Protein AF-0000000079968059 (afdb_homodimer)

Structure (mmCIF, N/CA/C/O backbone):
data_AF-0000000079968059-model_v1
#
loop_
_entity.id
_entity.type
_entity.pdbx_description
1 polymer 'N-acetylglucosamine-6-phosphate deacetylase'
#
loop_
_atom_site.group_PDB
_atom_site.id
_atom_site.type_symbol
_atom_site.label_atom_id
_atom_site.label_alt_id
_atom_site.label_comp_id
_atom_site.label_asym_id
_atom_site.label_entity_id
_atom_site.label_seq_id
_atom_site.pdbx_PDB_ins_code
_atom_site.Cartn_x
_atom_site.Cartn_y
_atom_site.Cartn_z
_atom_site.occupancy
_atom_site.B_iso_or_equiv
_atom_site.auth_seq_id
_atom_site.auth_comp_id
_atom_site.auth_asym_id
_atom_site.auth_atom_id
_atom_site.pdbx_PDB_model_num
ATOM 1 N N . MET A 1 1 ? 5.438 14.977 45.219 1 40.03 1 MET A N 1
ATOM 2 C CA . MET A 1 1 ? 5.137 16.172 44.438 1 40.03 1 MET A CA 1
ATOM 3 C C . MET A 1 1 ? 3.686 16.594 44.625 1 40.03 1 MET A C 1
ATOM 5 O O . MET A 1 1 ? 2.768 15.875 44.219 1 40.03 1 MET A O 1
ATOM 9 N N . SER A 1 2 ? 3.469 17.297 45.625 1 48.31 2 SER A N 1
ATOM 10 C CA . SER A 1 2 ? 2.281 17.859 46.25 1 48.31 2 SER A CA 1
ATOM 11 C C . SER A 1 2 ? 1.443 18.656 45.25 1 48.31 2 SER A C 1
ATOM 13 O O . SER A 1 2 ? 0.526 19.375 45.625 1 48.31 2 SER A O 1
ATOM 15 N N . GLY A 1 3 ? 1.834 18.828 43.938 1 63.97 3 GLY A N 1
ATOM 16 C CA . GLY A 1 3 ? 1.021 19.75 43.156 1 63.97 3 GLY A CA 1
ATOM 17 C C . GLY A 1 3 ? -0.307 19.156 42.719 1 63.97 3 GLY A C 1
ATOM 18 O O . GLY A 1 3 ? -0.538 17.969 42.875 1 63.97 3 GLY A O 1
ATOM 19 N N . TRP A 1 4 ? -1.305 20.016 42.406 1 82.31 4 TRP A N 1
ATOM 20 C CA . TRP A 1 4 ? -2.635 19.625 41.938 1 82.31 4 TRP A CA 1
ATOM 21 C C . TRP A 1 4 ? -2.557 18.859 40.625 1 82.31 4 TRP A C 1
ATOM 23 O O . TRP A 1 4 ? -1.713 19.156 39.781 1 82.31 4 TRP A O 1
ATOM 33 N N . PHE A 1 5 ? -3.051 17.703 40.719 1 89.31 5 PHE A N 1
ATOM 34 C CA . PHE A 1 5 ? -3.029 16.859 39.531 1 89.31 5 PHE A CA 1
ATOM 35 C C . PHE A 1 5 ? -4.43 16.375 39.188 1 89.31 5 PHE A C 1
ATOM 37 O O . PHE A 1 5 ? -5.328 16.406 40.031 1 89.31 5 PHE A O 1
ATOM 44 N N . THR A 1 6 ? -4.59 16.094 37.969 1 92.06 6 THR A N 1
ATOM 45 C CA . THR A 1 6 ? -5.797 15.453 37.438 1 92.06 6 THR A CA 1
ATOM 46 C C . THR A 1 6 ? -5.504 14.008 37.031 1 92.06 6 THR A C 1
ATOM 48 O O . THR A 1 6 ? -4.539 13.742 36.312 1 92.06 6 THR A O 1
ATOM 51 N N . LEU A 1 7 ? -6.266 13.133 37.594 1 92.31 7 LEU A N 1
ATOM 52 C CA . LEU A 1 7 ? -6.18 11.711 37.281 1 92.31 7 LEU A CA 1
ATOM 53 C C . LEU A 1 7 ? -7.332 11.289 36.375 1 92.31 7 LEU A C 1
ATOM 55 O O . LEU A 1 7 ? -8.5 11.469 36.719 1 92.31 7 LEU A O 1
ATOM 59 N N . PHE A 1 8 ? -7.02 10.844 35.156 1 93.31 8 PHE A N 1
ATOM 60 C CA . PHE A 1 8 ? -8.031 10.266 34.281 1 93.31 8 PHE A CA 1
ATOM 61 C C . PHE A 1 8 ? -8.18 8.766 34.531 1 93.31 8 PHE A C 1
ATOM 63 O O . PHE A 1 8 ? -7.215 8.008 34.406 1 93.31 8 PHE A O 1
ATOM 70 N N . THR A 1 9 ? -9.438 8.352 34.844 1 90.94 9 THR A N 1
ATOM 71 C CA . THR A 1 9 ? -9.688 6.957 35.188 1 90.94 9 THR A CA 1
ATOM 72 C C . THR A 1 9 ? -10.75 6.359 34.281 1 90.94 9 THR A C 1
ATOM 74 O O . THR A 1 9 ? -11.43 7.086 33.531 1 90.94 9 THR A O 1
ATOM 77 N N . ASN A 1 10 ? -10.836 4.996 34.312 1 93.56 10 ASN A N 1
ATOM 78 C CA . ASN A 1 10 ? -11.805 4.258 33.531 1 93.56 10 ASN A CA 1
ATOM 79 C C . ASN A 1 10 ? -11.727 4.641 32.062 1 93.56 10 ASN A C 1
ATOM 81 O O . ASN A 1 10 ? -12.719 5.051 31.453 1 93.56 10 ASN A O 1
ATOM 85 N N . CYS A 1 11 ? -10.555 4.574 31.578 1 92.62 11 CYS A N 1
ATOM 86 C CA . CYS A 1 11 ? -10.281 4.977 30.203 1 92.62 11 CYS A CA 1
ATOM 87 C C . CYS A 1 11 ? -9.203 4.098 29.578 1 92.62 11 CYS A C 1
ATOM 89 O O . CYS A 1 11 ? -8.586 3.281 30.266 1 92.62 11 CYS A O 1
ATOM 91 N N . ARG A 1 12 ? -9.078 4.125 28.312 1 95.62 12 ARG A N 1
ATOM 92 C CA . ARG A 1 12 ? -7.941 3.652 27.516 1 95.62 12 ARG A CA 1
ATOM 93 C C . ARG A 1 12 ? -7.223 4.816 26.844 1 95.62 12 ARG A C 1
ATOM 95 O O . ARG A 1 12 ? -7.82 5.871 26.609 1 95.62 12 ARG A O 1
ATOM 102 N N . TYR A 1 13 ? -6.02 4.68 26.656 1 94.81 13 TYR A N 1
ATOM 103 C CA . TYR A 1 13 ? -5.363 5.773 25.938 1 94.81 13 TYR A CA 1
ATOM 104 C C . TYR A 1 13 ? -4.465 5.242 24.828 1 94.81 13 TYR A C 1
ATOM 106 O O . TYR A 1 13 ? -4.023 4.094 24.875 1 94.81 13 TYR A O 1
ATOM 114 N N . VAL A 1 14 ? -4.191 6.043 23.812 1 95.81 14 VAL A N 1
ATOM 115 C CA . VAL A 1 14 ? -3.447 5.68 22.609 1 95.81 14 VAL A CA 1
ATOM 116 C C . VAL A 1 14 ? -1.954 5.891 22.844 1 95.81 14 VAL A C 1
ATOM 118 O O . VAL A 1 14 ? -1.524 6.988 23.203 1 95.81 14 VAL A O 1
ATOM 121 N N . LEU A 1 15 ? -1.155 4.844 22.609 1 93.12 15 LEU A N 1
ATOM 122 C CA . LEU A 1 15 ? 0.298 4.922 22.703 1 93.12 15 LEU A CA 1
ATOM 123 C C . LEU A 1 15 ? 0.96 3.926 21.766 1 93.12 15 LEU A C 1
ATOM 125 O O . LEU A 1 15 ? 0.661 2.729 21.812 1 93.12 15 LEU A O 1
ATOM 129 N N . ASN A 1 16 ? 1.814 4.402 20.953 1 90.38 16 ASN A N 1
ATOM 130 C CA . ASN A 1 16 ? 2.588 3.568 20.047 1 90.38 16 ASN A CA 1
ATOM 131 C C . ASN A 1 16 ? 1.683 2.699 19.172 1 90.38 16 ASN A C 1
ATOM 133 O O . ASN A 1 16 ? 1.92 1.498 19.031 1 90.38 16 ASN A O 1
ATOM 137 N N . GLY A 1 17 ? 0.576 3.336 18.734 1 90.56 17 GLY A N 1
ATOM 138 C CA . GLY A 1 17 ? -0.304 2.643 17.797 1 90.56 17 GLY A CA 1
ATOM 139 C C . GLY A 1 17 ? -1.186 1.608 18.484 1 90.56 17 GLY A C 1
ATOM 140 O O . GLY A 1 17 ? -1.806 0.78 17.812 1 90.56 17 GLY A O 1
ATOM 141 N N . GLU A 1 18 ? -1.254 1.653 19.797 1 95 18 GLU A N 1
ATOM 142 C CA . GLU A 1 18 ? -2.061 0.699 20.562 1 95 18 GLU A CA 1
ATOM 143 C C . GLU A 1 18 ? -2.961 1.411 21.562 1 95 18 GLU A C 1
ATOM 145 O O . GLU A 1 18 ? -2.678 2.541 21.969 1 95 18 GLU A O 1
ATOM 150 N N . LEU A 1 19 ? -4.047 0.679 21.875 1 95.75 19 LEU A N 1
ATOM 151 C CA . LEU A 1 19 ? -4.883 1.124 22.984 1 95.75 19 LEU A CA 1
ATOM 152 C C . LEU A 1 19 ? -4.434 0.484 24.297 1 95.75 19 LEU A C 1
ATOM 154 O O . LEU A 1 19 ? -4.406 -0.744 24.422 1 95.75 19 LEU A O 1
ATOM 158 N N . ILE A 1 20 ? -4.047 1.293 25.203 1 94.19 20 ILE A N 1
ATOM 159 C CA . ILE A 1 20 ? -3.559 0.814 26.484 1 94.19 20 ILE A CA 1
ATOM 160 C C . ILE A 1 20 ? -4.621 1.039 27.562 1 94.19 20 ILE A C 1
ATOM 162 O O . ILE A 1 20 ? -5.152 2.145 27.703 1 94.19 20 ILE A O 1
ATOM 166 N N . GLU A 1 21 ? -4.949 -0.012 28.25 1 93.38 21 GLU A N 1
ATOM 167 C CA . GLU A 1 21 ? -5.867 0.103 29.375 1 93.38 21 GLU A CA 1
ATOM 168 C C . GLU A 1 21 ? -5.125 0.487 30.656 1 93.38 21 GLU A C 1
ATOM 170 O O . GLU A 1 21 ? -4.594 -0.377 31.344 1 93.38 21 GLU A O 1
ATOM 175 N N . ASP A 1 22 ? -5.113 1.694 30.922 1 90 22 ASP A N 1
ATOM 176 C CA . ASP A 1 22 ? -4.461 2.273 32.094 1 90 22 ASP A CA 1
ATOM 177 C C . ASP A 1 22 ? -5.051 3.641 32.438 1 90 22 ASP A C 1
ATOM 179 O O . ASP A 1 22 ? -6.168 3.959 32.031 1 90 22 ASP A O 1
ATOM 183 N N . HIS A 1 23 ? -4.363 4.352 33.375 1 89.56 23 HIS A N 1
ATOM 184 C CA . HIS A 1 23 ? -4.754 5.711 33.75 1 89.56 23 HIS A CA 1
ATOM 185 C C . HIS A 1 23 ? -3.688 6.719 33.312 1 89.56 23 HIS A C 1
ATOM 187 O O . HIS A 1 23 ? -2.551 6.344 33.031 1 89.56 23 HIS A O 1
ATOM 193 N N . LEU A 1 24 ? -4.125 7.961 33.156 1 92.75 24 LEU A N 1
ATOM 194 C CA . LEU A 1 24 ? -3.227 9.07 32.844 1 92.75 24 LEU A CA 1
ATOM 195 C C . LEU A 1 24 ? -3.289 10.141 33.906 1 92.75 24 LEU A C 1
ATOM 197 O O . LEU A 1 24 ? -4.367 10.445 34.438 1 92.75 24 LEU A O 1
ATOM 201 N N . VAL A 1 25 ? -2.119 10.664 34.312 1 93.44 25 VAL A N 1
ATOM 202 C CA . VAL A 1 25 ? -2.045 11.734 35.312 1 93.44 25 VAL A CA 1
ATOM 203 C C . VAL A 1 25 ? -1.384 12.961 34.688 1 93.44 25 VAL A C 1
ATOM 205 O O . VAL A 1 25 ? -0.374 12.844 34 1 93.44 25 VAL A O 1
ATOM 208 N N . ILE A 1 26 ? -1.996 14.094 34.906 1 94.5 26 ILE A N 1
ATOM 209 C CA . ILE A 1 26 ? -1.396 15.32 34.406 1 94.5 26 ILE A CA 1
ATOM 210 C C . ILE A 1 26 ? -1.229 16.328 35.531 1 94.5 26 ILE A C 1
ATOM 212 O O . ILE A 1 26 ? -1.971 16.297 36.531 1 94.5 26 ILE A O 1
ATOM 216 N N . SER A 1 27 ? -0.311 17.188 35.406 1 93.31 27 SER A N 1
ATOM 217 C CA . SER A 1 27 ? -0.077 18.266 36.375 1 93.31 27 SER A CA 1
ATOM 218 C C . SER A 1 27 ? -0.926 19.484 36.062 1 93.31 27 SER A C 1
ATOM 220 O O . SER A 1 27 ? -0.854 20.031 34.938 1 93.31 27 SER A O 1
ATOM 222 N N . ASP A 1 28 ? -1.634 19.938 36.969 1 89.69 28 ASP A N 1
ATOM 223 C CA . ASP A 1 28 ? -2.416 21.156 36.781 1 89.69 28 ASP A CA 1
ATOM 224 C C . ASP A 1 28 ? -1.518 22.391 36.781 1 89.69 28 ASP A C 1
ATOM 226 O O . ASP A 1 28 ? -1.89 23.422 36.219 1 89.69 28 ASP A O 1
ATOM 230 N N . GLU A 1 29 ? -0.412 22.234 37.344 1 90.38 29 GLU A N 1
ATOM 231 C CA . GLU A 1 29 ? 0.514 23.359 37.469 1 90.38 29 GLU A CA 1
ATOM 232 C C . GLU A 1 29 ? 1.363 23.516 36.188 1 90.38 29 GLU A C 1
ATOM 234 O O . GLU A 1 29 ? 1.473 24.625 35.656 1 90.38 29 GLU A O 1
ATOM 239 N N . THR A 1 30 ? 1.871 22.438 35.781 1 92.56 30 THR A N 1
ATOM 240 C CA . THR A 1 30 ? 2.84 22.531 34.688 1 92.56 30 THR A CA 1
ATOM 241 C 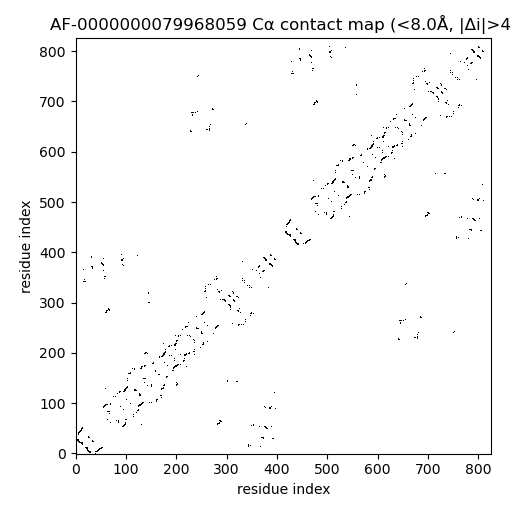C . THR A 1 30 ? 2.182 22.219 33.344 1 92.56 30 THR A C 1
ATOM 243 O O . THR A 1 30 ? 2.736 22.531 32.281 1 92.56 30 THR A O 1
ATOM 246 N N . GLY A 1 31 ? 1.057 21.578 33.406 1 94.56 31 GLY A N 1
ATOM 247 C CA . GLY A 1 31 ? 0.398 21.172 32.188 1 94.56 31 GLY A CA 1
ATOM 248 C C . GLY A 1 31 ? 1.082 20 31.484 1 94.56 31 GLY A C 1
ATOM 249 O O . GLY A 1 31 ? 0.859 19.75 30.297 1 94.56 31 GLY A O 1
ATOM 250 N N . LEU A 1 32 ? 1.945 19.25 32.25 1 96.62 32 LEU A N 1
ATOM 251 C CA . LEU A 1 32 ? 2.686 18.125 31.688 1 96.62 32 LEU A CA 1
ATOM 252 C C . LEU A 1 32 ? 2.078 16.797 32.156 1 96.62 32 LEU A C 1
ATOM 254 O O . LEU A 1 32 ? 1.427 16.734 33.188 1 96.62 32 LEU A O 1
ATOM 258 N N . ILE A 1 33 ? 2.238 15.805 31.312 1 95.88 33 ILE A N 1
ATOM 259 C CA . ILE A 1 33 ? 1.875 14.453 31.703 1 95.88 33 ILE A CA 1
ATOM 260 C C . ILE A 1 33 ? 2.844 13.945 32.781 1 95.88 33 ILE A C 1
ATOM 262 O O . ILE A 1 33 ? 4.059 14.125 32.656 1 95.88 33 ILE A O 1
ATOM 266 N N . LEU A 1 34 ? 2.326 13.422 33.844 1 94.06 34 LEU A N 1
ATOM 267 C CA . LEU A 1 34 ? 3.125 12.938 34.969 1 94.06 34 LEU A CA 1
ATOM 268 C C . LEU A 1 34 ? 3.289 11.422 34.906 1 94.06 34 LEU A C 1
ATOM 270 O O . LEU A 1 34 ? 2.648 10.758 34.094 1 94.06 34 LEU A O 1
ATOM 274 N N . LYS A 1 35 ? 4.184 10.984 35.781 1 89.12 35 LYS A N 1
ATOM 275 C CA . LYS A 1 35 ? 4.293 9.539 35.969 1 89.12 35 LYS A CA 1
ATOM 276 C C . LYS A 1 35 ? 2.988 8.953 36.5 1 89.12 35 LYS A C 1
ATOM 278 O O . LYS A 1 35 ? 2.23 9.633 37.188 1 89.12 35 LYS A O 1
ATOM 283 N N . ARG A 1 36 ? 2.723 7.707 36.281 1 80.81 36 ARG A N 1
ATOM 284 C CA . ARG A 1 36 ? 1.441 7.074 36.562 1 80.81 36 ARG A CA 1
ATOM 285 C C . ARG A 1 36 ? 1.314 6.746 38.062 1 80.81 36 ARG A C 1
ATOM 287 O O . ARG A 1 36 ? 0.204 6.613 38.562 1 80.81 36 ARG A O 1
ATOM 294 N N . GLU A 1 37 ? 2.344 6.711 38.844 1 74.38 37 GLU A N 1
ATOM 295 C CA . GLU A 1 37 ? 2.232 6.23 40.219 1 74.38 37 GLU A CA 1
ATOM 296 C C . GLU A 1 37 ? 2.557 7.336 41.219 1 74.38 37 GLU A C 1
ATOM 298 O O . GLU A 1 37 ? 3.234 8.305 40.875 1 74.38 37 GLU A O 1
ATOM 303 N N . GLY A 1 38 ? 1.896 7.188 42.312 1 67.19 38 GLY A N 1
ATOM 304 C CA . GLY A 1 38 ? 2.426 7.863 43.5 1 67.19 38 GLY A CA 1
ATOM 305 C C . GLY A 1 38 ? 1.704 9.156 43.812 1 67.19 38 GLY A C 1
ATOM 306 O O . GLY A 1 38 ? 2.279 10.062 44.406 1 67.19 38 GLY A O 1
ATOM 307 N N . TYR A 1 39 ? 0.485 9.336 43.188 1 67.44 39 TYR A N 1
ATOM 308 C CA . TYR A 1 39 ? -0.12 10.641 43.438 1 67.44 39 TYR A CA 1
ATOM 309 C C . TYR A 1 39 ? -1.299 10.508 44.406 1 67.44 39 TYR A C 1
ATOM 311 O O . TYR A 1 39 ? -2.039 9.523 44.344 1 67.44 39 TYR A O 1
ATOM 319 N N . ILE A 1 40 ? -1.346 11.383 45.531 1 66.75 40 ILE A N 1
ATOM 320 C CA . ILE A 1 40 ? -2.441 11.469 46.5 1 66.75 40 ILE A CA 1
ATOM 321 C C . ILE A 1 40 ? -3.127 12.828 46.375 1 66.75 40 ILE A C 1
ATOM 323 O O . ILE A 1 40 ? -2.463 13.852 46.219 1 66.75 40 ILE A O 1
ATOM 327 N N . GLY A 1 41 ? -4.613 12.891 46.438 1 65.44 41 GLY A N 1
ATOM 328 C CA . GLY A 1 41 ? -5.375 14.117 46.625 1 65.44 41 GLY A CA 1
ATOM 329 C C . GLY A 1 41 ? -5.766 14.781 45.312 1 65.44 41 GLY A C 1
ATOM 330 O O . GLY A 1 41 ? -6.41 15.836 45.312 1 65.44 41 GLY A O 1
ATOM 331 N N . GLY A 1 42 ? -5.445 14.297 44.25 1 78.25 42 GLY A N 1
ATOM 332 C CA . GLY A 1 42 ? -5.793 14.992 43 1 78.25 42 GLY A CA 1
ATOM 333 C C . GLY A 1 42 ? -7.215 14.734 42.562 1 78.25 42 GLY A C 1
ATOM 334 O O . GLY A 1 42 ? -8.023 14.18 43.312 1 78.25 42 GLY A O 1
ATOM 335 N N . GLU A 1 43 ? -7.707 15.555 41.531 1 85.5 43 GLU A N 1
ATOM 336 C CA . GLU A 1 43 ? -9.031 15.367 40.969 1 85.5 43 GLU A CA 1
ATOM 337 C C . GLU A 1 43 ? -9.055 14.156 40.031 1 85.5 43 GLU A C 1
ATOM 339 O O . GLU A 1 43 ? -8.086 13.914 39.281 1 85.5 43 GLU A O 1
ATOM 344 N N . ALA A 1 44 ? -10.094 13.453 40.219 1 89.19 44 ALA A N 1
ATOM 345 C CA . ALA A 1 44 ? -10.266 12.289 39.344 1 89.19 44 ALA A CA 1
ATOM 346 C C . ALA A 1 44 ? -11.359 12.539 38.312 1 89.19 44 ALA A C 1
ATOM 348 O O . ALA A 1 44 ? -12.438 13.039 38.656 1 89.19 44 ALA A O 1
ATOM 349 N N . VAL A 1 45 ? -11.016 12.383 37.062 1 90.44 45 VAL A N 1
ATOM 350 C CA . VAL A 1 45 ? -11.969 12.477 35.969 1 90.44 45 VAL A CA 1
ATOM 351 C C . VAL A 1 45 ? -12.297 11.078 35.438 1 90.44 45 VAL A C 1
ATOM 353 O O . VAL A 1 45 ? -11.422 10.383 34.938 1 90.44 45 VAL A O 1
ATOM 356 N N . ASP A 1 46 ? -13.539 10.672 35.625 1 93.12 46 ASP A N 1
ATOM 357 C CA . ASP A 1 46 ? -14.031 9.414 35.062 1 93.12 46 ASP A CA 1
ATOM 358 C C . ASP A 1 46 ? -14.406 9.562 33.594 1 93.12 46 ASP A C 1
ATOM 360 O O . ASP A 1 46 ? -15.305 10.336 33.25 1 93.12 46 ASP A O 1
ATOM 364 N N . LEU A 1 47 ? -13.789 8.773 32.719 1 93.88 47 LEU A N 1
ATOM 365 C CA . LEU A 1 47 ? -14 8.961 31.297 1 93.88 47 LEU A CA 1
ATOM 366 C C . LEU A 1 47 ? -14.922 7.887 30.734 1 93.88 47 LEU A C 1
ATOM 368 O O . LEU A 1 47 ? -15.094 7.789 29.516 1 93.88 47 LEU A O 1
ATOM 372 N N . ASP A 1 48 ? -15.586 7.066 31.625 1 94.19 48 ASP A N 1
ATOM 373 C CA . ASP A 1 48 ? -16.594 6.086 31.266 1 94.19 48 ASP A CA 1
ATOM 374 C C . ASP A 1 48 ? -16.141 5.234 30.078 1 94.19 48 ASP A C 1
ATOM 376 O O . ASP A 1 48 ? -16.859 5.125 29.078 1 94.19 48 ASP A O 1
ATOM 380 N N . ASP A 1 49 ? -14.906 4.812 30.031 1 94.12 49 ASP A N 1
ATOM 381 C CA . ASP A 1 49 ? -14.289 3.861 29.109 1 94.12 49 ASP A CA 1
ATOM 382 C C . ASP A 1 49 ? -13.992 4.516 27.766 1 94.12 49 ASP A C 1
ATOM 384 O O . ASP A 1 49 ? -13.695 3.826 26.781 1 94.12 49 ASP A O 1
ATOM 388 N N . ASN A 1 50 ? -14.102 5.863 27.719 1 97 50 ASN A N 1
ATOM 389 C CA . ASN A 1 50 ? -13.703 6.566 26.5 1 97 50 ASN A CA 1
ATOM 390 C C . ASN A 1 50 ? -12.195 6.539 26.297 1 97 50 ASN A C 1
ATOM 392 O O . ASN A 1 50 ? -11.469 5.969 27.109 1 97 50 ASN A O 1
ATOM 396 N N . ILE A 1 51 ? -11.789 7.059 25.172 1 98.06 51 ILE A N 1
ATOM 397 C CA . ILE A 1 51 ? -10.406 6.906 24.75 1 98.06 51 ILE A CA 1
ATOM 398 C C . ILE A 1 51 ? -9.688 8.25 24.844 1 98.06 51 ILE A C 1
ATOM 400 O O . ILE A 1 51 ? -10.195 9.266 24.359 1 98.06 51 ILE A O 1
ATOM 404 N N . ILE A 1 52 ? -8.547 8.273 25.484 1 98.12 52 ILE A N 1
ATOM 405 C CA . ILE A 1 52 ? -7.699 9.461 25.484 1 98.12 52 ILE A CA 1
ATOM 406 C C . ILE A 1 52 ? -6.676 9.359 24.359 1 98.12 52 ILE A C 1
ATOM 408 O O . ILE A 1 52 ? -5.957 8.359 24.25 1 98.12 52 ILE A O 1
ATOM 412 N N . ALA A 1 53 ? -6.598 10.289 23.5 1 98.5 53 ALA A N 1
ATOM 413 C CA . ALA A 1 53 ? -5.594 10.438 22.453 1 98.5 53 ALA A CA 1
ATOM 414 C C . ALA A 1 53 ? -4.777 11.711 22.656 1 98.5 53 ALA A C 1
ATOM 416 O O . ALA A 1 53 ? -5.219 12.641 23.344 1 98.5 53 ALA A O 1
ATOM 417 N N . PRO A 1 54 ? -3.521 11.711 22.172 1 98.56 54 PRO A N 1
ATOM 418 C CA . PRO A 1 54 ? -2.908 13.039 22.078 1 98.56 54 PRO A CA 1
ATOM 419 C C . PRO A 1 54 ? -3.76 14.023 21.281 1 98.56 54 PRO A C 1
ATOM 421 O O . PRO A 1 54 ? -4.52 13.617 20.406 1 98.56 54 PRO A O 1
ATOM 424 N N . GLY A 1 55 ? -3.697 15.305 21.641 1 98.75 55 GLY A N 1
ATOM 425 C CA . GLY A 1 55 ? -4.371 16.297 20.828 1 98.75 55 GLY A CA 1
ATOM 426 C C . GLY A 1 55 ? -3.963 16.234 19.359 1 98.75 55 GLY A C 1
ATOM 427 O O . GLY A 1 55 ? -2.779 16.078 19.047 1 98.75 55 GLY A O 1
ATOM 428 N N . PHE A 1 56 ? -4.914 16.281 18.469 1 98.88 56 PHE A N 1
ATOM 429 C CA . PHE A 1 56 ? -4.609 16.203 17.047 1 98.88 56 PHE A CA 1
ATOM 430 C C . PHE A 1 56 ? -3.715 17.359 16.625 1 98.88 56 PHE A C 1
ATOM 432 O O . PHE A 1 56 ? -3.775 18.453 17.203 1 98.88 56 PHE A O 1
ATOM 439 N N . LEU A 1 57 ? -2.869 17.094 15.672 1 98.94 57 LEU A N 1
ATOM 440 C CA . LEU A 1 57 ? -1.99 18.094 15.062 1 98.94 57 LEU A CA 1
ATOM 441 C C . LEU A 1 57 ? -2.324 18.281 13.586 1 98.94 57 LEU A C 1
ATOM 443 O O . LEU A 1 57 ? -2.262 17.344 12.805 1 98.94 57 LEU A O 1
ATOM 447 N N . GLU A 1 58 ? -2.723 19.453 13.203 1 98.81 58 GLU A N 1
ATOM 448 C CA . GLU A 1 58 ? -3.053 19.766 11.82 1 98.81 58 GLU A CA 1
ATOM 449 C C . GLU A 1 58 ? -1.847 20.344 11.086 1 98.81 58 GLU A C 1
ATOM 451 O O . GLU A 1 58 ? -1.484 21.5 11.297 1 98.81 58 GLU A O 1
ATOM 456 N N . LEU A 1 59 ? -1.326 19.578 10.18 1 98.88 59 LEU A N 1
ATOM 457 C CA . LEU A 1 59 ? -0.048 19.891 9.555 1 98.88 59 LEU A CA 1
ATOM 458 C C . LEU A 1 59 ? -0.251 20.781 8.32 1 98.88 59 LEU A C 1
ATOM 460 O O . LEU A 1 59 ? 0.624 21.578 7.973 1 98.88 59 LEU A O 1
ATOM 464 N N . HIS A 1 60 ? -1.357 20.609 7.66 1 98.88 60 HIS A N 1
ATOM 465 C CA . HIS A 1 60 ? -1.575 21.266 6.375 1 98.88 60 HIS A CA 1
ATOM 466 C C . HIS A 1 60 ? -3.012 21.766 6.25 1 98.88 60 HIS A C 1
ATOM 468 O O . HIS A 1 60 ? -3.9 21 5.852 1 98.88 60 HIS A O 1
ATOM 474 N N . THR A 1 61 ? -3.209 23.016 6.484 1 98.56 61 THR A N 1
ATOM 475 C CA . THR A 1 61 ? -4.477 23.719 6.348 1 98.56 61 THR A CA 1
ATOM 476 C C . THR A 1 61 ? -4.25 25.125 5.824 1 98.56 61 THR A C 1
ATOM 478 O O . THR A 1 61 ? -3.338 25.828 6.277 1 98.56 61 THR A O 1
ATOM 481 N N . ASN A 1 62 ? -5.02 25.516 4.871 1 97.62 62 ASN A N 1
ATOM 482 C CA . ASN A 1 62 ? -4.906 26.859 4.309 1 97.62 62 ASN A CA 1
ATOM 483 C C . ASN A 1 62 ? -5.895 27.828 4.957 1 97.62 62 ASN A C 1
ATOM 485 O O . ASN A 1 62 ? -5.844 29.031 4.715 1 97.62 62 ASN A O 1
ATOM 489 N N . GLY A 1 63 ? -6.766 27.312 5.719 1 96.38 63 GLY A N 1
ATOM 490 C CA . GLY A 1 63 ? -7.809 28.109 6.344 1 96.38 63 GLY A CA 1
ATOM 491 C C . GLY A 1 63 ? -9.07 27.328 6.641 1 96.38 63 GLY A C 1
ATOM 492 O O . GLY A 1 63 ? -9.141 26.125 6.371 1 96.38 63 GLY A O 1
ATOM 493 N N . ALA A 1 64 ? -10.008 27.984 7.234 1 96 64 ALA A N 1
ATOM 494 C CA . ALA A 1 64 ? -11.328 27.453 7.562 1 96 64 ALA A CA 1
ATOM 495 C C . ALA A 1 64 ? -12.273 28.578 7.984 1 96 64 ALA A C 1
ATOM 497 O O . ALA A 1 64 ? -11.844 29.719 8.195 1 96 64 ALA A O 1
ATOM 498 N N . ASN A 1 65 ? -13.602 28.328 8.008 1 94.75 65 ASN A N 1
ATOM 499 C CA . ASN A 1 65 ? -14.617 29.234 8.555 1 94.75 65 ASN A CA 1
ATOM 500 C C . ASN A 1 65 ? -14.562 30.609 7.898 1 94.75 65 ASN A C 1
ATOM 502 O O . ASN A 1 65 ? -14.633 31.625 8.578 1 94.75 65 ASN A O 1
ATOM 506 N N . GLY A 1 66 ? -14.297 30.625 6.656 1 93.69 66 GLY A N 1
ATOM 507 C CA . GLY A 1 66 ? -14.367 31.859 5.891 1 93.69 66 GLY A CA 1
ATOM 508 C C . GLY A 1 66 ? -13.055 32.625 5.863 1 93.69 66 GLY A C 1
ATOM 509 O O . GLY A 1 66 ? -12.969 33.688 5.262 1 93.69 66 GLY A O 1
ATOM 510 N N . PHE A 1 67 ? -12.039 32.062 6.449 1 95.75 67 PHE A N 1
ATOM 511 C CA . PHE A 1 67 ? -10.75 32.75 6.543 1 95.75 67 PHE A CA 1
ATOM 512 C C . PHE A 1 67 ? -9.648 31.906 5.91 1 95.75 67 PHE A C 1
ATOM 514 O O . PHE A 1 67 ? -9.484 30.734 6.246 1 95.75 67 PHE A O 1
ATOM 521 N N . HIS A 1 68 ? -8.984 32.469 4.961 1 96.44 68 HIS A N 1
ATOM 522 C CA . HIS A 1 68 ? -7.781 31.906 4.363 1 96.44 68 HIS A CA 1
ATOM 523 C C . HIS A 1 68 ? -6.531 32.594 4.898 1 96.44 68 HIS A C 1
ATOM 525 O O . HIS A 1 68 ? -6.508 33.812 5.047 1 96.44 68 HIS A O 1
ATOM 531 N N . PHE A 1 69 ? -5.504 31.859 5.176 1 97.38 69 PHE A N 1
ATOM 532 C CA . PHE A 1 69 ? -4.348 32.406 5.875 1 97.38 69 PHE A CA 1
ATOM 533 C C . PHE A 1 69 ? -3.633 33.438 5.008 1 97.38 69 PHE A C 1
ATOM 535 O O . PHE A 1 69 ? -2.775 34.188 5.492 1 97.38 69 PHE A O 1
ATOM 542 N N . THR A 1 70 ? -3.988 33.531 3.73 1 95.62 70 THR A N 1
ATOM 543 C CA . THR A 1 70 ? -3.395 34.531 2.877 1 95.62 70 THR A CA 1
ATOM 544 C C . THR A 1 70 ? -4.199 35.844 2.943 1 95.62 70 THR A C 1
ATOM 546 O O . THR A 1 70 ? -3.803 36.844 2.361 1 95.62 70 THR A O 1
ATOM 549 N N . HIS A 1 71 ? -5.344 35.844 3.623 1 93.94 71 HIS A N 1
ATOM 550 C CA . HIS A 1 71 ? -6.172 37.031 3.748 1 93.94 71 HIS A CA 1
ATOM 551 C C . HIS A 1 71 ? -5.621 37.969 4.809 1 93.94 71 HIS A C 1
ATOM 553 O O . HIS A 1 71 ? -6.148 38.031 5.922 1 93.94 71 HIS A O 1
ATOM 559 N N . PHE A 1 72 ? -4.707 38.75 4.375 1 94.88 72 PHE A N 1
ATOM 560 C CA . PHE A 1 72 ? -4.066 39.688 5.305 1 94.88 72 PHE A CA 1
ATOM 561 C C . PHE A 1 72 ? -4.535 41.094 5.059 1 94.88 72 PHE A C 1
ATOM 563 O O . PHE A 1 72 ? -4.32 41.656 3.977 1 94.88 72 PHE A O 1
ATOM 570 N N . ASP A 1 73 ? -5.168 41.719 6.004 1 92.44 73 ASP A N 1
ATOM 571 C CA . ASP A 1 73 ? -5.562 43.125 5.953 1 92.44 73 ASP A CA 1
ATOM 572 C C . ASP A 1 73 ? -4.652 43.969 6.828 1 92.44 73 ASP A C 1
ATOM 574 O O . ASP A 1 73 ? -3.998 44.875 6.332 1 92.44 73 ASP A O 1
ATOM 578 N N . ASP A 1 74 ? -4.648 43.688 8.102 1 94.75 74 ASP A N 1
ATOM 579 C CA . ASP A 1 74 ? -3.746 44.281 9.07 1 94.75 74 ASP A CA 1
ATOM 580 C C . ASP A 1 74 ? -3.391 43.312 10.188 1 94.75 74 ASP A C 1
ATOM 582 O O . ASP A 1 74 ? -4.078 42.312 10.375 1 94.75 74 ASP A O 1
ATOM 586 N N . GLU A 1 75 ? -2.373 43.625 10.859 1 95.62 75 GLU A N 1
ATOM 587 C CA . GLU A 1 75 ? -1.811 42.688 11.844 1 95.62 75 GLU A CA 1
ATOM 588 C C . GLU A 1 75 ? -2.84 42.344 12.906 1 95.62 75 GLU A C 1
ATOM 590 O O . GLU A 1 75 ? -2.994 41.156 13.25 1 95.62 75 GLU A O 1
ATOM 595 N N . LYS A 1 76 ? -3.525 43.312 13.43 1 96.56 76 LYS A N 1
ATOM 596 C CA . LYS A 1 76 ? -4.461 43.094 14.523 1 96.56 76 LYS A CA 1
ATOM 597 C C . LYS A 1 76 ? -5.637 42.219 14.07 1 96.56 76 LYS A C 1
ATOM 599 O O . LYS A 1 76 ? -5.973 41.219 14.711 1 96.56 76 LYS A O 1
ATOM 604 N N . SER A 1 77 ? -6.262 42.594 13.016 1 97 77 SER A N 1
ATOM 605 C CA . SER A 1 77 ? -7.395 41.844 12.484 1 97 77 SER A CA 1
ATOM 606 C C . SER A 1 77 ? -6.969 40.438 12.062 1 97 77 SER A C 1
ATOM 608 O O . SER A 1 77 ? -7.711 39.469 12.266 1 97 77 SER A O 1
ATOM 610 N N . TYR A 1 78 ? -5.82 40.375 11.461 1 97.62 78 TYR A N 1
ATOM 611 C CA . TYR A 1 78 ? -5.297 39.062 11.039 1 97.62 78 TYR A CA 1
ATOM 612 C C . TYR A 1 78 ? -5.059 38.156 12.242 1 97.62 78 TYR A C 1
ATOM 614 O O . TYR A 1 78 ? -5.457 37 12.227 1 97.62 78 TYR A O 1
ATOM 622 N N . GLY A 1 79 ? -4.422 38.656 13.227 1 97.75 79 GLY A N 1
ATOM 623 C CA . GLY A 1 79 ? -4.195 37.906 14.453 1 97.75 79 GLY A CA 1
ATOM 624 C C . GLY A 1 79 ? -5.477 37.375 15.07 1 97.75 79 GLY A C 1
ATOM 625 O O . GLY A 1 79 ? -5.531 36.219 15.508 1 97.75 79 GLY A O 1
ATOM 626 N N . ASN A 1 80 ? -6.48 38.25 15.078 1 97.75 80 ASN A N 1
ATOM 627 C CA . ASN A 1 80 ? -7.773 37.844 15.617 1 97.75 80 ASN A CA 1
ATOM 628 C C . ASN A 1 80 ? -8.383 36.719 14.82 1 97.75 80 ASN A C 1
ATOM 630 O O . ASN A 1 80 ? -8.984 35.781 15.391 1 97.75 80 ASN A O 1
ATOM 634 N N . LYS A 1 81 ? -8.258 36.812 13.562 1 97.94 81 LYS A N 1
ATOM 635 C CA . LYS A 1 81 ? -8.797 35.75 12.703 1 97.94 81 LYS A CA 1
ATOM 636 C C . LYS A 1 81 ? -8.055 34.438 12.914 1 97.94 81 LYS A C 1
ATOM 638 O O . LYS A 1 81 ? -8.664 33.375 12.891 1 97.94 81 LYS A O 1
ATOM 643 N N . VAL A 1 82 ? -6.734 34.5 13.125 1 98.44 82 VAL A N 1
ATOM 644 C CA . VAL A 1 82 ? -5.941 33.312 13.422 1 98.44 82 VAL A CA 1
ATOM 645 C C . VAL A 1 82 ? -6.387 32.688 14.75 1 98.44 82 VAL A C 1
ATOM 647 O O . VAL A 1 82 ? -6.539 31.484 14.859 1 98.44 82 VAL A O 1
ATOM 650 N N . ASP A 1 83 ? -6.648 33.562 15.719 1 98.44 83 ASP A N 1
ATOM 651 C CA . ASP A 1 83 ? -7.117 33.094 17.016 1 98.44 83 ASP A CA 1
ATOM 652 C C . ASP A 1 83 ? -8.484 32.438 16.906 1 98.44 83 ASP A C 1
ATOM 654 O O . ASP A 1 83 ? -8.75 31.438 17.562 1 98.44 83 ASP A O 1
ATOM 658 N N . ASP A 1 84 ? -9.312 33.031 16.094 1 97.81 84 ASP A N 1
ATOM 659 C CA . ASP A 1 84 ? -10.648 32.469 15.891 1 97.81 84 ASP A CA 1
ATOM 660 C C . ASP A 1 84 ? -10.578 31.078 15.273 1 97.81 84 ASP A C 1
ATOM 662 O O . ASP A 1 84 ? -11.328 30.172 15.672 1 97.81 84 ASP A O 1
ATOM 666 N N . ILE A 1 85 ? -9.742 30.891 14.328 1 97.56 85 ILE A N 1
ATOM 667 C CA . ILE A 1 85 ? -9.578 29.578 13.695 1 97.56 85 ILE A CA 1
ATOM 668 C C . ILE A 1 85 ? -9.016 28.578 14.711 1 97.56 85 ILE A C 1
ATOM 670 O O . ILE A 1 85 ? -9.383 27.406 14.703 1 97.56 85 ILE A O 1
ATOM 674 N N . ALA A 1 86 ? -8.078 29.016 15.508 1 98.56 86 ALA A N 1
ATOM 675 C CA . ALA A 1 86 ? -7.508 28.156 16.547 1 98.56 86 ALA A CA 1
ATOM 676 C C . ALA A 1 86 ? -8.594 27.656 17.5 1 98.56 86 ALA A C 1
ATOM 678 O O . ALA A 1 86 ? -8.57 26.5 17.906 1 98.56 86 ALA A O 1
ATOM 679 N N . LYS A 1 87 ? -9.523 28.547 17.828 1 97.88 87 LYS A N 1
ATOM 680 C CA . LYS A 1 87 ? -10.656 28.172 18.672 1 97.88 87 LYS A CA 1
ATOM 681 C C . LYS A 1 87 ? -11.531 27.125 17.984 1 97.88 87 LYS A C 1
ATOM 683 O O . LYS A 1 87 ? -11.969 26.156 18.609 1 97.88 87 LYS A O 1
ATOM 688 N N . TYR A 1 88 ? -11.789 27.375 16.75 1 97.06 88 TYR A N 1
ATOM 689 C CA . TYR A 1 88 ? -12.555 26.406 15.961 1 97.06 88 TYR A CA 1
ATOM 690 C C . TYR A 1 88 ? -11.867 25.047 15.945 1 97.06 88 TYR A C 1
ATOM 692 O O . TYR A 1 88 ? -12.516 24.016 16.141 1 97.06 88 TYR A O 1
ATOM 700 N N . TYR A 1 89 ? -10.516 25.031 15.688 1 98.31 89 TYR A N 1
ATOM 701 C CA . TYR A 1 89 ? -9.758 23.781 15.617 1 98.31 89 TYR A CA 1
ATOM 702 C C . TYR A 1 89 ? -9.859 23 16.922 1 98.31 89 TYR A C 1
ATOM 704 O O . TYR A 1 89 ? -9.93 21.781 16.922 1 98.31 89 TYR A O 1
ATOM 712 N N . ALA A 1 90 ? -9.922 23.688 18.016 1 98.19 90 ALA A N 1
ATOM 713 C CA . ALA A 1 90 ? -10.062 23.047 19.328 1 98.19 90 ALA A CA 1
ATOM 714 C C . ALA A 1 90 ? -11.352 22.234 19.406 1 98.19 90 ALA A C 1
ATOM 716 O O . ALA A 1 90 ? -11.391 21.172 20.031 1 98.19 90 ALA A O 1
ATOM 717 N N . THR A 1 91 ? -12.398 22.719 18.781 1 97.31 91 THR A N 1
ATOM 718 C CA . THR A 1 91 ? -13.672 22 18.797 1 97.31 91 THR A CA 1
ATOM 719 C C . THR A 1 91 ? -13.586 20.719 17.984 1 97.31 91 THR A C 1
ATOM 721 O O . THR A 1 91 ? -14.461 19.859 18.078 1 97.31 91 THR A O 1
ATOM 724 N N . GLN A 1 92 ? -12.539 20.609 17.188 1 96.94 92 GLN A N 1
ATOM 725 C CA . GLN A 1 92 ? -12.344 19.453 16.328 1 96.94 92 GLN A CA 1
ATOM 726 C C . GLN A 1 92 ? -11.297 18.5 16.922 1 96.94 92 GLN A C 1
ATOM 728 O O . GLN A 1 92 ? -10.875 17.562 16.25 1 96.94 92 GLN A O 1
ATOM 733 N N . GLY A 1 93 ? -10.82 18.719 18.094 1 98.5 93 GLY A N 1
ATOM 734 C CA . GLY A 1 93 ? -9.82 17.891 18.719 1 98.5 93 GLY A CA 1
ATOM 735 C C . GLY A 1 93 ? -8.398 18.312 18.422 1 98.5 93 GLY A C 1
ATOM 736 O O . GLY A 1 93 ? -7.438 17.703 18.891 1 98.5 93 GLY A O 1
ATOM 737 N N . VAL A 1 94 ? -8.219 19.391 17.625 1 98.88 94 VAL A N 1
ATOM 738 C CA . VAL A 1 94 ? -6.898 19.875 17.234 1 98.88 94 VAL A CA 1
ATOM 739 C C . VAL A 1 94 ? -6.32 20.75 18.344 1 98.88 94 VAL A C 1
ATOM 741 O O . VAL A 1 94 ? -6.969 21.703 18.797 1 98.88 94 VAL A O 1
ATOM 744 N N . THR A 1 95 ? -5.117 20.438 18.781 1 98.88 95 THR A N 1
ATOM 745 C CA . THR A 1 95 ? -4.48 21.188 19.859 1 98.88 95 THR A CA 1
ATOM 746 C C . THR A 1 95 ? -3.285 21.969 19.344 1 98.88 95 THR A C 1
ATOM 748 O O . THR A 1 95 ? -2.768 22.859 20.031 1 98.88 95 THR A O 1
ATOM 751 N N . GLY A 1 96 ? -2.834 21.719 18.188 1 98.88 96 GLY A N 1
ATOM 752 C CA . GLY A 1 96 ? -1.761 22.422 17.516 1 98.88 96 GLY A CA 1
ATOM 753 C C . GLY A 1 96 ? -1.873 22.375 16 1 98.88 96 GLY A C 1
ATOM 754 O O . GLY A 1 96 ? -2.312 21.375 15.438 1 98.88 96 GLY A O 1
ATOM 755 N N . PHE A 1 97 ? -1.484 23.438 15.344 1 98.88 97 PHE A N 1
ATOM 756 C CA . PHE A 1 97 ? -1.59 23.453 13.891 1 98.88 97 PHE A CA 1
ATOM 757 C C . PHE A 1 97 ? -0.503 24.328 13.273 1 98.88 97 PHE A C 1
ATOM 759 O O . PHE A 1 97 ? 0.058 25.188 13.945 1 98.88 97 PHE A O 1
ATOM 766 N N . TRP A 1 98 ? -0.127 24.031 12.078 1 98.94 98 TRP A N 1
ATOM 767 C CA . TRP A 1 98 ? 0.693 24.875 11.211 1 98.94 98 TRP A CA 1
ATOM 768 C C . TRP A 1 98 ? -0.164 25.578 10.164 1 98.94 98 TRP A C 1
ATOM 770 O O . TRP A 1 98 ? -0.966 24.938 9.477 1 98.94 98 TRP A O 1
ATOM 780 N N . ALA A 1 99 ? -0.025 26.859 10.078 1 98.81 99 ALA A N 1
ATOM 781 C CA . ALA A 1 99 ? -0.755 27.609 9.062 1 98.81 99 ALA A CA 1
ATOM 782 C C . ALA A 1 99 ? -0.057 27.531 7.711 1 98.81 99 ALA A C 1
ATOM 784 O O . ALA A 1 99 ? 1.116 27.891 7.586 1 98.81 99 ALA A O 1
ATOM 785 N N . THR A 1 100 ? -0.755 27.078 6.727 1 98.69 100 THR A N 1
ATOM 786 C CA . THR A 1 100 ? -0.142 26.906 5.414 1 98.69 100 THR A CA 1
ATOM 787 C C . THR A 1 100 ? -0.365 28.141 4.551 1 98.69 100 THR A C 1
ATOM 789 O O . THR A 1 100 ? -1.483 28.656 4.469 1 98.69 100 THR A O 1
ATOM 792 N N . ILE A 1 101 ? 0.667 28.656 4.02 1 97.88 101 ILE A N 1
ATOM 793 C CA . ILE A 1 101 ? 0.624 29.703 3.004 1 97.88 101 ILE A CA 1
ATOM 794 C C . ILE A 1 101 ? 1.036 29.125 1.651 1 97.88 101 ILE A C 1
ATOM 796 O O . ILE A 1 101 ? 2.201 28.766 1.448 1 97.88 101 ILE A O 1
ATOM 800 N N . PRO A 1 102 ? 0.078 29.016 0.719 1 97.25 102 PRO A N 1
ATOM 801 C CA . PRO A 1 102 ? 0.454 28.578 -0.627 1 97.25 102 PRO A CA 1
ATOM 802 C C . PRO A 1 102 ? 1.257 29.625 -1.389 1 97.25 102 PRO A C 1
ATOM 804 O O . PRO A 1 102 ? 1.613 30.656 -0.824 1 97.25 102 PRO A O 1
ATOM 807 N N . THR A 1 103 ? 1.584 29.359 -2.6 1 96.69 103 THR A N 1
ATOM 808 C CA . THR A 1 103 ? 2.432 30.25 -3.383 1 96.69 103 THR A CA 1
ATOM 809 C C . THR A 1 103 ? 1.792 31.625 -3.516 1 96.69 103 THR A C 1
ATOM 811 O O . THR A 1 103 ? 0.712 31.766 -4.094 1 96.69 103 THR A O 1
ATOM 814 N N . VAL A 1 104 ? 2.42 32.594 -2.965 1 95.94 104 VAL A N 1
ATOM 815 C CA . VAL A 1 104 ? 2.107 34 -3.127 1 95.94 104 VAL A CA 1
ATOM 816 C C . VAL A 1 104 ? 3.381 34.781 -3.455 1 95.94 104 VAL A C 1
ATOM 818 O O . VAL A 1 104 ? 4.473 34.219 -3.494 1 95.94 104 VAL A O 1
ATOM 821 N N . LYS A 1 105 ? 3.223 36.062 -3.73 1 94.88 105 LYS A N 1
ATOM 822 C CA . LYS A 1 105 ? 4.391 36.906 -3.988 1 94.88 105 LYS A CA 1
ATOM 823 C C . LYS A 1 105 ? 5.281 37 -2.754 1 94.88 105 LYS A C 1
ATOM 825 O O . LYS A 1 105 ? 4.793 36.938 -1.623 1 94.88 105 LYS A O 1
ATOM 830 N N . GLY A 1 106 ? 6.559 37.188 -2.994 1 95.62 106 GLY A N 1
ATOM 831 C CA . GLY A 1 106 ? 7.504 37.312 -1.898 1 95.62 106 GLY A CA 1
ATOM 832 C C . GLY A 1 106 ? 7.102 38.344 -0.882 1 95.62 106 GLY A C 1
ATOM 833 O O . GLY A 1 106 ? 7.188 38.125 0.326 1 95.62 106 GLY A O 1
ATOM 834 N N . GLU A 1 107 ? 6.645 39.5 -1.357 1 95.25 107 GLU A N 1
ATOM 835 C CA . GLU A 1 107 ? 6.227 40.594 -0.483 1 95.25 107 GLU A CA 1
ATOM 836 C C . GLU A 1 107 ? 5.066 40.156 0.413 1 95.25 107 GLU A C 1
ATOM 838 O O . GLU A 1 107 ? 4.984 40.594 1.571 1 95.25 107 GLU A O 1
ATOM 843 N N . GLU A 1 108 ? 4.191 39.375 -0.137 1 95.25 108 GLU A N 1
ATOM 844 C CA . GLU A 1 108 ? 3.049 38.875 0.631 1 95.25 108 GLU A CA 1
ATOM 845 C C . GLU A 1 108 ? 3.486 37.906 1.704 1 95.25 108 GLU A C 1
ATOM 847 O O . GLU A 1 108 ? 2.998 37.938 2.834 1 95.25 108 GLU A O 1
ATOM 852 N N . PHE A 1 109 ? 4.418 36.969 1.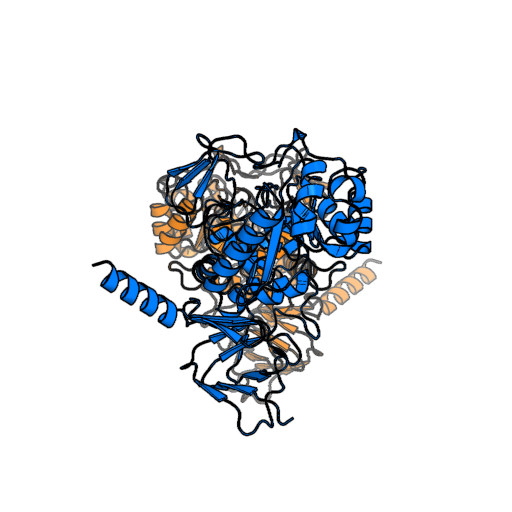325 1 97 109 PHE A N 1
ATOM 853 C CA . PHE A 1 109 ? 4.992 36.094 2.334 1 97 109 PHE A CA 1
ATOM 854 C C . PHE A 1 109 ? 5.551 36.906 3.502 1 97 109 PHE A C 1
ATOM 856 O O . PHE A 1 109 ? 5.227 36.625 4.66 1 97 109 PHE A O 1
ATOM 863 N N . GLN A 1 110 ? 6.324 37.875 3.186 1 96.56 110 GLN A N 1
ATOM 864 C CA . GLN A 1 110 ? 7.039 38.625 4.195 1 96.56 110 GLN A CA 1
ATOM 865 C C . GLN A 1 110 ? 6.074 39.469 5.051 1 96.56 110 GLN A C 1
ATOM 867 O O . GLN A 1 110 ? 6.348 39.719 6.223 1 96.56 110 GLN A O 1
ATOM 872 N N . LYS A 1 111 ? 4.949 39.812 4.484 1 95.94 111 LYS A N 1
ATOM 873 C CA . LYS A 1 111 ? 3.92 40.531 5.207 1 95.94 111 LYS A CA 1
ATOM 874 C C . LYS A 1 111 ? 3.148 39.625 6.16 1 95.94 111 LYS A C 1
ATOM 876 O O . LYS A 1 111 ? 2.822 40.031 7.281 1 95.94 111 LYS A O 1
ATOM 881 N N . ILE A 1 112 ? 2.832 38.406 5.809 1 97.38 112 ILE A N 1
ATOM 882 C CA . ILE A 1 112 ? 1.914 37.5 6.504 1 97.38 112 ILE A CA 1
ATOM 883 C C . ILE A 1 112 ? 2.674 36.719 7.566 1 97.38 112 ILE A C 1
ATOM 885 O O . ILE A 1 112 ? 2.209 36.594 8.695 1 97.38 112 ILE A O 1
ATOM 889 N N . LEU A 1 113 ? 3.873 36.219 7.266 1 98.12 113 LEU A N 1
ATOM 890 C CA . LEU A 1 113 ? 4.582 35.188 8.016 1 98.12 113 LEU A CA 1
ATOM 891 C C . LEU A 1 113 ? 4.887 35.656 9.438 1 98.12 113 LEU A C 1
ATOM 893 O O . LEU A 1 113 ? 4.809 34.875 10.383 1 98.12 113 LEU A O 1
ATOM 897 N N . PRO A 1 114 ? 5.227 36.938 9.664 1 97.44 114 PRO A N 1
ATOM 898 C CA . PRO A 1 114 ? 5.508 37.375 11.039 1 97.44 114 PRO A CA 1
ATOM 899 C C . PRO A 1 114 ? 4.348 37.094 11.992 1 97.44 114 PRO A C 1
ATOM 901 O O . PRO A 1 114 ? 4.57 36.812 13.172 1 97.44 114 PRO A O 1
ATOM 904 N N . SER A 1 115 ? 3.139 37.156 11.484 1 97.69 115 SER A N 1
ATOM 905 C CA . SER A 1 115 ? 1.949 36.969 12.312 1 97.69 115 SER A CA 1
ATOM 906 C C . SER A 1 115 ? 1.672 35.5 12.555 1 97.69 115 SER A C 1
ATOM 908 O O . SER A 1 115 ? 0.754 35.156 13.305 1 97.69 115 SER A O 1
ATOM 910 N N . LEU A 1 116 ? 2.471 34.625 11.969 1 98.56 116 LEU A N 1
ATOM 911 C CA . LEU A 1 116 ? 2.24 33.188 12.078 1 98.56 116 LEU A CA 1
ATOM 912 C C . LEU A 1 116 ? 3.344 32.531 12.891 1 98.56 116 LEU A C 1
ATOM 914 O O . LEU A 1 116 ? 3.525 31.312 12.82 1 98.56 116 LEU A O 1
ATOM 918 N N . ALA A 1 117 ? 4.105 33.312 13.641 1 98.25 117 ALA A N 1
ATOM 919 C CA . ALA A 1 117 ? 5.094 32.75 14.562 1 98.25 117 ALA A CA 1
ATOM 920 C C . ALA A 1 117 ? 4.434 31.859 15.609 1 98.25 117 ALA A C 1
ATOM 922 O O . ALA A 1 117 ? 3.309 32.125 16.047 1 98.25 117 ALA A O 1
ATOM 923 N N . PRO A 1 118 ? 5.148 30.828 15.984 1 98.5 118 PRO A N 1
ATOM 924 C CA . PRO A 1 118 ? 4.582 29.938 17 1 98.5 118 PRO A CA 1
ATOM 925 C C . PRO A 1 118 ? 4.172 30.656 18.281 1 98.5 118 PRO A C 1
ATOM 927 O O . PRO A 1 118 ? 4.906 31.516 18.766 1 98.5 118 PRO A O 1
ATOM 930 N N . ARG A 1 119 ? 3.033 30.328 18.766 1 98.06 119 ARG A N 1
ATOM 931 C CA . ARG A 1 119 ? 2.555 30.875 20.031 1 98.06 119 ARG A CA 1
ATOM 932 C C . ARG A 1 119 ? 1.38 30.078 20.562 1 98.06 119 ARG A C 1
ATOM 934 O O . ARG A 1 119 ? 0.62 29.484 19.797 1 98.06 119 ARG A O 1
ATOM 941 N N . ASP A 1 120 ? 1.268 30.078 21.844 1 97.69 120 ASP A N 1
ATOM 942 C CA . ASP A 1 120 ? 0.053 29.562 22.469 1 97.69 120 ASP A CA 1
ATOM 943 C C . ASP A 1 120 ? -1.083 30.578 22.375 1 97.69 120 ASP A C 1
ATOM 945 O O . ASP A 1 120 ? -0.851 31.781 22.438 1 97.69 120 ASP A O 1
ATOM 949 N N . ILE A 1 121 ? -2.166 30.156 22.094 1 98 121 ILE A N 1
ATOM 950 C CA . ILE A 1 121 ? -3.381 30.953 22.062 1 98 121 ILE A CA 1
ATOM 951 C C . ILE A 1 121 ? -4.309 30.531 23.203 1 98 121 ILE A C 1
ATOM 953 O O . ILE A 1 121 ? -4.578 29.344 23.375 1 98 121 ILE A O 1
ATOM 957 N N . PRO A 1 122 ? -4.73 31.438 24 1 96.06 122 PRO A N 1
ATOM 958 C CA . PRO A 1 122 ? -5.527 31.094 25.172 1 96.06 122 PRO A CA 1
ATOM 959 C C . PRO A 1 122 ? -6.773 30.281 24.828 1 96.06 122 PRO A C 1
ATOM 961 O O . PRO A 1 122 ? -7.531 30.656 23.938 1 96.06 122 PRO A O 1
ATOM 964 N N . SER A 1 123 ? -6.93 29.172 25.531 1 96.69 123 SER A N 1
ATOM 965 C CA . SER A 1 123 ? -8.109 28.312 25.453 1 96.69 123 SER A CA 1
ATOM 966 C C . SER A 1 123 ? -8.383 27.875 24.016 1 96.69 123 SER A C 1
ATOM 968 O O . SER A 1 123 ? -9.531 27.875 23.562 1 96.69 123 SER A O 1
ATOM 970 N N . SER A 1 124 ? -7.387 27.688 23.25 1 98.12 124 SER A N 1
ATOM 971 C CA . SER A 1 124 ? -7.469 27.312 21.844 1 98.12 124 SER A CA 1
ATOM 972 C C . SER A 1 124 ? -6.305 26.422 21.438 1 98.12 124 SER A C 1
ATOM 974 O O . SER A 1 124 ? -5.43 26.125 22.266 1 98.12 124 SER A O 1
ATOM 976 N N . ALA A 1 125 ? -6.344 25.922 20.219 1 98.69 125 ALA A N 1
ATOM 977 C CA . ALA A 1 125 ? -5.184 25.25 19.656 1 98.69 125 ALA A CA 1
ATOM 978 C C . ALA A 1 125 ? -3.992 26.188 19.547 1 98.69 125 ALA A C 1
ATOM 980 O O . ALA A 1 125 ? -4.16 27.391 19.281 1 98.69 125 ALA A O 1
ATOM 981 N N . SER A 1 126 ? -2.834 25.688 19.719 1 98.69 126 SER A N 1
ATOM 982 C CA . SER A 1 126 ? -1.612 26.469 19.578 1 98.69 126 SER A CA 1
ATOM 983 C C . SER A 1 126 ? -1.214 26.625 18.109 1 98.69 126 SER A C 1
ATOM 985 O O . SER A 1 126 ? -1.351 25.688 17.328 1 98.69 126 SER A O 1
ATOM 987 N N . LEU A 1 127 ? -0.808 27.828 17.766 1 98.81 127 LEU A N 1
ATOM 988 C CA . LEU A 1 127 ? -0.133 28.016 16.5 1 98.81 127 LEU A CA 1
ATOM 989 C C . LEU A 1 127 ? 1.323 27.578 16.578 1 98.81 127 LEU A C 1
ATOM 991 O O . LEU A 1 127 ? 2.092 28.094 17.391 1 98.81 127 LEU A O 1
ATOM 995 N N . LEU A 1 128 ? 1.726 26.594 15.727 1 98.81 128 LEU A N 1
ATOM 996 C CA . LEU A 1 128 ? 3.029 25.953 15.875 1 98.81 128 LEU A CA 1
ATOM 997 C C . LEU A 1 128 ? 3.998 26.438 14.805 1 98.81 128 LEU A C 1
ATOM 999 O O . LEU A 1 128 ? 5.172 26.062 14.797 1 98.81 128 LEU A O 1
ATOM 1003 N N . GLY A 1 129 ? 3.533 27.312 13.914 1 98.75 129 GLY A N 1
ATOM 1004 C CA . GLY A 1 129 ? 4.348 27.875 12.852 1 98.75 129 GLY A CA 1
ATOM 1005 C C . GLY A 1 129 ? 3.664 27.844 11.492 1 98.75 129 GLY A C 1
ATOM 1006 O O . GLY A 1 129 ? 2.441 27.703 11.414 1 98.75 129 GLY A O 1
ATOM 1007 N N . ALA A 1 130 ? 4.477 28.094 10.492 1 98.88 130 ALA A N 1
ATOM 1008 C CA . ALA A 1 130 ? 3.906 28.172 9.148 1 98.88 130 ALA A CA 1
ATOM 1009 C C . ALA A 1 130 ? 4.457 27.078 8.25 1 98.88 130 ALA A C 1
ATOM 1011 O O . ALA A 1 130 ? 5.613 26.672 8.391 1 98.88 130 ALA A O 1
ATOM 1012 N N . HIS A 1 131 ? 3.66 26.516 7.461 1 98.88 131 HIS A N 1
ATOM 1013 C CA . HIS A 1 131 ? 4.004 25.703 6.301 1 98.88 131 HIS A CA 1
ATOM 1014 C C . HIS A 1 131 ? 3.953 26.531 5.016 1 98.88 131 HIS A C 1
ATOM 1016 O O . HIS A 1 131 ? 2.902 27.062 4.66 1 98.88 131 HIS A O 1
ATOM 1022 N N . ALA A 1 132 ? 5.098 26.719 4.406 1 98.75 132 ALA A N 1
ATOM 1023 C CA . ALA A 1 132 ? 5.125 27.328 3.082 1 98.75 132 ALA A CA 1
ATOM 1024 C C . ALA A 1 132 ? 5.031 26.281 1.983 1 98.75 132 ALA A C 1
ATOM 1026 O O . ALA A 1 132 ? 5.988 25.547 1.738 1 98.75 132 ALA A O 1
ATOM 1027 N N . GLU A 1 133 ? 3.947 26.172 1.316 1 98.44 133 GLU A N 1
ATOM 1028 C CA . GLU A 1 133 ? 3.791 25.25 0.193 1 98.44 133 GLU A CA 1
ATOM 1029 C C . GLU A 1 133 ? 4.227 25.906 -1.117 1 98.44 133 GLU A C 1
ATOM 1031 O O . GLU A 1 133 ? 3.385 26.312 -1.926 1 98.44 133 GLU A O 1
ATOM 1036 N N . GLY A 1 134 ? 5.41 25.891 -1.462 1 97.38 134 GLY A N 1
ATOM 1037 C CA . GLY A 1 134 ? 6.012 26.625 -2.564 1 97.38 134 GLY A CA 1
ATOM 1038 C C . GLY A 1 134 ? 6.793 27.844 -2.113 1 97.38 134 GLY A C 1
ATOM 1039 O O . GLY A 1 134 ? 7.117 27.969 -0.933 1 97.38 134 GLY A O 1
ATOM 1040 N N . PRO A 1 135 ? 7.402 28.562 -2.99 1 98.06 135 PRO A N 1
ATOM 1041 C CA . PRO A 1 135 ? 7 28.641 -4.395 1 98.06 135 PRO A CA 1
ATOM 1042 C C . PRO A 1 135 ? 7.895 27.797 -5.309 1 98.06 135 PRO A C 1
ATOM 1044 O O . PRO A 1 135 ? 7.93 28.031 -6.523 1 98.06 135 PRO A O 1
ATOM 1047 N N . TYR A 1 136 ? 8.625 26.875 -4.797 1 98.75 136 TYR A N 1
ATOM 1048 C CA . TYR A 1 136 ? 9.555 26.062 -5.555 1 98.75 136 TYR A CA 1
ATOM 1049 C C . TYR A 1 136 ? 8.875 24.797 -6.066 1 98.75 136 TYR A C 1
ATOM 1051 O O . TYR A 1 136 ? 9.281 23.672 -5.723 1 98.75 136 TYR A O 1
ATOM 1059 N N . LEU A 1 137 ? 7.887 24.969 -6.883 1 98.75 137 LEU A N 1
ATOM 1060 C CA . LEU A 1 137 ? 7.047 23.875 -7.371 1 98.75 137 LEU A CA 1
ATOM 1061 C C . LEU A 1 137 ? 7.172 23.734 -8.883 1 98.75 137 LEU A C 1
ATOM 1063 O O . LEU A 1 137 ? 7.68 24.625 -9.562 1 98.75 137 LEU A O 1
ATOM 1067 N N . HIS A 1 138 ? 6.836 22.594 -9.391 1 98.75 138 HIS A N 1
ATOM 1068 C CA . HIS A 1 138 ? 6.906 22.359 -10.828 1 98.75 138 HIS A CA 1
ATOM 1069 C C . HIS A 1 138 ? 5.676 22.906 -11.531 1 98.75 138 HIS A C 1
ATOM 1071 O O . HIS A 1 138 ? 4.543 22.609 -11.156 1 98.75 138 HIS A O 1
ATOM 1077 N N . PRO A 1 139 ? 5.848 23.625 -12.641 1 97.94 139 PRO A N 1
ATOM 1078 C CA . PRO A 1 139 ? 4.723 24.281 -13.312 1 97.94 139 PRO A CA 1
ATOM 1079 C C . PRO A 1 139 ? 3.717 23.281 -13.883 1 97.94 139 PRO A C 1
ATOM 1081 O O . PRO A 1 139 ? 2.525 23.594 -13.992 1 97.94 139 PRO A O 1
ATOM 1084 N N . ASP A 1 140 ? 4.125 22.062 -14.297 1 97.81 140 ASP A N 1
ATOM 1085 C CA . ASP A 1 140 ? 3.223 21.062 -14.859 1 97.81 140 ASP A CA 1
ATOM 1086 C C . ASP A 1 140 ? 2.332 20.453 -13.773 1 97.81 140 ASP A C 1
ATOM 1088 O O . ASP A 1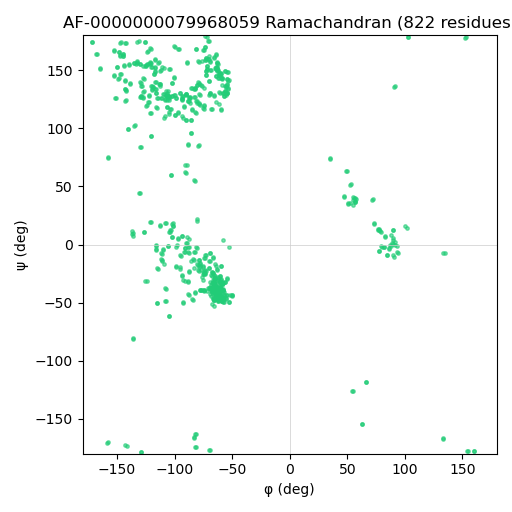 140 ? 1.368 19.75 -14.078 1 97.81 140 ASP A O 1
ATOM 1092 N N . ARG A 1 141 ? 2.619 20.75 -12.531 1 97.81 141 ARG A N 1
ATOM 1093 C CA . ARG A 1 141 ? 1.844 20.25 -11.398 1 97.81 141 ARG A CA 1
ATOM 1094 C C . ARG A 1 141 ? 1.463 21.391 -10.461 1 97.81 141 ARG A C 1
ATOM 1096 O O . ARG A 1 141 ? 1.619 21.266 -9.242 1 97.81 141 ARG A O 1
ATOM 1103 N N . LYS A 1 142 ? 1.042 22.422 -11 1 96 142 LYS A N 1
ATOM 1104 C CA . LYS A 1 142 ? 0.786 23.641 -10.234 1 96 142 LYS A CA 1
ATOM 1105 C C . LYS A 1 142 ? -0.473 23.5 -9.383 1 96 142 LYS A C 1
ATOM 1107 O O . LYS A 1 142 ? -0.631 24.203 -8.383 1 96 142 LYS A O 1
ATOM 1112 N N . GLY A 1 143 ? -1.438 22.609 -9.773 1 93.06 143 GLY A N 1
ATOM 1113 C CA . GLY A 1 143 ? -2.729 22.594 -9.109 1 93.06 143 GLY A CA 1
ATOM 1114 C C . GLY A 1 143 ? -3.418 23.938 -9.109 1 93.06 143 GLY A C 1
ATOM 1115 O O . GLY A 1 143 ? -3.568 24.562 -10.164 1 93.06 143 GLY A O 1
ATOM 1116 N N . ALA A 1 144 ? -3.791 24.406 -7.957 1 91.19 144 ALA A N 1
ATOM 1117 C CA . ALA A 1 144 ? -4.504 25.672 -7.824 1 91.19 144 ALA A CA 1
ATOM 1118 C C . ALA A 1 144 ? -3.531 26.828 -7.691 1 91.19 144 ALA A C 1
ATOM 1120 O O . ALA A 1 144 ? -3.947 28 -7.656 1 91.19 144 ALA A O 1
ATOM 1121 N N . HIS A 1 145 ? -2.188 26.562 -7.66 1 94.62 145 HIS A N 1
ATOM 1122 C CA . HIS A 1 145 ? -1.184 27.609 -7.527 1 94.62 145 HIS A CA 1
ATOM 1123 C C . HIS A 1 145 ? -1.068 28.438 -8.805 1 94.62 145 HIS A C 1
ATOM 1125 O O . HIS A 1 145 ? -1.393 27.953 -9.891 1 94.62 145 HIS A O 1
ATOM 1131 N N . ASN A 1 146 ? -0.669 29.609 -8.672 1 93.75 146 ASN A N 1
ATOM 1132 C CA . ASN A 1 146 ? -0.3 30.453 -9.805 1 93.75 146 ASN A CA 1
ATOM 1133 C C . ASN A 1 146 ? 1.152 30.234 -10.211 1 93.75 146 ASN A C 1
ATOM 1135 O O . ASN A 1 146 ? 2.068 30.781 -9.594 1 93.75 146 ASN A O 1
ATOM 1139 N N . ALA A 1 147 ? 1.359 29.594 -11.297 1 95.69 147 ALA A N 1
ATOM 1140 C CA . ALA A 1 147 ? 2.689 29.156 -11.719 1 95.69 147 ALA A CA 1
ATOM 1141 C C . ALA A 1 147 ? 3.576 30.359 -12.047 1 95.69 147 ALA A C 1
ATOM 1143 O O . ALA A 1 147 ? 4.805 30.25 -12.016 1 95.69 147 ALA A O 1
ATOM 1144 N N . SER A 1 148 ? 2.986 31.453 -12.391 1 95.69 148 SER A N 1
ATOM 1145 C CA . SER A 1 148 ? 3.758 32.656 -12.727 1 95.69 148 SER A CA 1
ATOM 1146 C C . SER A 1 148 ? 4.527 33.156 -11.516 1 95.69 148 SER A C 1
ATOM 1148 O O . SER A 1 148 ? 5.441 34 -11.656 1 95.69 148 SER A O 1
ATOM 1150 N N . LEU A 1 149 ? 4.156 32.75 -10.312 1 96.62 149 LEU A N 1
ATOM 1151 C CA . LEU A 1 149 ? 4.797 33.219 -9.086 1 96.62 149 LEU A CA 1
ATOM 1152 C C . LEU A 1 149 ? 5.84 32.188 -8.609 1 96.62 149 LEU A C 1
ATOM 1154 O O . LEU A 1 149 ? 6.496 32.406 -7.586 1 96.62 149 LEU A O 1
ATOM 1158 N N . PHE A 1 150 ? 6.012 31.078 -9.305 1 97.81 150 PHE A N 1
ATOM 1159 C CA . PHE A 1 150 ? 6.996 30.078 -8.914 1 97.81 150 PHE A CA 1
ATOM 1160 C C . PHE A 1 150 ? 8.406 30.641 -9 1 97.81 150 PHE A C 1
ATOM 1162 O O . PHE A 1 150 ? 8.656 31.594 -9.742 1 97.81 150 PHE A O 1
ATOM 1169 N N . GLN A 1 151 ? 9.234 30.141 -8.25 1 97.81 151 GLN A N 1
ATOM 1170 C CA . GLN A 1 151 ? 10.617 30.594 -8.172 1 97.81 151 GLN A CA 1
ATOM 1171 C C . GLN A 1 151 ? 11.586 29.438 -8.438 1 97.81 151 GLN A C 1
ATOM 1173 O O . GLN A 1 151 ? 11.25 28.281 -8.203 1 97.81 151 GLN A O 1
ATOM 1178 N N . SER A 1 152 ? 12.766 29.844 -8.891 1 97.25 152 SER A N 1
ATOM 1179 C CA . SER A 1 152 ? 13.867 28.891 -9.008 1 97.25 152 SER A CA 1
ATOM 1180 C C . SER A 1 152 ? 14.422 28.516 -7.645 1 97.25 152 SER A C 1
ATOM 1182 O O . SER A 1 152 ? 14.422 29.328 -6.719 1 97.25 152 SER A O 1
ATOM 1184 N N . CYS A 1 153 ? 14.922 27.266 -7.59 1 98.12 153 CYS A N 1
ATOM 1185 C CA . CYS A 1 153 ? 15.531 26.828 -6.34 1 98.12 153 CYS A CA 1
ATOM 1186 C C . CYS A 1 153 ? 16.844 27.578 -6.09 1 98.12 153 CYS A C 1
ATOM 1188 O O . CYS A 1 153 ? 17.406 27.5 -5 1 98.12 153 CYS A O 1
ATOM 1190 N N . ALA A 1 154 ? 17.281 28.328 -7.02 1 97.44 154 ALA A N 1
ATOM 1191 C CA . ALA A 1 154 ? 18.469 29.156 -6.852 1 97.44 154 ALA A CA 1
ATOM 1192 C C . ALA A 1 154 ? 18.125 30.438 -6.082 1 97.44 154 ALA A C 1
ATOM 1194 O O . ALA A 1 154 ? 19.016 31.125 -5.586 1 97.44 154 ALA A O 1
ATOM 1195 N N . THR A 1 155 ? 16.844 30.797 -6.102 1 97.31 155 THR A N 1
ATOM 1196 C CA . THR A 1 155 ? 16.422 31.984 -5.363 1 97.31 155 THR A CA 1
ATOM 1197 C C . THR A 1 155 ? 16.5 31.75 -3.859 1 97.31 155 THR A C 1
ATOM 1199 O O . THR A 1 155 ? 15.922 30.781 -3.35 1 97.31 155 THR A O 1
ATOM 1202 N N . ASP A 1 156 ? 17.094 32.562 -3.166 1 96.06 156 ASP A N 1
ATOM 1203 C CA . ASP A 1 156 ? 17.328 32.438 -1.73 1 96.06 156 ASP A CA 1
ATOM 1204 C C . ASP A 1 156 ? 16 32.5 -0.96 1 96.06 156 ASP A C 1
ATOM 1206 O O . ASP A 1 156 ? 15.242 33.469 -1.096 1 96.06 156 ASP A O 1
ATOM 1210 N N . PRO A 1 157 ? 15.781 31.562 -0.125 1 97.19 157 PRO A N 1
ATOM 1211 C CA . PRO A 1 157 ? 14.547 31.578 0.667 1 97.19 157 PRO A CA 1
ATOM 1212 C C . PRO A 1 157 ? 14.414 32.844 1.52 1 97.19 157 PRO A C 1
ATOM 1214 O O . PRO A 1 157 ? 13.297 33.312 1.764 1 97.19 157 PRO A O 1
ATOM 1217 N N . SER A 1 158 ? 15.5 33.406 2 1 96.12 158 SER A N 1
ATOM 1218 C CA . SER A 1 158 ? 15.445 34.594 2.828 1 96.12 158 SER A CA 1
ATOM 1219 C C . SER A 1 158 ? 14.852 35.781 2.061 1 96.12 158 SER A C 1
ATOM 1221 O O . SER A 1 158 ? 14.195 36.625 2.648 1 96.12 158 SER A O 1
ATOM 1223 N N . SER A 1 159 ? 15.078 35.781 0.756 1 96.56 159 SER A N 1
ATOM 1224 C CA . SER A 1 159 ? 14.539 36.875 -0.065 1 96.56 159 SER A CA 1
ATOM 1225 C C . SER A 1 159 ? 13.047 36.688 -0.303 1 96.56 159 SER A C 1
ATOM 1227 O O . SER A 1 159 ? 12.328 37.656 -0.583 1 96.56 159 SER A O 1
ATOM 1229 N N . ILE A 1 160 ? 12.578 35.469 -0.178 1 97.19 160 ILE A N 1
ATOM 1230 C CA . ILE A 1 160 ? 11.172 35.156 -0.441 1 97.19 160 ILE A CA 1
ATOM 1231 C C . ILE A 1 160 ? 10.375 35.25 0.855 1 97.19 160 ILE A C 1
ATOM 1233 O O . ILE A 1 160 ? 9.367 35.969 0.924 1 97.19 160 ILE A O 1
ATOM 1237 N N . TYR A 1 161 ? 10.852 34.594 1.92 1 97.88 161 TYR A N 1
ATOM 1238 C CA . TYR A 1 161 ? 10.102 34.469 3.16 1 97.88 161 TYR A CA 1
ATOM 1239 C C . TYR A 1 161 ? 10.492 35.531 4.16 1 97.88 161 TYR A C 1
ATOM 1241 O O . TYR A 1 161 ? 9.758 35.812 5.109 1 97.88 161 TYR A O 1
ATOM 1249 N N . GLY A 1 162 ? 11.68 36.188 4.012 1 96.31 162 GLY A N 1
ATOM 1250 C CA . GLY A 1 162 ? 12.273 37.031 5.02 1 96.31 162 GLY A CA 1
ATOM 1251 C C . GLY A 1 162 ? 13.203 36.312 5.965 1 96.31 162 GLY A C 1
ATOM 1252 O O . GLY A 1 162 ? 12.852 35.219 6.477 1 96.31 162 GLY A O 1
ATOM 1253 N N . SER A 1 163 ? 14.328 36.812 6.277 1 94.62 163 SER A N 1
ATOM 1254 C CA . SER A 1 163 ? 15.375 36.156 7.055 1 94.62 163 SER A CA 1
ATOM 1255 C C . SER A 1 163 ? 14.875 35.812 8.445 1 94.62 163 SER A C 1
ATOM 1257 O O . SER A 1 163 ? 15.141 34.688 8.938 1 94.62 163 SER A O 1
ATOM 1259 N N . SER A 1 164 ? 14.211 36.688 9.055 1 94.81 164 SER A N 1
ATOM 1260 C CA . SER A 1 164 ? 13.742 36.438 10.414 1 94.81 164 SER A CA 1
ATOM 1261 C C . SER A 1 164 ? 12.703 35.312 10.453 1 94.81 164 SER A C 1
ATOM 1263 O O . SER A 1 164 ? 12.633 34.562 11.43 1 94.81 164 SER A O 1
ATOM 1265 N N . ASN A 1 165 ? 11.906 35.188 9.375 1 96.38 165 ASN A N 1
ATOM 1266 C CA . ASN A 1 165 ? 10.844 34.188 9.328 1 96.38 165 ASN A CA 1
ATOM 1267 C C . ASN A 1 165 ? 11.406 32.781 9.109 1 96.38 165 ASN A C 1
ATOM 1269 O O . ASN A 1 165 ? 10.773 31.812 9.484 1 96.38 165 ASN A O 1
ATOM 1273 N N . ILE A 1 166 ? 12.562 32.719 8.531 1 95.19 166 ILE A N 1
ATOM 1274 C CA . ILE A 1 166 ? 13.227 31.422 8.305 1 95.19 166 ILE A CA 1
ATOM 1275 C C . ILE A 1 166 ? 13.648 30.828 9.641 1 95.19 166 ILE A C 1
ATOM 1277 O O . ILE A 1 166 ? 13.523 29.609 9.852 1 95.19 166 ILE A O 1
ATOM 1281 N N . SER A 1 167 ? 14.016 31.641 10.516 1 91.38 167 SER A N 1
ATOM 1282 C CA . SER A 1 167 ? 14.539 31.188 11.805 1 91.38 167 SER A CA 1
ATOM 1283 C C . SER A 1 167 ? 13.406 30.969 12.805 1 91.38 167 SER A C 1
ATOM 1285 O O . SER A 1 167 ? 13.531 30.141 13.711 1 91.38 167 SER A O 1
ATOM 1287 N N . ASN A 1 168 ? 12.289 31.625 12.602 1 94.19 168 ASN A N 1
ATOM 1288 C CA . ASN A 1 168 ? 11.344 31.672 13.711 1 94.19 168 ASN A CA 1
ATOM 1289 C C . ASN A 1 168 ? 9.969 31.141 13.305 1 94.19 168 ASN A C 1
ATOM 1291 O O . ASN A 1 168 ? 9.211 30.656 14.141 1 94.19 168 ASN A O 1
ATOM 1295 N N . THR A 1 169 ? 9.562 31.312 12.047 1 98.38 169 THR A N 1
ATOM 1296 C CA . THR A 1 169 ? 8.148 31.172 11.695 1 98.38 169 THR A CA 1
ATOM 1297 C C . THR A 1 169 ? 7.945 30 10.75 1 98.38 169 THR A C 1
ATOM 1299 O O . THR A 1 169 ? 7.125 29.109 11.023 1 98.38 169 THR A O 1
ATOM 1302 N N . VAL A 1 170 ? 8.727 29.922 9.672 1 98.75 170 VAL A N 1
ATOM 1303 C CA . VAL A 1 170 ? 8.578 28.859 8.68 1 98.75 170 VAL A CA 1
ATOM 1304 C C . VAL A 1 170 ? 9.141 27.547 9.234 1 98.75 170 VAL A C 1
ATOM 1306 O O . VAL A 1 170 ? 10.32 27.469 9.586 1 98.75 170 VAL A O 1
ATOM 1309 N N . LYS A 1 171 ? 8.297 26.547 9.344 1 98.81 171 LYS A N 1
ATOM 1310 C CA . LYS A 1 171 ? 8.734 25.297 9.953 1 98.81 171 LYS A CA 1
ATOM 1311 C C . LYS A 1 171 ? 8.727 24.156 8.938 1 98.81 171 LYS A C 1
ATOM 1313 O O . LYS A 1 171 ? 9.367 23.125 9.148 1 98.81 171 LYS A O 1
ATOM 1318 N N . LEU A 1 172 ? 7.992 24.266 7.863 1 98.88 172 LEU A N 1
ATOM 1319 C CA . LEU A 1 172 ? 7.828 23.266 6.812 1 98.88 172 LEU A CA 1
ATOM 1320 C C . LEU A 1 172 ? 7.758 23.938 5.438 1 98.88 172 LEU A C 1
ATOM 1322 O O . LEU A 1 172 ? 7.082 24.953 5.273 1 98.88 172 LEU A O 1
ATOM 1326 N N . VAL A 1 173 ? 8.508 23.406 4.508 1 98.94 173 VAL A N 1
ATOM 1327 C CA . VAL A 1 173 ? 8.461 23.906 3.135 1 98.94 173 VAL A CA 1
ATOM 1328 C C . VAL A 1 173 ? 8.211 22.75 2.174 1 98.94 173 VAL A C 1
ATOM 1330 O O . VAL A 1 173 ? 8.82 21.688 2.301 1 98.94 173 VAL A O 1
ATOM 1333 N N . THR A 1 174 ? 7.289 22.891 1.286 1 98.94 174 THR A N 1
ATOM 1334 C CA . THR A 1 174 ? 7.082 21.953 0.189 1 98.94 174 THR A CA 1
ATOM 1335 C C . THR A 1 174 ? 7.793 22.422 -1.074 1 98.94 174 THR A C 1
ATOM 1337 O O . THR A 1 174 ? 7.668 23.594 -1.46 1 98.94 174 THR A O 1
ATOM 1340 N N . LEU A 1 175 ? 8.531 21.609 -1.708 1 98.88 175 LEU A N 1
ATOM 1341 C CA . LEU A 1 175 ? 9.164 21.953 -2.975 1 98.88 175 LEU A CA 1
ATOM 1342 C C . LEU A 1 175 ? 9.297 20.734 -3.873 1 98.88 175 LEU A C 1
ATOM 1344 O O . LEU A 1 175 ? 9.094 19.594 -3.426 1 98.88 175 LEU A O 1
ATOM 1348 N N . ALA A 1 176 ? 9.57 20.906 -5.133 1 98.94 176 ALA A N 1
ATOM 1349 C CA . ALA A 1 176 ? 9.742 19.844 -6.121 1 98.94 176 ALA A CA 1
ATOM 1350 C C . ALA A 1 176 ? 11.211 19.453 -6.254 1 98.94 176 ALA A C 1
ATOM 1352 O O . ALA A 1 176 ? 12.055 20.297 -6.598 1 98.94 176 ALA A O 1
ATOM 1353 N N . PRO A 1 177 ? 11.508 18.203 -6.102 1 98.81 177 PRO A N 1
ATOM 1354 C CA . PRO A 1 177 ? 12.914 17.812 -6 1 98.81 177 PRO A CA 1
ATOM 1355 C C . PRO A 1 177 ? 13.609 17.766 -7.355 1 98.81 177 PRO A C 1
ATOM 1357 O O . PRO A 1 177 ? 14.836 17.672 -7.418 1 98.81 177 PRO A O 1
ATOM 1360 N N . GLU A 1 178 ? 12.867 17.688 -8.469 1 98.75 178 GLU A N 1
ATOM 1361 C CA . GLU A 1 178 ? 13.492 17.562 -9.781 1 98.75 178 GLU A CA 1
ATOM 1362 C C . GLU A 1 178 ? 14 18.906 -10.281 1 98.75 178 GLU A C 1
ATOM 1364 O O . GLU A 1 178 ? 14.75 18.969 -11.266 1 98.75 178 GLU A O 1
ATOM 1369 N N . LEU A 1 179 ? 13.617 20.016 -9.664 1 98.75 179 LEU A N 1
ATOM 1370 C CA . LEU A 1 179 ? 14.047 21.344 -10.109 1 98.75 179 LEU A CA 1
ATOM 1371 C C . LEU A 1 179 ? 15.555 21.5 -9.945 1 98.75 179 LEU A C 1
ATOM 1373 O O . LEU A 1 179 ? 16.156 20.922 -9.039 1 98.75 179 LEU A O 1
ATOM 1377 N N . GLN A 1 180 ? 16.109 22.344 -10.812 1 98.31 180 GLN A N 1
ATOM 1378 C CA . GLN A 1 180 ? 17.531 22.641 -10.727 1 98.31 180 GLN A CA 1
ATOM 1379 C C . GLN A 1 180 ? 17.891 23.266 -9.383 1 98.31 180 GLN A C 1
ATOM 1381 O O . GLN A 1 180 ? 17.188 24.156 -8.898 1 98.31 180 GLN A O 1
ATOM 1386 N N . ASN A 1 181 ? 18.906 22.766 -8.688 1 98.31 181 ASN A N 1
ATOM 1387 C CA . ASN A 1 181 ? 19.453 23.281 -7.434 1 98.31 181 ASN A CA 1
ATOM 1388 C C . ASN A 1 181 ? 18.578 22.906 -6.246 1 98.31 181 ASN A C 1
ATOM 1390 O O . ASN A 1 181 ? 18.734 23.469 -5.156 1 98.31 181 ASN A O 1
ATOM 1394 N N . SER A 1 182 ? 17.672 22.031 -6.461 1 98.75 182 SER A N 1
ATOM 1395 C CA . SER A 1 182 ? 16.75 21.672 -5.387 1 98.75 182 SER A CA 1
ATOM 1396 C C . SER A 1 182 ? 17.5 21.047 -4.211 1 98.75 182 SER A C 1
ATOM 1398 O O . SER A 1 182 ? 17.172 21.297 -3.053 1 98.75 182 SER A O 1
ATOM 1400 N N . SER A 1 183 ? 18.5 20.219 -4.461 1 98.75 183 SER A N 1
ATOM 1401 C CA . SER A 1 183 ? 19.25 19.562 -3.398 1 98.75 183 SER A CA 1
ATOM 1402 C C . SER A 1 183 ? 19.938 20.562 -2.496 1 98.75 183 SER A C 1
ATOM 1404 O O . SER A 1 183 ? 19.922 20.438 -1.27 1 98.75 183 SER A O 1
ATOM 1406 N N . SER A 1 184 ? 20.547 21.547 -3.123 1 98.56 184 SER A N 1
ATOM 1407 C CA . SER A 1 184 ? 21.219 22.609 -2.357 1 98.56 184 SER A CA 1
ATOM 1408 C C . SER A 1 184 ? 20.219 23.391 -1.518 1 98.56 184 SER A C 1
ATOM 1410 O O . SER A 1 184 ? 20.5 23.75 -0.372 1 98.56 184 SER A O 1
ATOM 1412 N N . LEU A 1 185 ? 19.078 23.688 -2.107 1 98.69 185 LEU A N 1
ATOM 1413 C CA . LEU A 1 185 ? 18.047 24.406 -1.377 1 98.69 185 LEU A CA 1
ATOM 1414 C C . LEU A 1 185 ? 17.547 23.578 -0.193 1 98.69 185 LEU A C 1
ATOM 1416 O O . LEU A 1 185 ? 17.375 24.109 0.909 1 98.69 185 LEU A O 1
ATOM 1420 N N . ILE A 1 186 ? 17.312 22.281 -0.369 1 98.88 186 ILE A N 1
ATOM 1421 C CA . ILE A 1 186 ? 16.859 21.391 0.69 1 98.88 186 ILE A CA 1
ATOM 1422 C C . ILE A 1 186 ? 17.859 21.391 1.837 1 98.88 186 ILE A C 1
ATOM 1424 O O . ILE A 1 186 ? 17.484 21.516 3.004 1 98.88 186 ILE A O 1
ATOM 1428 N N . GLN A 1 187 ? 19.125 21.297 1.513 1 98.5 187 GLN A N 1
ATOM 1429 C CA . GLN A 1 187 ? 20.172 21.297 2.525 1 98.5 187 GLN A CA 1
ATOM 1430 C C . GLN A 1 187 ? 20.172 22.609 3.316 1 98.5 187 GLN A C 1
ATOM 1432 O O . GLN A 1 187 ? 20.297 22.594 4.543 1 98.5 187 GLN A O 1
ATOM 1437 N N . SER A 1 188 ? 20.031 23.672 2.578 1 97.5 188 SER A N 1
ATOM 1438 C CA . SER A 1 188 ? 20.016 24.984 3.225 1 97.5 188 SER A CA 1
ATOM 1439 C C . SER A 1 188 ? 18.828 25.109 4.184 1 97.5 188 SER A C 1
ATOM 1441 O O . SER A 1 188 ? 19 25.547 5.324 1 97.5 188 SER A O 1
ATOM 1443 N N . LEU A 1 189 ? 17.656 24.703 3.738 1 98.38 189 LEU A N 1
ATOM 1444 C CA . LEU A 1 189 ? 16.453 24.797 4.555 1 98.38 189 LEU A CA 1
ATOM 1445 C C . LEU A 1 189 ? 16.562 23.891 5.781 1 98.38 189 LEU A C 1
ATOM 1447 O O . LEU A 1 189 ? 16.281 24.328 6.902 1 98.38 189 LEU A O 1
ATOM 1451 N N . THR A 1 190 ? 17.016 22.656 5.57 1 98 190 THR A N 1
ATOM 1452 C CA . THR A 1 190 ? 17.094 21.703 6.672 1 98 190 THR A CA 1
ATOM 1453 C C . THR A 1 190 ? 18.156 22.125 7.68 1 98 190 THR A C 1
ATOM 1455 O O . THR A 1 190 ? 18.016 21.891 8.883 1 98 190 THR A O 1
ATOM 1458 N N . SER A 1 191 ? 19.219 22.75 7.207 1 96.25 191 SER A N 1
ATOM 1459 C CA . SER A 1 191 ? 20.266 23.266 8.094 1 96.25 191 SER A CA 1
ATOM 1460 C C . SER A 1 191 ? 19.75 24.391 8.977 1 96.25 191 SER A C 1
ATOM 1462 O O . SER A 1 191 ? 20.297 24.641 10.047 1 96.25 191 SER A O 1
ATOM 1464 N N . SER A 1 192 ? 18.734 25.062 8.5 1 95.94 192 SER A N 1
ATOM 1465 C CA . SER A 1 192 ? 18.141 26.141 9.266 1 95.94 192 SER A CA 1
ATOM 1466 C C . SER A 1 192 ? 17.031 25.609 10.188 1 95.94 192 SER A C 1
ATOM 1468 O O . SER A 1 192 ? 16.297 26.406 10.797 1 95.94 192 SER A O 1
ATOM 1470 N N . GLY A 1 193 ? 16.875 24.281 10.242 1 96.5 193 GLY A N 1
ATOM 1471 C CA . GLY A 1 193 ? 15.898 23.672 11.141 1 96.5 193 GLY A CA 1
ATOM 1472 C C . GLY A 1 193 ? 14.516 23.547 10.531 1 96.5 193 GLY A C 1
ATOM 1473 O O . GLY A 1 193 ? 13.555 23.219 11.227 1 96.5 193 GLY A O 1
ATOM 1474 N N . ILE A 1 194 ? 14.359 23.828 9.266 1 98.56 194 ILE A N 1
ATOM 1475 C CA . ILE A 1 194 ? 13.086 23.75 8.57 1 98.56 194 ILE A CA 1
ATOM 1476 C C . ILE A 1 194 ? 12.906 22.359 7.973 1 98.56 194 ILE A C 1
ATOM 1478 O O . ILE A 1 194 ? 13.836 21.812 7.359 1 98.56 194 ILE A O 1
ATOM 1482 N N . LYS A 1 195 ? 11.797 21.719 8.211 1 98.81 195 LYS A N 1
ATOM 1483 C CA . LYS A 1 195 ? 11.484 20.453 7.547 1 98.81 195 LYS A CA 1
ATOM 1484 C C . LYS A 1 195 ? 11.117 20.688 6.082 1 98.81 195 LYS A C 1
ATOM 1486 O O . LYS A 1 195 ? 10.539 21.719 5.73 1 98.81 195 LYS A O 1
ATOM 1491 N N . VAL A 1 196 ? 11.477 19.734 5.227 1 98.94 196 VAL A N 1
ATOM 1492 C CA . VAL A 1 196 ? 11.172 19.844 3.805 1 98.94 196 VAL A CA 1
ATOM 1493 C C . VAL A 1 196 ? 10.344 18.641 3.357 1 98.94 196 VAL A C 1
ATOM 1495 O O . VAL A 1 196 ? 10.68 17.5 3.66 1 98.94 196 VAL A O 1
ATOM 1498 N N . SER A 1 197 ? 9.273 18.891 2.74 1 98.94 197 SER A N 1
ATOM 1499 C CA . SER A 1 197 ? 8.391 17.891 2.129 1 98.94 197 SER A CA 1
ATOM 1500 C C . SER A 1 197 ? 8.398 18.016 0.609 1 98.94 197 SER A C 1
ATOM 1502 O O . SER A 1 197 ? 8.406 19.125 0.069 1 98.94 197 SER A O 1
ATOM 1504 N N . LEU A 1 198 ? 8.438 16.922 -0.091 1 98.94 198 LEU A N 1
ATOM 1505 C CA . LEU A 1 198 ? 8.453 16.906 -1.55 1 98.94 198 LEU A CA 1
ATOM 1506 C C . LEU A 1 198 ? 7.039 16.859 -2.113 1 98.94 198 LEU A C 1
ATOM 1508 O O . LEU A 1 198 ? 6.223 16.047 -1.682 1 98.94 198 LEU A O 1
ATOM 1512 N N . GLY A 1 199 ? 6.707 17.734 -3.039 1 98.81 199 GLY A N 1
ATOM 1513 C CA . GLY A 1 199 ? 5.375 17.766 -3.627 1 98.81 199 GLY A CA 1
ATOM 1514 C C . GLY A 1 199 ? 5.262 18.719 -4.801 1 98.81 199 GLY A C 1
ATOM 1515 O O . GLY A 1 199 ? 6.211 19.422 -5.129 1 98.81 199 GLY A O 1
ATOM 1516 N N . HIS A 1 200 ? 4.039 18.656 -5.449 1 98.69 200 HIS A N 1
ATOM 1517 C CA . HIS A 1 200 ? 3.811 19.438 -6.66 1 98.69 200 HIS A CA 1
ATOM 1518 C C . HIS A 1 200 ? 4.945 19.25 -7.664 1 98.69 200 HIS A C 1
ATOM 1520 O O . HIS A 1 200 ? 5.59 20.219 -8.07 1 98.69 200 HIS A O 1
ATOM 1526 N N . SER A 1 201 ? 5.059 18.016 -8.094 1 98.75 201 SER A N 1
ATOM 1527 C CA . SER A 1 201 ? 6.297 17.547 -8.703 1 98.75 201 SER A CA 1
ATOM 1528 C C . SER A 1 201 ? 6.02 16.516 -9.797 1 98.75 201 SER A C 1
ATOM 1530 O O . SER A 1 201 ? 5.086 15.727 -9.68 1 98.75 201 SER A O 1
ATOM 1532 N N . THR A 1 202 ? 6.832 16.5 -10.82 1 98.56 202 THR A N 1
ATOM 1533 C CA . THR A 1 202 ? 6.844 15.453 -11.828 1 98.56 202 THR A CA 1
ATOM 1534 C C . THR A 1 202 ? 7.996 14.484 -11.586 1 98.56 202 THR A C 1
ATOM 1536 O O . THR A 1 202 ? 8.352 13.703 -12.469 1 98.56 202 THR A O 1
ATOM 1539 N N . ALA A 1 203 ? 8.57 14.492 -10.445 1 98.75 203 ALA A N 1
ATOM 1540 C CA . ALA A 1 203 ? 9.836 13.82 -10.148 1 98.75 203 ALA A CA 1
ATOM 1541 C C . ALA A 1 203 ? 9.711 12.312 -10.352 1 98.75 203 ALA A C 1
ATOM 1543 O O . ALA A 1 203 ? 8.672 11.719 -10.055 1 98.75 203 ALA A O 1
ATOM 1544 N N . THR A 1 204 ? 10.789 11.727 -10.859 1 98.44 204 THR A N 1
ATOM 1545 C CA . THR A 1 204 ? 10.969 10.281 -10.852 1 98.44 204 THR A CA 1
ATOM 1546 C C . THR A 1 204 ? 11.305 9.781 -9.453 1 98.44 204 THR A C 1
ATOM 1548 O O . THR A 1 204 ? 11.547 10.586 -8.547 1 98.44 204 THR A O 1
ATOM 1551 N N . TYR A 1 205 ? 11.273 8.5 -9.312 1 98.5 205 TYR A N 1
ATOM 1552 C CA . TYR A 1 205 ? 11.68 7.871 -8.055 1 98.5 205 TYR A CA 1
ATOM 1553 C C . TYR A 1 205 ? 13.094 8.297 -7.668 1 98.5 205 TYR A C 1
ATOM 1555 O O . TYR A 1 205 ? 13.344 8.656 -6.516 1 98.5 205 TYR A O 1
ATOM 1563 N N . GLU A 1 206 ? 14 8.273 -8.594 1 98.44 206 GLU A N 1
ATOM 1564 C CA . GLU A 1 206 ? 15.406 8.586 -8.328 1 98.44 206 GLU A CA 1
ATOM 1565 C C . GLU A 1 206 ? 15.578 10.039 -7.898 1 98.44 206 GLU A C 1
ATOM 1567 O O . GLU A 1 206 ? 16.391 10.344 -7.02 1 98.44 206 GLU A O 1
ATOM 1572 N N . GLN A 1 207 ? 14.805 10.93 -8.5 1 98.75 207 GLN A N 1
ATOM 1573 C CA . GLN A 1 207 ? 14.852 12.336 -8.125 1 98.75 207 GLN A CA 1
ATOM 1574 C C . GLN A 1 207 ? 14.297 12.555 -6.723 1 98.75 207 GLN A C 1
ATOM 1576 O O . GLN A 1 207 ? 14.797 13.391 -5.969 1 98.75 207 GLN A O 1
ATOM 1581 N N . GLY A 1 208 ? 13.258 11.828 -6.398 1 98.81 208 GLY A N 1
ATOM 1582 C CA . GLY A 1 208 ? 12.758 11.852 -5.035 1 98.81 208 GLY A CA 1
ATOM 1583 C C . GLY A 1 208 ? 13.766 11.352 -4.016 1 98.81 208 GLY A C 1
ATOM 1584 O O . GLY A 1 208 ? 13.922 11.945 -2.947 1 98.81 208 GLY A O 1
ATOM 1585 N N . LEU A 1 209 ? 14.406 10.219 -4.363 1 98.56 209 LEU A N 1
ATOM 1586 C CA . LEU A 1 209 ? 15.43 9.664 -3.486 1 98.56 209 LEU A CA 1
ATOM 1587 C C . LEU A 1 209 ? 16.547 10.68 -3.256 1 98.56 209 LEU A C 1
ATOM 1589 O O . LEU A 1 209 ? 17.078 10.789 -2.145 1 98.56 209 LEU A O 1
ATOM 1593 N N . ALA A 1 210 ? 16.922 11.422 -4.301 1 98.75 210 ALA A N 1
ATOM 1594 C CA . ALA A 1 210 ? 17.922 12.484 -4.168 1 98.75 210 ALA A CA 1
ATOM 1595 C C . ALA A 1 210 ? 17.453 13.562 -3.205 1 98.75 210 ALA A C 1
ATOM 1597 O O . ALA A 1 210 ? 18.25 14.109 -2.436 1 98.75 210 ALA A O 1
ATOM 1598 N N . GLY A 1 211 ? 16.172 13.898 -3.26 1 98.88 211 GLY A N 1
ATOM 1599 C CA . GLY A 1 211 ? 15.609 14.844 -2.311 1 98.88 211 GLY A CA 1
ATOM 1600 C C . GLY A 1 211 ? 15.711 14.375 -0.87 1 98.88 211 GLY A C 1
ATOM 1601 O O . GLY A 1 211 ? 16.062 15.156 0.018 1 98.88 211 GLY A O 1
ATOM 1602 N N . LEU A 1 212 ? 15.414 13.086 -0.678 1 98.81 212 LEU A N 1
ATOM 1603 C CA . LEU A 1 212 ? 15.547 12.523 0.662 1 98.81 212 LEU A CA 1
ATOM 1604 C C . LEU A 1 212 ? 17 12.57 1.13 1 98.81 212 LEU A C 1
ATOM 1606 O O . LEU A 1 212 ? 17.281 12.906 2.283 1 98.81 212 LEU A O 1
ATOM 1610 N N . LYS A 1 213 ? 17.891 12.219 0.267 1 98.69 213 LYS A N 1
ATOM 1611 C CA . LYS A 1 213 ? 19.312 12.227 0.599 1 98.69 213 LYS A CA 1
ATOM 1612 C C . LYS A 1 213 ? 19.781 13.633 0.961 1 98.69 213 LYS A C 1
ATOM 1614 O O . LYS A 1 213 ? 20.656 13.805 1.801 1 98.69 213 LYS A O 1
ATOM 1619 N N . ALA A 1 214 ? 19.141 14.625 0.326 1 98.81 214 ALA A N 1
ATOM 1620 C CA . ALA A 1 214 ? 19.5 16.016 0.578 1 98.81 214 ALA A CA 1
ATOM 1621 C C . ALA A 1 214 ? 18.953 16.484 1.918 1 98.81 214 ALA A C 1
ATOM 1623 O O . ALA A 1 214 ? 19.359 17.531 2.434 1 98.81 214 ALA A O 1
ATOM 1624 N N . GLY A 1 215 ? 17.938 15.781 2.467 1 98.81 215 GLY A N 1
ATOM 1625 C CA . GLY A 1 215 ? 17.484 16.125 3.805 1 98.81 215 GLY A CA 1
ATOM 1626 C C . GLY A 1 215 ? 15.977 16.188 3.926 1 98.81 215 GLY A C 1
ATOM 1627 O O . GLY A 1 215 ? 15.445 16.359 5.023 1 98.81 215 GLY A O 1
ATOM 1628 N N . ALA A 1 216 ? 15.234 16.078 2.768 1 98.88 216 ALA A N 1
ATOM 1629 C CA . ALA A 1 216 ? 13.781 16.062 2.842 1 98.88 216 ALA A CA 1
ATOM 1630 C C . ALA A 1 216 ? 13.273 14.867 3.631 1 98.88 216 ALA A C 1
ATOM 1632 O O . ALA A 1 216 ? 13.875 13.789 3.586 1 98.88 216 ALA A O 1
ATOM 1633 N N . THR A 1 217 ? 12.094 15.039 4.312 1 98.81 217 THR A N 1
ATOM 1634 C CA . THR A 1 217 ? 11.641 13.961 5.191 1 98.81 217 THR A CA 1
ATOM 1635 C C . THR A 1 217 ? 10.141 13.719 5.012 1 98.81 217 THR A C 1
ATOM 1637 O O . THR A 1 217 ? 9.539 12.953 5.766 1 98.81 217 THR A O 1
ATOM 1640 N N . GLY A 1 218 ? 9.508 14.375 4.012 1 98.88 218 GLY A N 1
ATOM 1641 C CA . GLY A 1 218 ? 8.078 14.203 3.83 1 98.88 218 GLY A CA 1
ATOM 1642 C C . GLY A 1 218 ? 7.652 14.234 2.375 1 98.88 218 GLY A C 1
ATOM 1643 O O . GLY A 1 218 ? 8.414 14.656 1.507 1 98.88 218 GLY A O 1
ATOM 1644 N N . LEU A 1 219 ? 6.469 13.734 2.111 1 98.94 219 LEU A N 1
ATOM 1645 C CA . LEU A 1 219 ? 5.742 13.922 0.862 1 98.94 219 LEU A CA 1
ATOM 1646 C C . LEU A 1 219 ? 4.449 14.703 1.097 1 98.94 219 LEU A C 1
ATOM 1648 O O . LEU A 1 219 ? 3.695 14.391 2.021 1 98.94 219 LEU A O 1
ATOM 1652 N N . THR A 1 220 ? 4.242 15.734 0.287 1 98.88 220 THR A N 1
ATOM 1653 C CA . THR A 1 220 ? 3.059 16.562 0.433 1 98.88 220 THR A CA 1
ATOM 1654 C C . THR A 1 220 ? 1.893 16 -0.373 1 98.88 220 THR A C 1
ATOM 1656 O O . THR A 1 220 ? 2.027 15.742 -1.57 1 98.88 220 THR A O 1
ATOM 1659 N N . HIS A 1 221 ? 0.75 15.727 0.323 1 98.69 221 HIS A N 1
ATOM 1660 C CA . HIS A 1 221 ? -0.508 15.203 -0.199 1 98.69 221 HIS A CA 1
ATOM 1661 C C . HIS A 1 221 ? -0.267 14.219 -1.339 1 98.69 221 HIS A C 1
ATOM 1663 O O . HIS A 1 221 ? -0.686 14.461 -2.473 1 98.69 221 HIS A O 1
ATOM 1669 N N . THR A 1 222 ? 0.168 13.086 -1.016 1 98.81 222 THR A N 1
ATOM 1670 C CA . THR A 1 222 ? 0.649 12.031 -1.896 1 98.81 222 THR A CA 1
ATOM 1671 C C . THR A 1 222 ? -0.402 11.68 -2.945 1 98.81 222 THR A C 1
ATOM 1673 O O . THR A 1 222 ? -1.58 11.516 -2.619 1 98.81 222 THR A O 1
ATOM 1676 N N . LEU A 1 223 ? 0.022 11.633 -4.266 1 98.56 223 LEU A N 1
ATOM 1677 C CA . LEU A 1 223 ? -0.714 11.289 -5.477 1 98.56 223 LEU A CA 1
ATOM 1678 C C . LEU A 1 223 ? -1.558 12.461 -5.953 1 98.56 223 LEU A C 1
ATOM 1680 O O . LEU A 1 223 ? -2.213 12.383 -6.996 1 98.56 223 LEU A O 1
ATOM 1684 N N . ASN A 1 224 ? -1.561 13.617 -5.246 1 98.06 224 ASN A N 1
ATOM 1685 C CA . ASN A 1 224 ? -2.135 14.859 -5.742 1 98.06 224 ASN A CA 1
ATOM 1686 C C . ASN A 1 224 ? -1.059 15.797 -6.281 1 98.06 224 ASN A C 1
ATOM 1688 O O . ASN A 1 224 ? -0.055 16.047 -5.609 1 98.06 224 ASN A O 1
ATOM 1692 N N . CYS A 1 225 ? -1.272 16.266 -7.508 1 97.62 225 CYS A N 1
ATOM 1693 C CA . CYS A 1 225 ? -0.312 17.141 -8.172 1 97.62 225 CYS A CA 1
ATOM 1694 C C . CYS A 1 225 ? 1.058 16.484 -8.258 1 97.62 225 CYS A C 1
ATOM 1696 O O . CYS A 1 225 ? 2.08 17.125 -8.016 1 97.62 225 CYS A O 1
ATOM 1698 N N . MET A 1 226 ? 1.104 15.211 -8.531 1 97.62 226 MET A N 1
ATOM 1699 C CA . MET A 1 226 ? 2.262 14.375 -8.836 1 97.62 226 MET A CA 1
ATOM 1700 C C . MET A 1 226 ? 1.861 13.195 -9.711 1 97.62 226 MET A C 1
ATOM 1702 O O . MET A 1 226 ? 0.673 12.922 -9.898 1 97.62 226 MET A O 1
ATOM 1706 N N . PRO A 1 227 ? 2.801 12.484 -10.312 1 96.25 227 PRO A N 1
ATOM 1707 C CA . PRO A 1 227 ? 2.463 11.352 -11.18 1 96.25 227 PRO A CA 1
ATOM 1708 C C . PRO A 1 227 ? 1.756 10.227 -10.43 1 96.25 227 PRO A C 1
ATOM 1710 O O . PRO A 1 227 ? 1.986 10.039 -9.234 1 96.25 227 PRO A O 1
ATOM 1713 N N . SER A 1 228 ? 0.879 9.477 -11.227 1 96.81 228 SER A N 1
ATOM 1714 C CA . SER A 1 228 ? 0.257 8.281 -10.672 1 96.81 228 SER A CA 1
ATOM 1715 C C . SER A 1 228 ? 1.301 7.219 -10.336 1 96.81 228 SER A C 1
ATOM 1717 O O . SER A 1 228 ? 2.457 7.324 -10.75 1 96.81 228 SER A O 1
ATOM 1719 N N . PHE A 1 229 ? 0.903 6.285 -9.547 1 98.06 229 PHE A N 1
ATOM 1720 C CA . PHE A 1 229 ? 1.726 5.145 -9.164 1 98.06 229 PHE A CA 1
ATOM 1721 C C . PHE A 1 229 ? 1.641 4.039 -10.211 1 98.06 229 PHE A C 1
ATOM 1723 O O . PHE A 1 229 ? 0.581 3.439 -10.398 1 98.06 229 PHE A O 1
ATOM 1730 N N . ALA A 1 230 ? 2.811 3.744 -10.875 1 97.12 230 ALA A N 1
ATOM 1731 C CA . ALA A 1 230 ? 2.814 2.775 -11.969 1 97.12 230 ALA A CA 1
ATOM 1732 C C . ALA A 1 230 ? 3.754 1.61 -11.664 1 97.12 230 ALA A C 1
ATOM 1734 O O . ALA A 1 230 ? 4.574 1.688 -10.75 1 97.12 230 ALA A O 1
ATOM 1735 N N . SER A 1 231 ? 3.648 0.588 -12.461 1 97.5 231 SER A N 1
ATOM 1736 C CA . SER A 1 231 ? 4.395 -0.653 -12.273 1 97.5 231 SER A CA 1
ATOM 1737 C C . SER A 1 231 ? 5.895 -0.398 -12.25 1 97.5 231 SER A C 1
ATOM 1739 O O . SER A 1 231 ? 6.582 -0.797 -11.305 1 97.5 231 SER A O 1
ATOM 1741 N N . ARG A 1 232 ? 6.414 0.338 -13.211 1 97.38 232 ARG A N 1
ATOM 1742 C CA . ARG A 1 232 ? 7.855 0.466 -13.375 1 97.38 232 ARG A CA 1
ATOM 1743 C C . ARG A 1 232 ? 8.32 1.879 -13.039 1 97.38 232 ARG A C 1
ATOM 1745 O O . ARG A 1 232 ? 9.523 2.156 -13.039 1 97.38 232 ARG A O 1
ATOM 1752 N N . ALA A 1 233 ? 7.379 2.793 -12.82 1 97.62 233 ALA A N 1
ATOM 1753 C CA . ALA A 1 233 ? 7.637 4.184 -12.461 1 97.62 233 ALA A CA 1
ATOM 1754 C C . ALA A 1 233 ? 6.832 4.594 -11.227 1 97.62 233 ALA A C 1
ATOM 1756 O O . ALA A 1 233 ? 5.836 5.312 -11.344 1 97.62 233 ALA A O 1
ATOM 1757 N N . PRO A 1 234 ? 7.324 4.309 -10.117 1 98.06 234 PRO A N 1
ATOM 1758 C CA . PRO A 1 234 ? 6.531 4.527 -8.906 1 98.06 234 PRO A CA 1
ATOM 1759 C C . PRO A 1 234 ? 6.504 5.992 -8.477 1 98.06 234 PRO A C 1
ATOM 1761 O O . PRO A 1 234 ? 5.691 6.375 -7.633 1 98.06 234 PRO A O 1
ATOM 1764 N N . GLY A 1 235 ? 7.465 6.863 -9.023 1 98.25 235 GLY A N 1
ATOM 1765 C CA . GLY A 1 235 ? 7.492 8.273 -8.664 1 98.25 235 GLY A CA 1
ATOM 1766 C C . GLY A 1 235 ? 7.77 8.508 -7.191 1 98.25 235 GLY A C 1
ATOM 1767 O O . GLY A 1 235 ? 8.438 7.699 -6.543 1 98.25 235 GLY A O 1
ATOM 1768 N N . LEU A 1 236 ? 7.297 9.648 -6.711 1 98.75 236 LEU A N 1
ATOM 1769 C CA . LEU A 1 236 ? 7.5 10 -5.309 1 98.75 236 LEU A CA 1
ATOM 1770 C C . LEU A 1 236 ? 6.777 9.023 -4.391 1 98.75 236 LEU A C 1
ATOM 1772 O O . LEU A 1 236 ? 7.262 8.703 -3.303 1 98.75 236 LEU A O 1
ATOM 1776 N N . ALA A 1 237 ? 5.586 8.562 -4.871 1 98.62 237 ALA A N 1
ATOM 1777 C CA . ALA A 1 237 ? 4.812 7.641 -4.043 1 98.62 237 ALA A CA 1
ATOM 1778 C C . ALA A 1 237 ? 5.598 6.359 -3.771 1 98.62 237 ALA A C 1
ATOM 1780 O O . ALA A 1 237 ? 5.398 5.707 -2.746 1 98.62 237 ALA A O 1
ATOM 1781 N N . GLY A 1 238 ? 6.492 6.004 -4.66 1 98.62 238 GLY A N 1
ATOM 1782 C CA . GLY A 1 238 ? 7.309 4.816 -4.477 1 98.62 238 GLY A CA 1
ATOM 1783 C C . GLY A 1 238 ? 8.219 4.898 -3.27 1 98.62 238 GLY A C 1
ATOM 1784 O O . GLY A 1 238 ? 8.656 3.875 -2.74 1 98.62 238 GLY A O 1
ATOM 1785 N N . LEU A 1 239 ? 8.555 6.09 -2.748 1 98.75 239 LEU A N 1
ATOM 1786 C CA . LEU A 1 239 ? 9.461 6.301 -1.628 1 98.75 239 LEU A CA 1
ATOM 1787 C C . LEU A 1 239 ? 8.836 5.82 -0.321 1 98.75 239 LEU A C 1
ATOM 1789 O O . LEU A 1 239 ? 9.547 5.598 0.664 1 98.75 239 LEU A O 1
ATOM 1793 N N . ILE A 1 240 ? 7.492 5.691 -0.293 1 98.56 240 ILE A N 1
ATOM 1794 C CA . ILE A 1 240 ? 6.746 5.281 0.891 1 98.56 240 ILE A CA 1
ATOM 1795 C C . ILE A 1 240 ? 7.207 3.898 1.342 1 98.56 240 ILE A C 1
ATOM 1797 O O . ILE A 1 240 ? 7.227 3.604 2.539 1 98.56 240 ILE A O 1
ATOM 1801 N N . SER A 1 241 ? 7.637 3.111 0.382 1 98.06 241 SER A N 1
ATOM 1802 C CA . SER A 1 241 ? 7.859 1.698 0.67 1 98.06 241 SER A CA 1
ATOM 1803 C C . SER A 1 241 ? 9.344 1.368 0.705 1 98.06 241 SER A C 1
ATOM 1805 O O . SER A 1 241 ? 9.734 0.21 0.539 1 98.06 241 SER A O 1
ATOM 1807 N N . LEU A 1 242 ? 10.188 2.363 0.852 1 97.56 242 LEU A N 1
ATOM 1808 C CA . LEU A 1 242 ? 11.586 2.09 1.169 1 97.56 242 LEU A CA 1
ATOM 1809 C C . LEU A 1 242 ? 11.695 1.189 2.395 1 97.56 242 LEU A C 1
ATOM 1811 O O . LEU A 1 242 ? 10.922 1.322 3.342 1 97.56 242 LEU A O 1
ATOM 1815 N N . PRO A 1 243 ? 12.656 0.26 2.355 1 94.44 243 PRO A N 1
ATOM 1816 C CA . PRO A 1 243 ? 12.836 -0.564 3.553 1 94.44 243 PRO A CA 1
ATOM 1817 C C . PRO A 1 243 ? 13.094 0.266 4.809 1 94.44 243 PRO A C 1
ATOM 1819 O O . PRO A 1 243 ? 13.773 1.294 4.742 1 94.44 243 PRO A O 1
ATOM 1822 N N . GLU A 1 244 ? 12.664 -0.24 5.887 1 91 244 GLU A N 1
ATOM 1823 C CA . GLU A 1 244 ? 12.758 0.486 7.148 1 91 244 GLU A CA 1
ATOM 1824 C C . GLU A 1 244 ? 14.211 0.815 7.488 1 91 244 GLU A C 1
ATOM 1826 O O . GLU A 1 244 ? 14.5 1.88 8.039 1 91 244 GLU A O 1
ATOM 1831 N N . LYS A 1 245 ? 15.164 -0.057 7.094 1 92.44 245 LYS A N 1
ATOM 1832 C CA . LYS A 1 245 ? 16.562 0.11 7.445 1 92.44 245 LYS A CA 1
ATOM 1833 C C . LYS A 1 245 ? 17.297 0.95 6.398 1 92.44 245 LYS A C 1
ATOM 1835 O O . LYS A 1 245 ? 18.484 1.252 6.555 1 92.44 245 LYS A O 1
ATOM 1840 N N . HIS A 1 246 ? 16.5 1.345 5.457 1 94.88 246 HIS A N 1
ATOM 1841 C CA . HIS A 1 246 ? 17.125 2.15 4.414 1 94.88 246 HIS A CA 1
ATOM 1842 C C . HIS A 1 246 ? 17.641 3.471 4.973 1 94.88 246 HIS A C 1
ATOM 1844 O O . HIS A 1 246 ? 17.031 4.055 5.867 1 94.88 246 HIS A O 1
ATOM 1850 N N . LYS A 1 247 ? 18.734 3.986 4.492 1 95.75 247 LYS A N 1
ATOM 1851 C CA . LYS A 1 247 ? 19.297 5.301 4.793 1 95.75 247 LYS A CA 1
ATOM 1852 C C . LYS A 1 247 ? 19.422 6.145 3.527 1 95.75 247 LYS A C 1
ATOM 1854 O O . LYS A 1 247 ? 20.203 5.812 2.635 1 95.75 247 LYS A O 1
ATOM 1859 N N . PRO A 1 248 ? 18.656 7.191 3.443 1 96.81 248 PRO A N 1
ATOM 1860 C CA . PRO A 1 248 ? 17.75 7.758 4.449 1 96.81 248 PRO A CA 1
ATOM 1861 C C . PRO A 1 248 ? 16.5 6.914 4.652 1 96.81 248 PRO A C 1
ATOM 1863 O O . PRO A 1 248 ? 16.125 6.133 3.775 1 96.81 248 PRO A O 1
ATOM 1866 N N . ALA A 1 249 ? 15.859 7.086 5.801 1 96.88 249 ALA A N 1
ATOM 1867 C CA . ALA A 1 249 ? 14.617 6.391 6.137 1 96.88 249 ALA A CA 1
ATOM 1868 C C . ALA A 1 249 ? 13.492 6.781 5.184 1 96.88 249 ALA A C 1
ATOM 1870 O O . ALA A 1 249 ? 13.555 7.824 4.535 1 96.88 249 ALA A O 1
ATOM 1871 N N . PRO A 1 250 ? 12.469 5.891 5.059 1 98.12 250 PRO A N 1
ATOM 1872 C CA . PRO A 1 250 ? 11.297 6.32 4.293 1 98.12 250 PRO A CA 1
ATOM 1873 C C . PRO A 1 250 ? 10.695 7.625 4.812 1 98.12 250 PRO A C 1
ATOM 1875 O O . PRO A 1 250 ? 10.672 7.859 6.023 1 98.12 250 PRO A O 1
ATOM 1878 N N . PRO A 1 251 ? 10.242 8.445 3.945 1 98.81 251 PRO A N 1
ATOM 1879 C CA . PRO A 1 251 ? 9.641 9.703 4.379 1 98.81 251 PRO A CA 1
ATOM 1880 C C . PRO A 1 251 ? 8.281 9.516 5.039 1 98.81 251 PRO A C 1
ATOM 1882 O O . PRO A 1 251 ? 7.609 8.508 4.801 1 98.81 251 PRO A O 1
ATOM 1885 N N . TYR A 1 252 ? 7.984 10.461 5.949 1 98.88 252 TYR A N 1
ATOM 1886 C CA . TYR A 1 252 ? 6.562 10.633 6.23 1 98.88 252 TYR A CA 1
ATOM 1887 C C . TYR A 1 252 ? 5.816 11.102 4.988 1 98.88 252 TYR A C 1
ATOM 1889 O O . TYR A 1 252 ? 6.414 11.688 4.078 1 98.88 252 TYR A O 1
ATOM 1897 N N . TYR A 1 253 ? 4.57 10.797 4.902 1 98.94 253 TYR A N 1
ATOM 1898 C CA . TYR A 1 253 ? 3.799 11.227 3.742 1 98.94 253 TYR A CA 1
ATOM 1899 C C . TYR A 1 253 ? 2.377 11.602 4.141 1 98.94 253 TYR A C 1
ATOM 1901 O O . TYR A 1 253 ? 1.787 10.977 5.023 1 98.94 253 TYR A O 1
ATOM 1909 N N . THR A 1 254 ? 1.853 12.672 3.518 1 98.94 254 THR A N 1
ATOM 1910 C CA . THR A 1 254 ? 0.532 13.164 3.895 1 98.94 254 THR A CA 1
ATOM 1911 C C . THR A 1 254 ? -0.524 12.695 2.898 1 98.94 254 THR A C 1
ATOM 1913 O O . THR A 1 254 ? -0.252 12.578 1.702 1 98.94 254 THR A O 1
ATOM 1916 N N . ILE A 1 255 ? -1.683 12.398 3.453 1 98.69 255 ILE A N 1
ATOM 1917 C CA . ILE A 1 255 ? -2.842 11.898 2.725 1 98.69 255 ILE A CA 1
ATOM 1918 C C . ILE A 1 255 ? -4.066 12.75 3.051 1 98.69 255 ILE A C 1
ATOM 1920 O O . ILE A 1 255 ? -4.273 13.133 4.203 1 98.69 255 ILE A O 1
ATOM 1924 N N . ILE A 1 256 ? -4.809 13.078 2.031 1 98.81 256 ILE A N 1
ATOM 1925 C CA . ILE A 1 256 ? -6.074 13.773 2.232 1 98.81 256 ILE A CA 1
ATOM 1926 C C . ILE A 1 256 ? -7.227 12.773 2.15 1 98.81 256 ILE A C 1
ATOM 1928 O O . ILE A 1 256 ? -7.539 12.258 1.073 1 98.81 256 ILE A O 1
ATOM 1932 N N . ALA A 1 257 ? -7.863 12.539 3.256 1 98.69 257 ALA A N 1
ATOM 1933 C CA . ALA A 1 257 ? -8.898 11.508 3.328 1 98.69 257 ALA A CA 1
ATOM 1934 C C . ALA A 1 257 ? -10.289 12.125 3.318 1 98.69 257 ALA A C 1
ATOM 1936 O O . ALA A 1 257 ? -11.094 11.867 4.219 1 98.69 257 ALA A O 1
ATOM 1937 N N . ASP A 1 258 ? -10.617 12.859 2.256 1 98.38 258 ASP A N 1
ATOM 1938 C CA . ASP A 1 258 ? -11.906 13.547 2.189 1 98.38 258 ASP A CA 1
ATOM 1939 C C . ASP A 1 258 ? -12.82 12.906 1.147 1 98.38 258 ASP A C 1
ATOM 1941 O O . ASP A 1 258 ? -13.961 13.328 0.974 1 98.38 258 ASP A O 1
ATOM 1945 N N . GLY A 1 259 ? -12.336 11.906 0.391 1 97.81 259 GLY A N 1
ATOM 1946 C CA . GLY A 1 259 ? -13.109 11.227 -0.637 1 97.81 259 GLY A CA 1
ATOM 1947 C C . GLY A 1 259 ? -13.148 11.984 -1.952 1 97.81 259 GLY A C 1
ATOM 1948 O O . GLY A 1 259 ? -13.734 11.516 -2.93 1 97.81 259 GLY A O 1
ATOM 1949 N N . GLU A 1 260 ? -12.547 13.148 -2.021 1 97.56 260 GLU A N 1
ATOM 1950 C CA . GLU A 1 260 ? -12.492 14 -3.207 1 97.56 260 GLU A CA 1
ATOM 1951 C C . GLU A 1 260 ? -11.102 13.992 -3.828 1 97.56 260 GLU A C 1
ATOM 1953 O O . GLU A 1 260 ? -10.953 13.766 -5.031 1 97.56 260 GLU A O 1
ATOM 1958 N N . HIS A 1 261 ? -10.094 14.188 -3.031 1 98.44 261 HIS A N 1
ATOM 1959 C CA . HIS A 1 261 ? -8.711 14.211 -3.502 1 98.44 261 HIS A CA 1
ATOM 1960 C C . HIS A 1 261 ? -8.219 12.805 -3.824 1 98.44 261 HIS A C 1
ATOM 1962 O O . HIS A 1 261 ? -7.504 12.602 -4.809 1 98.44 261 HIS A O 1
ATOM 1968 N N . LEU A 1 262 ? -8.594 11.891 -3.025 1 98.62 262 LEU A N 1
ATOM 1969 C CA . LEU A 1 262 ? -8.242 10.477 -3.18 1 98.62 262 LEU A CA 1
ATOM 1970 C C . LEU A 1 262 ? -9.484 9.602 -3.07 1 98.62 262 LEU A C 1
ATOM 1972 O O . LEU A 1 262 ? -10.352 9.844 -2.229 1 98.62 262 LEU A O 1
ATOM 1976 N N . HIS A 1 263 ? -9.531 8.594 -3.932 1 98.56 263 HIS A N 1
ATOM 1977 C CA . HIS A 1 263 ? -10.508 7.527 -3.732 1 98.56 263 HIS A CA 1
ATOM 1978 C C . HIS A 1 263 ? -10.312 6.848 -2.381 1 98.56 263 HIS A C 1
ATOM 1980 O O . HIS A 1 263 ? -9.18 6.668 -1.93 1 98.56 263 HIS A O 1
ATOM 1986 N N . PRO A 1 264 ? -11.43 6.43 -1.674 1 98.5 264 PRO A N 1
ATOM 1987 C CA . PRO A 1 264 ? -11.32 5.777 -0.367 1 98.5 264 PRO A CA 1
ATOM 1988 C C . PRO A 1 264 ? -10.32 4.625 -0.366 1 98.5 264 PRO A C 1
ATOM 1990 O O . PRO A 1 264 ? -9.516 4.504 0.557 1 98.5 264 PRO A O 1
ATOM 1993 N N . ASN A 1 265 ? -10.328 3.811 -1.36 1 98.44 265 ASN A N 1
ATOM 1994 C CA . ASN A 1 265 ? -9.438 2.652 -1.396 1 98.44 265 ASN A CA 1
ATOM 1995 C C . ASN A 1 265 ? -8 3.057 -1.711 1 98.44 265 ASN A C 1
ATOM 1997 O O . ASN A 1 265 ? -7.062 2.312 -1.418 1 98.44 265 ASN A O 1
ATOM 2001 N N . THR A 1 266 ? -7.82 4.211 -2.41 1 98.75 266 THR A N 1
ATOM 2002 C CA . THR A 1 266 ? -6.477 4.766 -2.543 1 98.75 266 THR A CA 1
ATOM 2003 C C . THR A 1 266 ? -5.93 5.188 -1.183 1 98.75 266 THR A C 1
ATOM 2005 O O . THR A 1 266 ? -4.785 4.887 -0.847 1 98.75 266 THR A O 1
ATOM 2008 N N . VAL A 1 267 ? -6.785 5.816 -0.372 1 98.81 267 VAL A N 1
ATOM 2009 C CA . VAL A 1 267 ? -6.41 6.188 0.989 1 98.81 267 VAL A CA 1
ATOM 2010 C C . VAL A 1 267 ? -6.012 4.938 1.772 1 98.81 267 VAL A C 1
ATOM 2012 O O . VAL A 1 267 ? -4.957 4.91 2.412 1 98.81 267 VAL A O 1
ATOM 2015 N N . SER A 1 268 ? -6.844 3.945 1.679 1 98.69 268 SER A N 1
ATOM 2016 C CA . SER A 1 268 ? -6.641 2.693 2.402 1 98.69 268 SER A CA 1
ATOM 2017 C C . SER A 1 268 ? -5.316 2.043 2.016 1 98.69 268 SER A C 1
ATOM 2019 O O . SER A 1 268 ? -4.527 1.666 2.885 1 98.69 268 SER A O 1
ATOM 2021 N N . LEU A 1 269 ? -5.07 1.943 0.726 1 98.75 269 LEU A N 1
ATOM 2022 C CA . LEU A 1 269 ? -3.867 1.279 0.234 1 98.75 269 LEU A CA 1
ATOM 2023 C C . LEU A 1 269 ? -2.613 2.02 0.685 1 98.75 269 LEU A C 1
ATOM 2025 O O . LEU A 1 269 ? -1.661 1.402 1.168 1 98.75 269 LEU A O 1
ATOM 2029 N N . LEU A 1 270 ? -2.572 3.348 0.543 1 98.75 270 LEU A N 1
ATOM 2030 C CA . LEU A 1 270 ? -1.415 4.145 0.938 1 98.75 270 LEU A CA 1
ATOM 2031 C C . LEU A 1 270 ? -1.153 4.016 2.436 1 98.75 270 LEU A C 1
ATOM 2033 O O . LEU A 1 270 ? -0.016 3.789 2.854 1 98.75 270 LEU A O 1
ATOM 2037 N N . HIS A 1 271 ? -2.215 4.102 3.217 1 98.62 271 HIS A N 1
ATOM 2038 C CA . HIS A 1 271 ? -2.051 4.02 4.664 1 98.62 271 HIS A CA 1
ATOM 2039 C C . HIS A 1 271 ? -1.494 2.662 5.078 1 98.62 271 HIS A C 1
ATOM 2041 O O . HIS A 1 271 ? -0.557 2.588 5.879 1 98.62 271 HIS A O 1
ATOM 2047 N N . ARG A 1 272 ? -2.039 1.626 4.508 1 98.06 272 ARG A N 1
ATOM 2048 C CA . ARG A 1 272 ? -1.643 0.273 4.883 1 98.06 272 ARG A CA 1
ATOM 2049 C C . ARG A 1 272 ? -0.188 0.006 4.508 1 98.06 272 ARG A C 1
ATOM 2051 O O . ARG A 1 272 ? 0.494 -0.781 5.168 1 98.06 272 ARG A O 1
ATOM 2058 N N . ALA A 1 273 ? 0.295 0.641 3.494 1 98.12 273 ALA A N 1
ATOM 2059 C CA . ALA A 1 273 ? 1.655 0.417 3.012 1 98.12 273 ALA A CA 1
ATOM 2060 C C . ALA A 1 273 ? 2.684 0.813 4.066 1 98.12 273 ALA A C 1
ATOM 2062 O O . ALA A 1 273 ? 3.754 0.209 4.156 1 98.12 273 ALA A O 1
ATOM 2063 N N . ASN A 1 274 ? 2.408 1.87 4.793 1 98 274 ASN A N 1
ATOM 2064 C CA . ASN A 1 274 ? 3.314 2.324 5.84 1 98 274 ASN A CA 1
ATOM 2065 C C . ASN A 1 274 ? 2.59 3.176 6.879 1 98 274 ASN A C 1
ATOM 2067 O O . ASN A 1 274 ? 2.787 4.391 6.941 1 98 274 ASN A O 1
ATOM 2071 N N . PRO A 1 275 ? 1.8 2.551 7.746 1 97.5 275 PRO A N 1
ATOM 2072 C CA . PRO A 1 275 ? 0.91 3.275 8.656 1 97.5 275 PRO A CA 1
ATOM 2073 C C . PRO A 1 275 ? 1.666 4.188 9.617 1 97.5 275 PRO A C 1
ATOM 2075 O O . PRO A 1 275 ? 1.175 5.262 9.969 1 97.5 275 PRO A O 1
ATOM 2078 N N . ARG A 1 276 ? 2.887 3.912 9.992 1 96.81 276 ARG A N 1
ATOM 2079 C CA . ARG A 1 276 ? 3.619 4.656 11.008 1 96.81 276 ARG A CA 1
ATOM 2080 C C . ARG A 1 276 ? 4.254 5.914 10.422 1 96.81 276 ARG A C 1
ATOM 2082 O O . ARG A 1 276 ? 4.793 6.746 11.148 1 96.81 276 ARG A O 1
ATOM 2089 N N . ARG A 1 277 ? 4.156 6.035 9.094 1 98.19 277 ARG A N 1
ATOM 2090 C CA . ARG A 1 277 ? 4.68 7.227 8.43 1 98.19 277 ARG A CA 1
ATOM 2091 C C . ARG A 1 277 ? 3.561 8.016 7.762 1 98.19 277 ARG A C 1
ATOM 2093 O O . ARG A 1 277 ? 3.803 9.078 7.18 1 98.19 277 ARG A O 1
ATOM 2100 N N . ALA A 1 278 ? 2.342 7.543 7.848 1 98.75 278 ALA A N 1
ATOM 2101 C CA . ALA A 1 278 ? 1.205 8.188 7.199 1 98.75 278 ALA A CA 1
ATOM 2102 C C . ALA A 1 278 ? 0.674 9.344 8.047 1 98.75 278 ALA A C 1
ATOM 2104 O O . ALA A 1 278 ? 0.485 9.195 9.258 1 98.75 278 ALA A O 1
ATOM 2105 N N . ILE A 1 279 ? 0.416 10.438 7.426 1 98.94 279 ILE A N 1
ATOM 2106 C CA . ILE A 1 279 ? -0.117 11.617 8.094 1 98.94 279 ILE A CA 1
ATOM 2107 C C . ILE A 1 279 ? -1.374 12.102 7.379 1 98.94 279 ILE A C 1
ATOM 2109 O O . ILE A 1 279 ? -1.373 12.266 6.156 1 98.94 279 ILE A O 1
ATOM 2113 N N . LEU A 1 280 ? -2.471 12.258 8.094 1 98.88 280 LEU A N 1
ATOM 2114 C CA . LEU A 1 280 ? -3.68 12.852 7.539 1 98.88 280 LEU A CA 1
ATOM 2115 C C . LEU A 1 280 ? -3.621 14.375 7.625 1 98.88 280 LEU A C 1
ATOM 2117 O O . LEU A 1 280 ? -3.189 14.93 8.641 1 98.88 280 LEU A O 1
ATOM 2121 N N . VAL A 1 281 ? -3.975 15.023 6.566 1 98.88 281 VAL A N 1
ATOM 2122 C CA . VAL A 1 281 ? -4.102 16.469 6.512 1 98.88 281 VAL A CA 1
ATOM 2123 C C . VAL A 1 281 ? -5.426 16.859 5.852 1 98.88 281 VAL A C 1
ATOM 2125 O O . VAL A 1 281 ? -6.012 16.062 5.117 1 98.88 281 VAL A O 1
ATOM 2128 N N . THR A 1 282 ? -5.867 18.031 6.121 1 98.62 282 THR A N 1
ATOM 2129 C CA . THR A 1 282 ? -7.141 18.422 5.531 1 98.62 282 THR A CA 1
ATOM 2130 C C . THR A 1 282 ? -6.922 19.141 4.199 1 98.62 282 THR A C 1
ATOM 2132 O O . THR A 1 282 ? -7.758 19.047 3.297 1 98.62 282 THR A O 1
ATOM 2135 N N . ASP A 1 283 ? -5.793 19.812 4.145 1 98.44 283 ASP A N 1
ATOM 2136 C CA . ASP A 1 283 ? -5.629 20.734 3.033 1 98.44 283 ASP A CA 1
ATOM 2137 C C . ASP A 1 283 ? -6.836 21.672 2.904 1 98.44 283 ASP A C 1
ATOM 2139 O O . ASP A 1 283 ? -7.273 21.969 1.795 1 98.44 283 ASP A O 1
ATOM 2143 N N . SER A 1 284 ? -7.391 22.031 4.031 1 97.75 284 SER A N 1
ATOM 2144 C CA . SER A 1 284 ? -8.625 22.812 4.062 1 97.75 284 SER A CA 1
ATOM 2145 C C . SER A 1 284 ? -8.406 24.234 3.557 1 97.75 284 SER A C 1
ATOM 2147 O O . SER A 1 284 ? -7.273 24.719 3.562 1 97.75 284 SER A O 1
ATOM 2149 N N . ILE A 1 285 ? -9.5 24.797 3.133 1 96.44 285 ILE A N 1
ATOM 2150 C CA . ILE A 1 285 ? -9.516 26.203 2.713 1 96.44 285 ILE A CA 1
ATOM 2151 C C . ILE A 1 285 ? -10.648 26.938 3.422 1 96.44 285 ILE A C 1
ATOM 2153 O O . ILE A 1 285 ? -11.297 26.375 4.309 1 96.44 285 ILE A O 1
ATOM 2157 N N . GLU A 1 286 ? -10.805 28.203 3.127 1 95.62 286 GLU A N 1
ATOM 2158 C CA . GLU A 1 286 ? -11.734 29.094 3.812 1 95.62 286 GLU A CA 1
ATOM 2159 C C . GLU A 1 286 ? -13.172 28.594 3.686 1 95.62 286 GLU A C 1
ATOM 2161 O O . GLU A 1 286 ? -14.023 28.906 4.523 1 95.62 286 GLU A O 1
ATOM 2166 N N . LEU A 1 287 ? -13.422 27.734 2.738 1 95 287 LEU A N 1
ATOM 2167 C CA . LEU A 1 287 ? -14.789 27.281 2.477 1 95 287 LEU A CA 1
ATOM 2168 C C . LEU A 1 287 ? -15.18 26.156 3.422 1 95 287 LEU A C 1
ATOM 2170 O O . LEU A 1 287 ? -16.359 25.797 3.521 1 95 287 LEU A O 1
ATOM 2174 N N . ALA A 1 288 ? -14.188 25.609 4.102 1 93.25 288 ALA A N 1
ATOM 2175 C CA . ALA A 1 288 ? -14.492 24.562 5.07 1 93.25 288 ALA A CA 1
ATOM 2176 C C . ALA A 1 288 ? -15.492 25.062 6.113 1 93.25 288 ALA A C 1
ATOM 2178 O O . ALA A 1 288 ? -15.305 26.125 6.703 1 93.25 288 ALA A O 1
ATOM 2179 N N . SER A 1 289 ? -16.578 24.438 6.395 1 88.88 289 SER A N 1
ATOM 2180 C CA . SER A 1 289 ? -17.625 24.703 7.371 1 88.88 289 SER A CA 1
ATOM 2181 C C . SER A 1 289 ? -18.641 25.688 6.832 1 88.88 289 SER A C 1
ATOM 2183 O O . SER A 1 289 ? -19.656 25.969 7.48 1 88.88 289 SER A O 1
ATOM 2185 N N . LEU A 1 290 ? -18.344 26.312 5.633 1 93.75 290 LEU A N 1
ATOM 2186 C CA . LEU A 1 290 ? -19.344 27.203 5.023 1 93.75 290 LEU A CA 1
ATOM 2187 C C . LEU A 1 290 ? -20.406 26.406 4.293 1 93.75 290 LEU A C 1
ATOM 2189 O O . LEU A 1 290 ? -20.188 25.234 3.949 1 93.75 290 LEU A O 1
ATOM 2193 N N . PRO A 1 291 ? -21.578 27 4.082 1 95.19 291 PRO A N 1
ATOM 2194 C CA . PRO A 1 291 ? -22.609 26.312 3.291 1 95.19 291 PRO A CA 1
ATOM 2195 C C . PRO A 1 291 ? -22.203 26.125 1.832 1 95.19 291 PRO A C 1
ATOM 2197 O O . PRO A 1 291 ? -21.281 26.812 1.351 1 95.19 291 PRO A O 1
ATOM 2200 N N . ASP A 1 292 ? -22.859 25.219 1.172 1 96.5 292 ASP A N 1
ATOM 2201 C CA . ASP A 1 292 ? -22.656 25.047 -0.263 1 96.5 292 ASP A CA 1
ATOM 2202 C C . ASP A 1 292 ? -23 26.328 -1.027 1 96.5 292 ASP A C 1
ATOM 2204 O O . ASP A 1 292 ? -23.875 27.078 -0.618 1 96.5 292 ASP A O 1
ATOM 2208 N N . GLY A 1 293 ? -22.219 26.594 -2.059 1 96.19 293 GLY A N 1
ATOM 2209 C CA . GLY A 1 293 ? -22.469 27.797 -2.857 1 96.19 293 GLY A CA 1
ATOM 2210 C C . GLY A 1 293 ? -21.25 28.219 -3.668 1 96.19 293 GLY A C 1
ATOM 2211 O O . GLY A 1 293 ? -20.266 27.484 -3.756 1 96.19 293 GLY A O 1
ATOM 2212 N N . THR A 1 294 ? -21.406 29.266 -4.336 1 96.06 294 THR A N 1
ATOM 2213 C CA . THR A 1 294 ? -20.312 29.891 -5.09 1 96.06 294 THR A CA 1
ATOM 2214 C C . THR A 1 294 ? -19.812 31.141 -4.375 1 96.06 294 THR A C 1
ATOM 2216 O O . THR A 1 294 ? -20.594 31.984 -3.961 1 96.06 294 THR A O 1
ATOM 2219 N N . TYR A 1 295 ? -18.547 31.203 -4.172 1 95.31 295 TYR A N 1
ATOM 2220 C CA . TYR A 1 295 ? -17.891 32.25 -3.422 1 95.31 295 TYR A CA 1
ATOM 2221 C C . TYR A 1 295 ? -16.859 33 -4.289 1 95.31 295 TYR A C 1
ATOM 2223 O O . TYR A 1 295 ? -16.312 32.406 -5.234 1 95.31 295 TYR A O 1
ATOM 2231 N N . PRO A 1 296 ? -16.609 34.25 -3.973 1 91.38 296 PRO A N 1
ATOM 2232 C CA . PRO A 1 296 ? -15.617 34.969 -4.754 1 91.38 296 PRO A CA 1
ATOM 2233 C C . PRO A 1 296 ? -14.195 34.469 -4.535 1 91.38 296 PRO A C 1
ATOM 2235 O O . PRO A 1 296 ? -13.898 33.906 -3.477 1 91.38 296 PRO A O 1
ATOM 2238 N N . GLY A 1 297 ? -13.453 34.625 -5.562 1 89.12 297 GLY A N 1
ATOM 2239 C CA . GLY A 1 297 ? -12.039 34.281 -5.406 1 89.12 297 GLY A CA 1
ATOM 2240 C C . GLY A 1 297 ? -11.289 35.312 -4.574 1 89.12 297 GLY A C 1
ATOM 2241 O O . GLY A 1 297 ? -11.898 36.219 -4.012 1 89.12 297 GLY A O 1
ATOM 2242 N N . HIS A 1 298 ? -10.039 35.062 -4.398 1 83.81 298 HIS A N 1
ATOM 2243 C CA . HIS A 1 298 ? -9.125 35.969 -3.715 1 83.81 298 HIS A CA 1
ATOM 2244 C C . HIS A 1 298 ? -7.746 35.969 -4.363 1 83.81 298 HIS A C 1
ATOM 2246 O O . HIS A 1 298 ? -7.578 35.438 -5.461 1 83.81 298 HIS A O 1
ATOM 2252 N N . SER A 1 299 ? -6.844 36.594 -3.77 1 74.19 299 SER A N 1
ATOM 2253 C CA . SER A 1 299 ? -5.543 36.844 -4.379 1 74.19 299 SER A CA 1
ATOM 2254 C C . SER A 1 299 ? -4.852 35.531 -4.77 1 74.19 299 SER A C 1
ATOM 2256 O O . SER A 1 299 ? -4.18 35.469 -5.801 1 74.19 299 SER A O 1
ATOM 2258 N N . GLN A 1 300 ? -5.027 34.531 -4.086 1 79.62 300 GLN A N 1
ATOM 2259 C CA . GLN A 1 300 ? -4.371 33.25 -4.367 1 79.62 300 GLN A CA 1
ATOM 2260 C C . GLN A 1 300 ? -5.121 32.469 -5.438 1 79.62 300 GLN A C 1
ATOM 2262 O O . GLN A 1 300 ? -4.508 31.828 -6.285 1 79.62 300 GLN A O 1
ATOM 2267 N N . ILE A 1 301 ? -6.422 32.531 -5.297 1 84.62 301 ILE A N 1
ATOM 2268 C CA . ILE A 1 301 ? -7.309 31.938 -6.289 1 84.62 301 ILE A CA 1
ATOM 2269 C C . ILE A 1 301 ? -8.219 33 -6.887 1 84.62 301 ILE A C 1
ATOM 2271 O O . ILE A 1 301 ? -9.328 33.219 -6.398 1 84.62 301 ILE A O 1
ATOM 2275 N N . PRO A 1 302 ? -7.781 33.562 -7.992 1 85.25 302 PRO A N 1
ATOM 2276 C CA . PRO A 1 302 ? -8.492 34.75 -8.508 1 85.25 302 PRO A CA 1
ATOM 2277 C C . PRO A 1 302 ? -9.75 34.375 -9.289 1 85.25 302 PRO A C 1
ATOM 2279 O O . PRO A 1 302 ? -10.242 35.188 -10.094 1 85.25 302 PRO A O 1
ATOM 2282 N N . PHE A 1 303 ? -10.258 33.219 -9.086 1 90 303 PHE A N 1
ATOM 2283 C CA . PHE A 1 303 ? -11.469 32.75 -9.742 1 90 303 PHE A CA 1
ATOM 2284 C C . PHE A 1 303 ? -12.547 32.406 -8.727 1 90 303 PHE A C 1
ATOM 2286 O O . PHE A 1 303 ? -12.25 32.125 -7.559 1 90 303 PHE A O 1
ATOM 2293 N N . GLU A 1 304 ? -13.703 32.469 -9.203 1 94.19 304 GLU A N 1
ATOM 2294 C CA . GLU A 1 304 ? -14.789 32.031 -8.336 1 94.19 304 GLU A CA 1
ATOM 2295 C C . GLU A 1 304 ? -14.609 30.562 -7.914 1 94.19 304 GLU A C 1
ATOM 2297 O O . GLU A 1 304 ? -14.086 29.75 -8.68 1 94.19 304 GLU A O 1
ATOM 2302 N N . GLN A 1 305 ? -15.062 30.312 -6.727 1 95.19 305 GLN A N 1
ATOM 2303 C CA . GLN A 1 305 ? -14.93 28.984 -6.133 1 95.19 305 GLN A CA 1
ATOM 2304 C C . GLN A 1 305 ? -16.297 28.375 -5.84 1 95.19 305 GLN A C 1
ATOM 2306 O O . GLN A 1 305 ? -17.203 29.078 -5.379 1 95.19 305 GLN A O 1
ATOM 2311 N N . THR A 1 306 ? -16.484 27.125 -6.16 1 95.88 306 THR A N 1
ATOM 2312 C CA . THR A 1 306 ? -17.75 26.453 -5.898 1 95.88 306 THR A CA 1
ATOM 2313 C C . THR A 1 306 ? -17.562 25.328 -4.871 1 95.88 306 THR A C 1
ATOM 2315 O O . THR A 1 306 ? -16.688 24.484 -5.027 1 95.88 306 THR A O 1
ATOM 2318 N N . LYS A 1 307 ? -18.312 25.344 -3.84 1 96.25 307 LYS A N 1
ATOM 2319 C CA . LYS A 1 307 ? -18.344 24.297 -2.832 1 96.25 307 LYS A CA 1
ATOM 2320 C C . LYS A 1 307 ? -19.609 23.453 -2.947 1 96.25 307 LYS A C 1
ATOM 2322 O O . LYS A 1 307 ? -20.719 24 -3.008 1 96.25 307 LYS A O 1
ATOM 2327 N N . SER A 1 308 ? -19.531 22.234 -3.01 1 95.25 308 SER A N 1
ATOM 2328 C CA . SER A 1 308 ? -20.609 21.25 -2.947 1 95.25 308 SER A CA 1
ATOM 2329 C C . SER A 1 308 ? -20.25 20.078 -2.023 1 95.25 308 SER A C 1
ATOM 2331 O O . SER A 1 308 ? -19.484 19.203 -2.402 1 95.25 308 SER A O 1
ATOM 2333 N N . GLY A 1 309 ? -20.828 20.109 -0.784 1 93.94 309 GLY A N 1
ATOM 2334 C CA . GLY A 1 309 ? -20.453 19.109 0.199 1 93.94 309 GLY A CA 1
ATOM 2335 C C . GLY A 1 309 ? -19 19.234 0.651 1 93.94 309 GLY A C 1
ATOM 2336 O O . GLY A 1 309 ? -18.594 20.281 1.16 1 93.94 309 GLY A O 1
ATOM 2337 N N . THR A 1 310 ? -18.312 18.172 0.357 1 93.88 310 THR A N 1
ATOM 2338 C CA . THR A 1 310 ? -16.922 18.156 0.792 1 93.88 310 THR A CA 1
ATOM 2339 C C . THR A 1 310 ? -16 18.578 -0.348 1 93.88 310 THR A C 1
ATOM 2341 O O . THR A 1 310 ? -14.773 18.547 -0.209 1 93.88 310 THR A O 1
ATOM 2344 N N . ARG A 1 311 ? -16.594 18.953 -1.389 1 94.44 311 ARG A N 1
ATOM 2345 C CA . ARG A 1 311 ? -15.828 19.25 -2.6 1 94.44 311 ARG A CA 1
ATOM 2346 C C . ARG A 1 311 ? -15.781 20.766 -2.854 1 94.44 311 ARG A C 1
ATOM 2348 O O . ARG A 1 311 ? -16.797 21.453 -2.746 1 94.44 311 ARG A O 1
ATOM 2355 N N . ALA A 1 312 ? -14.594 21.312 -3.139 1 95.69 312 ALA A N 1
ATOM 2356 C CA . ALA A 1 312 ? -14.391 22.688 -3.539 1 95.69 312 ALA A CA 1
ATOM 2357 C C . ALA A 1 312 ? -13.547 22.781 -4.805 1 95.69 312 ALA A C 1
ATOM 2359 O O . ALA A 1 312 ? -12.453 22.219 -4.871 1 95.69 312 ALA A O 1
ATOM 2360 N N . THR A 1 313 ? -14.055 23.484 -5.781 1 95.19 313 THR A N 1
ATOM 2361 C CA . THR A 1 313 ? -13.375 23.578 -7.07 1 95.19 313 THR A CA 1
ATOM 2362 C C . THR A 1 313 ? -13.375 25.031 -7.574 1 95.19 313 THR A C 1
ATOM 2364 O O . THR A 1 313 ? -14.133 25.859 -7.086 1 95.19 313 THR A O 1
ATOM 2367 N N . ILE A 1 314 ? -12.406 25.312 -8.438 1 92.31 314 ILE A N 1
ATOM 2368 C CA . ILE A 1 314 ? -12.555 26.531 -9.234 1 92.31 314 ILE A CA 1
ATOM 2369 C C . ILE A 1 314 ? -13.852 26.469 -10.039 1 92.31 314 ILE A C 1
ATOM 2371 O O . ILE A 1 314 ? -14.133 25.469 -10.711 1 92.31 314 ILE A O 1
ATOM 2375 N N . ALA A 1 315 ? -14.586 27.516 -9.938 1 91.94 315 ALA A N 1
ATOM 2376 C CA . ALA A 1 315 ? -15.906 27.5 -10.562 1 91.94 315 ALA A CA 1
ATOM 2377 C C . ALA A 1 315 ? -15.812 27.172 -12.055 1 91.94 315 ALA A C 1
ATOM 2379 O O . ALA A 1 315 ? -14.969 27.734 -12.766 1 91.94 315 ALA A O 1
ATOM 2380 N N . GLY A 1 316 ? -16.625 26.234 -12.484 1 91.19 316 GLY A N 1
ATOM 2381 C CA . GLY A 1 316 ? -16.672 25.859 -13.883 1 91.19 316 GLY A CA 1
ATOM 2382 C C . GLY A 1 316 ? -15.648 24.812 -14.266 1 91.19 316 GLY A C 1
ATOM 2383 O O . GLY A 1 316 ? -15.562 24.406 -15.43 1 91.19 316 GLY A O 1
ATOM 2384 N N . THR A 1 317 ? -14.812 24.438 -13.312 1 91.25 317 THR A N 1
ATOM 2385 C CA . THR A 1 317 ? -13.805 23.422 -13.562 1 91.25 317 THR A CA 1
ATOM 2386 C C . THR A 1 317 ? -13.898 22.297 -12.531 1 91.25 317 THR A C 1
ATOM 2388 O O . THR A 1 317 ? -14.719 22.359 -11.609 1 91.25 317 THR A O 1
ATOM 2391 N N . ASP A 1 318 ? -13.086 21.25 -12.742 1 89.19 318 ASP A N 1
ATOM 2392 C CA . ASP A 1 318 ? -13 20.156 -11.789 1 89.19 318 ASP A CA 1
ATOM 2393 C C . ASP A 1 318 ? -11.719 20.25 -10.961 1 89.19 318 ASP A C 1
ATOM 2395 O O . ASP A 1 318 ? -11.359 19.312 -10.25 1 89.19 318 ASP A O 1
ATOM 2399 N N . THR A 1 319 ? -11.109 21.438 -11.094 1 90.12 319 THR A N 1
ATOM 2400 C CA . THR A 1 319 ? -9.859 21.609 -10.359 1 90.12 319 THR A CA 1
ATOM 2401 C C . THR A 1 319 ? -10.133 21.812 -8.875 1 90.12 319 THR A C 1
ATOM 2403 O O . THR A 1 319 ? -10.75 22.812 -8.484 1 90.12 319 THR A O 1
ATOM 2406 N N . LEU A 1 320 ? -9.664 20.922 -8.109 1 93.81 320 LEU A N 1
ATOM 2407 C CA . LEU A 1 320 ? -9.82 21.031 -6.664 1 93.81 320 LEU A CA 1
ATOM 2408 C C . LEU A 1 320 ? -8.961 22.172 -6.109 1 93.81 320 LEU A C 1
ATOM 2410 O O . LEU A 1 320 ? -7.824 22.359 -6.547 1 93.81 320 LEU A O 1
ATOM 2414 N N . ILE A 1 321 ? -9.414 22.891 -5.199 1 93 321 ILE A N 1
ATOM 2415 C CA . ILE A 1 321 ? -8.656 24.016 -4.664 1 93 321 ILE A CA 1
ATOM 2416 C C . ILE A 1 321 ? -8.336 23.766 -3.193 1 93 321 ILE A C 1
ATOM 2418 O O . ILE A 1 321 ? -7.586 24.531 -2.576 1 93 321 ILE A O 1
ATOM 2422 N N . GLY A 1 322 ? -8.812 22.703 -2.576 1 94.75 322 GLY A N 1
ATOM 2423 C CA . GLY A 1 322 ? -8.562 22.328 -1.191 1 94.75 322 GLY A CA 1
ATOM 2424 C C . GLY A 1 322 ? -9.664 21.469 -0.6 1 94.75 322 GLY A C 1
ATOM 2425 O O . GLY A 1 322 ? -10.594 21.062 -1.304 1 94.75 322 GLY A O 1
ATOM 2426 N N . GLY A 1 323 ? -9.508 21.156 0.653 1 95.69 323 GLY A N 1
ATOM 2427 C CA . GLY A 1 323 ? -10.477 20.312 1.335 1 95.69 323 GLY A CA 1
ATOM 2428 C C . GLY A 1 323 ? -11.508 21.109 2.125 1 95.69 323 GLY A C 1
ATOM 2429 O O . GLY A 1 323 ? -11.328 22.297 2.355 1 95.69 323 GLY A O 1
ATOM 2430 N N . CYS A 1 324 ? -12.562 20.375 2.551 1 96.75 324 CYS A N 1
ATOM 2431 C CA . CYS A 1 324 ? -13.641 21.062 3.25 1 96.75 324 CYS A CA 1
ATOM 2432 C C . CYS A 1 324 ? -14.094 20.281 4.469 1 96.75 324 CYS A C 1
ATOM 2434 O O . CYS A 1 324 ? -15.141 20.578 5.055 1 96.75 324 CYS A O 1
ATOM 2436 N N . ILE A 1 325 ? -13.367 19.25 4.84 1 96.69 325 ILE A N 1
ATOM 2437 C CA . ILE A 1 325 ? -13.773 18.484 6.008 1 96.69 325 ILE A CA 1
ATOM 2438 C C . ILE A 1 325 ? -12.805 18.734 7.16 1 96.69 325 ILE A C 1
ATOM 2440 O O . ILE A 1 325 ? -11.648 19.078 6.938 1 96.69 325 ILE A O 1
ATOM 2444 N N . PRO A 1 326 ? -13.297 18.609 8.375 1 97.38 326 PRO A N 1
ATOM 2445 C CA . PRO A 1 326 ? -12.383 18.734 9.516 1 97.38 326 PRO A CA 1
ATOM 2446 C C . PRO A 1 326 ? -11.461 17.531 9.672 1 97.38 326 PRO A C 1
ATOM 2448 O O . PRO A 1 326 ? -11.742 16.453 9.141 1 97.38 326 PRO A O 1
ATOM 2451 N N . LEU A 1 327 ? -10.438 17.734 10.359 1 98.38 327 LEU A N 1
ATOM 2452 C CA . LEU A 1 327 ? -9.422 16.703 10.539 1 98.38 327 LEU A CA 1
ATOM 2453 C C . LEU A 1 327 ? -10.016 15.469 11.211 1 98.38 327 LEU A C 1
ATOM 2455 O O . LEU A 1 327 ? -9.68 14.336 10.844 1 98.38 327 LEU A O 1
ATOM 2459 N N . GLN A 1 328 ? -10.953 15.633 12.203 1 98.19 328 GLN A N 1
ATOM 2460 C CA . GLN A 1 328 ? -11.523 14.492 12.914 1 98.19 328 GLN A CA 1
ATOM 2461 C C . GLN A 1 328 ? -12.336 13.609 11.969 1 98.19 328 GLN A C 1
ATOM 2463 O O . GLN A 1 328 ? -12.375 12.391 12.141 1 98.19 328 GLN A O 1
ATOM 2468 N N . GLN A 1 329 ? -12.969 14.266 10.977 1 98.25 329 GLN A N 1
ATOM 2469 C CA . GLN A 1 329 ? -13.688 13.469 9.984 1 98.25 329 GLN A CA 1
ATOM 2470 C C . GLN A 1 329 ? -12.727 12.625 9.148 1 98.25 329 GLN A C 1
ATOM 2472 O O . GLN A 1 329 ? -13.047 11.5 8.766 1 98.25 329 GLN A O 1
ATOM 2477 N N . SER A 1 330 ? -11.57 13.195 8.82 1 98.62 330 SER A N 1
ATOM 2478 C CA . SER A 1 330 ? -10.555 12.445 8.094 1 98.62 330 SER A CA 1
ATOM 2479 C C . SER A 1 330 ? -10.133 11.195 8.875 1 98.62 330 SER A C 1
ATOM 2481 O O . SER A 1 330 ? -9.891 10.141 8.281 1 98.62 330 SER A O 1
ATOM 2483 N N . VAL A 1 331 ? -10.031 11.32 10.188 1 98.69 331 VAL A N 1
ATOM 2484 C CA . VAL A 1 331 ? -9.68 10.188 11.047 1 98.69 331 VAL A CA 1
ATOM 2485 C C . VAL A 1 331 ? -10.742 9.102 10.938 1 98.69 331 VAL A C 1
ATOM 2487 O O . VAL A 1 331 ? -10.422 7.926 10.742 1 98.69 331 VAL A O 1
ATOM 2490 N N . ARG A 1 332 ? -11.992 9.484 11.008 1 98.69 332 ARG A N 1
ATOM 2491 C CA . ARG A 1 332 ? -13.094 8.523 10.93 1 98.69 332 ARG A CA 1
ATOM 2492 C C . ARG A 1 332 ? -13.172 7.891 9.547 1 98.69 332 ARG A C 1
ATOM 2494 O O . ARG A 1 332 ? -13.469 6.699 9.414 1 98.69 332 ARG A O 1
ATOM 2501 N N . ASN A 1 333 ? -12.953 8.719 8.523 1 98.62 333 ASN A N 1
ATOM 2502 C CA . ASN A 1 333 ? -12.906 8.18 7.168 1 98.62 333 ASN A CA 1
ATOM 2503 C C . ASN A 1 333 ? -11.836 7.102 7.027 1 98.62 333 ASN A C 1
ATOM 2505 O O . ASN A 1 333 ? -12.078 6.051 6.438 1 98.62 333 ASN A O 1
ATOM 2509 N N . LEU A 1 334 ? -10.648 7.414 7.562 1 98.69 334 LEU A N 1
ATOM 2510 C CA . LEU A 1 334 ? -9.562 6.438 7.48 1 98.69 334 LEU A CA 1
ATOM 2511 C C . LEU A 1 334 ? -9.961 5.125 8.148 1 98.69 334 LEU A C 1
ATOM 2513 O O . LEU A 1 334 ? -9.734 4.051 7.59 1 98.69 334 LEU A O 1
ATOM 2517 N N . MET A 1 335 ? -10.539 5.23 9.336 1 98.06 335 MET A N 1
ATOM 2518 C CA . MET A 1 335 ? -10.977 4.035 10.047 1 98.06 335 MET A CA 1
ATOM 2519 C C . MET A 1 335 ? -11.984 3.246 9.219 1 98.06 335 MET A C 1
ATOM 2521 O O . MET A 1 335 ? -11.852 2.029 9.07 1 98.06 335 MET A O 1
ATOM 2525 N N . GLU A 1 336 ? -12.906 3.955 8.688 1 97.56 336 GLU A N 1
ATOM 2526 C CA . GLU A 1 336 ? -13.977 3.32 7.922 1 97.56 336 GLU A CA 1
ATOM 2527 C C . GLU A 1 336 ? -13.438 2.662 6.656 1 97.56 336 GLU A C 1
ATOM 2529 O O . GLU A 1 336 ? -13.789 1.526 6.34 1 97.56 336 GLU A O 1
ATOM 2534 N N . TRP A 1 337 ? -12.648 3.348 5.945 1 97.81 337 TRP A N 1
ATOM 2535 C CA . TRP A 1 337 ? -12.219 2.92 4.621 1 97.81 337 TRP A CA 1
ATOM 2536 C C . TRP A 1 337 ? -11.141 1.844 4.723 1 97.81 337 TRP A C 1
ATOM 2538 O O . TRP A 1 337 ? -11.133 0.886 3.945 1 97.81 337 TRP A O 1
ATOM 2548 N N . SER A 1 338 ? -10.203 1.909 5.637 1 97 338 SER A N 1
ATOM 2549 C CA . SER A 1 338 ? -9.062 1.001 5.73 1 97 338 SER A CA 1
ATOM 2550 C C . SER A 1 338 ? -9.359 -0.16 6.672 1 97 338 SER A C 1
ATOM 2552 O O . SER A 1 338 ? -8.695 -1.2 6.609 1 97 338 SER A O 1
ATOM 2554 N N . GLY A 1 339 ? -10.281 0.098 7.652 1 95.62 339 GLY A N 1
ATOM 2555 C CA . GLY A 1 339 ? -10.547 -0.89 8.688 1 95.62 339 GLY A CA 1
ATOM 2556 C C . GLY A 1 339 ? -9.547 -0.847 9.828 1 95.62 339 GLY A C 1
ATOM 2557 O O . GLY A 1 339 ? -9.586 -1.687 10.727 1 95.62 339 GLY A O 1
ATOM 2558 N N . CYS A 1 340 ? -8.68 0.088 9.836 1 96.12 340 CYS A N 1
ATOM 2559 C CA . CYS A 1 340 ? -7.68 0.148 10.898 1 96.12 340 CYS A CA 1
ATOM 2560 C C . CYS A 1 340 ? -8.312 0.539 12.227 1 96.12 340 CYS A C 1
ATOM 2562 O O . CYS A 1 340 ? -9.414 1.085 12.258 1 96.12 340 CYS A O 1
ATOM 2564 N N . GLY A 1 341 ? -7.656 0.253 13.289 1 96.19 341 GLY A N 1
ATOM 2565 C CA . GLY A 1 341 ? -8.133 0.617 14.617 1 96.19 341 GLY A CA 1
ATOM 2566 C C . GLY A 1 341 ? -7.957 2.092 14.93 1 96.19 341 GLY A C 1
ATOM 2567 O O . GLY A 1 341 ? -7.234 2.801 14.227 1 96.19 341 GLY A O 1
ATOM 2568 N N . ILE A 1 342 ? -8.57 2.5 15.953 1 97.62 342 ILE A N 1
ATOM 2569 C CA . ILE A 1 342 ? -8.594 3.912 16.312 1 97.62 342 ILE A CA 1
ATOM 2570 C C . ILE A 1 342 ? -7.184 4.375 16.688 1 97.62 342 ILE A C 1
ATOM 2572 O O . ILE A 1 342 ? -6.809 5.52 16.406 1 97.62 342 ILE A O 1
ATOM 2576 N N . ALA A 1 343 ? -6.359 3.537 17.281 1 97.75 343 ALA A N 1
ATOM 2577 C CA . ALA A 1 343 ? -5.004 3.916 17.656 1 97.75 343 ALA A CA 1
ATOM 2578 C C . ALA A 1 343 ? -4.16 4.25 16.438 1 97.75 343 ALA A C 1
ATOM 2580 O O . ALA A 1 343 ? -3.41 5.23 16.438 1 97.75 343 ALA A O 1
ATOM 2581 N N . ASP A 1 344 ? -4.336 3.443 15.367 1 96.44 344 ASP A N 1
ATOM 2582 C CA . ASP A 1 344 ? -3.623 3.695 14.117 1 96.44 344 ASP A CA 1
ATOM 2583 C C . ASP A 1 344 ? -4.098 4.996 13.469 1 96.44 344 ASP A C 1
ATOM 2585 O O . ASP A 1 344 ? -3.283 5.789 12.992 1 96.44 344 ASP A O 1
ATOM 2589 N N . ALA A 1 345 ? -5.355 5.137 13.414 1 98.12 345 ALA A N 1
ATOM 2590 C CA . ALA A 1 345 ? -5.926 6.324 12.781 1 98.12 345 ALA A CA 1
ATOM 2591 C C . ALA A 1 345 ? -5.484 7.598 13.5 1 98.12 345 ALA A C 1
ATOM 2593 O O . ALA A 1 345 ? -5.09 8.57 12.852 1 98.12 345 ALA A O 1
ATOM 2594 N N . VAL A 1 346 ? -5.477 7.551 14.789 1 98.31 346 VAL A N 1
ATOM 2595 C CA . VAL A 1 346 ? -5.09 8.695 15.602 1 98.31 346 VAL A CA 1
ATOM 2596 C C . VAL A 1 346 ? -3.596 8.969 15.445 1 98.31 346 VAL A C 1
ATOM 2598 O O . VAL A 1 346 ? -3.162 10.117 15.445 1 98.31 346 VAL A O 1
ATOM 2601 N N . GLY A 1 347 ? -2.811 7.914 15.336 1 98.38 347 GLY A N 1
ATOM 2602 C CA . GLY A 1 347 ? -1.387 8.086 15.102 1 98.38 347 GLY A CA 1
ATOM 2603 C C . GLY A 1 347 ? -1.085 8.945 13.883 1 98.38 347 GLY A C 1
ATOM 2604 O O . GLY A 1 347 ? -0.095 9.68 13.875 1 98.38 347 GLY A O 1
ATOM 2605 N N . ALA A 1 348 ? -1.957 8.938 12.906 1 98.75 348 ALA A N 1
ATOM 2606 C CA . ALA A 1 348 ? -1.766 9.641 11.641 1 98.75 348 ALA A CA 1
ATOM 2607 C C . ALA A 1 348 ? -1.963 11.148 11.812 1 98.75 348 ALA A C 1
ATOM 2609 O O . ALA A 1 348 ? -1.615 11.93 10.93 1 98.75 348 ALA A O 1
ATOM 2610 N N . VAL A 1 349 ? -2.49 11.531 12.961 1 98.81 349 VAL A N 1
ATOM 2611 C CA . VAL A 1 349 ? -2.701 12.961 13.172 1 98.81 349 VAL A CA 1
ATOM 2612 C C . VAL A 1 349 ? -2.037 13.391 14.484 1 98.81 349 VAL A C 1
ATOM 2614 O O . VAL A 1 349 ? -2.326 14.469 15.008 1 98.81 349 VAL A O 1
ATOM 2617 N N . THR A 1 350 ? -1.228 12.57 15.102 1 98.69 350 THR A N 1
ATOM 2618 C CA . THR A 1 350 ? -0.585 12.914 16.375 1 98.69 350 THR A CA 1
ATOM 2619 C C . THR A 1 350 ? 0.883 12.5 16.359 1 98.69 350 THR A C 1
ATOM 2621 O O . THR A 1 350 ? 1.74 13.242 15.883 1 98.69 350 THR A O 1
ATOM 2624 N N . GLU A 1 351 ? 1.116 11.18 16.625 1 98.19 351 GLU A N 1
ATOM 2625 C CA . GLU A 1 351 ? 2.48 10.688 16.781 1 98.19 351 GLU A CA 1
ATOM 2626 C C . GLU A 1 351 ? 3.279 10.836 15.484 1 98.19 351 GLU A C 1
ATOM 2628 O O . GLU A 1 351 ? 4.449 11.227 15.516 1 98.19 351 GLU A O 1
ATOM 2633 N N . ASN A 1 352 ? 2.686 10.492 14.367 1 98.69 352 ASN A N 1
ATOM 2634 C CA . ASN A 1 352 ? 3.393 10.578 13.094 1 98.69 352 ASN A CA 1
ATOM 2635 C C . ASN A 1 352 ? 3.746 12.023 12.758 1 98.69 352 ASN A C 1
ATOM 2637 O O . ASN A 1 352 ? 4.844 12.305 12.266 1 98.69 352 ASN A O 1
ATOM 2641 N N . VAL A 1 353 ? 2.826 12.969 13.031 1 98.88 353 VAL A N 1
ATOM 2642 C CA . VAL A 1 353 ? 3.064 14.383 12.773 1 98.88 353 VAL A CA 1
ATOM 2643 C C . VAL A 1 353 ? 4.184 14.891 13.68 1 98.88 353 VAL A C 1
ATOM 2645 O O . VAL A 1 353 ? 5.086 15.602 13.227 1 98.88 353 VAL A O 1
ATOM 2648 N N . ALA A 1 354 ? 4.074 14.555 14.938 1 98.75 354 ALA A N 1
ATOM 2649 C CA . ALA A 1 354 ? 5.078 14.977 15.906 1 98.75 354 ALA A CA 1
ATOM 2650 C C . ALA A 1 354 ? 6.461 14.445 15.539 1 98.75 354 ALA A C 1
ATOM 2652 O O . ALA A 1 354 ? 7.469 15.125 15.734 1 98.75 354 ALA A O 1
ATOM 2653 N N . GLY A 1 355 ? 6.504 13.219 15.047 1 98.19 355 GLY A N 1
ATOM 2654 C CA . GLY A 1 355 ? 7.758 12.648 14.57 1 98.19 355 GLY A CA 1
ATOM 2655 C C . GLY A 1 355 ? 8.352 13.398 13.398 1 98.19 355 GLY A C 1
ATOM 2656 O O . GLY A 1 355 ? 9.531 13.742 13.406 1 98.19 355 GLY A O 1
ATOM 2657 N N . LEU A 1 356 ? 7.535 13.68 12.383 1 98.75 356 LEU A N 1
ATOM 2658 C CA . LEU A 1 356 ? 8 14.438 11.227 1 98.75 356 LEU A CA 1
ATOM 2659 C C . LEU A 1 356 ? 8.562 15.789 11.648 1 98.75 356 LEU A C 1
ATOM 2661 O O . LEU A 1 356 ? 9.641 16.188 11.203 1 98.75 356 LEU A O 1
ATOM 2665 N N . MET A 1 357 ? 7.855 16.453 12.555 1 98.75 357 MET A N 1
ATOM 2666 C CA . MET A 1 357 ? 8.172 17.844 12.875 1 98.75 357 MET A CA 1
ATOM 2667 C C . MET A 1 357 ? 9.164 17.922 14.031 1 98.75 357 MET A C 1
ATOM 2669 O O . MET A 1 357 ? 9.641 19.016 14.383 1 98.75 357 MET A O 1
ATOM 2673 N N . GLY A 1 358 ? 9.484 16.781 14.664 1 97.94 358 GLY A N 1
ATOM 2674 C CA . GLY A 1 358 ? 10.492 16.719 15.703 1 97.94 358 GLY A CA 1
ATOM 2675 C C . GLY A 1 358 ? 10.055 17.375 17 1 97.94 358 GLY A C 1
ATOM 2676 O O . GLY A 1 358 ? 10.836 18.078 17.656 1 97.94 358 GLY A O 1
ATOM 2677 N N . ILE A 1 359 ? 8.766 17.188 17.344 1 98.06 359 ILE A N 1
ATOM 2678 C CA . ILE A 1 359 ? 8.281 17.859 18.531 1 98.06 359 ILE A CA 1
ATOM 2679 C C . ILE A 1 359 ? 7.758 16.828 19.547 1 98.06 359 ILE A C 1
ATOM 2681 O O . ILE A 1 359 ? 6.902 17.141 20.375 1 98.06 359 ILE A O 1
ATOM 2685 N N . ASP A 1 360 ? 8.148 15.555 19.438 1 96.81 360 ASP A N 1
ATOM 2686 C CA . ASP A 1 360 ? 7.652 14.477 20.297 1 96.81 360 ASP A CA 1
ATOM 2687 C C . ASP A 1 360 ? 8.578 14.258 21.484 1 96.81 360 ASP A C 1
ATOM 2689 O O . ASP A 1 360 ? 8.375 13.328 22.281 1 96.81 360 ASP A O 1
ATOM 2693 N N . GLY A 1 361 ? 9.609 15.078 21.75 1 96.44 361 GLY A N 1
ATOM 2694 C CA . GLY A 1 361 ? 10.539 14.953 22.859 1 96.44 361 GLY A CA 1
ATOM 2695 C C . GLY A 1 361 ? 10.008 15.547 24.156 1 96.44 361 GLY A C 1
ATOM 2696 O O . GLY A 1 361 ? 8.805 15.781 24.281 1 96.44 361 GLY A O 1
ATOM 2697 N N . GLN A 1 362 ? 10.914 15.719 25.125 1 95.75 362 GLN A N 1
ATOM 2698 C CA . GLN A 1 362 ? 10.539 16.312 26.406 1 95.75 362 GLN A CA 1
ATOM 2699 C C . GLN A 1 362 ? 9.891 17.688 26.203 1 95.75 362 GLN A C 1
ATOM 2701 O O . GLN A 1 362 ? 10.406 18.516 25.453 1 95.75 362 GLN A O 1
ATOM 2706 N N . GLY A 1 363 ? 8.766 17.812 26.891 1 96 363 GLY A N 1
ATOM 2707 C CA . GLY A 1 363 ? 8.039 19.062 26.766 1 96 363 GLY A CA 1
ATOM 2708 C C . GLY A 1 363 ? 7.242 19.156 25.469 1 96 363 GLY A C 1
ATOM 2709 O O . GLY A 1 363 ? 6.473 20.094 25.266 1 96 363 GLY A O 1
ATOM 2710 N N . GLY A 1 364 ? 7.418 18.172 24.641 1 97.12 364 GLY A N 1
ATOM 2711 C CA . GLY A 1 364 ? 6.781 18.188 23.328 1 97.12 364 GLY A CA 1
ATOM 2712 C C . GLY A 1 364 ? 5.336 17.719 23.375 1 97.12 364 GLY A C 1
ATOM 2713 O O . GLY A 1 364 ? 4.66 17.844 24.391 1 97.12 364 GLY A O 1
ATOM 2714 N N . ARG A 1 365 ? 4.816 17.391 22.281 1 97.38 365 ARG A N 1
ATOM 2715 C CA . ARG A 1 365 ? 3.42 16.984 22.141 1 97.38 365 ARG A CA 1
ATOM 2716 C C . ARG A 1 365 ? 3.268 15.859 21.125 1 97.38 365 ARG A C 1
ATOM 2718 O O . ARG A 1 365 ? 4.254 15.414 20.531 1 97.38 365 ARG A O 1
ATOM 2725 N N . GLY A 1 366 ? 2.088 15.281 20.969 1 97.88 366 GLY A N 1
ATOM 2726 C CA . GLY A 1 366 ? 1.744 14.273 19.984 1 97.88 366 GLY A CA 1
ATOM 2727 C C . GLY A 1 366 ? 1.892 12.852 20.5 1 97.88 366 GLY A C 1
ATOM 2728 O O . GLY A 1 366 ? 1.524 11.898 19.812 1 97.88 366 GLY A O 1
ATOM 2729 N N . VAL A 1 367 ? 2.443 12.703 21.719 1 96.88 367 VAL A N 1
ATOM 2730 C CA . VAL A 1 367 ? 2.609 11.398 22.344 1 96.88 367 VAL A CA 1
ATOM 2731 C C . VAL A 1 367 ? 2.256 11.492 23.828 1 96.88 367 VAL A C 1
ATOM 2733 O O . VAL A 1 367 ? 2.598 12.477 24.5 1 96.88 367 VAL A O 1
ATOM 2736 N N . LEU A 1 368 ? 1.54 10.445 24.344 1 96.56 368 LEU A N 1
ATOM 2737 C CA . LEU A 1 368 ? 1.097 10.461 25.734 1 96.56 368 LEU A CA 1
ATOM 2738 C C . LEU A 1 368 ? 2.137 9.82 26.641 1 96.56 368 LEU A C 1
ATOM 2740 O O . LEU A 1 368 ? 1.887 8.766 27.234 1 96.56 368 LEU A O 1
ATOM 2744 N N . ARG A 1 369 ? 3.238 10.492 26.766 1 95.44 369 ARG A N 1
ATOM 2745 C CA . ARG A 1 369 ? 4.324 10.039 27.641 1 95.44 369 ARG A CA 1
ATOM 2746 C C . ARG A 1 369 ? 4.652 11.086 28.703 1 95.44 369 ARG A C 1
ATOM 2748 O O . ARG A 1 369 ? 4.418 12.281 28.5 1 95.44 369 ARG A O 1
ATOM 2755 N N . GLU A 1 370 ? 5.215 10.586 29.734 1 95.19 370 GLU A N 1
ATOM 2756 C CA . GLU A 1 370 ? 5.629 11.461 30.812 1 95.19 370 GLU A CA 1
ATOM 2757 C C . GLU A 1 370 ? 6.531 12.586 30.312 1 95.19 370 GLU A C 1
ATOM 2759 O O . GLU A 1 370 ? 7.43 12.352 29.5 1 95.19 370 GLU A O 1
ATOM 2764 N N . GLY A 1 371 ? 6.258 13.711 30.812 1 96.69 371 GLY A N 1
ATOM 2765 C CA . GLY A 1 371 ? 7.109 14.852 30.5 1 96.69 371 GLY A CA 1
ATOM 2766 C C . GLY A 1 371 ? 6.66 15.609 29.266 1 96.69 371 GLY A C 1
ATOM 2767 O O . GLY A 1 371 ? 7.176 16.688 28.969 1 96.69 371 GLY A O 1
ATOM 2768 N N . ARG A 1 372 ? 5.758 15.078 28.594 1 97.38 372 ARG A N 1
ATOM 2769 C CA . ARG A 1 372 ? 5.207 15.758 27.422 1 97.38 372 ARG A CA 1
ATOM 2770 C C . ARG A 1 372 ? 4.035 16.656 27.812 1 97.38 372 ARG A C 1
ATOM 2772 O O . ARG A 1 372 ? 3.447 16.484 28.875 1 97.38 372 ARG A O 1
ATOM 2779 N N . ARG A 1 373 ? 3.783 17.625 27 1 97.69 373 ARG A N 1
ATOM 2780 C CA . ARG A 1 373 ? 2.641 18.516 27.203 1 97.69 373 ARG A CA 1
ATOM 2781 C C . ARG A 1 373 ? 1.335 17.719 27.219 1 97.69 373 ARG A C 1
ATOM 2783 O O . ARG A 1 373 ? 1.143 16.812 26.406 1 97.69 373 ARG A O 1
ATOM 2790 N N . ALA A 1 374 ? 0.452 18.047 28.141 1 97.5 374 ALA A N 1
ATOM 2791 C CA . ALA A 1 374 ? -0.84 17.375 28.25 1 97.5 374 ALA A CA 1
ATOM 2792 C C . ALA A 1 374 ? -1.847 17.969 27.266 1 97.5 374 ALA A C 1
ATOM 2794 O O . ALA A 1 374 ? -2.904 18.453 27.672 1 97.5 374 ALA A O 1
ATOM 2795 N N . ASP A 1 375 ? -1.55 18.016 26.047 1 98.38 375 ASP A N 1
ATOM 2796 C CA . ASP A 1 375 ? -2.484 18.234 24.953 1 98.38 375 ASP A CA 1
ATOM 2797 C C . ASP A 1 375 ? -3.193 16.938 24.578 1 98.38 375 ASP A C 1
ATOM 2799 O O . ASP A 1 375 ? -2.572 16.016 24.047 1 98.38 375 ASP A O 1
ATOM 2803 N N . LEU A 1 376 ? -4.555 16.891 24.828 1 97.06 376 LEU A N 1
ATOM 2804 C CA . LEU A 1 376 ? -5.289 15.633 24.719 1 97.06 376 LEU A CA 1
ATOM 2805 C C . LEU A 1 376 ? -6.648 15.852 24.062 1 97.06 376 LEU A C 1
ATOM 2807 O O . LEU A 1 376 ? -7.191 16.953 24.109 1 97.06 376 LEU A O 1
ATOM 2811 N N . CYS A 1 377 ? -7.066 14.781 23.5 1 97.5 377 CYS A N 1
ATOM 2812 C CA . CYS A 1 377 ? -8.477 14.695 23.141 1 97.5 377 CYS A CA 1
ATOM 2813 C C . CYS A 1 377 ? -9.102 13.43 23.703 1 97.5 377 CYS A C 1
ATOM 2815 O O . CYS A 1 377 ? -8.422 12.414 23.875 1 97.5 377 CYS A O 1
ATOM 2817 N N . VAL A 1 378 ? -10.336 13.523 24.125 1 98.12 378 VAL A N 1
ATOM 2818 C CA . VAL A 1 378 ? -11.133 12.367 24.516 1 98.12 378 VAL A CA 1
ATOM 2819 C C . VAL A 1 378 ? -12.047 11.953 23.359 1 98.12 378 VAL A C 1
ATOM 2821 O O . VAL A 1 378 ? -12.773 12.789 22.812 1 98.12 378 VAL A O 1
ATOM 2824 N N . LEU A 1 379 ? -11.977 10.727 22.969 1 98.5 379 LEU A N 1
ATOM 2825 C CA . LEU A 1 379 ? -12.742 10.203 21.844 1 98.5 379 LEU A CA 1
ATOM 2826 C C . LEU A 1 379 ? -13.688 9.102 22.297 1 98.5 379 LEU A C 1
ATOM 2828 O O . LEU A 1 379 ? -13.375 8.336 23.219 1 98.5 379 LEU A O 1
ATOM 2832 N N . ASN A 1 380 ? -14.828 9.008 21.656 1 97.88 380 ASN A N 1
ATOM 2833 C CA . ASN A 1 380 ? -15.609 7.793 21.812 1 97.88 380 ASN A CA 1
ATOM 2834 C C . ASN A 1 380 ? -15.109 6.68 20.906 1 97.88 380 ASN A C 1
ATOM 2836 O O . ASN A 1 380 ? -14.125 6.855 20.188 1 97.88 380 ASN A O 1
ATOM 2840 N N . GLU A 1 381 ? -15.758 5.582 20.844 1 95.38 381 GLU A N 1
ATOM 2841 C CA . GLU A 1 381 ? -15.328 4.391 20.125 1 95.38 381 GLU A CA 1
ATOM 2842 C C . GLU A 1 381 ? -15.336 4.625 18.609 1 95.38 381 GLU A C 1
ATOM 2844 O O . GLU A 1 381 ? -14.594 3.982 17.875 1 95.38 381 GLU A O 1
ATOM 2849 N N . LYS A 1 382 ? -16.125 5.562 18.219 1 96.06 382 LYS A N 1
ATOM 2850 C CA . LYS A 1 382 ? -16.281 5.832 16.797 1 96.06 382 LYS A CA 1
ATOM 2851 C C . LYS A 1 382 ? -15.289 6.891 16.312 1 96.06 382 LYS A C 1
ATOM 2853 O O . LYS A 1 382 ? -15.234 7.211 15.125 1 96.06 382 LYS A O 1
ATOM 2858 N N . GLY A 1 383 ? -14.5 7.441 17.203 1 97.12 383 GLY A N 1
ATOM 2859 C CA . GLY A 1 383 ? -13.492 8.422 16.828 1 97.12 383 GLY A CA 1
ATOM 2860 C C . GLY A 1 383 ? -14.008 9.852 16.859 1 97.12 383 GLY A C 1
ATOM 2861 O O . GLY A 1 383 ? -13.367 10.758 16.328 1 97.12 383 GLY A O 1
ATOM 2862 N N . GLU A 1 384 ? -15.148 10.023 17.438 1 97.94 384 GLU A N 1
ATOM 2863 C CA . GLU A 1 384 ? -15.68 11.375 17.609 1 97.94 384 GLU A CA 1
ATOM 2864 C C . GLU A 1 384 ? -15.023 12.086 18.781 1 97.94 384 GLU A C 1
ATOM 2866 O O . GLU A 1 384 ? -14.891 11.508 19.859 1 97.94 384 GLU A O 1
ATOM 2871 N N . VAL A 1 385 ? -14.75 13.281 18.594 1 98.5 385 VAL A N 1
ATOM 2872 C CA . VAL A 1 385 ? -14.133 14.07 19.656 1 98.5 385 VAL A CA 1
ATOM 2873 C C . VAL A 1 385 ? -15.188 14.484 20.688 1 98.5 385 VAL A C 1
ATOM 2875 O O . VAL A 1 385 ? -16.219 15.07 20.328 1 98.5 385 VAL A O 1
ATOM 2878 N N . LEU A 1 386 ? -14.914 14.227 21.922 1 98.25 386 LEU A N 1
ATOM 2879 C CA . LEU A 1 386 ? -15.828 14.562 23.016 1 98.25 386 LEU A CA 1
ATOM 2880 C C . LEU A 1 386 ? -15.289 15.734 23.828 1 98.25 386 LEU A C 1
ATOM 2882 O O . LEU A 1 386 ? -16.062 16.531 24.359 1 98.25 386 LEU A O 1
ATOM 2886 N N . GLN A 1 387 ? -14 15.758 24.016 1 98.25 387 GLN A N 1
ATOM 2887 C CA . GLN A 1 387 ? -13.328 16.812 24.75 1 98.25 387 GLN A CA 1
ATOM 2888 C C . GLN A 1 387 ? -11.969 17.141 24.141 1 98.25 387 GLN A C 1
ATOM 2890 O O . GLN A 1 387 ? -11.359 16.297 23.5 1 98.25 387 GLN A O 1
ATOM 2895 N N . THR A 1 388 ? -11.539 18.344 24.359 1 98.62 388 THR A N 1
ATOM 2896 C CA . THR A 1 388 ? -10.195 18.781 23.984 1 98.62 388 THR A CA 1
ATOM 2897 C C . THR A 1 388 ? -9.508 19.453 25.172 1 98.62 388 THR A C 1
ATOM 2899 O O . THR A 1 388 ? -10.109 20.297 25.844 1 98.62 388 THR A O 1
ATOM 2902 N N . TRP A 1 389 ? -8.328 19.016 25.5 1 97.81 389 TRP A N 1
ATOM 2903 C CA . TRP A 1 389 ? -7.5 19.562 26.578 1 97.81 389 TRP A CA 1
ATOM 2904 C C . TRP A 1 389 ? -6.207 20.141 26.016 1 97.81 389 TRP A C 1
ATOM 2906 O O . TRP A 1 389 ? -5.562 19.547 25.156 1 97.81 389 TRP A O 1
ATOM 2916 N N . VAL A 1 390 ? -5.84 21.344 26.469 1 98.06 390 VAL A N 1
ATOM 2917 C CA . VAL A 1 390 ? -4.582 21.969 26.078 1 98.06 390 VAL A CA 1
ATOM 2918 C C . VAL A 1 390 ? -3.775 22.328 27.328 1 98.06 390 VAL A C 1
ATOM 2920 O O . VAL A 1 390 ? -4.262 23.047 28.203 1 98.06 390 VAL A O 1
ATOM 2923 N N . ALA A 1 391 ? -2.605 21.719 27.375 1 96.75 391 ALA A N 1
ATOM 2924 C CA . ALA A 1 391 ? -1.727 21.953 28.516 1 96.75 391 ALA A CA 1
ATOM 2925 C C . ALA A 1 391 ? -2.436 21.609 29.828 1 96.75 391 ALA A C 1
ATOM 2927 O O . ALA A 1 391 ? -2.363 22.375 30.797 1 96.75 391 ALA A O 1
ATOM 2928 N N . GLY A 1 392 ? -3.201 20.609 29.766 1 94.69 392 GLY A N 1
ATOM 2929 C CA . GLY A 1 392 ? -3.822 20.078 30.984 1 94.69 392 GLY A CA 1
ATOM 2930 C C . GLY A 1 392 ? -5.145 20.75 31.297 1 94.69 392 GLY A C 1
ATOM 2931 O O . GLY A 1 392 ? -5.805 20.391 32.281 1 94.69 392 GLY A O 1
ATOM 2932 N N . ASN A 1 393 ? -5.59 21.672 30.578 1 95.56 393 ASN A N 1
ATOM 2933 C CA . ASN A 1 393 ? -6.855 22.359 30.797 1 95.56 393 ASN A CA 1
ATOM 2934 C C . ASN A 1 393 ? -7.902 21.969 29.766 1 95.56 393 ASN A C 1
ATOM 2936 O O . ASN A 1 393 ? -7.633 22 28.562 1 95.56 393 ASN A O 1
ATOM 2940 N N . LYS A 1 394 ? -9.094 21.562 30.25 1 96.56 394 LYS A N 1
ATOM 2941 C CA . LYS A 1 394 ? -10.188 21.297 29.328 1 96.56 394 LYS A CA 1
ATOM 2942 C C . LYS A 1 394 ? -10.664 22.594 28.656 1 96.56 394 LYS A C 1
ATOM 2944 O O . LYS A 1 394 ? -11.148 23.5 29.344 1 96.56 394 LYS A O 1
ATOM 2949 N N . ILE A 1 395 ? -10.531 22.688 27.391 1 97.5 395 ILE A N 1
ATOM 2950 C CA . ILE A 1 395 ? -10.852 23.953 26.75 1 97.5 395 ILE A CA 1
ATOM 2951 C C . ILE A 1 395 ? -12.117 23.812 25.906 1 97.5 395 ILE A C 1
ATOM 2953 O O . ILE A 1 395 ? -12.695 24.797 25.469 1 97.5 395 ILE A O 1
ATOM 2957 N N . TRP A 1 396 ? -12.539 22.578 25.641 1 97.62 396 TRP A N 1
ATOM 2958 C CA . TRP A 1 396 ? -13.766 22.328 24.891 1 97.62 396 TRP A CA 1
ATOM 2959 C C . TRP A 1 396 ? -14.406 21.016 25.344 1 97.62 396 TRP A C 1
ATOM 2961 O O . TRP A 1 396 ? -13.711 20.047 25.609 1 97.62 396 TRP A O 1
ATOM 2971 N N . ASP A 1 397 ? -15.68 20.938 25.422 1 97.19 397 ASP A N 1
ATOM 2972 C CA . ASP A 1 397 ? -16.484 19.781 25.797 1 97.19 397 ASP A CA 1
ATOM 2973 C C . ASP A 1 397 ? -17.766 19.703 24.953 1 97.19 397 ASP A C 1
ATOM 2975 O O . ASP A 1 397 ? -18.547 20.656 24.922 1 97.19 397 ASP A O 1
ATOM 2979 N N . LYS A 1 398 ? -17.922 18.609 24.344 1 95.75 398 LYS A N 1
ATOM 2980 C CA . LYS A 1 398 ? -19.031 18.453 23.406 1 95.75 398 LYS A CA 1
ATOM 2981 C C . LYS A 1 398 ? -20.375 18.641 24.094 1 95.75 398 LYS A C 1
ATOM 2983 O O . LYS A 1 398 ? -21.25 19.328 23.578 1 95.75 398 LYS A O 1
ATOM 2988 N N . GLU A 1 399 ? -20.594 18.031 25.234 1 92.19 399 GLU A N 1
ATOM 2989 C CA . GLU A 1 399 ? -21.859 18.109 25.969 1 92.19 399 GLU A CA 1
ATOM 2990 C C . GLU A 1 399 ? -22.141 19.547 26.438 1 92.19 399 GLU A C 1
ATOM 2992 O O . GLU A 1 399 ? -23.281 20 26.391 1 92.19 399 GLU A O 1
ATOM 2997 N N . GLU A 1 400 ? -21.047 20.156 26.875 1 89.38 400 GLU A N 1
ATOM 2998 C CA . GLU A 1 400 ? -21.203 21.547 27.297 1 89.38 400 GLU A CA 1
ATOM 2999 C C . GLU A 1 400 ? -21.609 22.438 26.125 1 89.38 400 GLU A C 1
ATOM 3001 O O . GLU A 1 400 ? -22.438 23.344 26.297 1 89.38 400 GLU A O 1
ATOM 3006 N N . GLU A 1 401 ? -20.984 22.203 25.062 1 87.38 401 GLU A N 1
ATOM 3007 C CA . GLU A 1 401 ? -21.312 22.984 23.859 1 87.38 401 GLU A CA 1
ATOM 3008 C C . GLU A 1 401 ? -22.766 22.766 23.453 1 87.38 401 GLU A C 1
ATOM 3010 O O . GLU A 1 401 ? -23.438 23.719 23.062 1 87.38 401 GLU A O 1
ATOM 3015 N N . LEU A 1 402 ? -23.234 21.562 23.469 1 86.25 402 LEU A N 1
ATOM 3016 C CA . LEU A 1 402 ? -24.609 21.234 23.109 1 86.25 402 LEU A CA 1
ATOM 3017 C C . LEU A 1 402 ? -25.594 21.922 24.047 1 86.25 402 LEU A C 1
ATOM 3019 O O . LEU A 1 402 ? -26.625 22.422 23.625 1 86.25 402 LEU A O 1
ATOM 3023 N N . ARG A 1 403 ? -25.234 21.922 25.281 1 86 403 ARG A N 1
ATOM 3024 C CA . ARG A 1 403 ? -26.078 22.562 26.281 1 86 403 ARG A CA 1
ATOM 3025 C C . ARG A 1 403 ? -26.156 24.062 26.047 1 86 403 ARG A C 1
ATOM 3027 O O . ARG A 1 403 ? -27.234 24.672 26.172 1 86 403 ARG A O 1
ATOM 3034 N N . MET A 1 404 ? -25.016 24.531 25.75 1 82.19 404 MET A N 1
ATOM 3035 C CA . MET A 1 404 ? -24.969 25.969 25.5 1 82.19 404 MET A CA 1
ATOM 3036 C C . MET A 1 404 ? -25.797 26.328 24.266 1 82.19 404 MET A C 1
ATOM 3038 O O . MET A 1 404 ? -26.453 27.375 24.234 1 82.19 404 MET A O 1
ATOM 3042 N N . ARG A 1 405 ? -25.812 25.562 23.297 1 80.44 405 ARG A N 1
ATOM 3043 C CA . ARG A 1 405 ? -26.562 25.797 22.062 1 80.44 405 ARG A CA 1
ATOM 3044 C C . ARG A 1 405 ? -28.062 25.656 22.328 1 80.44 405 ARG A C 1
ATOM 3046 O O . ARG A 1 405 ? -28.875 26.406 21.75 1 80.44 405 ARG A O 1
ATOM 3053 N N . GLU A 1 406 ? -28.406 24.734 23.156 1 77.62 406 GLU A N 1
ATOM 3054 C CA . GLU A 1 406 ? -29.797 24.531 23.516 1 77.62 406 GLU A CA 1
ATOM 3055 C C . GLU A 1 406 ? -30.328 25.703 24.344 1 77.62 406 GLU A C 1
ATOM 3057 O O . GLU A 1 406 ? -31.453 26.172 24.125 1 77.62 406 GLU A O 1
ATOM 3062 N N . ASP A 1 407 ? -29.578 26.156 25.172 1 81.25 407 ASP A N 1
ATOM 3063 C CA . ASP A 1 407 ? -29.969 27.297 26 1 81.25 407 ASP A CA 1
ATOM 3064 C C . ASP A 1 407 ? -30.109 28.562 25.156 1 81.25 407 ASP A C 1
ATOM 3066 O O . ASP A 1 407 ? -31.016 29.359 25.375 1 81.25 407 ASP A O 1
ATOM 3070 N N . ASP A 1 408 ? -29.266 28.625 24.312 1 73.69 408 ASP A N 1
ATOM 3071 C CA . ASP A 1 408 ? -29.328 29.797 23.422 1 73.69 408 ASP A CA 1
ATOM 3072 C C . ASP A 1 408 ? -30.5 29.688 22.453 1 73.69 408 ASP A C 1
ATOM 3074 O O . ASP A 1 408 ? -31.109 30.688 22.094 1 73.69 408 ASP A O 1
ATOM 3078 N N . GLY A 1 409 ? -30.688 28.484 21.969 1 63.91 409 GLY A N 1
ATOM 3079 C CA . GLY A 1 409 ? -31.844 28.266 21.125 1 63.91 409 GLY A CA 1
ATOM 3080 C C . GLY A 1 409 ? -33.156 28.516 21.844 1 63.91 409 GLY A C 1
ATOM 3081 O O . GLY A 1 409 ? -34.094 29.078 21.266 1 63.91 409 GLY A O 1
ATOM 3082 N N . GLU A 1 410 ? -33.219 28.016 23 1 57.44 410 GLU A N 1
ATOM 3083 C CA . GLU A 1 410 ? -34.438 28.234 23.812 1 57.44 410 GLU A CA 1
ATOM 3084 C C . GLU A 1 410 ? -34.594 29.719 24.156 1 57.44 410 GLU A C 1
ATOM 3086 O O . GLU A 1 410 ? -35.719 30.203 24.234 1 57.44 410 GLU A O 1
ATOM 3091 N N . ALA A 1 411 ? -33.562 30.422 24.266 1 56.28 411 ALA A N 1
ATOM 3092 C CA . ALA A 1 411 ? -33.656 31.844 24.594 1 56.28 411 ALA A CA 1
ATOM 3093 C C . ALA A 1 411 ? -34.094 32.656 23.375 1 56.28 411 ALA A C 1
ATOM 3095 O O . ALA A 1 411 ? -34.688 33.719 23.5 1 56.28 411 ALA A O 1
ATOM 3096 N N . ARG A 1 412 ? -33.781 32.188 22.172 1 60.31 412 ARG A N 1
ATOM 3097 C CA . ARG A 1 412 ? -34.125 32.875 20.938 1 60.31 412 ARG A CA 1
ATOM 3098 C C . ARG A 1 412 ? -35.531 32.5 20.5 1 60.31 412 ARG A C 1
ATOM 3100 O O . ARG A 1 412 ? -36.094 33.125 19.562 1 60.31 412 ARG A O 1
ATOM 3107 N N . GLY A 1 413 ? -36.094 31.469 21.078 1 41.03 413 GLY A N 1
ATOM 3108 C CA . GLY A 1 413 ? -37.469 31.141 20.797 1 41.03 413 GLY A CA 1
ATOM 3109 C C . GLY A 1 413 ? -38.438 31.672 21.828 1 41.03 413 GLY A C 1
ATOM 3110 O O . GLY A 1 413 ? -39.531 32.156 21.5 1 41.03 413 GLY A O 1
ATOM 3111 N N . MET B 1 1 ? 0.164 -45.5 17.109 1 40.25 1 MET B N 1
ATOM 3112 C CA . MET B 1 1 ? 0.36 -45.469 15.656 1 40.25 1 MET B CA 1
ATOM 3113 C C . MET B 1 1 ? 1.843 -45.531 15.305 1 40.25 1 MET B C 1
ATOM 3115 O O . MET B 1 1 ? 2.568 -44.562 15.477 1 40.25 1 MET B O 1
ATOM 3119 N N . SER B 1 2 ? 2.35 -46.625 15.461 1 48.66 2 SER B N 1
ATOM 3120 C CA . SER B 1 2 ? 3.719 -47.125 15.406 1 48.66 2 SER B CA 1
ATOM 3121 C C . SER B 1 2 ? 4.352 -46.844 14.047 1 48.66 2 SER B C 1
ATOM 3123 O O . SER B 1 2 ? 5.32 -47.531 13.656 1 48.66 2 SER B O 1
ATOM 3125 N N . GLY B 1 3 ? 3.682 -46.125 13.078 1 64.38 3 GLY B N 1
ATOM 3126 C CA . GLY B 1 3 ? 4.34 -46.125 11.781 1 64.38 3 GLY B CA 1
ATOM 3127 C C . GLY B 1 3 ? 5.629 -45.312 11.781 1 64.38 3 GLY B C 1
ATOM 3128 O O . GLY B 1 3 ? 5.934 -44.625 12.758 1 64.38 3 GLY B O 1
ATOM 3129 N N . TRP B 1 4 ? 6.512 -45.531 10.773 1 82.38 4 TRP B N 1
ATOM 3130 C CA . TRP B 1 4 ? 7.789 -44.844 10.625 1 82.38 4 TRP B CA 1
ATOM 3131 C C . TRP B 1 4 ? 7.586 -43.344 10.391 1 82.38 4 TRP B C 1
ATOM 3133 O O . TRP B 1 4 ? 6.609 -42.938 9.75 1 82.38 4 TRP B O 1
ATOM 3143 N N . PHE B 1 5 ? 8.156 -42.656 11.234 1 89.56 5 PHE B N 1
ATOM 3144 C CA . PHE B 1 5 ? 8.031 -41.188 11.148 1 89.56 5 PHE B CA 1
ATOM 3145 C C . PHE B 1 5 ? 9.398 -40.531 11.109 1 89.56 5 PHE B C 1
ATOM 3147 O O . PHE B 1 5 ? 10.398 -41.156 11.484 1 89.56 5 PHE B O 1
ATOM 3154 N N . THR B 1 6 ? 9.414 -39.406 10.531 1 92.19 6 THR B N 1
ATOM 3155 C CA . THR B 1 6 ? 10.578 -38.531 10.539 1 92.19 6 THR B CA 1
ATOM 3156 C C . THR B 1 6 ? 10.328 -37.312 11.43 1 92.19 6 THR B C 1
ATOM 3158 O O . THR B 1 6 ? 9.289 -36.656 11.328 1 92.19 6 THR B O 1
ATOM 3161 N N . LEU B 1 7 ? 11.203 -37.125 12.352 1 92.44 7 LEU B N 1
ATOM 3162 C CA . LEU B 1 7 ? 11.172 -35.969 13.25 1 92.44 7 LEU B CA 1
ATOM 3163 C C . LEU B 1 7 ? 12.203 -34.938 12.836 1 92.44 7 LEU B C 1
ATOM 3165 O O . LEU B 1 7 ? 13.398 -35.25 12.766 1 92.44 7 LEU B O 1
ATOM 3169 N N . PHE B 1 8 ? 11.758 -33.75 12.453 1 93.44 8 PHE B N 1
ATOM 3170 C CA . PHE B 1 8 ? 12.664 -32.625 12.203 1 93.44 8 PHE B CA 1
ATOM 3171 C C . PHE B 1 8 ? 12.953 -31.859 13.492 1 93.44 8 PHE B C 1
ATOM 3173 O O . PHE B 1 8 ? 12.031 -31.359 14.133 1 93.44 8 PHE B O 1
ATOM 3180 N N . THR B 1 9 ? 14.258 -31.766 13.844 1 91 9 THR B N 1
ATOM 3181 C CA . THR B 1 9 ? 14.641 -31.125 15.094 1 91 9 THR B CA 1
ATOM 3182 C C . THR B 1 9 ? 15.609 -29.969 14.828 1 91 9 THR B C 1
ATOM 3184 O O . THR B 1 9 ? 16.125 -29.828 13.719 1 91 9 THR B O 1
ATOM 3187 N N . ASN B 1 10 ? 15.781 -29.141 15.898 1 93.69 10 ASN B N 1
ATOM 3188 C CA . ASN B 1 10 ? 16.672 -27.984 15.828 1 93.69 10 ASN B CA 1
ATOM 3189 C C . ASN B 1 10 ? 16.359 -27.094 14.633 1 93.69 10 ASN B C 1
ATOM 3191 O O . ASN B 1 10 ? 17.25 -26.828 13.805 1 93.69 10 ASN B O 1
ATOM 3195 N N . CYS B 1 11 ? 15.148 -26.766 14.539 1 92.81 11 CYS B N 1
ATOM 3196 C CA . CYS B 1 11 ? 14.664 -25.984 13.414 1 92.81 11 CYS B CA 1
ATOM 3197 C C . CYS B 1 11 ? 13.562 -25.031 13.852 1 92.81 11 CYS B C 1
ATOM 3199 O O . CYS B 1 11 ? 13.117 -25.078 15 1 92.81 11 CYS B O 1
ATOM 3201 N N . ARG B 1 12 ? 13.266 -24.078 13.055 1 95.69 12 ARG B N 1
ATOM 3202 C CA . ARG B 1 12 ? 12.062 -23.25 13.086 1 95.69 12 ARG B CA 1
ATOM 3203 C C . ARG B 1 12 ? 11.18 -23.531 11.867 1 95.69 12 ARG B C 1
ATOM 3205 O O . ARG B 1 12 ? 11.664 -23.984 10.836 1 95.69 12 ARG B O 1
ATOM 3212 N N . TYR B 1 13 ? 9.961 -23.375 12.016 1 94.94 13 TYR B N 1
ATOM 3213 C CA . TYR B 1 13 ? 9.148 -23.562 10.828 1 94.94 13 TYR B CA 1
ATOM 3214 C C . TYR B 1 13 ? 8.141 -22.438 10.664 1 94.94 13 TYR B C 1
ATOM 3216 O O . TYR B 1 13 ? 7.785 -21.766 11.633 1 94.94 13 TYR B O 1
ATOM 3224 N N . VAL B 1 14 ? 7.68 -22.172 9.445 1 95.81 14 VAL B N 1
ATOM 3225 C CA . VAL B 1 14 ? 6.793 -21.078 9.078 1 95.81 14 VAL B CA 1
ATOM 3226 C C . VAL B 1 14 ? 5.34 -21.5 9.266 1 95.81 14 VAL B C 1
ATOM 3228 O O . VAL B 1 14 ? 4.898 -22.5 8.703 1 95.81 14 VAL B O 1
ATOM 3231 N N . LEU B 1 15 ? 4.574 -20.703 10.031 1 93.19 15 LEU B N 1
ATOM 3232 C CA . LEU B 1 15 ? 3.148 -20.938 10.234 1 93.19 15 LEU B CA 1
ATOM 3233 C C . LEU B 1 15 ? 2.42 -19.625 10.516 1 93.19 15 LEU B C 1
ATOM 3235 O O . LEU B 1 15 ? 2.797 -18.875 11.422 1 93.19 15 LEU B O 1
ATOM 3239 N N . ASN B 1 16 ? 1.432 -19.375 9.766 1 90.38 16 ASN B N 1
ATOM 3240 C CA . ASN B 1 16 ? 0.589 -18.203 9.945 1 90.38 16 ASN B CA 1
ATOM 3241 C C . ASN B 1 16 ? 1.415 -16.906 9.945 1 90.38 16 ASN B C 1
ATOM 3243 O O . ASN B 1 16 ? 1.244 -16.062 10.812 1 90.38 16 ASN B O 1
ATOM 3247 N N . GLY B 1 17 ? 2.402 -16.891 9.016 1 90.5 17 GLY B N 1
ATOM 3248 C CA . GLY B 1 17 ? 3.184 -15.68 8.844 1 90.5 17 GLY B CA 1
ATOM 3249 C C . GLY B 1 17 ? 4.219 -15.477 9.938 1 90.5 17 GLY B C 1
ATOM 3250 O O . GLY B 1 17 ? 4.789 -14.391 10.062 1 90.5 17 GLY B O 1
ATOM 3251 N N . GLU B 1 18 ? 4.465 -16.531 10.719 1 94.94 18 GLU B N 1
ATOM 3252 C CA . GLU B 1 18 ? 5.434 -16.438 11.812 1 94.94 18 GLU B CA 1
ATOM 3253 C C . GLU B 1 18 ? 6.422 -17.594 11.766 1 94.94 18 GLU B C 1
ATOM 3255 O O . GLU B 1 18 ? 6.133 -18.641 11.188 1 94.94 18 GLU B O 1
ATOM 3260 N N . LEU B 1 19 ? 7.594 -17.297 12.375 1 95.69 19 LEU B N 1
ATOM 3261 C CA . LEU B 1 19 ? 8.555 -18.359 12.609 1 95.69 19 LEU B CA 1
ATOM 3262 C C . LEU B 1 19 ? 8.344 -18.984 13.984 1 95.69 19 LEU B C 1
ATOM 3264 O O . LEU B 1 19 ? 8.406 -18.297 15 1 95.69 19 LEU B O 1
ATOM 3268 N N . ILE B 1 20 ? 8.039 -20.219 13.984 1 94.19 20 ILE B N 1
ATOM 3269 C CA . ILE B 1 20 ? 7.773 -20.938 15.227 1 94.19 20 ILE B CA 1
ATOM 3270 C C . ILE B 1 20 ? 8.961 -21.828 15.57 1 94.19 20 ILE B C 1
ATOM 3272 O O . ILE B 1 20 ? 9.43 -22.609 14.734 1 94.19 20 ILE B O 1
ATOM 3276 N N . GLU B 1 21 ? 9.453 -21.672 16.766 1 93.38 21 GLU B N 1
ATOM 3277 C CA . GLU B 1 21 ? 10.508 -22.547 17.25 1 93.38 21 GLU B CA 1
ATOM 3278 C C . GLU B 1 21 ? 9.938 -23.812 17.859 1 93.38 21 GLU B C 1
ATOM 3280 O O . GLU B 1 21 ? 9.562 -23.844 19.031 1 93.38 21 GLU B O 1
ATOM 3285 N N . ASP B 1 22 ? 9.883 -24.797 17.109 1 90.06 22 ASP B N 1
ATOM 3286 C CA . ASP B 1 22 ? 9.359 -26.109 17.484 1 90.06 22 ASP B CA 1
ATOM 3287 C C . ASP B 1 22 ? 9.906 -27.188 16.562 1 90.06 22 ASP B C 1
ATOM 3289 O O . ASP B 1 22 ? 10.922 -27 15.898 1 90.06 22 ASP B O 1
ATOM 3293 N N . HIS B 1 23 ? 9.312 -28.422 16.703 1 89.75 23 HIS B N 1
ATOM 3294 C CA . HIS B 1 23 ? 9.664 -29.531 15.828 1 89.75 23 HIS B CA 1
ATOM 3295 C C . HIS B 1 23 ? 8.484 -29.938 14.945 1 89.75 23 HIS B C 1
ATOM 3297 O O . HIS B 1 23 ? 7.344 -29.547 15.219 1 89.75 23 HIS B O 1
ATOM 3303 N N . LEU B 1 24 ? 8.805 -30.562 13.828 1 92.88 24 LEU B N 1
ATOM 3304 C CA . LEU B 1 24 ? 7.797 -31.094 12.914 1 92.88 24 LEU B CA 1
ATOM 3305 C C . LEU B 1 24 ? 7.941 -32.594 12.758 1 92.88 24 LEU B C 1
ATOM 3307 O O . LEU B 1 24 ? 9.062 -33.125 12.695 1 92.88 24 LEU B O 1
ATOM 3311 N N . VAL B 1 25 ? 6.809 -33.344 12.773 1 93.56 25 VAL B N 1
ATOM 3312 C CA . VAL B 1 25 ? 6.809 -34.781 12.586 1 93.56 25 VAL B CA 1
ATOM 3313 C C . VAL B 1 25 ? 5.984 -35.125 11.352 1 93.56 25 VAL B C 1
ATOM 3315 O O . VAL B 1 25 ? 4.891 -34.594 11.148 1 93.56 25 VAL B O 1
ATOM 3318 N N . ILE B 1 26 ? 6.551 -36 10.539 1 94.5 26 ILE B N 1
ATOM 3319 C CA . ILE B 1 26 ? 5.805 -36.406 9.359 1 94.5 26 ILE B CA 1
ATOM 3320 C C . ILE B 1 26 ? 5.738 -37.938 9.32 1 94.5 26 ILE B C 1
ATOM 3322 O O . ILE B 1 26 ? 6.613 -38.625 9.859 1 94.5 26 ILE B O 1
ATOM 3326 N N . SER B 1 27 ? 4.758 -38.469 8.711 1 93.31 27 SER B N 1
ATOM 3327 C CA . SER B 1 27 ? 4.594 -39.906 8.523 1 93.31 27 SER B CA 1
ATOM 3328 C C . SER B 1 27 ? 5.309 -40.375 7.266 1 93.31 27 SER B C 1
ATOM 3330 O O . SER B 1 27 ? 5.047 -39.875 6.168 1 93.31 27 SER B O 1
ATOM 3332 N N . ASP B 1 28 ? 6.098 -41.312 7.395 1 89.69 28 ASP B N 1
ATOM 3333 C CA . ASP B 1 28 ? 6.766 -41.906 6.234 1 89.69 28 ASP B CA 1
ATOM 3334 C C . ASP B 1 28 ? 5.793 -42.75 5.406 1 89.69 28 ASP B C 1
ATOM 3336 O O . ASP B 1 28 ? 6.016 -42.969 4.211 1 89.69 28 ASP B O 1
ATOM 3340 N N . GLU B 1 29 ? 4.793 -43.156 6.023 1 90.31 29 GLU B N 1
ATOM 3341 C CA . GLU B 1 29 ? 3.822 -44.031 5.375 1 90.31 29 GLU B CA 1
ATOM 3342 C C . GLU B 1 29 ? 2.793 -43.219 4.586 1 90.31 29 GLU B C 1
ATOM 3344 O O . GLU B 1 29 ? 2.533 -43.5 3.418 1 90.31 29 GLU B O 1
ATOM 3349 N N . THR B 1 30 ? 2.301 -42.219 5.223 1 92.5 30 THR B N 1
ATOM 3350 C CA . THR B 1 30 ? 1.182 -41.5 4.613 1 92.5 30 THR B CA 1
ATOM 3351 C C . THR B 1 30 ? 1.661 -40.25 3.92 1 92.5 30 THR B C 1
ATOM 3353 O O . THR B 1 30 ? 0.941 -39.656 3.102 1 92.5 30 THR B O 1
ATOM 3356 N N . GLY B 1 31 ? 2.826 -39.812 4.285 1 94.5 31 GLY B N 1
ATOM 3357 C CA . GLY B 1 31 ? 3.326 -38.562 3.736 1 94.5 31 GLY B CA 1
ATOM 3358 C C . GLY B 1 31 ? 2.627 -37.344 4.305 1 94.5 31 GLY B C 1
ATOM 3359 O O . GLY B 1 31 ? 2.689 -36.25 3.719 1 94.5 31 GLY B O 1
ATOM 3360 N N . LEU B 1 32 ? 1.927 -37.5 5.469 1 96.62 32 LEU B N 1
ATOM 3361 C CA . LEU B 1 32 ? 1.188 -36.406 6.098 1 96.62 32 LEU B CA 1
ATOM 3362 C C . LEU B 1 32 ? 1.939 -35.875 7.312 1 96.62 32 LEU B C 1
ATOM 3364 O O . LEU B 1 32 ? 2.734 -36.594 7.922 1 96.62 32 LEU B O 1
ATOM 3368 N N . ILE B 1 33 ? 1.734 -34.625 7.578 1 95.94 33 ILE B N 1
ATOM 3369 C CA . ILE B 1 33 ? 2.24 -34.031 8.812 1 95.94 33 ILE B CA 1
ATOM 3370 C C . ILE B 1 33 ? 1.47 -34.594 10.008 1 95.94 33 ILE B C 1
ATOM 3372 O O . ILE B 1 33 ? 0.241 -34.688 9.969 1 95.94 33 ILE B O 1
ATOM 3376 N N . LEU B 1 34 ? 2.162 -35.031 11 1 94.06 34 LEU B N 1
ATOM 3377 C CA . LEU B 1 34 ? 1.565 -35.625 12.18 1 94.06 34 LEU B CA 1
ATOM 3378 C C . LEU B 1 34 ? 1.5 -34.625 13.328 1 94.06 34 LEU B C 1
ATOM 3380 O O . LEU B 1 34 ? 2.062 -33.531 13.242 1 94.06 34 LEU B O 1
ATOM 3384 N N . LYS B 1 35 ? 0.78 -35.094 14.344 1 89.38 35 LYS B N 1
ATOM 3385 C CA . LYS B 1 35 ? 0.798 -34.312 15.578 1 89.38 35 LYS B CA 1
ATOM 3386 C C . LYS B 1 35 ? 2.203 -34.25 16.172 1 89.38 35 LYS B C 1
ATOM 3388 O O . LYS B 1 35 ? 3 -35.188 15.984 1 89.38 35 LYS B O 1
ATOM 3393 N N . ARG B 1 36 ? 2.516 -33.281 16.953 1 81.19 36 ARG B N 1
ATOM 3394 C CA . ARG B 1 36 ? 3.863 -33 17.438 1 81.19 36 ARG B CA 1
ATOM 3395 C C . ARG B 1 36 ? 4.219 -33.906 18.609 1 81.19 36 ARG B C 1
ATOM 3397 O O . ARG B 1 36 ? 5.398 -34.156 18.875 1 81.19 36 ARG B O 1
ATOM 3404 N N . GLU B 1 37 ? 3.303 -34.562 19.266 1 74.5 37 GLU B N 1
ATOM 3405 C CA . GLU B 1 37 ? 3.629 -35.281 20.484 1 74.5 37 GLU B CA 1
ATOM 3406 C C . GLU B 1 37 ? 3.381 -36.781 20.312 1 74.5 37 GLU B C 1
ATOM 3408 O O . GLU B 1 37 ? 2.605 -37.188 19.438 1 74.5 37 GLU B O 1
ATOM 3413 N N . GLY B 1 38 ? 4.211 -37.5 21.016 1 67.62 38 GLY B N 1
ATOM 3414 C CA . GLY B 1 38 ? 3.807 -38.844 21.297 1 67.62 38 GLY B CA 1
ATOM 3415 C C . GLY B 1 38 ? 4.492 -39.875 20.406 1 67.62 38 GLY B C 1
ATOM 3416 O O . GLY B 1 38 ? 3.967 -40.969 20.188 1 67.62 38 GLY B O 1
ATOM 3417 N N . TYR B 1 39 ? 5.582 -39.438 19.703 1 67.5 39 TYR B N 1
ATOM 3418 C CA . TYR B 1 39 ? 6.152 -40.406 18.797 1 67.5 39 TYR B CA 1
ATOM 3419 C C . TYR B 1 39 ? 7.473 -40.969 19.328 1 67.5 39 TYR B C 1
ATOM 3421 O O . TYR B 1 39 ? 8.25 -40.219 19.938 1 67.5 39 TYR B O 1
ATOM 3429 N N . ILE B 1 40 ? 7.645 -42.375 19.391 1 66.81 40 ILE B N 1
ATOM 3430 C CA . ILE B 1 40 ? 8.867 -43.094 19.781 1 66.81 40 ILE B CA 1
ATOM 3431 C C . ILE B 1 40 ? 9.438 -43.844 18.578 1 66.81 40 ILE B C 1
ATOM 3433 O O . ILE B 1 40 ? 8.695 -44.438 17.812 1 66.81 40 ILE B O 1
ATOM 3437 N N . GLY B 1 41 ? 10.898 -43.812 18.312 1 65.06 41 GLY B N 1
ATOM 3438 C CA . GLY B 1 41 ? 11.609 -44.688 17.406 1 65.06 41 GLY B CA 1
ATOM 3439 C C . GLY B 1 41 ? 11.758 -44.094 16.016 1 65.06 41 GLY B C 1
ATOM 3440 O O . GLY B 1 41 ? 12.352 -44.719 15.133 1 65.06 41 GLY B O 1
ATOM 3441 N N . GLY B 1 42 ? 11.289 -43 15.742 1 78.38 42 GLY B N 1
ATOM 3442 C CA . GLY B 1 42 ? 11.406 -42.5 14.391 1 78.38 42 GLY B CA 1
ATOM 3443 C C . GLY B 1 42 ? 12.758 -41.875 14.086 1 78.38 42 GLY B C 1
ATOM 3444 O O . GLY B 1 42 ? 13.703 -42.031 14.867 1 78.38 42 GLY B O 1
ATOM 3445 N N . GLU B 1 43 ? 13.039 -41.594 12.742 1 85.75 43 GLU B N 1
ATOM 3446 C CA . GLU B 1 43 ? 14.266 -40.938 12.32 1 85.75 43 GLU B CA 1
ATOM 3447 C C . GLU B 1 43 ? 14.234 -39.438 12.664 1 85.75 43 GLU B C 1
ATOM 3449 O O . GLU B 1 43 ? 13.203 -38.781 12.539 1 85.75 43 GLU B O 1
ATOM 3454 N N . ALA B 1 44 ? 15.336 -39.094 13.188 1 89.25 44 ALA B N 1
ATOM 3455 C CA . ALA B 1 44 ? 15.461 -37.688 13.508 1 89.25 44 ALA B CA 1
ATOM 3456 C C . ALA B 1 44 ? 16.375 -36.969 12.516 1 89.25 44 ALA B C 1
ATOM 3458 O O . ALA B 1 44 ? 17.453 -37.469 12.195 1 89.25 44 ALA B O 1
ATOM 3459 N N . VAL B 1 45 ? 15.883 -35.938 11.906 1 90.5 45 VAL B N 1
ATOM 3460 C CA . VAL B 1 45 ? 16.656 -35.094 11.008 1 90.5 45 VAL B CA 1
ATOM 3461 C C . VAL B 1 45 ? 17 -33.75 11.703 1 90.5 45 VAL B C 1
ATOM 3463 O O . VAL B 1 45 ? 16.109 -32.969 12.039 1 90.5 45 VAL B O 1
ATOM 3466 N N . ASP B 1 46 ? 18.266 -33.562 11.969 1 93.19 46 ASP B N 1
ATOM 3467 C CA . ASP B 1 46 ? 18.766 -32.312 12.523 1 93.19 46 ASP B CA 1
ATOM 3468 C C . ASP B 1 46 ? 18.906 -31.25 11.438 1 93.19 46 ASP B C 1
ATOM 3470 O O . ASP B 1 46 ? 19.688 -31.422 10.5 1 93.19 46 ASP B O 1
ATOM 3474 N N . LEU B 1 47 ? 18.234 -30.125 11.578 1 94 47 LEU B N 1
ATOM 3475 C CA . LEU B 1 47 ? 18.219 -29.141 10.516 1 94 47 LEU B CA 1
ATOM 3476 C C . LEU B 1 47 ? 19.125 -27.953 10.852 1 94 47 LEU B C 1
ATOM 3478 O O . LEU B 1 47 ? 19.125 -26.953 10.141 1 94 47 LEU B O 1
ATOM 3482 N N . ASP B 1 48 ? 19.969 -28.078 11.938 1 94.25 48 ASP B N 1
ATOM 3483 C CA . ASP B 1 48 ? 20.984 -27.109 12.32 1 94.25 48 ASP B CA 1
ATOM 3484 C C . ASP B 1 48 ? 20.422 -25.688 12.305 1 94.25 48 ASP B C 1
ATOM 3486 O O . ASP B 1 48 ? 21 -24.797 11.664 1 94.25 48 ASP B O 1
ATOM 3490 N N . ASP B 1 49 ? 19.234 -25.453 12.766 1 94.31 49 ASP B N 1
ATOM 3491 C CA . ASP B 1 49 ? 18.562 -24.188 13.016 1 94.31 49 ASP B CA 1
ATOM 3492 C C . ASP B 1 49 ? 18.016 -23.594 11.711 1 94.31 49 ASP B C 1
ATOM 3494 O O . ASP B 1 49 ? 17.625 -22.422 11.672 1 94.31 49 ASP B O 1
ATOM 3498 N N . ASN B 1 50 ? 18.031 -24.406 10.641 1 96.94 50 ASN B N 1
ATOM 3499 C CA . ASN B 1 50 ? 17.422 -23.938 9.398 1 96.94 50 ASN B CA 1
ATOM 3500 C C . ASN B 1 50 ? 15.898 -23.875 9.508 1 96.94 50 ASN B C 1
ATOM 3502 O O . ASN B 1 50 ? 15.336 -24.172 10.562 1 96.94 50 ASN B O 1
ATOM 3506 N N . ILE B 1 51 ? 15.312 -23.359 8.461 1 98.06 51 ILE B N 1
ATOM 3507 C CA . ILE B 1 51 ? 13.891 -23.031 8.508 1 98.06 51 ILE B CA 1
ATOM 3508 C C . ILE B 1 51 ? 13.102 -24.016 7.637 1 98.06 51 ILE B C 1
ATOM 3510 O O . ILE B 1 51 ? 13.477 -24.266 6.488 1 98.06 51 ILE B O 1
ATOM 3514 N N . ILE B 1 52 ? 12.062 -24.594 8.18 1 98.19 52 ILE B N 1
ATOM 3515 C CA . ILE B 1 52 ? 11.141 -25.406 7.383 1 98.19 52 ILE B CA 1
ATOM 3516 C C . ILE B 1 52 ? 9.977 -24.547 6.906 1 98.19 52 ILE B C 1
ATOM 3518 O O . ILE B 1 52 ? 9.328 -23.875 7.707 1 98.19 52 ILE B O 1
ATOM 3522 N N . ALA B 1 53 ? 9.727 -24.5 5.672 1 98.5 53 ALA B N 1
ATOM 3523 C CA . ALA B 1 53 ? 8.57 -23.859 5.043 1 98.5 53 ALA B CA 1
ATOM 3524 C C . ALA B 1 53 ? 7.711 -24.875 4.309 1 98.5 53 ALA B C 1
ATOM 3526 O O . ALA B 1 53 ? 8.188 -25.953 3.953 1 98.5 53 ALA B O 1
ATOM 3527 N N . PRO B 1 54 ? 6.395 -24.594 4.191 1 98.56 54 PRO B N 1
ATOM 3528 C CA . PRO B 1 54 ? 5.688 -25.406 3.199 1 98.56 54 PRO B CA 1
ATOM 3529 C C . PRO B 1 54 ? 6.348 -25.359 1.823 1 98.56 54 PRO B C 1
ATOM 3531 O O . PRO B 1 54 ? 7.008 -24.375 1.479 1 98.56 54 PRO B O 1
ATOM 3534 N N . GLY B 1 55 ? 6.254 -26.453 1.072 1 98.75 55 GLY B N 1
ATOM 3535 C CA . GLY B 1 55 ? 6.738 -26.406 -0.298 1 98.75 55 GLY B CA 1
ATOM 3536 C C . GLY B 1 55 ? 6.133 -25.281 -1.103 1 98.75 55 GLY B C 1
ATOM 3537 O O . GLY B 1 55 ? 4.934 -25.016 -1.005 1 98.75 55 GLY B O 1
ATOM 3538 N N . PHE B 1 56 ? 6.949 -24.562 -1.834 1 98.88 56 PHE B N 1
ATOM 3539 C CA . PHE B 1 56 ? 6.453 -23.438 -2.617 1 98.88 56 PHE B CA 1
ATOM 3540 C C . PHE B 1 56 ? 5.434 -23.906 -3.648 1 98.88 56 PHE B C 1
ATOM 3542 O O . PHE B 1 56 ? 5.508 -25.031 -4.137 1 98.88 56 PHE B O 1
ATOM 3549 N N . LEU B 1 57 ? 4.477 -23.078 -3.914 1 98.94 57 LEU B N 1
ATOM 3550 C CA . LEU B 1 57 ? 3.453 -23.297 -4.93 1 98.94 57 LEU B CA 1
ATOM 3551 C C . LEU B 1 57 ? 3.561 -22.266 -6.051 1 98.94 57 LEU B C 1
ATOM 3553 O O . LEU B 1 57 ? 3.443 -21.062 -5.805 1 98.94 57 LEU B O 1
ATOM 3557 N N . GLU B 1 58 ? 3.826 -22.688 -7.238 1 98.81 58 GLU B N 1
ATOM 3558 C CA . GLU B 1 58 ? 3.934 -21.812 -8.398 1 98.81 58 GLU B CA 1
ATOM 3559 C C . GLU B 1 58 ? 2.602 -21.688 -9.133 1 98.81 58 GLU B C 1
ATOM 3561 O O . GLU B 1 58 ? 2.195 -22.609 -9.844 1 98.81 58 GLU B O 1
ATOM 3566 N N . LEU B 1 59 ? 2.008 -20.547 -9.031 1 98.88 59 LEU B N 1
ATOM 3567 C CA . LEU B 1 59 ? 0.635 -20.359 -9.484 1 98.88 59 LEU B CA 1
ATOM 3568 C C . LEU B 1 59 ? 0.602 -19.969 -10.961 1 98.88 59 LEU B C 1
ATOM 3570 O O . LEU B 1 59 ? -0.362 -20.266 -11.664 1 98.88 59 LEU B O 1
ATOM 3574 N N . HIS B 1 60 ? 1.608 -19.266 -11.398 1 98.88 60 HIS B N 1
ATOM 3575 C CA . HIS B 1 60 ? 1.599 -18.688 -12.734 1 98.88 60 HIS B CA 1
ATOM 3576 C C . HIS B 1 60 ? 2.967 -18.797 -13.398 1 98.88 60 HIS B C 1
ATOM 3578 O O . HIS B 1 60 ? 3.838 -17.953 -13.188 1 98.88 60 HIS B O 1
ATOM 3584 N N . THR B 1 61 ? 3.111 -19.766 -14.242 1 98.56 61 THR B N 1
ATOM 3585 C CA . THR B 1 61 ? 4.297 -20.016 -15.047 1 98.56 61 THR B CA 1
ATOM 3586 C C . THR B 1 61 ? 3.908 -20.531 -16.438 1 98.56 61 THR B C 1
ATOM 3588 O O . THR B 1 61 ? 3.025 -21.391 -16.547 1 98.56 61 THR B O 1
ATOM 3591 N N . ASN B 1 62 ? 4.504 -19.984 -17.438 1 97.62 62 ASN B N 1
ATOM 3592 C CA . ASN B 1 62 ? 4.223 -20.422 -18.797 1 97.62 62 ASN B CA 1
ATOM 3593 C C . ASN B 1 62 ? 5.227 -21.469 -19.266 1 97.62 62 ASN B C 1
ATOM 3595 O O . ASN B 1 62 ? 5.059 -22.062 -20.344 1 97.62 62 ASN B O 1
ATOM 3599 N N . GLY B 1 63 ? 6.234 -21.672 -18.531 1 96.38 63 GLY B N 1
ATOM 3600 C CA . GLY B 1 63 ? 7.297 -22.594 -18.906 1 96.38 63 GLY B CA 1
ATOM 3601 C C . GLY B 1 63 ? 8.641 -22.234 -18.297 1 96.38 63 GLY B C 1
ATOM 3602 O O . GLY B 1 63 ? 8.75 -21.266 -17.547 1 96.38 63 GLY B O 1
ATOM 3603 N N . ALA B 1 64 ? 9.609 -23.047 -18.578 1 95.94 64 ALA B N 1
ATOM 3604 C CA . ALA B 1 64 ? 11 -22.875 -18.156 1 95.94 64 ALA B CA 1
ATOM 3605 C C . ALA B 1 64 ? 11.914 -23.844 -18.906 1 95.94 64 ALA B C 1
ATOM 3607 O O . ALA B 1 64 ? 11.445 -24.766 -19.578 1 95.94 64 ALA B O 1
ATOM 3608 N N . ASN B 1 65 ? 13.258 -23.594 -18.891 1 94.88 65 ASN B N 1
ATOM 3609 C CA . ASN B 1 65 ? 14.281 -24.516 -19.391 1 94.88 65 ASN B CA 1
ATOM 3610 C C . ASN B 1 65 ? 14.039 -24.891 -20.844 1 94.88 65 ASN B C 1
ATOM 3612 O O . ASN B 1 65 ? 14.148 -26.062 -21.219 1 94.88 65 ASN B O 1
ATOM 3616 N N . GLY B 1 66 ? 13.586 -23.969 -21.594 1 93.75 66 GLY B N 1
ATOM 3617 C CA . GLY B 1 66 ? 13.461 -24.172 -23.031 1 93.75 66 GLY B CA 1
ATOM 3618 C C . GLY B 1 66 ? 12.109 -24.719 -23.438 1 93.75 66 GLY B C 1
ATOM 3619 O O . GLY B 1 66 ? 11.852 -24.938 -24.625 1 93.75 66 GLY B O 1
ATOM 3620 N N . PHE B 1 67 ? 11.227 -24.891 -22.5 1 95.88 67 PHE B N 1
ATOM 3621 C CA . PHE B 1 67 ? 9.922 -25.484 -22.766 1 95.88 67 PHE B CA 1
ATOM 3622 C C . PHE B 1 67 ? 8.805 -24.547 -22.359 1 95.88 67 PHE B C 1
ATOM 3624 O O . PHE B 1 67 ? 8.781 -24.047 -21.234 1 95.88 67 PHE B O 1
ATOM 3631 N N . HIS B 1 68 ? 7.961 -24.219 -23.281 1 96.44 68 HIS B N 1
ATOM 3632 C CA . HIS B 1 68 ? 6.723 -23.484 -23.047 1 96.44 68 HIS B CA 1
ATOM 3633 C C . HIS B 1 68 ? 5.516 -24.422 -23.062 1 96.44 68 HIS B C 1
ATOM 3635 O O . HIS B 1 68 ? 5.43 -25.312 -23.922 1 96.44 68 HIS B O 1
ATOM 3641 N N . PHE B 1 69 ? 4.594 -24.25 -22.188 1 97.56 69 PHE B N 1
ATOM 3642 C CA . PHE B 1 69 ? 3.518 -25.219 -22 1 97.56 69 PHE B CA 1
ATOM 3643 C C . PHE B 1 69 ? 2.617 -25.25 -23.234 1 97.56 69 PHE B C 1
ATOM 3645 O O . PHE B 1 69 ? 1.792 -26.156 -23.375 1 97.56 69 PHE B O 1
ATOM 3652 N N . THR B 1 70 ? 2.773 -24.297 -24.125 1 95.81 70 THR B N 1
ATOM 3653 C CA . THR B 1 70 ? 1.994 -24.328 -25.359 1 95.81 70 THR B CA 1
ATOM 3654 C C . THR B 1 70 ? 2.713 -25.156 -26.438 1 95.81 70 THR B C 1
ATOM 3656 O O . THR B 1 70 ? 2.17 -25.375 -27.516 1 95.81 70 THR B O 1
ATOM 3659 N N . HIS B 1 71 ? 3.955 -25.578 -26.172 1 94 71 HIS B N 1
ATOM 3660 C CA . HIS B 1 71 ? 4.715 -26.375 -27.141 1 94 71 HIS B CA 1
ATOM 3661 C C . HIS B 1 71 ? 4.262 -27.828 -27.125 1 94 71 HIS B C 1
ATOM 3663 O O . HIS B 1 71 ? 4.934 -28.688 -26.547 1 94 71 HIS B O 1
ATOM 3669 N N . PHE B 1 72 ? 3.242 -28.062 -27.875 1 95 72 PHE B N 1
ATOM 3670 C CA . PHE B 1 72 ? 2.684 -29.406 -27.906 1 95 72 PHE B CA 1
ATOM 3671 C C . PHE B 1 72 ? 3.02 -30.094 -29.219 1 95 72 PHE B C 1
ATOM 3673 O O . PHE B 1 72 ? 2.629 -29.625 -30.297 1 95 72 PHE B O 1
ATOM 3680 N N . ASP B 1 73 ? 3.74 -31.172 -29.188 1 92.44 73 ASP B N 1
ATOM 3681 C CA . ASP B 1 73 ? 4.031 -32 -30.344 1 92.44 73 ASP B CA 1
ATOM 3682 C C . ASP B 1 73 ? 3.203 -33.281 -30.328 1 92.44 73 ASP B C 1
ATOM 3684 O O . ASP B 1 73 ? 2.414 -33.531 -31.25 1 92.44 73 ASP B O 1
ATOM 3688 N N . ASP B 1 74 ? 3.402 -34.062 -29.328 1 94.62 74 ASP B N 1
ATOM 3689 C CA . ASP B 1 74 ? 2.611 -35.281 -29.062 1 94.62 74 ASP B CA 1
ATOM 3690 C C . ASP B 1 74 ? 2.48 -35.531 -27.562 1 94.62 74 ASP B C 1
ATOM 3692 O O . ASP B 1 74 ? 3.248 -34.969 -26.766 1 94.62 74 ASP B O 1
ATOM 3696 N N . GLU B 1 75 ? 1.551 -36.312 -27.234 1 95.5 75 GLU B N 1
ATOM 3697 C CA . GLU B 1 75 ? 1.19 -36.531 -25.828 1 95.5 75 GLU B CA 1
ATOM 3698 C C . GLU B 1 75 ? 2.381 -37.031 -25.031 1 95.5 75 GLU B C 1
ATOM 3700 O O . GLU B 1 75 ? 2.656 -36.531 -23.938 1 95.5 75 GLU B O 1
ATOM 3705 N N . LY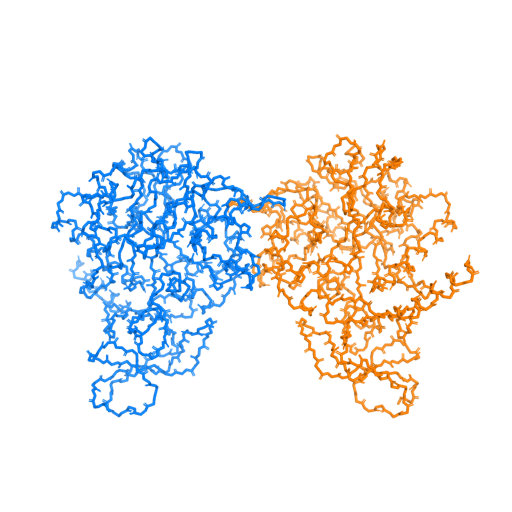S B 1 76 ? 3.08 -38 -25.547 1 96.5 76 LYS B N 1
ATOM 3706 C CA . LYS B 1 76 ? 4.176 -38.625 -24.797 1 96.5 76 LYS B CA 1
ATOM 3707 C C . LYS B 1 76 ? 5.324 -37.656 -24.594 1 96.5 76 LYS B C 1
ATOM 3709 O O . LYS B 1 76 ? 5.809 -37.469 -23.469 1 96.5 76 LYS B O 1
ATOM 3714 N N . SER B 1 77 ? 5.766 -37.062 -25.641 1 97 77 SER B N 1
ATOM 3715 C CA . SER B 1 77 ? 6.855 -36.094 -25.547 1 97 77 SER B CA 1
ATOM 3716 C C . SER B 1 77 ? 6.473 -34.906 -24.688 1 97 77 SER B C 1
ATOM 3718 O O . SER B 1 77 ? 7.293 -34.375 -23.922 1 97 77 SER B O 1
ATOM 3720 N N . TYR B 1 78 ? 5.254 -34.438 -24.828 1 97.56 78 TYR B N 1
ATOM 3721 C CA . TYR B 1 78 ? 4.758 -33.344 -24.031 1 97.56 78 TYR B CA 1
ATOM 3722 C C . TYR B 1 78 ? 4.754 -33.688 -22.547 1 97.56 78 TYR B C 1
ATOM 3724 O O . TYR B 1 78 ? 5.223 -32.906 -21.719 1 97.56 78 TYR B O 1
ATOM 3732 N N . GLY B 1 79 ? 4.23 -34.844 -22.234 1 97.75 79 GLY B N 1
ATOM 3733 C CA . GLY B 1 79 ? 4.234 -35.312 -20.859 1 97.75 79 GLY B CA 1
ATOM 3734 C C . GLY B 1 79 ? 5.621 -35.344 -20.234 1 97.75 79 GLY B C 1
ATOM 3735 O O . GLY B 1 79 ? 5.812 -34.938 -19.094 1 97.75 79 GLY B O 1
ATOM 3736 N N . ASN B 1 80 ? 6.562 -35.844 -21.047 1 97.75 80 ASN B N 1
ATOM 3737 C CA . ASN B 1 80 ? 7.941 -35.906 -20.578 1 97.75 80 ASN B CA 1
ATOM 3738 C C . ASN B 1 80 ? 8.5 -34.531 -20.281 1 97.75 80 ASN B C 1
ATOM 3740 O O . ASN B 1 80 ? 9.234 -34.344 -19.312 1 97.75 80 ASN B O 1
ATOM 3744 N N . LYS B 1 81 ? 8.195 -33.625 -21.125 1 97.94 81 LYS B N 1
ATOM 3745 C CA . LYS B 1 81 ? 8.664 -32.281 -20.938 1 97.94 81 LYS B CA 1
ATOM 3746 C C . LYS B 1 81 ? 8.055 -31.641 -19.688 1 97.94 81 LYS B C 1
ATOM 3748 O O . LYS B 1 81 ? 8.719 -30.891 -18.953 1 97.94 81 LYS B O 1
ATOM 3753 N N . VAL B 1 82 ? 6.773 -31.938 -19.406 1 98.44 82 VAL B N 1
ATOM 3754 C CA . VAL B 1 82 ? 6.109 -31.453 -18.203 1 98.44 82 VAL B CA 1
ATOM 3755 C C . VAL B 1 82 ? 6.777 -32.062 -16.969 1 98.44 82 VAL B C 1
ATOM 3757 O O . VAL B 1 82 ? 7.027 -31.359 -15.984 1 98.44 82 VAL B O 1
ATOM 3760 N N . ASP B 1 83 ? 7.121 -33.344 -17.062 1 98.44 83 ASP B N 1
ATOM 3761 C CA . ASP B 1 83 ? 7.801 -34.031 -15.969 1 98.44 83 ASP B CA 1
ATOM 3762 C C . ASP B 1 83 ? 9.18 -33.406 -15.719 1 98.44 83 ASP B C 1
ATOM 3764 O O . ASP B 1 83 ? 9.594 -33.25 -14.57 1 98.44 83 ASP B O 1
ATOM 3768 N N . ASP B 1 84 ? 9.844 -33.094 -16.797 1 97.81 84 ASP B N 1
ATOM 3769 C CA . ASP B 1 84 ? 11.172 -32.469 -16.672 1 97.81 84 ASP B CA 1
ATOM 3770 C C . ASP B 1 84 ? 11.102 -31.125 -15.977 1 97.81 84 ASP B C 1
ATOM 3772 O O . ASP B 1 84 ? 11.953 -30.812 -15.148 1 97.81 84 ASP B O 1
ATOM 3776 N N . ILE B 1 85 ? 10.148 -30.344 -16.312 1 97.56 85 ILE B N 1
ATOM 3777 C CA . ILE B 1 85 ? 9.969 -29.047 -15.68 1 97.56 85 ILE B CA 1
ATOM 3778 C C . ILE B 1 85 ? 9.625 -29.219 -14.203 1 97.56 85 ILE B C 1
ATOM 3780 O O . ILE B 1 85 ? 10.062 -28.453 -13.359 1 97.56 85 ILE B O 1
ATOM 3784 N N . ALA B 1 86 ? 8.789 -30.172 -13.906 1 98.56 86 ALA B N 1
ATOM 3785 C CA . ALA B 1 86 ? 8.438 -30.484 -12.516 1 98.56 86 ALA B CA 1
ATOM 3786 C C . ALA B 1 86 ? 9.68 -30.812 -11.695 1 98.56 86 ALA B C 1
ATOM 3788 O O . ALA B 1 86 ? 9.789 -30.391 -10.539 1 98.56 86 ALA B O 1
ATOM 3789 N N . LYS B 1 87 ? 10.594 -31.562 -12.305 1 97.88 87 LYS B N 1
ATOM 3790 C CA . LYS B 1 87 ? 11.852 -31.891 -11.648 1 97.88 87 LYS B CA 1
ATOM 3791 C C . LYS B 1 87 ? 12.688 -30.641 -11.398 1 97.88 87 LYS B C 1
ATOM 3793 O O . LYS B 1 87 ? 13.266 -30.484 -10.32 1 97.88 87 LYS B O 1
ATOM 3798 N N . TYR B 1 88 ? 12.75 -29.828 -12.391 1 97.06 88 TYR B N 1
ATOM 3799 C CA . TYR B 1 88 ? 13.461 -28.562 -12.25 1 97.06 88 TYR B CA 1
ATOM 3800 C C . TYR B 1 88 ? 12.867 -27.734 -11.117 1 97.06 88 TYR B C 1
ATOM 3802 O O . TYR B 1 88 ? 13.602 -27.188 -10.289 1 97.06 88 TYR B O 1
ATOM 3810 N N . TYR B 1 89 ? 11.484 -27.625 -11.078 1 98.31 89 TYR B N 1
ATOM 3811 C CA . TYR B 1 89 ? 10.805 -26.828 -10.055 1 98.31 89 TYR B CA 1
ATOM 3812 C C . TYR B 1 89 ? 11.148 -27.328 -8.656 1 98.31 89 TYR B C 1
ATOM 3814 O O . TYR B 1 89 ? 11.305 -26.531 -7.727 1 98.31 89 TYR B O 1
ATOM 3822 N N . ALA B 1 90 ? 11.328 -28.594 -8.508 1 98.19 90 ALA B N 1
ATOM 3823 C CA . ALA B 1 90 ? 11.695 -29.172 -7.215 1 98.19 90 ALA B CA 1
ATOM 3824 C C . ALA B 1 90 ? 13.031 -28.625 -6.727 1 98.19 90 ALA B C 1
ATOM 3826 O O . ALA B 1 90 ? 13.234 -28.438 -5.523 1 98.19 90 ALA B O 1
ATOM 3827 N N . THR B 1 91 ? 13.938 -28.375 -7.637 1 97.31 91 THR B N 1
ATOM 3828 C CA . THR B 1 91 ? 15.25 -27.859 -7.262 1 97.31 91 THR B CA 1
ATOM 3829 C C . THR B 1 91 ? 15.141 -26.422 -6.77 1 97.31 91 THR B C 1
ATOM 3831 O O . THR B 1 91 ? 16.078 -25.891 -6.18 1 97.31 91 THR B O 1
ATOM 3834 N N . GLN B 1 92 ? 14.008 -25.812 -7.031 1 96.94 92 GLN B N 1
ATOM 3835 C CA . GLN B 1 92 ? 13.766 -24.438 -6.648 1 96.94 92 GLN B CA 1
ATOM 3836 C C . GLN B 1 92 ? 12.883 -24.344 -5.406 1 96.94 92 GLN B C 1
ATOM 3838 O O . GLN B 1 92 ? 12.438 -23.266 -5.027 1 96.94 92 GLN B O 1
ATOM 3843 N N . GLY B 1 93 ? 12.57 -25.422 -4.773 1 98.5 93 GLY B N 1
ATOM 3844 C CA . GLY B 1 93 ? 11.727 -25.453 -3.592 1 98.5 93 GLY B CA 1
ATOM 3845 C C . GLY B 1 93 ? 10.25 -25.578 -3.916 1 98.5 93 GLY B C 1
ATOM 3846 O O . GLY B 1 93 ? 9.414 -25.625 -3.014 1 98.5 93 GLY B O 1
ATOM 3847 N N . VAL B 1 94 ? 9.883 -25.672 -5.207 1 98.88 94 VAL B N 1
ATOM 3848 C CA . VAL B 1 94 ? 8.492 -25.766 -5.641 1 98.88 94 VAL B CA 1
ATOM 3849 C C . VAL B 1 94 ? 8.023 -27.219 -5.539 1 98.88 94 VAL B C 1
ATOM 3851 O O . VAL B 1 94 ? 8.664 -28.125 -6.074 1 98.88 94 VAL B O 1
ATOM 3854 N N . THR B 1 95 ? 6.914 -27.438 -4.844 1 98.88 95 THR B N 1
ATOM 3855 C CA . THR B 1 95 ? 6.391 -28.781 -4.656 1 98.88 95 THR B CA 1
ATOM 3856 C C . THR B 1 95 ? 5.082 -28.969 -5.418 1 98.88 95 THR B C 1
ATOM 3858 O O . THR B 1 95 ? 4.613 -30.094 -5.594 1 98.88 95 THR B O 1
ATOM 3861 N N . GLY B 1 96 ? 4.492 -27.938 -5.883 1 98.88 96 GLY B N 1
ATOM 3862 C CA . GLY B 1 96 ? 3.291 -27.953 -6.699 1 98.88 96 GLY B CA 1
ATOM 3863 C C . GLY B 1 96 ? 3.191 -26.75 -7.625 1 98.88 96 GLY B C 1
ATOM 3864 O O . GLY B 1 96 ? 3.621 -25.656 -7.273 1 98.88 96 GLY B O 1
ATOM 3865 N N . PHE B 1 97 ? 2.637 -26.953 -8.797 1 98.88 97 PHE B N 1
ATOM 3866 C CA . PHE B 1 97 ? 2.535 -25.844 -9.734 1 98.88 97 PHE B CA 1
ATOM 3867 C C . PHE B 1 97 ? 1.317 -26 -10.633 1 98.88 97 PHE B C 1
ATOM 3869 O O . PHE B 1 97 ? 0.801 -27.109 -10.797 1 98.88 97 PHE B O 1
ATOM 3876 N N . TRP B 1 98 ? 0.792 -24.922 -11.102 1 98.94 98 TRP B N 1
ATOM 3877 C CA . TRP B 1 98 ? -0.197 -24.859 -12.172 1 98.94 98 TRP B CA 1
ATOM 3878 C C . TRP B 1 98 ? 0.451 -24.438 -13.484 1 98.94 98 TRP B C 1
ATOM 3880 O O . TRP B 1 98 ? 1.185 -23.453 -13.539 1 98.94 98 TRP B O 1
ATOM 3890 N N . ALA B 1 99 ? 0.226 -25.188 -14.5 1 98.81 99 ALA B N 1
ATOM 3891 C CA . ALA B 1 99 ? 0.752 -24.844 -15.812 1 98.81 99 ALA B CA 1
ATOM 3892 C C . ALA B 1 99 ? -0.124 -23.797 -16.5 1 98.81 99 ALA B C 1
ATOM 3894 O O . ALA B 1 99 ? -1.324 -24.016 -16.688 1 98.81 99 ALA B O 1
ATOM 3895 N N . THR B 1 100 ? 0.461 -22.719 -16.859 1 98.69 100 THR B N 1
ATOM 3896 C CA . THR B 1 100 ? -0.32 -21.641 -17.469 1 98.69 100 THR B CA 1
ATOM 3897 C C . THR B 1 100 ? -0.311 -21.75 -18.984 1 98.69 100 THR B C 1
ATOM 3899 O O . THR B 1 100 ? 0.746 -21.938 -19.594 1 98.69 100 THR B O 1
ATOM 3902 N N . ILE B 1 101 ? -1.444 -21.734 -19.562 1 98 101 ILE B N 1
ATOM 3903 C CA . ILE B 1 101 ? -1.621 -21.625 -21.016 1 98 101 ILE B CA 1
ATOM 3904 C C . ILE B 1 101 ? -2.186 -20.25 -21.359 1 98 101 ILE B C 1
ATOM 3906 O O . ILE B 1 101 ? -3.342 -19.953 -21.047 1 98 101 ILE B O 1
ATOM 3910 N N . PRO B 1 102 ? -1.354 -19.406 -21.969 1 97.38 102 PRO B N 1
ATOM 3911 C CA . PRO B 1 102 ? -1.891 -18.109 -22.422 1 97.38 102 PRO B CA 1
ATOM 3912 C C . PRO B 1 102 ? -2.861 -18.266 -23.594 1 97.38 102 PRO B C 1
ATOM 3914 O O . PRO B 1 102 ? -3.199 -19.375 -23.984 1 97.38 102 PRO B O 1
ATOM 3917 N N . THR B 1 103 ? -3.342 -17.172 -24.109 1 96.62 103 THR B N 1
ATOM 3918 C CA . THR B 1 103 ? -4.348 -17.203 -25.156 1 96.62 103 THR B CA 1
ATOM 3919 C C . THR B 1 103 ? -3.822 -17.938 -26.391 1 96.62 103 THR B C 1
ATOM 3921 O O . THR B 1 103 ? -2.84 -17.516 -27 1 96.62 103 THR B O 1
ATOM 3924 N N . VAL B 1 104 ? -4.438 -19.016 -26.719 1 95.94 104 VAL B N 1
ATOM 3925 C CA . VAL B 1 104 ? -4.242 -19.766 -27.953 1 95.94 104 VAL B CA 1
ATOM 3926 C C . VAL B 1 104 ? -5.598 -20.109 -28.562 1 95.94 104 VAL B C 1
ATOM 3928 O O . VAL B 1 104 ? -6.641 -19.781 -28 1 95.94 104 VAL B O 1
ATOM 3931 N N . LYS B 1 105 ? -5.566 -20.688 -29.75 1 94.88 105 LYS B N 1
ATOM 3932 C CA . LYS B 1 105 ? -6.812 -21.109 -30.391 1 94.88 105 LYS B CA 1
ATOM 3933 C C . LYS B 1 105 ? -7.52 -22.188 -29.562 1 94.88 105 LYS B C 1
ATOM 3935 O O . LYS B 1 105 ? -6.871 -22.969 -28.875 1 94.88 105 LYS B O 1
ATOM 3940 N N . GLY B 1 106 ? -8.828 -22.188 -29.656 1 95.56 106 GLY B N 1
ATOM 3941 C CA . GLY B 1 106 ? -9.617 -23.188 -28.938 1 95.56 106 GLY B CA 1
ATOM 3942 C C . GLY B 1 106 ? -9.141 -24.609 -29.156 1 95.56 106 GLY B C 1
ATOM 3943 O O . GLY B 1 106 ? -9.031 -25.391 -28.219 1 95.56 106 GLY B O 1
ATOM 3944 N N . GLU B 1 107 ? -8.844 -24.938 -30.406 1 95.31 107 GLU B N 1
ATOM 3945 C CA . GLU B 1 107 ? -8.375 -26.281 -30.75 1 95.31 107 GLU B CA 1
ATOM 3946 C C . GLU B 1 107 ? -7.074 -26.609 -30.031 1 95.31 107 GLU B C 1
ATOM 3948 O O . GLU B 1 107 ? -6.859 -27.766 -29.641 1 95.31 107 GLU B O 1
ATOM 3953 N N . GLU B 1 108 ? -6.23 -25.625 -29.891 1 95.38 108 GLU B N 1
ATOM 3954 C CA . GLU B 1 108 ? -4.961 -25.828 -29.188 1 95.38 108 GLU B CA 1
ATOM 3955 C C . GLU B 1 108 ? -5.18 -26.047 -27.703 1 95.38 108 GLU B C 1
ATOM 3957 O O . GLU B 1 108 ? -4.543 -26.922 -27.094 1 95.38 108 GLU B O 1
ATOM 3962 N N . PHE B 1 109 ? -6.086 -25.234 -27.109 1 97.06 109 PHE B N 1
ATOM 3963 C CA . PHE B 1 109 ? -6.453 -25.484 -25.719 1 97.06 109 PHE B CA 1
ATOM 3964 C C . PHE B 1 109 ? -6.895 -26.938 -25.531 1 97.06 109 PHE B C 1
ATOM 3966 O O . PHE B 1 109 ? -6.395 -27.641 -24.641 1 97.06 109 PHE B O 1
ATOM 3973 N N . GLN B 1 110 ? -7.766 -27.375 -26.359 1 96.56 110 GLN B N 1
ATOM 3974 C CA . GLN B 1 110 ? -8.383 -28.688 -26.219 1 96.56 110 GLN B CA 1
ATOM 3975 C C . GLN B 1 110 ? -7.359 -29.797 -26.453 1 96.56 110 GLN B C 1
ATOM 3977 O O . GLN B 1 110 ? -7.484 -30.891 -25.891 1 96.56 110 GLN B O 1
ATOM 3982 N N . LYS B 1 111 ? -6.352 -29.5 -27.219 1 95.94 111 LYS B N 1
ATOM 3983 C CA . LYS B 1 111 ? -5.285 -30.453 -27.484 1 95.94 111 LYS B CA 1
ATOM 3984 C C . LYS B 1 111 ? -4.324 -30.547 -26.312 1 95.94 111 LYS B C 1
ATOM 3986 O O . LYS B 1 111 ? -3.867 -31.641 -25.953 1 95.94 111 LYS B O 1
ATOM 3991 N N . ILE B 1 112 ? -3.979 -29.484 -25.641 1 97.44 112 ILE B N 1
ATOM 3992 C CA . ILE B 1 112 ? -2.914 -29.391 -24.641 1 97.44 112 ILE B CA 1
ATOM 3993 C C . ILE B 1 112 ? -3.459 -29.75 -23.266 1 97.44 112 ILE B C 1
ATOM 3995 O O . ILE B 1 112 ? -2.828 -30.5 -22.516 1 97.44 112 ILE B O 1
ATOM 3999 N N . LEU B 1 113 ? -4.645 -29.281 -22.906 1 98.12 113 LEU B N 1
ATOM 4000 C CA . LEU B 1 113 ? -5.172 -29.25 -21.531 1 98.12 113 LEU B CA 1
ATOM 4001 C C . LEU B 1 113 ? -5.305 -30.656 -20.969 1 98.12 113 LEU B C 1
ATOM 4003 O O . LEU B 1 113 ? -5.039 -30.891 -19.797 1 98.12 113 LEU B O 1
ATOM 4007 N N . PRO B 1 114 ? -5.695 -31.672 -21.75 1 97.38 114 PRO B N 1
ATOM 4008 C CA . PRO B 1 114 ? -5.805 -33.031 -21.188 1 97.38 114 PRO B CA 1
ATOM 4009 C C . PRO B 1 114 ? -4.504 -33.5 -20.547 1 97.38 114 PRO B C 1
ATOM 4011 O O . PRO B 1 114 ? -4.531 -34.25 -19.562 1 97.38 114 PRO B O 1
ATOM 4014 N N . SER B 1 115 ? -3.387 -33.062 -21.078 1 97.75 115 SER B N 1
ATOM 4015 C CA . SER B 1 115 ? -2.082 -33.5 -20.594 1 97.75 115 SER B CA 1
ATOM 4016 C C . SER B 1 115 ? -1.675 -32.719 -19.344 1 97.75 115 SER B C 1
ATOM 4018 O O . SER B 1 115 ? -0.634 -33 -18.75 1 97.75 115 SER B O 1
ATOM 4020 N N . LEU B 1 116 ? -2.494 -31.781 -18.922 1 98.5 116 LEU B N 1
ATOM 4021 C CA . LEU B 1 116 ? -2.156 -30.922 -17.797 1 98.5 116 LEU B CA 1
ATOM 4022 C C . LEU B 1 116 ? -3.086 -31.203 -16.609 1 98.5 116 LEU B C 1
ATOM 4024 O O . LEU B 1 116 ? -3.201 -30.375 -15.703 1 98.5 116 LEU B O 1
ATOM 4028 N N . ALA B 1 117 ? -3.781 -32.344 -16.641 1 98.25 117 ALA B N 1
ATOM 4029 C CA . ALA B 1 117 ? -4.59 -32.75 -15.5 1 98.25 117 ALA B CA 1
ATOM 4030 C C . ALA B 1 117 ? -3.729 -32.938 -14.25 1 98.25 117 ALA B C 1
ATOM 4032 O O . ALA B 1 117 ? -2.574 -33.344 -14.344 1 98.25 117 ALA B O 1
ATOM 4033 N N . PRO B 1 118 ? -4.312 -32.625 -13.125 1 98.44 118 PRO B N 1
ATOM 4034 C CA . PRO B 1 118 ? -3.549 -32.781 -11.891 1 98.44 118 PRO B CA 1
ATOM 4035 C C . PRO B 1 118 ? -3.008 -34.188 -11.703 1 98.44 118 PRO B C 1
ATOM 4037 O O . PRO B 1 118 ? -3.721 -35.156 -11.953 1 98.44 118 PRO B O 1
ATOM 4040 N N . ARG B 1 119 ? -1.797 -34.281 -11.305 1 98.06 119 ARG B N 1
ATOM 4041 C CA . ARG B 1 119 ? -1.184 -35.562 -11.008 1 98.06 119 ARG B CA 1
ATOM 4042 C C . ARG B 1 119 ? 0.108 -35.375 -10.219 1 98.06 119 ARG B C 1
ATOM 4044 O O . ARG B 1 119 ? 0.784 -34.375 -10.344 1 98.06 119 ARG B O 1
ATOM 4051 N N . ASP B 1 120 ? 0.406 -36.375 -9.438 1 97.69 120 ASP B N 1
ATOM 4052 C CA . ASP B 1 120 ? 1.729 -36.438 -8.828 1 97.69 120 ASP B CA 1
ATOM 4053 C C . ASP B 1 120 ? 2.77 -36.938 -9.828 1 97.69 120 ASP B C 1
ATOM 4055 O O . ASP B 1 120 ? 2.475 -37.781 -10.664 1 97.69 120 ASP B O 1
ATOM 4059 N N . ILE B 1 121 ? 3.834 -36.375 -9.836 1 98 121 ILE B N 1
ATOM 4060 C CA . ILE B 1 121 ? 4.977 -36.781 -10.648 1 98 121 ILE B CA 1
ATOM 4061 C C . ILE B 1 121 ? 6.082 -37.312 -9.75 1 98 121 ILE B C 1
ATOM 4063 O O . ILE B 1 121 ? 6.449 -36.688 -8.758 1 98 121 ILE B O 1
ATOM 4067 N N . PRO B 1 122 ? 6.551 -38.469 -9.992 1 96.06 122 PRO B N 1
ATOM 4068 C CA . PRO B 1 122 ? 7.531 -39.094 -9.109 1 96.06 122 PRO B CA 1
ATOM 4069 C C . PRO B 1 122 ? 8.758 -38.219 -8.875 1 96.06 122 PRO B C 1
ATOM 4071 O O . PRO B 1 122 ? 9.359 -37.719 -9.828 1 96.06 122 PRO B O 1
ATOM 4074 N N . SER B 1 123 ? 9.094 -38.062 -7.605 1 96.69 123 SER B N 1
ATOM 4075 C CA . SER B 1 123 ? 10.297 -37.344 -7.16 1 96.69 123 SER B CA 1
ATOM 4076 C C . SER B 1 123 ? 10.391 -35.969 -7.773 1 96.69 123 SER B C 1
ATOM 4078 O O . SER B 1 123 ? 11.469 -35.531 -8.211 1 96.69 123 SER B O 1
ATOM 4080 N N . SER B 1 124 ? 9.32 -35.312 -7.953 1 98.12 124 SER B N 1
ATOM 4081 C CA . SER B 1 124 ? 9.219 -34 -8.562 1 98.12 124 SER B CA 1
ATOM 4082 C C . SER B 1 124 ? 8.07 -33.188 -7.957 1 98.12 124 SER B C 1
ATOM 4084 O O . SER B 1 124 ? 7.348 -33.688 -7.094 1 98.12 124 SER B O 1
ATOM 4086 N N . ALA B 1 125 ? 7.969 -31.938 -8.328 1 98.69 125 ALA B N 1
ATOM 4087 C CA . ALA B 1 125 ? 6.789 -31.141 -8 1 98.69 125 ALA B CA 1
ATOM 4088 C C . ALA B 1 125 ? 5.531 -31.75 -8.625 1 98.69 125 ALA B C 1
ATOM 4090 O O . ALA B 1 125 ? 5.582 -32.312 -9.734 1 98.69 125 ALA B O 1
ATOM 4091 N N . SER B 1 126 ? 4.445 -31.641 -7.961 1 98.69 126 SER B N 1
ATOM 4092 C CA . SER B 1 126 ? 3.168 -32.125 -8.477 1 98.69 126 SER B CA 1
ATOM 4093 C C . SER B 1 126 ? 2.555 -31.125 -9.461 1 98.69 126 SER B C 1
ATOM 4095 O O . SER B 1 126 ? 2.639 -29.922 -9.258 1 98.69 126 SER B O 1
ATOM 4097 N N . LEU B 1 127 ? 2.035 -31.656 -10.539 1 98.81 127 LEU B N 1
ATOM 4098 C CA . LEU B 1 127 ? 1.173 -30.859 -11.398 1 98.81 127 LEU B CA 1
ATOM 4099 C C . LEU B 1 127 ? -0.224 -30.734 -10.797 1 98.81 127 LEU B C 1
ATOM 4101 O O . LEU B 1 127 ? -0.902 -31.734 -10.578 1 98.81 127 LEU B O 1
ATOM 4105 N N . LEU B 1 128 ? -0.679 -29.484 -10.516 1 98.81 128 LEU B N 1
ATOM 4106 C CA . LEU B 1 128 ? -1.903 -29.281 -9.75 1 98.81 128 LEU B CA 1
ATOM 4107 C C . LEU B 1 128 ? -3.045 -28.828 -10.656 1 98.81 128 LEU B C 1
ATOM 4109 O O . LEU B 1 128 ? -4.18 -28.672 -10.203 1 98.81 128 LEU B O 1
ATOM 4113 N N . GLY B 1 129 ? -2.766 -28.672 -11.945 1 98.75 129 GLY B N 1
ATOM 4114 C CA . GLY B 1 129 ? -3.76 -28.266 -12.922 1 98.75 129 GLY B CA 1
ATOM 4115 C C . GLY B 1 129 ? -3.275 -27.172 -13.844 1 98.75 129 GLY B C 1
ATOM 4116 O O . GLY B 1 129 ? -2.07 -26.922 -13.953 1 98.75 129 GLY B O 1
ATOM 4117 N N . ALA B 1 130 ? -4.238 -26.594 -14.555 1 98.88 130 ALA B N 1
ATOM 4118 C CA . ALA B 1 130 ? -3.871 -25.594 -15.539 1 98.88 130 ALA B CA 1
ATOM 4119 C C . ALA B 1 130 ? -4.473 -24.234 -15.18 1 98.88 130 ALA B C 1
ATOM 4121 O O . ALA B 1 130 ? -5.57 -24.156 -14.617 1 98.88 130 ALA B O 1
ATOM 4122 N N . HIS B 1 131 ? -3.758 -23.234 -15.359 1 98.88 131 HIS B N 1
ATOM 4123 C CA . HIS B 1 131 ? -4.207 -21.844 -15.406 1 98.88 131 HIS B CA 1
ATOM 4124 C C . HIS B 1 131 ? -4.398 -21.375 -16.844 1 98.88 131 HIS B C 1
ATOM 4126 O O . HIS B 1 131 ? -3.447 -21.375 -17.625 1 98.88 131 HIS B O 1
ATOM 4132 N N . ALA B 1 132 ? -5.629 -21.109 -17.219 1 98.75 132 ALA B N 1
ATOM 4133 C CA . ALA B 1 132 ? -5.887 -20.484 -18.516 1 98.75 132 ALA B CA 1
ATOM 4134 C C . ALA B 1 132 ? -5.883 -18.969 -18.406 1 98.75 132 ALA B C 1
ATOM 4136 O O . ALA B 1 132 ? -6.816 -18.375 -17.859 1 98.75 132 ALA B O 1
ATOM 4137 N N . GLU B 1 133 ? -4.902 -18.312 -18.891 1 98.44 133 GLU B N 1
ATOM 4138 C CA . GLU B 1 133 ? -4.848 -16.859 -18.906 1 98.44 133 GLU B CA 1
ATOM 4139 C C . GLU B 1 133 ? -5.504 -16.297 -20.172 1 98.44 133 GLU B C 1
ATOM 4141 O O . GLU B 1 133 ? -4.816 -15.883 -21.109 1 98.44 133 GLU B O 1
ATOM 4146 N N . GLY B 1 134 ? -6.715 -16.094 -20.203 1 97.38 134 GLY B N 1
ATOM 4147 C CA . GLY B 1 134 ? -7.516 -15.758 -21.375 1 97.38 134 GLY B CA 1
ATOM 4148 C C . GLY B 1 134 ? -8.297 -16.938 -21.906 1 97.38 134 GLY B C 1
ATOM 4149 O O . GLY B 1 134 ? -8.453 -17.953 -21.219 1 97.38 134 GLY B O 1
ATOM 4150 N N . PRO B 1 135 ? -9.07 -16.766 -22.938 1 98.06 135 PRO B N 1
ATOM 4151 C CA . PRO B 1 135 ? -8.883 -15.711 -23.922 1 98.06 135 PRO B CA 1
ATOM 4152 C C . PRO B 1 135 ? -9.836 -14.539 -23.734 1 98.06 135 PRO B C 1
ATOM 4154 O O . PRO B 1 135 ? -10.055 -13.75 -24.656 1 98.06 135 PRO B O 1
ATOM 4157 N N . TYR B 1 136 ? -10.438 -14.383 -22.594 1 98.75 136 TYR B N 1
ATOM 4158 C CA . TYR B 1 136 ? -11.406 -13.344 -22.297 1 98.75 136 TYR B CA 1
ATOM 4159 C C . TYR B 1 136 ? -10.727 -12.094 -21.75 1 98.75 136 TYR B C 1
ATOM 4161 O O . TYR B 1 136 ? -11 -11.688 -20.609 1 98.75 136 TYR B O 1
ATOM 4169 N N . LEU B 1 137 ? -9.883 -11.523 -22.547 1 98.75 137 LEU B N 1
ATOM 4170 C CA . LEU B 1 137 ? -9.047 -10.398 -22.125 1 98.75 137 LEU B CA 1
ATOM 4171 C C . LEU B 1 137 ? -9.375 -9.156 -22.938 1 98.75 137 LEU B C 1
ATOM 4173 O O . LEU B 1 137 ? -10.039 -9.242 -23.984 1 98.75 137 LEU B O 1
ATOM 4177 N N . HIS B 1 138 ? -9.031 -8.016 -22.438 1 98.75 138 HIS B N 1
ATOM 4178 C CA . HIS B 1 138 ? -9.289 -6.766 -23.156 1 98.75 138 HIS B CA 1
ATOM 4179 C C . HIS B 1 138 ? -8.203 -6.488 -24.188 1 98.75 138 HIS B C 1
ATOM 4181 O O . HIS B 1 138 ? -7.016 -6.512 -23.875 1 98.75 138 HIS B O 1
ATOM 4187 N N . PRO B 1 139 ? -8.57 -6.109 -25.406 1 97.88 139 PRO B N 1
ATOM 4188 C CA . PRO B 1 139 ? -7.598 -5.938 -26.484 1 97.88 139 PRO B CA 1
ATOM 4189 C C . PRO B 1 139 ? -6.617 -4.797 -26.219 1 97.88 139 PRO B C 1
ATOM 4191 O O . PRO B 1 139 ? -5.477 -4.836 -26.688 1 97.88 139 PRO B O 1
ATOM 4194 N N . ASP B 1 140 ? -7.004 -3.729 -25.469 1 97.75 140 ASP B N 1
ATOM 4195 C CA . ASP B 1 140 ? -6.129 -2.598 -25.188 1 97.75 140 ASP B CA 1
ATOM 4196 C C . ASP B 1 140 ? -5.055 -2.98 -24.172 1 97.75 140 ASP B C 1
ATOM 4198 O O . ASP B 1 140 ? -4.102 -2.23 -23.953 1 97.75 140 ASP B O 1
ATOM 4202 N N . ARG B 1 141 ? -5.184 -4.141 -23.594 1 97.69 141 ARG B N 1
ATOM 4203 C CA . ARG B 1 141 ? -4.227 -4.641 -22.609 1 97.69 141 ARG B CA 1
ATOM 4204 C C . ARG B 1 141 ? -3.787 -6.062 -22.938 1 97.69 141 ARG B C 1
ATOM 4206 O O . ARG B 1 141 ? -3.756 -6.93 -22.062 1 97.69 141 ARG B O 1
ATOM 4213 N N . LYS B 1 142 ? -3.512 -6.277 -24.125 1 95.75 142 LYS B N 1
ATOM 4214 C CA . LYS B 1 142 ? -3.229 -7.621 -24.625 1 95.75 142 LYS B CA 1
ATOM 4215 C C . LYS B 1 142 ? -1.854 -8.094 -24.156 1 95.75 142 LYS B C 1
ATOM 4217 O O . LYS B 1 142 ? -1.598 -9.297 -24.094 1 95.75 142 LYS B O 1
ATOM 4222 N N . GLY B 1 143 ? -0.9 -7.16 -23.844 1 92.69 143 GLY B N 1
ATOM 4223 C CA . GLY B 1 143 ? 0.471 -7.578 -23.609 1 92.69 143 GLY B CA 1
ATOM 4224 C C . GLY B 1 143 ? 1.059 -8.398 -24.734 1 92.69 143 GLY B C 1
ATOM 4225 O O . GLY B 1 143 ? 1.014 -7.977 -25.906 1 92.69 143 GLY B O 1
ATOM 4226 N N . ALA B 1 144 ? 1.561 -9.539 -24.422 1 90.81 144 ALA B N 1
ATOM 4227 C CA . ALA B 1 144 ? 2.199 -10.406 -25.406 1 90.81 144 ALA B CA 1
ATOM 4228 C C . ALA B 1 144 ? 1.176 -11.32 -26.078 1 90.81 144 ALA B C 1
ATOM 4230 O O . ALA B 1 144 ? 1.511 -12.062 -27 1 90.81 144 ALA B O 1
ATOM 4231 N N . HIS B 1 145 ? -0.125 -11.266 -25.672 1 94.31 145 HIS B N 1
ATOM 4232 C CA . HIS B 1 145 ? -1.17 -12.102 -26.25 1 94.31 145 HIS B CA 1
ATOM 4233 C C . HIS B 1 145 ? -1.517 -11.648 -27.656 1 94.31 145 HIS B C 1
ATOM 4235 O O . HIS B 1 145 ? -1.312 -10.484 -28.016 1 94.31 145 HIS B O 1
ATOM 4241 N N . ASN B 1 146 ? -1.981 -12.531 -28.422 1 93.62 146 ASN B N 1
ATOM 4242 C CA . ASN B 1 146 ? -2.559 -12.227 -29.719 1 93.62 146 ASN B CA 1
ATOM 4243 C C . ASN B 1 146 ? -4.035 -11.867 -29.609 1 93.62 146 ASN B C 1
ATOM 4245 O O . ASN B 1 146 ? -4.891 -12.75 -29.5 1 93.62 146 ASN B O 1
ATOM 4249 N N . ALA B 1 147 ? -4.344 -10.633 -29.766 1 95.62 147 ALA B N 1
ATOM 4250 C CA . ALA B 1 147 ? -5.688 -10.125 -29.516 1 95.62 147 ALA B CA 1
ATOM 4251 C C . ALA B 1 147 ? -6.688 -10.695 -30.516 1 95.62 147 ALA B C 1
ATOM 4253 O O . ALA B 1 147 ? -7.891 -10.734 -30.25 1 95.62 147 ALA B O 1
ATOM 4254 N N . SER B 1 148 ? -6.219 -11.094 -31.656 1 95.69 148 SER B N 1
ATOM 4255 C CA . SER B 1 148 ? -7.105 -11.648 -32.688 1 95.69 148 SER B CA 1
ATOM 4256 C C . SER B 1 148 ? -7.73 -12.961 -32.219 1 95.69 148 SER B C 1
ATOM 4258 O O . SER B 1 148 ? -8.703 -13.438 -32.781 1 95.69 148 SER B O 1
ATOM 4260 N N . LEU B 1 149 ? -7.176 -13.594 -31.172 1 96.56 149 LEU B N 1
ATOM 4261 C CA . LEU B 1 149 ? -7.668 -14.867 -30.672 1 96.56 149 LEU B CA 1
ATOM 4262 C C . LEU B 1 149 ? -8.57 -14.656 -29.453 1 96.56 149 LEU B C 1
ATOM 4264 O O . LEU B 1 149 ? -9.086 -15.625 -28.891 1 96.56 149 LEU B O 1
ATOM 4268 N N . PHE B 1 150 ? -8.758 -13.422 -29 1 97.81 150 PHE B N 1
ATOM 4269 C CA . PHE B 1 150 ? -9.609 -13.148 -27.844 1 97.81 150 PHE B CA 1
ATOM 4270 C C . PHE B 1 150 ? -11.055 -13.531 -28.141 1 97.81 150 PHE B C 1
ATOM 4272 O O . PHE B 1 150 ? -11.469 -13.586 -29.297 1 97.81 150 PHE B O 1
ATOM 4279 N N . GLN B 1 151 ? -11.727 -13.852 -27.172 1 97.75 151 GLN B N 1
ATOM 4280 C CA . GLN B 1 151 ? -13.117 -14.289 -27.281 1 97.75 151 GLN B CA 1
ATOM 4281 C C . GLN B 1 151 ? -14.031 -13.414 -26.438 1 97.75 151 GLN B C 1
ATOM 4283 O O . GLN B 1 151 ? -13.594 -12.836 -25.438 1 97.75 151 GLN B O 1
ATOM 4288 N N . SER B 1 152 ? -15.281 -13.406 -26.859 1 97.19 152 SER B N 1
ATOM 4289 C CA . SER B 1 152 ? -16.328 -12.781 -26.062 1 97.19 152 SER B CA 1
ATOM 4290 C C . SER B 1 152 ? -16.656 -13.633 -24.828 1 97.19 152 SER B C 1
ATOM 4292 O O . SER B 1 152 ? -16.578 -14.859 -24.891 1 97.19 152 SER B O 1
ATOM 4294 N N . CYS B 1 153 ? -17.062 -12.906 -23.766 1 98.12 153 CYS B N 1
ATOM 4295 C CA . CYS B 1 153 ? -17.469 -13.641 -22.562 1 98.12 153 CYS B CA 1
ATOM 4296 C C . CYS B 1 153 ? -18.766 -14.391 -22.797 1 98.12 153 CYS B C 1
ATOM 4298 O O . CYS B 1 153 ? -19.172 -15.211 -21.969 1 98.12 153 CYS B O 1
ATOM 4300 N N . ALA B 1 154 ? -19.375 -14.18 -23.875 1 97.44 154 ALA B N 1
ATOM 4301 C CA . ALA B 1 154 ? -20.578 -14.922 -24.25 1 97.44 154 ALA B CA 1
ATOM 4302 C C . ALA B 1 154 ? -20.219 -16.297 -24.797 1 97.44 154 ALA B C 1
ATOM 4304 O O . ALA B 1 154 ? -21.078 -17.188 -24.891 1 97.44 154 ALA B O 1
ATOM 4305 N N . THR B 1 155 ? -18.984 -16.438 -25.281 1 97.31 155 THR B N 1
ATOM 4306 C CA . THR B 1 155 ? -18.547 -17.734 -25.781 1 97.31 155 THR B CA 1
ATOM 4307 C C . THR B 1 155 ? -18.391 -18.734 -24.641 1 97.31 155 THR B C 1
ATOM 4309 O O . THR B 1 155 ? -17.688 -18.484 -23.672 1 97.31 155 THR B O 1
ATOM 4312 N N . ASP B 1 156 ? -18.953 -19.844 -24.766 1 96.19 156 ASP B N 1
ATOM 4313 C CA . ASP B 1 156 ? -18.969 -20.875 -23.734 1 96.19 156 ASP B CA 1
ATOM 4314 C C . ASP B 1 156 ? -17.562 -21.422 -23.469 1 96.19 156 ASP B C 1
ATOM 4316 O O . ASP B 1 156 ? -16.891 -21.875 -24.391 1 96.19 156 ASP B O 1
ATOM 4320 N N . PRO B 1 157 ? -17.156 -21.438 -22.266 1 97.19 157 PRO B N 1
ATOM 4321 C CA . PRO B 1 157 ? -15.828 -21.969 -21.953 1 97.19 157 PRO B CA 1
ATOM 4322 C C . PRO B 1 157 ? -15.656 -23.422 -22.406 1 97.19 157 PRO B C 1
ATOM 4324 O O . PRO B 1 157 ? -14.555 -23.828 -22.75 1 97.19 157 PRO B O 1
ATOM 4327 N N . SER B 1 158 ? -16.703 -24.219 -22.375 1 96.12 158 SER B N 1
ATOM 4328 C CA . SER B 1 158 ? -16.609 -25.609 -22.781 1 96.12 158 SER B CA 1
ATOM 4329 C C . SER B 1 158 ? -16.203 -25.734 -24.25 1 96.12 158 SER B C 1
ATOM 4331 O O . SER B 1 158 ? -15.531 -26.688 -24.625 1 96.12 158 SER B O 1
ATOM 4333 N N . SER B 1 159 ? -16.625 -24.766 -25.047 1 96.5 159 SER B N 1
ATOM 4334 C CA . SER B 1 159 ? -16.266 -24.781 -26.469 1 96.5 159 SER B CA 1
ATOM 4335 C C . SER B 1 159 ? -14.812 -24.391 -26.688 1 96.5 159 SER B C 1
ATOM 4337 O O . SER B 1 159 ? -14.211 -24.734 -27.703 1 96.5 159 SER B O 1
ATOM 4339 N N . ILE B 1 160 ? -14.258 -23.672 -25.734 1 97.19 160 ILE B N 1
ATOM 4340 C CA . ILE B 1 160 ? -12.891 -23.172 -25.859 1 97.19 160 ILE B CA 1
ATOM 4341 C C . ILE B 1 160 ? -11.922 -24.172 -25.234 1 97.19 160 ILE B C 1
ATOM 4343 O O . ILE B 1 160 ? -10.969 -24.625 -25.891 1 97.19 160 ILE B O 1
ATOM 4347 N N . TYR B 1 161 ? -12.203 -24.609 -24 1 97.88 161 TYR B N 1
ATOM 4348 C CA . TYR B 1 161 ? -11.273 -25.422 -23.219 1 97.88 161 TYR B CA 1
ATOM 4349 C C . TYR B 1 161 ? -11.594 -26.906 -23.375 1 97.88 161 TYR B C 1
ATOM 4351 O O . TYR B 1 161 ? -10.75 -27.766 -23.094 1 97.88 161 TYR B O 1
ATOM 4359 N N . GLY B 1 162 ? -12.82 -27.281 -23.781 1 96.38 162 GLY B N 1
ATOM 4360 C CA . GLY B 1 162 ? -13.32 -28.641 -23.734 1 96.38 162 GLY B CA 1
ATOM 4361 C C . GLY B 1 162 ? -14.055 -28.953 -22.438 1 96.38 162 GLY B C 1
ATOM 4362 O O . GLY B 1 162 ? -13.562 -28.656 -21.344 1 96.38 162 GLY B O 1
ATOM 4363 N N . SER B 1 163 ? -15.164 -29.609 -22.484 1 94.69 163 SER B N 1
ATOM 4364 C CA . SER B 1 163 ? -16.031 -29.844 -21.344 1 94.69 163 SER B CA 1
ATOM 4365 C C . SER B 1 163 ? -15.328 -30.656 -20.266 1 94.69 163 SER B C 1
ATOM 4367 O O . SER B 1 163 ? -15.445 -30.344 -19.078 1 94.69 163 SER B O 1
ATOM 4369 N N . SER B 1 164 ? -14.641 -31.641 -20.656 1 94.81 164 SER B N 1
ATOM 4370 C CA . SER B 1 164 ? -13.969 -32.5 -19.688 1 94.81 164 SER B CA 1
ATOM 4371 C C . SER B 1 164 ? -12.867 -31.75 -18.953 1 94.81 164 SER B C 1
ATOM 4373 O O . SER B 1 164 ? -12.602 -32 -17.781 1 94.81 164 SER B O 1
ATOM 4375 N N . ASN B 1 165 ? -12.219 -30.781 -19.641 1 96.38 165 ASN B N 1
ATOM 4376 C CA . ASN B 1 165 ? -11.109 -30.031 -19.047 1 96.38 165 ASN B CA 1
ATOM 4377 C C . ASN B 1 165 ? -11.602 -29.016 -18.031 1 96.38 165 ASN B C 1
ATOM 4379 O O . ASN B 1 165 ? -10.859 -28.625 -17.125 1 96.38 165 ASN B O 1
ATOM 4383 N N . ILE B 1 166 ? -12.828 -28.594 -18.172 1 95.19 166 ILE B N 1
ATOM 4384 C CA . ILE B 1 166 ? -13.438 -27.656 -17.234 1 95.19 166 ILE B CA 1
ATOM 4385 C C . ILE B 1 166 ? -13.617 -28.312 -15.875 1 95.19 166 ILE B C 1
ATOM 4387 O O . ILE B 1 166 ? -13.391 -27.703 -14.836 1 95.19 166 ILE B O 1
ATOM 4391 N N . SER B 1 167 ? -13.906 -29.531 -15.898 1 91.25 167 SER B N 1
ATOM 4392 C CA . SER B 1 167 ? -14.211 -30.266 -14.672 1 91.25 167 SER B CA 1
ATOM 4393 C C . SER B 1 167 ? -12.938 -30.828 -14.039 1 91.25 167 SER B C 1
ATOM 4395 O O . SER B 1 167 ? -12.875 -31.016 -12.82 1 91.25 167 SER B O 1
ATOM 4397 N N . ASN B 1 168 ? -11.898 -31 -14.828 1 94.06 168 ASN B N 1
ATOM 4398 C CA . ASN B 1 168 ? -10.812 -31.828 -14.305 1 94.06 168 ASN B CA 1
ATOM 4399 C C . ASN B 1 168 ? -9.477 -31.094 -14.359 1 94.06 168 ASN B C 1
ATOM 4401 O O . ASN B 1 168 ? -8.586 -31.359 -13.555 1 94.06 168 ASN B O 1
ATOM 4405 N N . THR B 1 169 ? -9.266 -30.219 -15.336 1 98.38 169 THR B N 1
ATOM 4406 C CA . THR B 1 169 ? -7.91 -29.766 -15.641 1 98.38 169 THR B CA 1
ATOM 4407 C C . THR B 1 169 ? -7.762 -28.266 -15.352 1 98.38 169 THR B C 1
ATOM 4409 O O . THR B 1 169 ? -6.863 -27.859 -14.617 1 98.38 169 THR B O 1
ATOM 4412 N N . VAL B 1 170 ? -8.68 -27.438 -15.867 1 98.75 170 VAL B N 1
ATOM 4413 C CA . VAL B 1 170 ? -8.602 -25.984 -15.688 1 98.75 170 VAL B CA 1
ATOM 4414 C C . VAL B 1 170 ? -8.992 -25.625 -14.258 1 98.75 170 VAL B C 1
ATOM 4416 O O . VAL B 1 170 ? -10.102 -25.922 -13.812 1 98.75 170 VAL B O 1
ATOM 4419 N N . LYS B 1 171 ? -8.07 -25 -13.539 1 98.81 171 LYS B N 1
ATOM 4420 C CA . LYS B 1 171 ? -8.336 -24.703 -12.133 1 98.81 171 LYS B CA 1
ATOM 4421 C C . LYS B 1 171 ? -8.398 -23.188 -11.898 1 98.81 171 LYS B C 1
ATOM 4423 O O . LYS B 1 171 ? -8.93 -22.734 -10.883 1 98.81 171 LYS B O 1
ATOM 4428 N N . LEU B 1 172 ? -7.836 -22.391 -12.766 1 98.88 172 LEU B N 1
ATOM 4429 C CA . LEU B 1 172 ? -7.758 -20.938 -12.68 1 98.88 172 LEU B CA 1
ATOM 4430 C C . LEU B 1 172 ? -7.922 -20.297 -14.055 1 98.88 172 LEU B C 1
ATOM 4432 O O . LEU B 1 172 ? -7.348 -20.781 -15.031 1 98.88 172 LEU B O 1
ATOM 4436 N N . VAL B 1 173 ? -8.766 -19.297 -14.133 1 98.94 173 VAL B N 1
ATOM 4437 C CA . VAL B 1 173 ? -8.945 -18.562 -15.375 1 98.94 173 VAL B CA 1
ATOM 4438 C C . VAL B 1 173 ? -8.758 -17.062 -15.117 1 98.94 173 VAL B C 1
ATOM 4440 O O . VAL B 1 173 ? -9.273 -16.516 -14.141 1 98.94 173 VAL B O 1
ATOM 4443 N N . THR B 1 174 ? -7.984 -16.406 -15.914 1 98.94 174 THR B N 1
ATOM 4444 C CA . THR B 1 174 ? -7.871 -14.961 -15.914 1 98.94 174 THR B CA 1
ATOM 4445 C C . THR B 1 174 ? -8.781 -14.344 -16.969 1 98.94 174 THR B C 1
ATOM 4447 O O . THR B 1 174 ? -8.789 -14.781 -18.125 1 98.94 174 THR B O 1
ATOM 4450 N N . LEU B 1 175 ? -9.547 -13.375 -16.625 1 98.88 175 LEU B N 1
ATOM 4451 C CA . LEU B 1 175 ? -10.375 -12.672 -17.609 1 98.88 175 LEU B CA 1
ATOM 4452 C C . LEU B 1 175 ? -10.555 -11.211 -17.203 1 98.88 175 LEU B C 1
ATOM 4454 O O . LEU B 1 175 ? -10.211 -10.82 -16.094 1 98.88 175 LEU B O 1
ATOM 4458 N N . ALA B 1 176 ? -11.016 -10.383 -18.094 1 98.94 176 ALA B N 1
ATOM 4459 C CA . ALA B 1 176 ? -11.258 -8.961 -17.875 1 98.94 176 ALA B CA 1
ATOM 4460 C C . ALA B 1 176 ? -12.703 -8.703 -17.453 1 98.94 176 ALA B C 1
ATOM 4462 O O . ALA B 1 176 ? -13.633 -9.031 -18.188 1 98.94 176 ALA B O 1
ATOM 4463 N N . PRO B 1 177 ? -12.883 -8.047 -16.344 1 98.81 177 PRO B N 1
ATOM 4464 C CA . PRO B 1 177 ? -14.234 -7.965 -15.781 1 98.81 177 PRO B CA 1
ATOM 4465 C C . PRO B 1 177 ? -15.109 -6.934 -16.5 1 98.81 177 PRO B C 1
ATOM 4467 O O . PRO B 1 177 ? -16.328 -6.914 -16.297 1 98.81 177 PRO B O 1
ATOM 4470 N N . GLU B 1 178 ? -14.523 -5.988 -17.25 1 98.75 178 GLU B N 1
ATOM 4471 C CA . GLU B 1 178 ? -15.32 -4.941 -17.891 1 98.75 178 GLU B CA 1
ATOM 4472 C C . GLU B 1 178 ? -15.992 -5.449 -19.156 1 98.75 178 GLU B C 1
ATOM 4474 O O . GLU B 1 178 ? -16.875 -4.785 -19.719 1 98.75 178 GLU B O 1
ATOM 4479 N N . LEU B 1 179 ? -15.602 -6.605 -19.688 1 98.75 179 LEU B N 1
ATOM 4480 C CA . LEU B 1 179 ? -16.172 -7.141 -20.906 1 98.75 179 LEU B CA 1
ATOM 4481 C C . LEU B 1 179 ? -17.656 -7.473 -20.719 1 98.75 179 LEU B C 1
ATOM 4483 O O . LEU B 1 179 ? -18.078 -7.836 -19.625 1 98.75 179 LEU B O 1
ATOM 4487 N N . GLN B 1 180 ? -18.375 -7.383 -21.844 1 98.25 180 GLN B N 1
ATOM 4488 C CA . GLN B 1 180 ? -19.797 -7.727 -21.797 1 98.25 180 GLN B CA 1
ATOM 4489 C C . GLN B 1 180 ? -20 -9.18 -21.391 1 98.25 180 GLN B C 1
ATOM 4491 O O . GLN B 1 180 ? -19.281 -10.07 -21.875 1 98.25 180 GLN B O 1
ATOM 4496 N N . ASN B 1 181 ? -20.875 -9.469 -20.438 1 98.31 181 ASN B N 1
ATOM 4497 C CA . ASN B 1 181 ? -21.281 -10.789 -19.969 1 98.31 181 ASN B CA 1
ATOM 4498 C C . ASN B 1 181 ? -20.203 -11.406 -19.062 1 98.31 181 ASN B C 1
ATOM 4500 O O . ASN B 1 181 ? -20.25 -12.602 -18.781 1 98.31 181 ASN B O 1
ATOM 4504 N N . SER B 1 182 ? -19.281 -10.617 -18.656 1 98.75 182 SER B N 1
ATOM 4505 C CA . SER B 1 182 ? -18.203 -11.148 -17.828 1 98.75 182 SER B CA 1
ATOM 4506 C C . SER B 1 182 ? -18.719 -11.695 -16.516 1 98.75 182 SER B C 1
ATOM 4508 O O . SER B 1 182 ? -18.266 -12.727 -16.031 1 98.75 182 SER B O 1
ATOM 4510 N N . SER B 1 183 ? -19.688 -11.047 -15.891 1 98.75 183 SER B N 1
ATOM 4511 C CA . SER B 1 183 ? -20.234 -11.492 -14.609 1 98.75 183 SER B CA 1
ATOM 4512 C C . SER B 1 183 ? -20.859 -12.875 -14.719 1 98.75 183 SER B C 1
ATOM 4514 O O . SER B 1 183 ? -20.656 -13.727 -13.852 1 98.75 183 SER B O 1
ATOM 4516 N N . SER B 1 184 ? -21.609 -13.07 -15.789 1 98.56 184 SER B N 1
ATOM 4517 C CA . SER B 1 184 ? -22.234 -14.375 -16.016 1 98.56 184 SER B CA 1
ATOM 4518 C C . SER B 1 184 ? -21.172 -15.453 -16.234 1 98.56 184 SER B C 1
ATOM 4520 O O . SER B 1 184 ? -21.312 -16.578 -15.75 1 98.56 184 SER B O 1
ATOM 4522 N N . LEU B 1 185 ? -20.172 -15.109 -17 1 98.75 185 LEU B N 1
ATOM 4523 C CA . LEU B 1 185 ? -19.078 -16.062 -17.234 1 98.75 185 LEU B CA 1
ATOM 4524 C C . LEU B 1 185 ? -18.375 -16.406 -15.922 1 98.75 185 LEU B C 1
ATOM 4526 O O . LEU B 1 185 ? -18.094 -17.578 -15.664 1 98.75 185 LEU B O 1
ATOM 4530 N N . ILE B 1 186 ? -18.078 -15.43 -15.078 1 98.88 186 ILE B N 1
ATOM 4531 C CA . ILE B 1 186 ? -17.422 -15.641 -13.797 1 98.88 186 ILE B CA 1
ATOM 4532 C C . ILE B 1 186 ? -18.25 -16.594 -12.938 1 98.88 186 ILE B C 1
ATOM 4534 O O . ILE B 1 186 ? -17.719 -17.547 -12.367 1 98.88 186 ILE B O 1
ATOM 4538 N N . GLN B 1 187 ? -19.531 -16.359 -12.891 1 98.5 187 GLN B N 1
ATOM 4539 C CA . GLN B 1 187 ? -20.422 -17.203 -12.109 1 98.5 187 GLN B CA 1
ATOM 4540 C C . GLN B 1 187 ? -20.391 -18.656 -12.617 1 98.5 187 GLN B C 1
ATOM 4542 O O . GLN B 1 187 ? -20.344 -19.594 -11.828 1 98.5 187 GLN B O 1
ATOM 4547 N N . SER B 1 188 ? -20.438 -18.75 -13.914 1 97.5 188 SER B N 1
ATOM 4548 C CA . SER B 1 188 ? -20.406 -20.078 -14.516 1 97.5 188 SER B CA 1
ATOM 4549 C C . SER B 1 188 ? -19.125 -20.828 -14.18 1 97.5 188 SER B C 1
ATOM 4551 O O . SER B 1 188 ? -19.156 -21.984 -13.781 1 97.5 188 SER B O 1
ATOM 4553 N N . LEU B 1 189 ? -18 -20.156 -14.328 1 98.38 189 LEU B N 1
ATOM 4554 C CA . LEU B 1 189 ? -16.703 -20.75 -14.055 1 98.38 189 LEU B CA 1
ATOM 4555 C C . LEU B 1 189 ? -16.562 -21.125 -12.578 1 98.38 189 LEU B C 1
ATOM 4557 O O . LEU B 1 189 ? -16.172 -22.25 -12.25 1 98.38 189 LEU B O 1
ATOM 4561 N N . THR B 1 190 ? -16.969 -20.203 -11.695 1 98 190 THR B N 1
ATOM 4562 C CA . THR B 1 190 ? -16.812 -20.453 -10.266 1 98 190 THR B CA 1
ATOM 4563 C C . THR B 1 190 ? -17.75 -21.562 -9.812 1 98 190 THR B C 1
ATOM 4565 O O . THR B 1 190 ? -17.422 -22.328 -8.906 1 98 190 THR B O 1
ATOM 4568 N N . SER B 1 191 ? -18.922 -21.672 -10.43 1 96.25 191 SER B N 1
ATOM 4569 C CA . SER B 1 191 ? -19.859 -22.75 -10.117 1 96.25 191 SER B CA 1
ATOM 4570 C C . SER B 1 191 ? -19.281 -24.109 -10.5 1 96.25 191 SER B C 1
ATOM 4572 O O . SER B 1 191 ? -19.703 -25.141 -9.953 1 96.25 191 SER B O 1
ATOM 4574 N N . SER B 1 192 ? -18.406 -24.109 -11.461 1 95.94 192 SER B N 1
ATOM 4575 C CA . SER B 1 192 ? -17.781 -25.344 -11.898 1 95.94 192 SER B CA 1
ATOM 4576 C C . SER B 1 192 ? -16.531 -25.641 -11.07 1 95.94 192 SER B C 1
ATOM 4578 O O . SER B 1 192 ? -15.766 -26.562 -11.398 1 95.94 192 SER B O 1
ATOM 4580 N N . GLY B 1 193 ? -16.266 -24.812 -10.031 1 96.56 193 GLY B N 1
ATOM 4581 C CA . GLY B 1 193 ? -15.133 -25.062 -9.148 1 96.56 193 GLY B CA 1
ATOM 4582 C C . GLY B 1 193 ? -13.852 -24.406 -9.617 1 96.56 193 GLY B C 1
ATOM 4583 O O . GLY B 1 193 ? -12.773 -24.672 -9.07 1 96.56 193 GLY B O 1
ATOM 4584 N N . ILE B 1 194 ? -13.891 -23.609 -10.656 1 98.56 194 ILE B N 1
ATOM 4585 C CA . ILE B 1 194 ? -12.719 -22.938 -11.211 1 98.56 194 ILE B CA 1
ATOM 4586 C C . ILE B 1 194 ? -12.539 -21.578 -10.539 1 98.56 194 ILE B C 1
ATOM 4588 O O . ILE B 1 194 ? -13.508 -20.828 -10.383 1 98.56 194 ILE B O 1
ATOM 4592 N N . LYS B 1 195 ? -11.367 -21.281 -10.047 1 98.81 195 LYS B N 1
ATOM 4593 C CA . LYS B 1 195 ? -11.07 -19.953 -9.539 1 98.81 195 LYS B CA 1
ATOM 4594 C C . LYS B 1 195 ? -10.938 -18.953 -10.68 1 98.81 195 LYS B C 1
ATOM 4596 O O . LYS B 1 195 ? -10.484 -19.297 -11.773 1 98.81 195 LYS B O 1
ATOM 4601 N N . VAL B 1 196 ? -11.352 -17.703 -10.438 1 98.94 196 VAL B N 1
ATOM 4602 C CA . VAL B 1 196 ? -11.258 -16.672 -11.461 1 98.94 196 VAL B CA 1
ATOM 4603 C C . VAL B 1 196 ? -10.422 -15.508 -10.938 1 98.94 196 VAL B C 1
ATOM 4605 O O . VAL B 1 196 ? -10.641 -15.031 -9.82 1 98.94 196 VAL B O 1
ATOM 4608 N N . SER B 1 197 ? -9.469 -15.109 -11.656 1 98.94 197 SER B N 1
ATOM 4609 C CA . SER B 1 197 ? -8.625 -13.953 -11.406 1 98.94 197 SER B CA 1
ATOM 4610 C C . SER B 1 197 ? -8.852 -12.859 -12.445 1 98.94 197 SER B C 1
ATOM 4612 O O . SER B 1 197 ? -9.008 -13.156 -13.633 1 98.94 197 SER B O 1
ATOM 4614 N N . LEU B 1 198 ? -8.914 -11.625 -12.039 1 98.94 198 LEU B N 1
ATOM 4615 C CA . LEU B 1 198 ? -9.141 -10.5 -12.945 1 98.94 198 LEU B CA 1
ATOM 4616 C C . LEU B 1 198 ? -7.816 -9.945 -13.461 1 98.94 198 LEU B C 1
ATOM 4618 O O . LEU B 1 198 ? -6.895 -9.703 -12.672 1 98.94 198 LEU B O 1
ATOM 4622 N N . GLY B 1 199 ? -7.672 -9.773 -14.75 1 98.81 199 GLY B N 1
ATOM 4623 C CA . GLY B 1 199 ? -6.445 -9.25 -15.328 1 98.81 199 GLY B CA 1
ATOM 4624 C C . GLY B 1 199 ? -6.559 -8.945 -16.812 1 98.81 199 GLY B C 1
ATOM 4625 O O . GLY B 1 199 ? -7.59 -9.219 -17.422 1 98.81 199 GLY B O 1
ATOM 4626 N N . HIS B 1 200 ? -5.449 -8.328 -17.344 1 98.69 200 HIS B N 1
ATOM 4627 C CA . HIS B 1 200 ? -5.449 -7.883 -18.734 1 98.69 200 HIS B CA 1
ATOM 4628 C C . HIS B 1 200 ? -6.703 -7.074 -19.047 1 98.69 200 HIS B C 1
ATOM 4630 O O . HIS B 1 200 ? -7.461 -7.426 -19.953 1 98.69 200 HIS B O 1
ATOM 4636 N N . SER B 1 201 ? -6.793 -5.973 -18.375 1 98.75 201 SER B N 1
ATOM 4637 C CA . SER B 1 201 ? -8.07 -5.285 -18.219 1 98.75 201 SER B CA 1
ATOM 4638 C C . SER B 1 201 ? -7.883 -3.773 -18.156 1 98.75 201 SER B C 1
ATOM 4640 O O . SER B 1 201 ? -6.891 -3.289 -17.609 1 98.75 201 SER B O 1
ATOM 4642 N N . THR B 1 202 ? -8.828 -3.037 -18.672 1 98.56 202 THR B N 1
ATOM 4643 C CA . THR B 1 202 ? -8.914 -1.591 -18.5 1 98.56 202 THR B CA 1
ATOM 4644 C C . THR B 1 202 ? -9.945 -1.232 -17.438 1 98.56 202 THR B C 1
ATOM 4646 O O . THR B 1 202 ? -10.367 -0.078 -17.328 1 98.56 202 THR B O 1
ATOM 4649 N N . ALA B 1 203 ? -10.352 -2.15 -16.641 1 98.75 203 ALA B N 1
ATOM 4650 C CA . ALA B 1 203 ? -11.516 -2.031 -15.766 1 98.75 203 ALA B CA 1
ATOM 4651 C C . ALA B 1 203 ? -11.32 -0.906 -14.75 1 98.75 203 ALA B C 1
ATOM 4653 O O . ALA B 1 203 ? -10.211 -0.688 -14.266 1 98.75 203 ALA B O 1
ATOM 4654 N N . THR B 1 204 ? -12.414 -0.22 -14.477 1 98.44 204 THR B N 1
ATOM 4655 C CA . THR B 1 204 ? -12.5 0.687 -13.336 1 98.44 204 THR B CA 1
ATOM 4656 C C . THR B 1 204 ? -12.594 -0.096 -12.023 1 98.44 204 THR B C 1
ATOM 4658 O O . THR B 1 204 ? -12.75 -1.318 -12.039 1 98.44 204 THR B O 1
ATOM 4661 N N . TYR B 1 205 ? -12.461 0.617 -10.961 1 98.5 205 TYR B N 1
ATOM 4662 C CA . TYR B 1 205 ? -12.641 0.033 -9.633 1 98.5 205 TYR B CA 1
ATOM 4663 C C . TYR B 1 205 ? -14.008 -0.632 -9.516 1 98.5 205 TYR B C 1
ATOM 4665 O O . TYR B 1 205 ? -14.117 -1.764 -9.031 1 98.5 205 TYR B O 1
ATOM 4673 N N . GLU B 1 206 ? -15.031 0.033 -9.945 1 98.5 206 GLU B N 1
ATOM 4674 C CA . GLU B 1 206 ? -16.406 -0.461 -9.828 1 98.5 206 GLU B CA 1
ATOM 4675 C C . GLU B 1 206 ? -16.609 -1.734 -10.641 1 98.5 206 GLU B C 1
ATOM 4677 O O . GLU B 1 206 ? -17.297 -2.652 -10.203 1 98.5 206 GLU B O 1
ATOM 4682 N N . GLN B 1 207 ? -16 -1.78 -11.812 1 98.75 207 GLN B N 1
ATOM 4683 C CA . GLN B 1 207 ? -16.094 -2.973 -12.648 1 98.75 207 GLN B CA 1
ATOM 4684 C C . GLN B 1 207 ? -15.352 -4.148 -12.008 1 98.75 207 GLN B C 1
ATOM 4686 O O . GLN B 1 207 ? -15.797 -5.293 -12.102 1 98.75 207 GLN B O 1
ATOM 4691 N N . GLY B 1 208 ? -14.234 -3.867 -11.398 1 98.81 208 GLY B N 1
ATOM 4692 C CA . GLY B 1 208 ? -13.539 -4.895 -10.633 1 98.81 208 GLY B CA 1
ATOM 4693 C C . GLY B 1 208 ? -14.359 -5.422 -9.477 1 98.81 208 GLY B C 1
ATOM 4694 O O . GLY B 1 208 ? -14.406 -6.633 -9.234 1 98.81 208 GLY B O 1
ATOM 4695 N N . LEU B 1 209 ? -14.961 -4.48 -8.734 1 98.56 209 LEU B N 1
ATOM 4696 C CA . LEU B 1 209 ? -15.812 -4.867 -7.613 1 98.56 209 LEU B CA 1
ATOM 4697 C C . LEU B 1 209 ? -16.953 -5.766 -8.086 1 98.56 209 LEU B C 1
ATOM 4699 O O . LEU B 1 209 ? -17.328 -6.723 -7.398 1 98.56 209 LEU B O 1
ATOM 4703 N N . ALA B 1 210 ? -17.531 -5.465 -9.258 1 98.75 210 ALA B N 1
ATOM 4704 C CA . ALA B 1 210 ? -18.562 -6.309 -9.844 1 98.75 210 ALA B CA 1
ATOM 4705 C C . ALA B 1 210 ? -18.031 -7.707 -10.141 1 98.75 210 ALA B C 1
ATOM 4707 O O . ALA B 1 210 ? -18.75 -8.695 -9.961 1 98.75 210 ALA B O 1
ATOM 4708 N N . GLY B 1 211 ? -16.812 -7.785 -10.609 1 98.88 211 GLY B N 1
ATOM 4709 C CA . GLY B 1 211 ? -16.172 -9.078 -10.82 1 98.88 211 GLY B CA 1
ATOM 4710 C C . GLY B 1 211 ? -16.047 -9.891 -9.547 1 98.88 211 GLY B C 1
ATOM 4711 O O . GLY B 1 211 ? -16.312 -11.094 -9.539 1 98.88 211 GLY B O 1
ATOM 4712 N N . LEU B 1 212 ? -15.633 -9.203 -8.484 1 98.81 212 LEU B N 1
ATOM 4713 C CA . LEU B 1 212 ? -15.531 -9.883 -7.195 1 98.81 212 LEU B CA 1
ATOM 4714 C C . LEU B 1 212 ? -16.906 -10.367 -6.73 1 98.81 212 LEU B C 1
ATOM 4716 O O . LEU B 1 212 ? -17.031 -11.492 -6.23 1 98.81 212 LEU B O 1
ATOM 4720 N N . LYS B 1 213 ? -17.875 -9.539 -6.871 1 98.69 213 LYS B N 1
ATOM 4721 C CA . LYS B 1 213 ? -19.234 -9.898 -6.469 1 98.69 213 LYS B CA 1
ATOM 4722 C C . LYS B 1 213 ? -19.734 -11.102 -7.254 1 98.69 213 LYS B C 1
ATOM 4724 O O . LYS B 1 213 ? -20.516 -11.914 -6.727 1 98.69 213 LYS B O 1
ATOM 4729 N N . ALA B 1 214 ? -19.281 -11.203 -8.5 1 98.81 214 ALA B N 1
ATOM 4730 C CA . ALA B 1 214 ? -19.688 -12.312 -9.359 1 98.81 214 ALA B CA 1
ATOM 4731 C C . ALA B 1 214 ? -18.984 -13.602 -8.969 1 98.81 214 ALA B C 1
ATOM 4733 O O . ALA B 1 214 ? -19.375 -14.695 -9.383 1 98.81 214 ALA B O 1
ATOM 4734 N N . GLY B 1 215 ? -17.875 -13.508 -8.219 1 98.81 215 GLY B N 1
ATOM 4735 C CA . GLY B 1 215 ? -17.25 -14.719 -7.711 1 98.81 215 GLY B CA 1
ATOM 4736 C C . GLY B 1 215 ? -15.75 -14.758 -7.902 1 98.81 215 GLY B C 1
ATOM 4737 O O . GLY B 1 215 ? -15.078 -15.672 -7.418 1 98.81 215 GLY B O 1
ATOM 4738 N N . ALA B 1 216 ? -15.18 -13.742 -8.648 1 98.88 216 ALA B N 1
ATOM 4739 C CA . ALA B 1 216 ? -13.727 -13.695 -8.797 1 98.88 216 ALA B CA 1
ATOM 4740 C C . ALA B 1 216 ? -13.039 -13.5 -7.453 1 98.88 216 ALA B C 1
ATOM 4742 O O . ALA B 1 216 ? -13.57 -12.82 -6.57 1 98.88 216 ALA B O 1
ATOM 4743 N N . THR B 1 217 ? -11.781 -14.055 -7.32 1 98.81 217 THR B N 1
ATOM 4744 C CA . THR B 1 217 ? -11.133 -14 -6.012 1 98.81 217 THR B CA 1
ATOM 4745 C C . THR B 1 217 ? -9.664 -13.617 -6.152 1 98.81 217 THR B C 1
ATOM 4747 O O . THR B 1 217 ? -8.906 -13.656 -5.176 1 98.81 217 THR B O 1
ATOM 4750 N N . GLY B 1 218 ? -9.227 -13.219 -7.371 1 98.88 218 GLY B N 1
ATOM 4751 C CA . GLY B 1 218 ? -7.828 -12.883 -7.559 1 98.88 218 GLY B CA 1
ATOM 4752 C C . GLY B 1 218 ? -7.613 -11.75 -8.547 1 98.88 218 GLY B C 1
ATOM 4753 O O . GLY B 1 218 ? -8.523 -11.398 -9.305 1 98.88 218 GLY B O 1
ATOM 4754 N N . LEU B 1 219 ? -6.453 -11.156 -8.5 1 98.94 219 LEU B N 1
ATOM 4755 C CA . LEU B 1 219 ? -5.918 -10.266 -9.531 1 98.94 219 LEU B CA 1
ATOM 4756 C C . LEU B 1 219 ? -4.66 -10.859 -10.156 1 98.94 219 LEU B C 1
ATOM 4758 O O . LEU B 1 219 ? -3.768 -11.32 -9.453 1 98.94 219 LEU B O 1
ATOM 4762 N N . THR B 1 220 ? -4.645 -10.875 -11.484 1 98.88 220 THR B N 1
ATOM 4763 C CA . THR B 1 220 ? -3.508 -11.438 -12.203 1 98.88 220 THR B CA 1
ATOM 4764 C C . THR B 1 220 ? -2.434 -10.383 -12.438 1 98.88 220 THR B C 1
ATOM 4766 O O . THR B 1 220 ? -2.719 -9.305 -12.969 1 98.88 220 THR B O 1
ATOM 4769 N N . HIS B 1 221 ? -1.184 -10.664 -11.953 1 98.62 221 HIS B N 1
ATOM 4770 C CA . HIS B 1 221 ? 0.02 -9.852 -12.062 1 98.62 221 HIS B CA 1
ATOM 4771 C C . HIS B 1 221 ? -0.315 -8.359 -11.984 1 98.62 221 HIS B C 1
ATOM 4773 O O . HIS B 1 221 ? -0.077 -7.617 -12.938 1 98.62 221 HIS B O 1
ATOM 4779 N N . THR B 1 222 ? -0.626 -7.918 -10.852 1 98.81 222 THR B N 1
ATOM 4780 C CA . THR B 1 222 ? -1.157 -6.598 -10.523 1 98.81 222 THR B CA 1
ATOM 4781 C C . THR B 1 222 ? -0.244 -5.5 -11.055 1 98.81 222 THR B C 1
ATOM 4783 O O . THR B 1 222 ? 0.976 -5.562 -10.898 1 98.81 222 THR B O 1
ATOM 4786 N N . LEU B 1 223 ? -0.848 -4.488 -11.781 1 98.56 223 LEU B N 1
ATOM 4787 C CA . LEU B 1 223 ? -0.271 -3.287 -12.375 1 98.56 223 LEU B CA 1
ATOM 4788 C C . LEU B 1 223 ? 0.413 -3.611 -13.703 1 98.56 223 LEU B C 1
ATOM 4790 O O . LEU B 1 223 ? 0.91 -2.715 -14.383 1 98.56 223 LEU B O 1
ATOM 4794 N N . ASN B 1 224 ? 0.447 -4.887 -14.141 1 98 224 ASN B N 1
ATOM 4795 C CA . ASN B 1 224 ? 0.858 -5.258 -15.492 1 98 224 ASN B CA 1
ATOM 4796 C C . ASN B 1 224 ? -0.345 -5.516 -16.391 1 98 224 ASN B C 1
ATOM 4798 O O . ASN B 1 224 ? -1.257 -6.258 -16.016 1 98 224 ASN B O 1
ATOM 4802 N N . CYS B 1 225 ? -0.346 -4.859 -17.547 1 97.56 225 CYS B N 1
ATOM 4803 C CA . CYS B 1 225 ? -1.448 -4.977 -18.5 1 97.56 225 CYS B CA 1
ATOM 4804 C C . CYS B 1 225 ? -2.77 -4.582 -17.859 1 97.56 225 CYS B C 1
ATOM 4806 O O . CYS B 1 225 ? -3.785 -5.254 -18.047 1 97.56 225 CYS B O 1
ATOM 4808 N N . MET B 1 226 ? -2.777 -3.568 -17.047 1 97.62 226 MET B N 1
ATOM 4809 C CA . MET B 1 226 ? -3.91 -2.887 -16.438 1 97.62 226 MET B CA 1
ATOM 4810 C C . MET B 1 226 ? -3.568 -1.433 -16.125 1 97.62 226 MET B C 1
ATOM 4812 O O . MET B 1 226 ? -2.404 -1.033 -16.203 1 97.62 226 MET B O 1
ATOM 4816 N N . PRO B 1 227 ? -4.531 -0.591 -15.812 1 96.25 227 PRO B N 1
ATOM 4817 C CA . PRO B 1 227 ? -4.25 0.819 -15.531 1 96.25 227 PRO B CA 1
ATOM 4818 C C . PRO B 1 227 ? -3.363 1.01 -14.305 1 96.25 227 PRO B C 1
ATOM 4820 O O . PRO B 1 227 ? -3.404 0.198 -13.375 1 96.25 227 PRO B O 1
ATOM 4823 N N . SER B 1 228 ? -2.568 2.152 -14.344 1 96.81 228 SER B N 1
ATOM 4824 C CA . SER B 1 228 ? -1.788 2.535 -13.164 1 96.81 228 SER B CA 1
ATOM 4825 C C . SER B 1 228 ? -2.693 2.891 -11.992 1 96.81 228 SER B C 1
ATOM 4827 O O . SER B 1 228 ? -3.904 3.055 -12.164 1 96.81 228 SER B O 1
ATOM 4829 N N . PHE B 1 229 ? -2.121 2.916 -10.852 1 98.06 229 PHE B N 1
ATOM 4830 C CA . PHE B 1 229 ? -2.795 3.297 -9.617 1 98.06 229 PHE B CA 1
ATOM 4831 C C . PHE B 1 229 ? -2.781 4.809 -9.438 1 98.06 229 PHE B C 1
ATOM 4833 O O . PHE B 1 229 ? -1.719 5.41 -9.266 1 98.06 229 PHE B O 1
ATOM 4840 N N . ALA B 1 230 ? -4.023 5.434 -9.445 1 97.19 230 ALA B N 1
ATOM 4841 C CA . ALA B 1 230 ? -4.113 6.891 -9.391 1 97.19 230 ALA B CA 1
ATOM 4842 C C . ALA B 1 230 ? -4.918 7.344 -8.172 1 97.19 230 ALA B C 1
ATOM 4844 O O . ALA B 1 230 ? -5.586 6.539 -7.527 1 97.19 230 ALA B O 1
ATOM 4845 N N . SER B 1 231 ? -4.859 8.609 -7.922 1 97.56 231 SER B N 1
ATOM 4846 C CA . SER B 1 231 ? -5.488 9.219 -6.754 1 97.56 231 SER B CA 1
ATOM 4847 C C . SER B 1 231 ? -6.984 8.938 -6.723 1 97.56 231 SER B C 1
ATOM 4849 O O . SER B 1 231 ? -7.504 8.422 -5.727 1 97.56 231 SER B O 1
ATOM 4851 N N . ARG B 1 232 ? -7.676 9.164 -7.812 1 97.44 232 ARG B N 1
ATOM 4852 C CA . ARG B 1 232 ? -9.133 9.109 -7.809 1 97.44 232 ARG B CA 1
ATOM 4853 C C . ARG B 1 232 ? -9.641 7.922 -8.617 1 97.44 232 ARG B C 1
ATOM 4855 O O . ARG B 1 232 ? -10.844 7.656 -8.648 1 97.44 232 ARG B O 1
ATOM 4862 N N . ALA B 1 233 ? -8.742 7.223 -9.305 1 97.62 233 ALA B N 1
ATOM 4863 C CA . ALA B 1 233 ? -9.047 6.043 -10.109 1 97.62 233 ALA B CA 1
ATOM 4864 C C . ALA B 1 233 ? -8.102 4.891 -9.766 1 97.62 233 ALA B C 1
ATOM 4866 O O . ALA B 1 233 ? -7.184 4.586 -10.531 1 97.62 233 ALA B O 1
ATOM 4867 N N . PRO B 1 234 ? -8.414 4.188 -8.789 1 98.06 234 PRO B N 1
ATOM 4868 C CA . PRO B 1 234 ? -7.473 3.174 -8.312 1 98.06 234 PRO B CA 1
ATOM 4869 C C . PRO B 1 234 ? -7.473 1.914 -9.172 1 98.06 234 PRO B C 1
ATOM 4871 O O . PRO B 1 234 ? -6.57 1.08 -9.055 1 98.06 234 PRO B O 1
ATOM 4874 N N . GLY B 1 235 ? -8.562 1.715 -10.047 1 98.31 235 GLY B N 1
ATOM 4875 C CA . GLY B 1 235 ? -8.625 0.538 -10.898 1 98.31 235 GLY B CA 1
ATOM 4876 C C . GLY B 1 235 ? -8.703 -0.76 -10.117 1 98.31 235 GLY B C 1
ATOM 4877 O O . GLY B 1 235 ? -9.227 -0.787 -9 1 98.31 235 GLY B O 1
ATOM 4878 N N . LEU B 1 236 ? -8.242 -1.828 -10.758 1 98.75 236 LEU B N 1
ATOM 4879 C CA . LEU B 1 236 ? -8.273 -3.143 -10.125 1 98.75 236 LEU B CA 1
ATOM 4880 C C . LEU B 1 236 ? -7.359 -3.176 -8.906 1 98.75 236 LEU B C 1
ATOM 4882 O O . LEU B 1 236 ? -7.668 -3.844 -7.914 1 98.75 236 LEU B O 1
ATOM 4886 N N . ALA B 1 237 ? -6.223 -2.436 -9.016 1 98.62 237 ALA B N 1
ATOM 4887 C CA . ALA B 1 237 ? -5.281 -2.428 -7.902 1 98.62 237 ALA B CA 1
ATOM 4888 C C . ALA B 1 237 ? -5.93 -1.873 -6.637 1 98.62 237 ALA B C 1
ATOM 4890 O O . ALA B 1 237 ? -5.543 -2.232 -5.523 1 98.62 237 ALA B O 1
ATOM 4891 N N . GLY B 1 238 ? -6.914 -1.022 -6.797 1 98.62 238 GLY B N 1
ATOM 4892 C CA . GLY B 1 238 ? -7.617 -0.46 -5.656 1 98.62 238 GLY B CA 1
ATOM 4893 C C . GLY B 1 238 ? -8.352 -1.502 -4.832 1 98.62 238 GLY B C 1
ATOM 4894 O O . GLY B 1 238 ? -8.633 -1.284 -3.654 1 98.62 238 GLY B O 1
ATOM 4895 N N . LEU B 1 239 ? -8.68 -2.684 -5.379 1 98.75 239 LEU B N 1
ATOM 4896 C CA . LEU B 1 239 ? -9.43 -3.74 -4.711 1 98.75 239 LEU B CA 1
ATOM 4897 C C . LEU B 1 239 ? -8.602 -4.395 -3.615 1 98.75 239 LEU B C 1
ATOM 4899 O O . LEU B 1 239 ? -9.141 -5.055 -2.727 1 98.75 239 LEU B O 1
ATOM 4903 N N . ILE B 1 240 ? -7.266 -4.242 -3.682 1 98.56 240 ILE B N 1
ATOM 4904 C CA . ILE B 1 240 ? -6.328 -4.836 -2.732 1 98.56 240 ILE B CA 1
ATOM 4905 C C . ILE B 1 240 ? -6.629 -4.324 -1.324 1 98.56 240 ILE B C 1
ATOM 4907 O O . ILE B 1 240 ? -6.453 -5.055 -0.344 1 98.56 240 ILE B O 1
ATOM 4911 N N . SER B 1 241 ? -7.133 -3.117 -1.27 1 98.06 241 SER B N 1
ATOM 4912 C CA . SER B 1 241 ? -7.223 -2.445 0.023 1 98.06 241 SER B CA 1
ATOM 4913 C C . SER B 1 241 ? -8.664 -2.363 0.507 1 98.06 241 SER B C 1
ATOM 4915 O O . SER B 1 241 ? -9 -1.521 1.344 1 98.06 241 SER B O 1
ATOM 4917 N N . LEU B 1 242 ? -9.531 -3.172 -0.037 1 97.62 242 LEU B N 1
ATOM 4918 C CA . LEU B 1 242 ? -10.852 -3.336 0.57 1 97.62 242 LEU B CA 1
ATOM 4919 C C . LEU B 1 242 ? -10.727 -3.709 2.045 1 97.62 242 LEU B C 1
ATOM 4921 O O . LEU B 1 242 ? -9.836 -4.469 2.424 1 97.62 242 LEU B O 1
ATOM 4925 N N . PRO B 1 243 ? -11.609 -3.152 2.871 1 94.56 243 PRO B N 1
ATOM 4926 C CA . PRO B 1 243 ? -11.562 -3.557 4.277 1 94.56 243 PRO B CA 1
ATOM 4927 C C . PRO B 1 243 ? -11.703 -5.066 4.465 1 94.56 243 PRO B C 1
ATOM 4929 O O . PRO B 1 243 ? -12.453 -5.711 3.73 1 94.56 243 PRO B O 1
ATOM 4932 N N . GLU B 1 244 ? -11.094 -5.543 5.465 1 91.12 244 GLU B N 1
ATOM 4933 C CA . GLU B 1 244 ? -11.055 -6.98 5.711 1 91.12 244 GLU B CA 1
ATOM 4934 C C . GLU B 1 244 ? -12.461 -7.547 5.879 1 91.12 244 GLU B C 1
ATOM 4936 O O . GLU B 1 244 ? -12.742 -8.672 5.449 1 91.12 244 GLU B O 1
ATOM 4941 N N . LYS B 1 245 ? -13.391 -6.742 6.43 1 92.44 245 LYS B N 1
ATOM 4942 C CA . LYS B 1 245 ? -14.742 -7.211 6.723 1 92.44 245 LYS B CA 1
ATOM 4943 C C . LYS B 1 245 ? -15.672 -6.992 5.531 1 92.44 245 LYS B C 1
ATOM 4945 O O . LYS B 1 245 ? -16.844 -7.379 5.566 1 92.44 245 LYS B O 1
ATOM 4950 N N . HIS B 1 246 ? -15.055 -6.473 4.52 1 94.94 246 HIS B N 1
ATOM 4951 C CA . HIS B 1 246 ? -15.867 -6.227 3.336 1 94.94 246 HIS B CA 1
ATOM 4952 C C . HIS B 1 246 ? -16.391 -7.535 2.748 1 94.94 246 HIS B C 1
ATOM 4954 O O . HIS B 1 246 ? -15.695 -8.555 2.77 1 94.94 246 HIS B O 1
ATOM 4960 N N . LYS B 1 247 ? -17.562 -7.57 2.211 1 95.69 247 LYS B N 1
ATOM 4961 C CA . LYS B 1 247 ? -18.156 -8.68 1.471 1 95.69 247 LYS B CA 1
ATOM 4962 C C . LYS B 1 247 ? -18.531 -8.258 0.053 1 95.69 247 LYS B C 1
ATOM 4964 O O . LYS B 1 247 ? -19.406 -7.41 -0.138 1 95.69 247 LYS B O 1
ATOM 4969 N N . PRO B 1 248 ? -17.859 -8.805 -0.92 1 96.81 248 PRO B N 1
ATOM 4970 C CA . PRO B 1 248 ? -16.875 -9.883 -0.849 1 96.81 248 PRO B CA 1
ATOM 4971 C C . PRO B 1 248 ? -15.539 -9.414 -0.254 1 96.81 248 PRO B C 1
ATOM 4973 O O . PRO B 1 248 ? -15.242 -8.219 -0.262 1 96.81 248 PRO B O 1
ATOM 4976 N N . ALA B 1 249 ? -14.758 -10.375 0.247 1 96.88 249 ALA B N 1
ATOM 4977 C CA . ALA B 1 249 ? -13.438 -10.102 0.816 1 96.88 249 ALA B CA 1
ATOM 4978 C C . ALA B 1 249 ? -12.484 -9.547 -0.24 1 96.88 249 ALA B C 1
ATOM 4980 O O . ALA B 1 249 ? -12.711 -9.727 -1.44 1 96.88 249 ALA B O 1
ATOM 4981 N N . PRO B 1 250 ? -11.438 -8.812 0.223 1 98.19 250 PRO B N 1
ATOM 4982 C CA . PRO B 1 250 ? -10.414 -8.422 -0.752 1 98.19 250 PRO B CA 1
ATOM 4983 C C . PRO B 1 250 ? -9.836 -9.609 -1.513 1 98.19 250 PRO B C 1
ATOM 4985 O O . PRO B 1 250 ? -9.648 -10.68 -0.938 1 98.19 250 PRO B O 1
ATOM 4988 N N . PRO B 1 251 ? -9.562 -9.438 -2.752 1 98.81 251 PRO B N 1
ATOM 4989 C CA . PRO B 1 251 ? -8.992 -10.531 -3.537 1 98.81 251 PRO B CA 1
ATOM 4990 C C . PRO B 1 251 ? -7.539 -10.828 -3.172 1 98.81 251 PRO B C 1
ATOM 4992 O O . PRO B 1 251 ? -6.844 -9.953 -2.646 1 98.81 251 PRO B O 1
ATOM 4995 N N . TYR B 1 252 ? -7.184 -12.109 -3.369 1 98.88 252 TYR B N 1
ATOM 4996 C CA . TYR B 1 252 ? -5.75 -12.344 -3.529 1 98.88 252 TYR B CA 1
ATOM 4997 C C . TYR B 1 252 ? -5.219 -11.641 -4.773 1 98.88 252 TYR B C 1
ATOM 4999 O O . TYR B 1 252 ? -5.973 -11.359 -5.707 1 98.88 252 TYR B O 1
ATOM 5007 N N . TYR B 1 253 ? -3.982 -11.289 -4.758 1 98.94 253 TYR B N 1
ATOM 5008 C CA . TYR B 1 253 ? -3.416 -10.617 -5.926 1 98.94 253 TYR B CA 1
ATOM 5009 C C . TYR B 1 253 ? -1.98 -11.07 -6.168 1 98.94 253 TYR B C 1
ATOM 5011 O O . TYR B 1 253 ? -1.229 -11.305 -5.219 1 98.94 253 TYR B O 1
ATOM 5019 N N . THR B 1 254 ? -1.623 -11.234 -7.449 1 98.94 254 THR B N 1
ATOM 5020 C CA . THR B 1 254 ? -0.298 -11.75 -7.781 1 98.94 254 THR B CA 1
ATOM 5021 C C . THR B 1 254 ? 0.634 -10.609 -8.188 1 98.94 254 THR B C 1
ATOM 5023 O O . THR B 1 254 ? 0.199 -9.641 -8.805 1 98.94 254 THR B O 1
ATOM 5026 N N . ILE B 1 255 ? 1.879 -10.773 -7.789 1 98.69 255 ILE B N 1
ATOM 5027 C CA . ILE B 1 255 ? 2.951 -9.812 -8.031 1 98.69 255 ILE B CA 1
ATOM 5028 C C . ILE B 1 255 ? 4.152 -10.523 -8.648 1 98.69 255 ILE B C 1
ATOM 5030 O O . ILE B 1 255 ? 4.496 -11.641 -8.25 1 98.69 255 ILE B O 1
ATOM 5034 N N . ILE B 1 256 ? 4.727 -9.906 -9.648 1 98.81 256 ILE B N 1
ATOM 5035 C CA . ILE B 1 256 ? 5.961 -10.422 -10.227 1 98.81 256 ILE B CA 1
ATOM 5036 C C . ILE B 1 256 ? 7.156 -9.648 -9.672 1 98.81 256 ILE B C 1
ATOM 5038 O O . ILE B 1 256 ? 7.344 -8.469 -10 1 98.81 256 ILE B O 1
ATOM 5042 N N . ALA B 1 257 ? 7.957 -10.305 -8.891 1 98.69 257 ALA B N 1
ATOM 5043 C CA . ALA B 1 257 ? 9.055 -9.633 -8.195 1 98.69 257 ALA B CA 1
ATOM 5044 C C . ALA B 1 257 ? 10.391 -9.93 -8.875 1 98.69 257 ALA B C 1
ATOM 5046 O O . ALA B 1 257 ? 11.328 -10.398 -8.227 1 98.69 257 ALA B O 1
ATOM 5047 N N . ASP B 1 258 ? 10.516 -9.555 -10.148 1 98.31 258 ASP B N 1
ATOM 5048 C CA . ASP B 1 258 ? 11.734 -9.859 -10.898 1 98.31 258 ASP B CA 1
ATOM 5049 C C . ASP B 1 258 ? 12.531 -8.586 -11.188 1 98.31 258 ASP B C 1
ATOM 5051 O O . ASP B 1 258 ? 13.602 -8.641 -11.789 1 98.31 258 ASP B O 1
ATOM 5055 N N . GLY B 1 259 ? 12.023 -7.406 -10.82 1 97.81 259 GLY B N 1
ATOM 5056 C CA . GLY B 1 259 ? 12.688 -6.133 -11.055 1 97.81 259 GLY B CA 1
ATOM 5057 C C . GLY B 1 259 ? 12.484 -5.602 -12.461 1 97.81 259 GLY B C 1
ATOM 5058 O O . GLY B 1 259 ? 12.969 -4.52 -12.797 1 97.81 259 GLY B O 1
ATOM 5059 N N . GLU B 1 260 ? 11.797 -6.316 -13.312 1 97.5 260 GLU B N 1
ATOM 5060 C CA . GLU B 1 260 ? 11.523 -5.953 -14.695 1 97.5 260 GLU B CA 1
ATOM 5061 C C . GLU B 1 260 ? 10.062 -5.57 -14.891 1 97.5 260 GLU B C 1
ATOM 5063 O O . GLU B 1 260 ? 9.758 -4.508 -15.438 1 97.5 260 GLU B O 1
ATOM 5068 N N . HIS B 1 261 ? 9.164 -6.371 -14.398 1 98.38 261 HIS B N 1
ATOM 5069 C CA . HIS B 1 261 ? 7.734 -6.117 -14.516 1 98.38 261 HIS B CA 1
ATOM 5070 C C . HIS B 1 261 ? 7.293 -5.008 -13.57 1 98.38 261 HIS B C 1
ATOM 5072 O O . HIS B 1 261 ? 6.453 -4.176 -13.922 1 98.38 261 HIS B O 1
ATOM 5078 N N . LEU B 1 262 ? 7.816 -5.02 -12.422 1 98.56 262 LEU B N 1
ATOM 5079 C CA . LEU B 1 262 ? 7.547 -4.023 -11.391 1 98.56 262 LEU B CA 1
ATOM 5080 C C . LEU B 1 262 ? 8.844 -3.463 -10.82 1 98.56 262 LEU B C 1
ATOM 5082 O O . LEU B 1 262 ? 9.805 -4.207 -10.609 1 98.56 262 LEU B O 1
ATOM 5086 N N . HIS B 1 263 ? 8.844 -2.154 -10.594 1 98.5 263 HIS B N 1
ATOM 5087 C CA . HIS B 1 263 ? 9.906 -1.563 -9.797 1 98.5 263 HIS B CA 1
ATOM 5088 C C . HIS B 1 263 ? 9.953 -2.182 -8.398 1 98.5 263 HIS B C 1
ATOM 5090 O O . HIS B 1 263 ? 8.906 -2.484 -7.816 1 98.5 263 HIS B O 1
ATOM 5096 N N . PRO B 1 264 ? 11.18 -2.383 -7.793 1 98.5 264 PRO B N 1
ATOM 5097 C CA . PRO B 1 264 ? 11.305 -2.975 -6.461 1 98.5 264 PRO B CA 1
ATOM 5098 C C . PRO B 1 264 ? 10.391 -2.307 -5.43 1 98.5 264 PRO B C 1
ATOM 5100 O O . PRO B 1 264 ? 9.734 -2.992 -4.648 1 98.5 264 PRO B O 1
ATOM 5103 N N . ASN B 1 265 ? 10.312 -1.023 -5.43 1 98.44 265 ASN B N 1
ATOM 5104 C CA . ASN B 1 265 ? 9.5 -0.318 -4.438 1 98.44 265 ASN B CA 1
ATOM 5105 C C . ASN B 1 265 ? 8.016 -0.437 -4.742 1 98.44 265 ASN B C 1
ATOM 5107 O O . ASN B 1 265 ? 7.176 -0.248 -3.857 1 98.44 265 ASN B O 1
ATOM 5111 N N . THR B 1 266 ? 7.66 -0.652 -6.043 1 98.75 266 THR B N 1
ATOM 5112 C CA . THR B 1 266 ? 6.277 -0.997 -6.359 1 98.75 266 THR B CA 1
ATOM 5113 C C . THR B 1 266 ? 5.902 -2.348 -5.75 1 98.75 266 THR B C 1
ATOM 5115 O O . THR B 1 266 ? 4.84 -2.488 -5.145 1 98.75 266 THR B O 1
ATOM 5118 N N . VAL B 1 267 ? 6.82 -3.311 -5.848 1 98.81 267 VAL B N 1
ATOM 5119 C CA . VAL B 1 267 ? 6.621 -4.613 -5.223 1 98.81 267 VAL B CA 1
ATOM 5120 C C . VAL B 1 267 ? 6.422 -4.441 -3.717 1 98.81 267 VAL B C 1
ATOM 5122 O O . VAL B 1 267 ? 5.473 -4.984 -3.145 1 98.81 267 VAL B O 1
ATOM 5125 N N . SER B 1 268 ? 7.293 -3.674 -3.129 1 98.69 268 SER B N 1
ATOM 5126 C CA . SER B 1 268 ? 7.273 -3.441 -1.689 1 98.69 268 SER B CA 1
ATOM 5127 C C . SER B 1 268 ? 5.957 -2.814 -1.246 1 98.69 268 SER B C 1
ATOM 5129 O O . SER B 1 268 ? 5.324 -3.291 -0.3 1 98.69 268 SER B O 1
ATOM 5131 N N . LEU B 1 269 ? 5.539 -1.781 -1.946 1 98.75 269 LEU B N 1
ATOM 5132 C CA . LEU B 1 269 ? 4.328 -1.061 -1.576 1 98.75 269 LEU B CA 1
ATOM 5133 C C . LEU B 1 269 ? 3.104 -1.965 -1.683 1 98.75 269 LEU B C 1
ATOM 5135 O O . LEU B 1 269 ? 2.275 -2.006 -0.771 1 98.75 269 LEU B O 1
ATOM 5139 N N . LEU B 1 270 ? 2.955 -2.707 -2.783 1 98.75 270 LEU B N 1
ATOM 5140 C CA . LEU B 1 270 ? 1.814 -3.596 -2.98 1 98.75 270 LEU B CA 1
ATOM 5141 C C . LEU B 1 270 ? 1.777 -4.68 -1.908 1 98.75 270 LEU B C 1
ATOM 5143 O O . LEU B 1 270 ? 0.729 -4.934 -1.311 1 98.75 270 LEU B O 1
ATOM 5147 N N . HIS B 1 271 ? 2.934 -5.262 -1.641 1 98.62 271 HIS B N 1
ATOM 5148 C CA . HIS B 1 271 ? 2.982 -6.332 -0.649 1 98.62 271 HIS B CA 1
ATOM 5149 C C . HIS B 1 271 ? 2.58 -5.82 0.731 1 98.62 271 HIS B C 1
ATOM 5151 O O . HIS B 1 271 ? 1.771 -6.445 1.418 1 98.62 271 HIS B O 1
ATOM 5157 N N . ARG B 1 272 ? 3.107 -4.688 1.096 1 98.12 272 ARG B N 1
ATOM 5158 C CA . ARG B 1 272 ? 2.857 -4.137 2.424 1 98.12 272 ARG B CA 1
ATOM 5159 C C . ARG B 1 272 ? 1.386 -3.775 2.598 1 98.12 272 ARG B C 1
ATOM 5161 O O . ARG B 1 272 ? 0.857 -3.822 3.711 1 98.12 272 ARG B O 1
ATOM 5168 N N . ALA B 1 273 ? 0.719 -3.436 1.543 1 98.12 273 ALA B N 1
ATOM 5169 C CA . ALA B 1 273 ? -0.678 -3.014 1.604 1 98.12 273 ALA B CA 1
ATOM 5170 C C . ALA B 1 273 ? -1.571 -4.145 2.102 1 98.12 273 ALA B C 1
ATOM 5172 O O . ALA B 1 273 ? -2.58 -3.902 2.77 1 98.12 273 ALA B O 1
ATOM 5173 N N . ASN B 1 274 ? -1.26 -5.359 1.706 1 98 274 ASN B N 1
ATOM 5174 C CA . ASN B 1 274 ? -2.039 -6.516 2.139 1 98 274 ASN B CA 1
ATOM 5175 C C . ASN B 1 274 ? -1.231 -7.805 2.035 1 98 274 ASN B C 1
ATOM 5177 O O . ASN B 1 274 ? -1.494 -8.641 1.165 1 98 274 ASN B O 1
ATOM 5181 N N . PRO B 1 275 ? -0.295 -8.023 2.947 1 97.5 275 PRO B N 1
ATOM 5182 C CA . PRO B 1 275 ? 0.665 -9.125 2.834 1 97.5 275 PRO B CA 1
ATOM 5183 C C . PRO B 1 275 ? -0.006 -10.5 2.844 1 97.5 275 PRO B C 1
ATOM 5185 O O . PRO B 1 275 ? 0.457 -11.422 2.166 1 97.5 275 PRO B O 1
ATOM 5188 N N . ARG B 1 276 ? -1.139 -10.688 3.459 1 96.81 276 ARG B N 1
ATOM 5189 C CA . ARG B 1 276 ? -1.768 -11.992 3.629 1 96.81 276 ARG B CA 1
ATOM 5190 C C . ARG B 1 276 ? -2.559 -12.383 2.387 1 96.81 276 ARG B C 1
ATOM 5192 O O . ARG B 1 276 ? -3.033 -13.516 2.277 1 96.81 276 ARG B O 1
ATOM 5199 N N . ARG B 1 277 ? -2.66 -11.445 1.451 1 98.19 277 ARG B N 1
ATOM 5200 C CA . ARG B 1 277 ? -3.35 -11.727 0.197 1 98.19 277 ARG B CA 1
ATOM 5201 C C . ARG B 1 277 ? -2.391 -11.648 -0.985 1 98.19 277 ARG B C 1
ATOM 5203 O O . ARG B 1 277 ? -2.783 -11.898 -2.127 1 98.19 277 ARG B O 1
ATOM 5210 N N . ALA B 1 278 ? -1.147 -11.328 -0.747 1 98.75 278 ALA B N 1
ATOM 5211 C CA . ALA B 1 278 ? -0.159 -11.164 -1.81 1 98.75 278 ALA B CA 1
ATOM 5212 C C . ALA B 1 278 ? 0.41 -12.516 -2.238 1 98.75 278 ALA B C 1
ATOM 5214 O O . ALA B 1 278 ? 0.78 -13.336 -1.396 1 98.75 278 ALA B O 1
ATOM 5215 N N . ILE B 1 279 ? 0.507 -12.719 -3.508 1 98.94 279 ILE B N 1
ATOM 5216 C CA . ILE B 1 279 ? 1.05 -13.953 -4.07 1 98.94 279 ILE B CA 1
ATOM 5217 C C . ILE B 1 279 ? 2.154 -13.617 -5.066 1 98.94 279 ILE B C 1
ATOM 5219 O O . ILE B 1 279 ? 1.968 -12.781 -5.957 1 98.94 279 ILE B O 1
ATOM 5223 N N . LEU B 1 280 ? 3.326 -14.203 -4.887 1 98.88 280 LEU B N 1
ATOM 5224 C CA . LEU B 1 280 ? 4.402 -14.07 -5.867 1 98.88 280 LEU B CA 1
ATOM 5225 C C . LEU B 1 280 ? 4.254 -15.117 -6.973 1 98.88 280 LEU B C 1
ATOM 5227 O O . LEU B 1 280 ? 3.934 -16.266 -6.699 1 98.88 280 LEU B O 1
ATOM 5231 N N . VAL B 1 281 ? 4.41 -14.688 -8.18 1 98.88 281 VAL B N 1
ATOM 5232 C CA . VAL B 1 281 ? 4.43 -15.562 -9.352 1 98.88 281 VAL B CA 1
ATOM 5233 C C . VAL B 1 281 ? 5.617 -15.211 -10.242 1 98.88 281 VAL B C 1
ATOM 5235 O O . VAL B 1 281 ? 6.137 -14.102 -10.18 1 98.88 281 VAL B O 1
ATOM 5238 N N . THR B 1 282 ? 6.023 -16.141 -11.031 1 98.56 282 THR B N 1
ATOM 5239 C CA . THR B 1 282 ? 7.172 -15.859 -11.883 1 98.56 282 THR B CA 1
ATOM 5240 C C . THR B 1 282 ? 6.719 -15.297 -13.227 1 98.56 282 THR B C 1
ATOM 5242 O O . THR B 1 282 ? 7.418 -14.484 -13.836 1 98.56 282 THR B O 1
ATOM 5245 N N . ASP B 1 283 ? 5.547 -15.758 -13.625 1 98.38 283 ASP B N 1
ATOM 5246 C CA . ASP B 1 283 ? 5.164 -15.508 -15.008 1 98.38 283 ASP B CA 1
ATOM 5247 C C . ASP B 1 283 ? 6.277 -15.914 -15.969 1 98.38 283 ASP B C 1
ATOM 5249 O O . ASP B 1 283 ? 6.531 -15.227 -16.969 1 98.38 283 ASP B O 1
ATOM 5253 N N . SER B 1 284 ? 6.965 -16.969 -15.625 1 97.75 284 SER B N 1
ATOM 5254 C CA . SER B 1 284 ? 8.141 -17.406 -16.375 1 97.75 284 SER B CA 1
ATOM 5255 C C . SER B 1 284 ? 7.754 -17.938 -17.75 1 97.75 284 SER B C 1
ATOM 5257 O O . SER B 1 284 ? 6.609 -18.328 -17.969 1 97.75 284 SER B O 1
ATOM 5259 N N . ILE B 1 285 ? 8.734 -17.906 -18.609 1 96.25 285 ILE B N 1
ATOM 5260 C CA . ILE B 1 285 ? 8.594 -18.469 -19.953 1 96.25 285 ILE B CA 1
ATOM 5261 C C . ILE B 1 285 ? 9.766 -19.406 -20.234 1 96.25 285 ILE B C 1
ATOM 5263 O O . ILE B 1 285 ? 10.57 -19.688 -19.344 1 96.25 285 ILE B O 1
ATOM 5267 N N . GLU B 1 286 ? 9.797 -19.969 -21.422 1 95.5 286 GLU B N 1
ATOM 5268 C CA . GLU B 1 286 ? 10.758 -21 -21.828 1 95.5 286 GLU B CA 1
ATOM 5269 C C . GLU B 1 286 ? 12.188 -20.484 -21.719 1 95.5 286 GLU B C 1
ATOM 5271 O O . GLU B 1 286 ? 13.125 -21.266 -21.547 1 95.5 286 GLU B O 1
ATOM 5276 N N . LEU B 1 287 ? 12.352 -19.188 -21.672 1 94.88 287 LEU B N 1
ATOM 5277 C CA . LEU B 1 287 ? 13.695 -18.609 -21.688 1 94.88 287 LEU B CA 1
ATOM 5278 C C . LEU B 1 287 ? 14.289 -18.594 -20.281 1 94.88 287 LEU B C 1
ATOM 5280 O O . LEU B 1 287 ? 15.484 -18.375 -20.109 1 94.88 287 LEU B O 1
ATOM 5284 N N . ALA B 1 288 ? 13.438 -18.844 -19.297 1 93.19 288 ALA B N 1
ATOM 5285 C CA . ALA B 1 288 ? 13.938 -18.891 -17.938 1 93.19 288 ALA B CA 1
ATOM 5286 C C . ALA B 1 288 ? 15.047 -19.938 -17.797 1 93.19 288 ALA B C 1
ATOM 5288 O O . ALA B 1 288 ? 14.883 -21.094 -18.234 1 93.19 288 ALA B O 1
ATOM 5289 N N . SER B 1 289 ? 16.203 -19.703 -17.297 1 88.75 289 SER B N 1
ATOM 5290 C CA . SER B 1 289 ? 17.359 -20.547 -17.031 1 88.75 289 SER B CA 1
ATOM 5291 C C . SER B 1 289 ? 18.234 -20.688 -18.266 1 88.75 289 SER B C 1
ATOM 5293 O O . SER B 1 289 ? 19.312 -21.281 -18.219 1 88.75 289 SER B O 1
ATOM 5295 N N . LEU B 1 290 ? 17.719 -20.188 -19.453 1 93.44 290 LEU B N 1
ATOM 5296 C CA . LEU B 1 290 ? 18.562 -20.203 -20.656 1 93.44 290 LEU B CA 1
ATOM 5297 C C . LEU B 1 290 ? 19.562 -19.062 -20.641 1 93.44 290 LEU B C 1
ATOM 5299 O O . LEU B 1 290 ? 19.375 -18.078 -19.922 1 93.44 290 LEU B O 1
ATOM 5303 N N . PRO B 1 291 ? 20.672 -19.219 -21.391 1 94.94 291 PRO B N 1
ATOM 5304 C CA . PRO B 1 291 ? 21.625 -18.109 -21.484 1 94.94 291 PRO B CA 1
ATOM 5305 C C . PRO B 1 291 ? 21.031 -16.891 -22.203 1 94.94 291 PRO B C 1
ATOM 5307 O O . PRO B 1 291 ? 20.016 -17 -22.891 1 94.94 291 PRO B O 1
ATOM 5310 N N . ASP B 1 292 ? 21.641 -15.766 -21.984 1 96.38 292 ASP B N 1
ATOM 5311 C CA . ASP B 1 292 ? 21.266 -14.562 -22.719 1 96.38 292 ASP B CA 1
ATOM 5312 C C . ASP B 1 292 ? 21.422 -14.758 -24.219 1 96.38 292 ASP B C 1
ATOM 5314 O O . ASP B 1 292 ? 22.297 -15.484 -24.672 1 96.38 292 ASP B O 1
ATOM 5318 N N . GLY B 1 293 ? 20.5 -14.188 -24.969 1 95.94 293 GLY B N 1
ATOM 5319 C CA . GLY B 1 293 ? 20.547 -14.305 -26.422 1 95.94 293 GLY B CA 1
ATOM 5320 C C . GLY B 1 293 ? 19.203 -14.031 -27.094 1 95.94 293 GLY B C 1
ATOM 5321 O O . GLY B 1 293 ? 18.266 -13.57 -26.438 1 95.94 293 GLY B O 1
ATOM 5322 N N . THR B 1 294 ? 19.203 -14.164 -28.328 1 95.88 294 THR B N 1
ATOM 5323 C CA . THR B 1 294 ? 17.984 -14.047 -29.125 1 95.88 294 THR B CA 1
ATOM 5324 C C . THR B 1 294 ? 17.516 -15.422 -29.594 1 95.88 294 THR B C 1
ATOM 5326 O O . THR B 1 294 ? 18.297 -16.219 -30.094 1 95.88 294 THR B O 1
ATOM 5329 N N . TYR B 1 295 ? 16.281 -15.703 -29.328 1 95.06 295 TYR B N 1
ATOM 5330 C CA . TYR B 1 295 ? 15.68 -17 -29.609 1 95.06 295 TYR B CA 1
ATOM 5331 C C . TYR B 1 295 ? 14.508 -16.859 -30.578 1 95.06 295 TYR B C 1
ATOM 5333 O O . TYR B 1 295 ? 13.867 -15.805 -30.625 1 95.06 295 TYR B O 1
ATOM 5341 N N . PRO B 1 296 ? 14.227 -17.922 -31.344 1 91.06 296 PRO B N 1
ATOM 5342 C CA . PRO B 1 296 ? 13.086 -17.844 -32.25 1 91.06 296 PRO B CA 1
ATOM 5343 C C . PRO B 1 296 ? 11.75 -17.797 -31.531 1 91.06 296 PRO B C 1
ATOM 5345 O O . PRO B 1 296 ? 11.633 -18.297 -30.406 1 91.06 296 PRO B O 1
ATOM 5348 N N . GLY B 1 297 ? 10.852 -17.141 -32.188 1 88.88 297 GLY B N 1
ATOM 5349 C CA . GLY B 1 297 ? 9.5 -17.156 -31.641 1 88.88 297 GLY B CA 1
ATOM 5350 C C . GLY B 1 297 ? 8.82 -18.516 -31.812 1 88.88 297 GLY B C 1
ATOM 5351 O O . GLY B 1 297 ? 9.445 -19.469 -32.25 1 88.88 297 GLY B O 1
ATOM 5352 N N . HIS B 1 298 ? 7.621 -18.594 -31.312 1 83.56 298 HIS B N 1
ATOM 5353 C CA . HIS B 1 298 ? 6.773 -19.766 -31.453 1 83.56 298 HIS B CA 1
ATOM 5354 C C . HIS B 1 298 ? 5.316 -19.375 -31.672 1 83.56 298 HIS B C 1
ATOM 5356 O O . HIS B 1 298 ? 5.02 -18.203 -31.938 1 83.56 298 HIS B O 1
ATOM 5362 N N . SER B 1 299 ? 4.457 -20.281 -31.688 1 73.06 299 SER B N 1
ATOM 5363 C CA . SER B 1 299 ? 3.068 -20.078 -32.094 1 73.06 299 SER B CA 1
ATOM 5364 C C . SER B 1 299 ? 2.4 -19.016 -31.219 1 73.06 299 SER B C 1
ATOM 5366 O O . SER B 1 299 ? 1.576 -18.234 -31.719 1 73.06 299 SER B O 1
ATOM 5368 N N . GLN B 1 300 ? 2.732 -18.891 -30.047 1 79 300 GLN B N 1
ATOM 5369 C CA . GLN B 1 300 ? 2.115 -17.922 -29.156 1 79 300 GLN B CA 1
ATOM 5370 C C . GLN B 1 300 ? 2.74 -16.531 -29.328 1 79 300 GLN B C 1
ATOM 5372 O O . GLN B 1 300 ? 2.037 -15.523 -29.297 1 79 300 GLN B O 1
ATOM 5377 N N . ILE B 1 301 ? 4.055 -16.578 -29.453 1 84.12 301 ILE B N 1
ATOM 5378 C CA . ILE B 1 301 ? 4.809 -15.359 -29.734 1 84.12 301 ILE B CA 1
ATOM 5379 C C . ILE B 1 301 ? 5.57 -15.508 -31.047 1 84.12 301 ILE B C 1
ATOM 5381 O O . ILE B 1 301 ? 6.719 -15.961 -31.062 1 84.12 301 ILE B O 1
ATOM 5385 N N . PRO B 1 302 ? 4.957 -15.055 -32.125 1 85.12 302 PRO B N 1
ATOM 5386 C CA . PRO B 1 302 ? 5.527 -15.336 -33.438 1 85.12 302 PRO B CA 1
ATOM 5387 C C . PRO B 1 302 ? 6.672 -14.398 -33.812 1 85.12 302 PRO B C 1
ATOM 5389 O O . PRO B 1 302 ? 6.961 -14.195 -34.969 1 85.12 302 PRO B O 1
ATOM 5392 N N . PHE B 1 303 ? 7.293 -13.797 -32.844 1 89.81 303 PHE B N 1
ATOM 5393 C CA . PHE B 1 303 ? 8.414 -12.891 -33.031 1 89.81 303 PHE B CA 1
ATOM 5394 C C . PHE B 1 303 ? 9.648 -13.383 -32.281 1 89.81 303 PHE B C 1
ATOM 5396 O O . PHE B 1 303 ? 9.531 -14.117 -31.312 1 89.81 303 PHE B O 1
ATOM 5403 N N . GLU B 1 304 ? 10.711 -12.961 -32.781 1 93.94 304 GLU B N 1
ATOM 5404 C CA . GLU B 1 304 ? 11.938 -13.273 -32.062 1 93.94 304 GLU B CA 1
ATOM 5405 C C . GLU B 1 304 ? 11.906 -12.695 -30.641 1 93.94 304 GLU B C 1
ATOM 5407 O O . GLU B 1 304 ? 11.336 -11.625 -30.422 1 93.94 304 GLU B O 1
ATOM 5412 N N . GLN B 1 305 ? 12.531 -13.414 -29.766 1 94.81 305 GLN B N 1
ATOM 5413 C CA . GLN B 1 305 ? 12.57 -13.039 -28.359 1 94.81 305 GLN B CA 1
ATOM 5414 C C . GLN B 1 305 ? 14 -12.797 -27.891 1 94.81 305 GLN B C 1
ATOM 5416 O O . GLN B 1 305 ? 14.914 -13.539 -28.25 1 94.81 305 GLN B O 1
ATOM 5421 N N . THR B 1 306 ? 14.219 -11.734 -27.156 1 95.62 306 THR B N 1
ATOM 5422 C CA . THR B 1 306 ? 15.547 -11.422 -26.641 1 95.62 306 THR B CA 1
ATOM 5423 C C . THR B 1 306 ? 15.57 -11.516 -25.125 1 95.62 306 THR B C 1
ATOM 5425 O O . THR B 1 306 ? 14.742 -10.906 -24.438 1 95.62 306 THR B O 1
ATOM 5428 N N . LYS B 1 307 ? 16.469 -12.289 -24.594 1 96 307 LYS B N 1
ATOM 5429 C CA . LYS B 1 307 ? 16.703 -12.383 -23.156 1 96 307 LYS B CA 1
ATOM 5430 C C . LYS B 1 307 ? 18 -11.688 -22.75 1 96 307 LYS B C 1
ATOM 5432 O O . LYS B 1 307 ? 19.047 -11.914 -23.359 1 96 307 LYS B O 1
ATOM 5437 N N . SER B 1 308 ? 17.969 -10.859 -21.844 1 95.12 308 SER B N 1
ATOM 5438 C CA . SER B 1 308 ? 19.109 -10.211 -21.203 1 95.12 308 SER B CA 1
ATOM 5439 C C . SER B 1 308 ? 18.953 -10.203 -19.688 1 95.12 308 SER B C 1
ATOM 5441 O O . SER B 1 308 ? 18.203 -9.398 -19.125 1 95.12 308 SER B O 1
ATOM 5443 N N . GLY B 1 309 ? 19.703 -11.141 -19 1 93.75 309 GLY B N 1
ATOM 5444 C CA . GLY B 1 309 ? 19.531 -11.281 -17.562 1 93.75 309 GLY B CA 1
ATOM 5445 C C . GLY B 1 309 ? 18.156 -11.805 -17.188 1 93.75 309 GLY B C 1
ATOM 5446 O O . GLY B 1 309 ? 17.766 -12.891 -17.609 1 93.75 309 GLY B O 1
ATOM 5447 N N . THR B 1 310 ? 17.5 -10.945 -16.453 1 93.56 310 THR B N 1
ATOM 5448 C CA . THR B 1 310 ? 16.188 -11.367 -15.977 1 93.56 310 THR B CA 1
ATOM 5449 C C . THR B 1 310 ? 15.094 -10.828 -16.891 1 9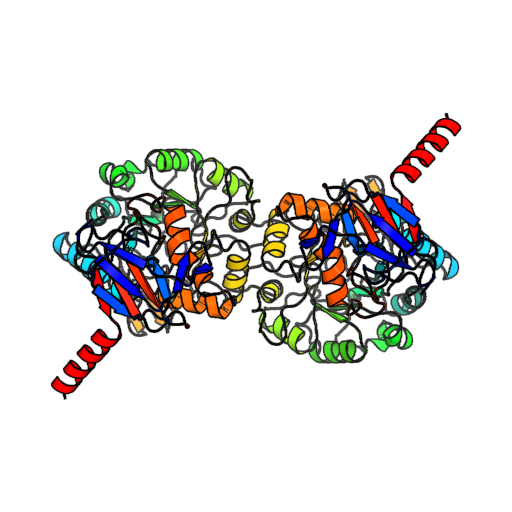3.56 310 THR B C 1
ATOM 5451 O O . THR B 1 310 ? 13.906 -11.008 -16.609 1 93.56 310 THR B O 1
ATOM 5454 N N . ARG B 1 311 ? 15.508 -10.219 -17.906 1 94.25 311 ARG B N 1
ATOM 5455 C CA . ARG B 1 311 ? 14.57 -9.539 -18.797 1 94.25 311 ARG B CA 1
ATOM 5456 C C . ARG B 1 311 ? 14.383 -10.305 -20.094 1 94.25 311 ARG B C 1
ATOM 5458 O O . ARG B 1 311 ? 15.367 -10.75 -20.703 1 94.25 311 ARG B O 1
ATOM 5465 N N . ALA B 1 312 ? 13.148 -10.516 -20.531 1 95.5 312 ALA B N 1
ATOM 5466 C CA . ALA B 1 312 ? 12.805 -11.102 -21.828 1 95.5 312 ALA B CA 1
ATOM 5467 C C . ALA B 1 312 ? 11.781 -10.242 -22.562 1 95.5 312 ALA B C 1
ATOM 5469 O O . ALA B 1 312 ? 10.727 -9.914 -22.016 1 95.5 312 ALA B O 1
ATOM 5470 N N . THR B 1 313 ? 12.109 -9.906 -23.781 1 94.88 313 THR B N 1
ATOM 5471 C CA . THR B 1 313 ? 11.25 -9.023 -24.562 1 94.88 313 THR B CA 1
ATOM 5472 C C . THR B 1 313 ? 11.078 -9.547 -25.984 1 94.88 313 THR B C 1
ATOM 5474 O O . THR B 1 313 ? 11.852 -10.398 -26.438 1 94.88 313 THR B O 1
ATOM 5477 N N . ILE B 1 314 ? 9.977 -9.133 -26.625 1 91.88 314 ILE B N 1
ATOM 5478 C CA . ILE B 1 314 ? 9.93 -9.273 -28.078 1 91.88 314 ILE B CA 1
ATOM 5479 C C . ILE B 1 314 ? 11.102 -8.523 -28.703 1 91.88 314 ILE B C 1
ATOM 5481 O O . ILE B 1 314 ? 11.336 -7.355 -28.375 1 91.88 314 ILE B O 1
ATOM 5485 N N . ALA B 1 315 ? 11.781 -9.195 -29.547 1 91.38 315 ALA B N 1
ATOM 5486 C CA . ALA B 1 315 ? 13 -8.609 -30.109 1 91.38 315 ALA B CA 1
ATOM 5487 C C . ALA B 1 315 ? 12.711 -7.266 -30.766 1 91.38 315 ALA B C 1
ATOM 5489 O O . ALA B 1 315 ? 11.75 -7.129 -31.531 1 91.38 315 ALA B O 1
ATOM 5490 N N . GLY B 1 316 ? 13.5 -6.285 -30.422 1 90.94 316 GLY B N 1
ATOM 5491 C CA . GLY B 1 316 ? 13.383 -4.965 -31.016 1 90.94 316 GLY B CA 1
ATOM 5492 C C . GLY B 1 316 ? 12.367 -4.082 -30.312 1 90.94 316 GLY B C 1
ATOM 5493 O O . GLY B 1 316 ? 12.141 -2.939 -30.703 1 90.94 316 GLY B O 1
ATOM 5494 N N . THR B 1 317 ? 11.695 -4.648 -29.312 1 90.81 317 THR B N 1
ATOM 5495 C CA . THR B 1 317 ? 10.727 -3.877 -28.531 1 90.81 317 THR B CA 1
ATOM 5496 C C . THR B 1 317 ? 11.039 -3.953 -27.047 1 90.81 317 THR B C 1
ATOM 5498 O O . THR B 1 317 ? 11.969 -4.645 -26.641 1 90.81 317 THR B O 1
ATOM 5501 N N . ASP B 1 318 ? 10.273 -3.184 -26.25 1 88.62 318 ASP B N 1
ATOM 5502 C CA . ASP B 1 318 ? 10.383 -3.23 -24.797 1 88.62 318 ASP B CA 1
ATOM 5503 C C . ASP B 1 318 ? 9.227 -4.016 -24.188 1 88.62 318 ASP B C 1
ATOM 5505 O O . ASP B 1 318 ? 9.031 -3.992 -22.969 1 88.62 318 ASP B O 1
ATOM 5509 N N . THR B 1 319 ? 8.539 -4.707 -25.094 1 89.38 319 THR B N 1
ATOM 5510 C CA . THR B 1 319 ? 7.406 -5.473 -24.609 1 89.38 319 THR B CA 1
ATOM 5511 C C . THR B 1 319 ? 7.875 -6.73 -23.875 1 89.38 319 THR B C 1
ATOM 5513 O O . THR B 1 319 ? 8.477 -7.617 -24.484 1 89.38 319 THR B O 1
ATOM 5516 N N . LEU B 1 320 ? 7.578 -6.793 -22.656 1 93.5 320 LEU B N 1
ATOM 5517 C CA . LEU B 1 320 ? 7.938 -7.965 -21.859 1 93.5 320 LEU B CA 1
ATOM 5518 C C . LEU B 1 320 ? 7.098 -9.172 -22.266 1 93.5 320 LEU B C 1
ATOM 5520 O O . LEU B 1 320 ? 5.898 -9.039 -22.516 1 93.5 320 LEU B O 1
ATOM 5524 N N . ILE B 1 321 ? 7.633 -10.297 -22.328 1 92.38 321 ILE B N 1
ATOM 5525 C CA . ILE B 1 321 ? 6.879 -11.469 -22.75 1 92.38 321 ILE B CA 1
ATOM 5526 C C . ILE B 1 321 ? 6.789 -12.469 -21.594 1 92.38 321 ILE B C 1
ATOM 5528 O O . ILE B 1 321 ? 6.098 -13.484 -21.703 1 92.38 321 ILE B O 1
ATOM 5532 N N . GLY B 1 322 ? 7.41 -12.227 -20.469 1 94.44 322 GLY B N 1
ATOM 5533 C CA . GLY B 1 322 ? 7.383 -13.078 -19.281 1 94.44 322 GLY B CA 1
ATOM 5534 C C . GLY B 1 322 ? 8.609 -12.914 -18.406 1 94.44 322 GLY B C 1
ATOM 5535 O O . GLY B 1 322 ? 9.469 -12.07 -18.672 1 94.44 322 GLY B O 1
ATOM 5536 N N . GLY B 1 323 ? 8.641 -13.688 -17.359 1 95.62 323 GLY B N 1
ATOM 5537 C CA . GLY B 1 323 ? 9.75 -13.609 -16.422 1 95.62 323 GLY B CA 1
ATOM 5538 C C . GLY B 1 323 ? 10.828 -14.648 -16.672 1 95.62 323 GLY B C 1
ATOM 5539 O O . GLY B 1 323 ? 10.609 -15.594 -17.422 1 95.62 323 GLY B O 1
ATOM 5540 N N . CYS B 1 324 ? 11.977 -14.438 -15.992 1 96.62 324 CYS B N 1
ATOM 5541 C CA . CYS B 1 324 ? 13.094 -15.336 -16.25 1 96.62 324 CYS B CA 1
ATOM 5542 C C . CYS B 1 324 ? 13.781 -15.734 -14.945 1 96.62 324 CYS B C 1
ATOM 5544 O O . CYS B 1 324 ? 14.875 -16.297 -14.961 1 96.62 324 CYS B O 1
ATOM 5546 N N . ILE B 1 325 ? 13.164 -15.43 -13.828 1 96.56 325 ILE B N 1
ATOM 5547 C CA . ILE B 1 325 ? 13.797 -15.812 -12.57 1 96.56 325 ILE B CA 1
ATOM 5548 C C . ILE B 1 325 ? 12.977 -16.922 -11.898 1 96.56 325 ILE B C 1
ATOM 5550 O O . ILE B 1 325 ? 11.773 -17.031 -12.133 1 96.56 325 ILE B O 1
ATOM 5554 N N . PRO B 1 326 ? 13.648 -17.734 -11.117 1 97.44 326 PRO B N 1
ATOM 5555 C CA . PRO B 1 326 ? 12.898 -18.75 -10.375 1 97.44 326 PRO B CA 1
ATOM 5556 C C . PRO B 1 326 ? 12.086 -18.172 -9.227 1 97.44 326 PRO B C 1
ATOM 5558 O O . PRO B 1 326 ? 12.375 -17.062 -8.766 1 97.44 326 PRO B O 1
ATOM 5561 N N . LEU B 1 327 ? 11.156 -18.891 -8.812 1 98.38 327 LEU B N 1
ATOM 5562 C CA . LEU B 1 327 ? 10.242 -18.438 -7.762 1 98.38 327 LEU B CA 1
ATOM 5563 C C . LEU B 1 327 ? 11.008 -18.125 -6.48 1 98.38 327 LEU B C 1
ATOM 5565 O O . LEU B 1 327 ? 10.703 -17.141 -5.797 1 98.38 327 LEU B O 1
ATOM 5569 N N . GLN B 1 328 ? 12.062 -18.938 -6.125 1 98.19 328 GLN B N 1
ATOM 5570 C CA . GLN B 1 328 ? 12.797 -18.719 -4.883 1 98.19 328 GLN B CA 1
ATOM 5571 C C . GLN B 1 328 ? 13.531 -17.375 -4.906 1 98.19 328 GLN B C 1
ATOM 5573 O O . GLN B 1 328 ? 13.672 -16.719 -3.871 1 98.19 328 GLN B O 1
ATOM 5578 N N . GLN B 1 329 ? 13.969 -16.984 -6.109 1 98.25 329 GLN B N 1
ATOM 5579 C CA . GLN B 1 329 ? 14.602 -15.664 -6.219 1 98.25 329 GLN B CA 1
ATOM 5580 C C . GLN B 1 329 ? 13.586 -14.555 -5.961 1 98.25 329 GLN B C 1
ATOM 5582 O O . GLN B 1 329 ? 13.93 -13.523 -5.379 1 98.25 329 GLN B O 1
ATOM 5587 N N . SER B 1 330 ? 12.359 -14.742 -6.453 1 98.62 330 SER B N 1
ATOM 5588 C CA . SER B 1 330 ? 11.305 -13.773 -6.184 1 98.62 330 SER B CA 1
ATOM 5589 C C . SER B 1 330 ? 11.078 -13.602 -4.684 1 98.62 330 SER B C 1
ATOM 5591 O O . SER B 1 330 ? 10.828 -12.492 -4.211 1 98.62 330 SER B O 1
ATOM 5593 N N . VAL B 1 331 ? 11.156 -14.695 -3.938 1 98.69 331 VAL B N 1
ATOM 5594 C CA . VAL B 1 331 ? 11 -14.664 -2.486 1 98.69 331 VAL B CA 1
ATOM 5595 C C . VAL B 1 331 ? 12.109 -13.812 -1.869 1 98.69 331 VAL B C 1
ATOM 5597 O O . VAL B 1 331 ? 11.844 -12.938 -1.044 1 98.69 331 VAL B O 1
ATOM 5600 N N . ARG B 1 332 ? 13.328 -14.023 -2.295 1 98.69 332 ARG B N 1
ATOM 5601 C CA . ARG B 1 332 ? 14.469 -13.281 -1.762 1 98.69 332 ARG B CA 1
ATOM 5602 C C . ARG B 1 332 ? 14.391 -11.805 -2.152 1 98.69 332 ARG B C 1
ATOM 5604 O O . ARG B 1 332 ? 14.742 -10.93 -1.36 1 98.69 332 ARG B O 1
ATOM 5611 N N . ASN B 1 333 ? 13.984 -11.562 -3.395 1 98.62 333 ASN B N 1
ATOM 5612 C CA . ASN B 1 333 ? 13.789 -10.18 -3.82 1 98.62 333 ASN B CA 1
ATOM 5613 C C . ASN B 1 333 ? 12.773 -9.453 -2.932 1 98.62 333 ASN B C 1
ATOM 5615 O O . ASN B 1 333 ? 13.008 -8.312 -2.527 1 98.62 333 ASN B O 1
ATOM 5619 N N . LEU B 1 334 ? 11.664 -10.148 -2.668 1 98.69 334 LEU B N 1
ATOM 5620 C CA . LEU B 1 334 ? 10.648 -9.539 -1.817 1 98.69 334 LEU B CA 1
ATOM 5621 C C . LEU B 1 334 ? 11.227 -9.188 -0.451 1 98.69 334 LEU B C 1
ATOM 5623 O O . LEU B 1 334 ? 11 -8.086 0.058 1 98.69 334 LEU B O 1
ATOM 5627 N N . MET B 1 335 ? 11.945 -10.125 0.132 1 98 335 MET B N 1
ATOM 5628 C CA . MET B 1 335 ? 12.562 -9.883 1.434 1 98 335 MET B CA 1
ATOM 5629 C C . MET B 1 335 ? 13.5 -8.68 1.375 1 98 335 MET B C 1
ATOM 5631 O O . MET B 1 335 ? 13.43 -7.793 2.23 1 98 335 MET B O 1
ATOM 5635 N N . GLU B 1 336 ? 14.289 -8.656 0.364 1 97.56 336 GLU B N 1
ATOM 5636 C CA . GLU B 1 336 ? 15.281 -7.598 0.22 1 97.56 336 GLU B CA 1
ATOM 5637 C C . GLU B 1 336 ? 14.617 -6.242 0.01 1 97.56 336 GLU B C 1
ATOM 5639 O O . GLU B 1 336 ? 15.008 -5.25 0.63 1 97.56 336 GLU B O 1
ATOM 5644 N N . TRP B 1 337 ? 13.695 -6.184 -0.848 1 97.81 337 TRP B N 1
ATOM 5645 C CA . TRP B 1 337 ? 13.109 -4.922 -1.285 1 97.81 337 TRP B CA 1
ATOM 5646 C C . TRP B 1 337 ? 12.133 -4.387 -0.242 1 97.81 337 TRP B C 1
ATOM 5648 O O . TRP B 1 337 ? 12.086 -3.18 0.014 1 97.81 337 TRP B O 1
ATOM 5658 N N . SER B 1 338 ? 11.328 -5.199 0.409 1 96.94 338 SER B N 1
ATOM 5659 C CA . SER B 1 338 ? 10.281 -4.762 1.323 1 96.94 338 SER B CA 1
ATOM 5660 C C . SER B 1 338 ? 10.781 -4.727 2.764 1 96.94 338 SER B C 1
ATOM 5662 O O . SER B 1 338 ? 10.195 -4.055 3.613 1 96.94 338 SER B O 1
ATOM 5664 N N . GLY B 1 339 ? 11.805 -5.578 3.051 1 95.62 339 GLY B N 1
ATOM 5665 C CA . GLY B 1 339 ? 12.281 -5.723 4.418 1 95.62 339 GLY B CA 1
ATOM 5666 C C . GLY B 1 339 ? 11.445 -6.684 5.242 1 95.62 339 GLY B C 1
ATOM 5667 O O . GLY B 1 339 ? 11.664 -6.832 6.445 1 95.62 339 GLY B O 1
ATOM 5668 N N . CYS B 1 340 ? 10.531 -7.352 4.652 1 96.12 340 CYS B N 1
ATOM 5669 C CA . CYS B 1 340 ? 9.68 -8.266 5.41 1 96.12 340 CYS B CA 1
ATOM 5670 C C . CYS B 1 340 ? 10.469 -9.492 5.855 1 96.12 340 CYS B C 1
ATOM 5672 O O . CYS B 1 340 ? 11.523 -9.789 5.301 1 96.12 340 CYS B O 1
ATOM 5674 N N . GLY B 1 341 ? 9.984 -10.164 6.836 1 96.19 341 GLY B N 1
ATOM 5675 C CA . GLY B 1 341 ? 10.609 -11.383 7.32 1 96.19 341 GLY B CA 1
ATOM 5676 C C . GLY B 1 341 ? 10.391 -12.578 6.41 1 96.19 341 GLY B C 1
ATOM 5677 O O . GLY B 1 341 ? 9.531 -12.531 5.523 1 96.19 341 GLY B O 1
ATOM 5678 N N . ILE B 1 342 ? 11.109 -13.594 6.645 1 97.56 342 ILE B N 1
ATOM 5679 C CA . ILE B 1 342 ? 11.094 -14.773 5.785 1 97.56 342 ILE B CA 1
ATOM 5680 C C . ILE B 1 342 ? 9.719 -15.445 5.855 1 97.56 342 ILE B C 1
ATOM 5682 O O . ILE B 1 342 ? 9.234 -15.984 4.855 1 97.56 342 ILE B O 1
ATOM 5686 N N . ALA B 1 343 ? 9.039 -15.414 6.984 1 97.75 343 ALA B N 1
ATOM 5687 C CA . ALA B 1 343 ? 7.727 -16.047 7.125 1 97.75 343 ALA B CA 1
ATOM 5688 C C . ALA B 1 343 ? 6.699 -15.367 6.215 1 97.75 343 ALA B C 1
ATOM 5690 O O . ALA B 1 343 ? 5.902 -16.047 5.562 1 97.75 343 ALA B O 1
ATOM 5691 N N . ASP B 1 344 ? 6.777 -14.023 6.141 1 96.38 344 ASP B N 1
ATOM 5692 C CA . ASP B 1 344 ? 5.883 -13.273 5.266 1 96.38 344 ASP B CA 1
ATOM 5693 C C . ASP B 1 344 ? 6.176 -13.57 3.795 1 96.38 344 ASP B C 1
ATOM 5695 O O . ASP B 1 344 ? 5.254 -13.773 3.002 1 96.38 344 ASP B O 1
ATOM 5699 N N . ALA B 1 345 ? 7.398 -13.539 3.488 1 98.12 345 ALA B N 1
ATOM 5700 C CA . ALA B 1 345 ? 7.801 -13.773 2.104 1 98.12 345 ALA B CA 1
ATOM 5701 C C . ALA B 1 345 ? 7.379 -15.156 1.634 1 98.12 345 ALA B C 1
ATOM 5703 O O . ALA B 1 345 ? 6.832 -15.312 0.539 1 98.12 345 ALA B O 1
ATOM 5704 N N . VAL B 1 346 ? 7.559 -16.125 2.475 1 98.31 346 VAL B N 1
ATOM 5705 C CA . VAL B 1 346 ? 7.219 -17.5 2.154 1 98.31 346 VAL B CA 1
ATOM 5706 C C . VAL B 1 346 ? 5.703 -17.656 2.064 1 98.31 346 VAL B C 1
ATOM 5708 O O . VAL B 1 346 ? 5.199 -18.422 1.242 1 98.31 346 VAL B O 1
ATOM 5711 N N . GLY B 1 347 ? 4.984 -16.953 2.92 1 98.38 347 GLY B N 1
ATOM 5712 C CA . GLY B 1 347 ? 3.535 -16.984 2.84 1 98.38 347 GLY B CA 1
ATOM 5713 C C . GLY B 1 347 ? 3.006 -16.625 1.465 1 98.38 347 GLY B C 1
ATOM 5714 O O . GLY B 1 347 ? 1.981 -17.156 1.03 1 98.38 347 GLY B O 1
ATOM 5715 N N . ALA B 1 348 ? 3.723 -15.797 0.737 1 98.75 348 ALA B N 1
ATOM 5716 C CA . ALA B 1 348 ? 3.307 -15.297 -0.569 1 98.75 348 ALA B CA 1
ATOM 5717 C C . ALA B 1 348 ? 3.426 -16.375 -1.639 1 98.75 348 ALA B C 1
ATOM 5719 O O . ALA B 1 348 ? 2.904 -16.219 -2.746 1 98.75 348 ALA B O 1
ATOM 5720 N N . VAL B 1 349 ? 4.082 -17.469 -1.292 1 98.81 349 VAL B N 1
ATOM 5721 C CA . VAL B 1 349 ? 4.227 -18.531 -2.283 1 98.81 349 VAL B CA 1
ATOM 5722 C C . VAL B 1 349 ? 3.73 -19.859 -1.699 1 98.81 349 VAL B C 1
ATOM 5724 O O . VAL B 1 349 ? 4.023 -20.922 -2.234 1 98.81 349 VAL B O 1
ATOM 5727 N N . THR B 1 350 ? 3.074 -19.859 -0.565 1 98.69 350 THR B N 1
ATOM 5728 C CA . THR B 1 350 ? 2.6 -21.094 0.058 1 98.69 350 THR B CA 1
ATOM 5729 C C . THR B 1 350 ? 1.175 -20.922 0.577 1 98.69 350 THR B C 1
ATOM 5731 O O . THR B 1 350 ? 0.211 -21.094 -0.172 1 98.69 350 THR B O 1
ATOM 5734 N N . GLU B 1 351 ? 1.069 -20.297 1.781 1 98.12 351 GLU B N 1
ATOM 5735 C CA . GLU B 1 351 ? -0.221 -20.203 2.455 1 98.12 351 GLU B CA 1
ATOM 5736 C C . GLU B 1 351 ? -1.205 -19.359 1.645 1 98.12 351 GLU B C 1
ATOM 5738 O O . GLU B 1 351 ? -2.381 -19.719 1.527 1 98.12 351 GLU B O 1
ATOM 5743 N N . ASN B 1 352 ? -0.755 -18.234 1.127 1 98.69 352 ASN B N 1
ATOM 5744 C CA . ASN B 1 352 ? -1.644 -17.359 0.361 1 98.69 352 ASN B CA 1
ATOM 5745 C C . ASN B 1 352 ? -2.135 -18.047 -0.912 1 98.69 352 ASN B C 1
ATOM 5747 O O . ASN B 1 352 ? -3.307 -17.922 -1.272 1 98.69 352 ASN B O 1
ATOM 5751 N N . VAL B 1 353 ? -1.252 -18.797 -1.589 1 98.88 353 VAL B N 1
ATOM 5752 C CA . VAL B 1 353 ? -1.62 -19.516 -2.803 1 98.88 353 VAL B CA 1
ATOM 5753 C C . VAL B 1 353 ? -2.629 -20.609 -2.467 1 98.88 353 VAL B C 1
ATOM 5755 O O . VAL B 1 353 ? -3.631 -20.781 -3.164 1 98.88 353 VAL B O 1
ATOM 5758 N N . ALA B 1 354 ? -2.316 -21.359 -1.438 1 98.69 354 ALA B N 1
ATOM 5759 C CA . ALA B 1 354 ? -3.199 -22.438 -1.016 1 98.69 354 ALA B CA 1
ATOM 5760 C C . ALA B 1 354 ? -4.582 -21.906 -0.645 1 98.69 354 ALA B C 1
ATOM 5762 O O . ALA B 1 354 ? -5.594 -22.562 -0.904 1 98.69 354 ALA B O 1
ATOM 5763 N N . GLY B 1 355 ? -4.617 -20.75 -0.003 1 98.19 355 GLY B N 1
ATOM 5764 C CA . GLY B 1 355 ? -5.883 -20.109 0.316 1 98.19 355 GLY B CA 1
ATOM 5765 C C . GLY B 1 355 ? -6.684 -19.734 -0.914 1 98.19 355 GLY B C 1
ATOM 5766 O O . GLY B 1 355 ? -7.875 -20.047 -1.005 1 98.19 355 GLY B O 1
ATOM 5767 N N . LEU B 1 356 ? -6.043 -19.078 -1.88 1 98.75 356 LEU B N 1
ATOM 5768 C CA . LEU B 1 356 ? -6.715 -18.703 -3.119 1 98.75 356 LEU B CA 1
ATOM 5769 C C . LEU B 1 356 ? -7.297 -19.938 -3.814 1 98.75 356 LEU B C 1
ATOM 5771 O O . LEU B 1 356 ? -8.453 -19.922 -4.25 1 98.75 356 LEU B O 1
ATOM 5775 N N . MET B 1 357 ? -6.512 -21.016 -3.859 1 98.75 357 MET B N 1
ATOM 5776 C CA . MET B 1 357 ? -6.871 -22.156 -4.68 1 98.75 357 MET B CA 1
ATOM 5777 C C . MET B 1 357 ? -7.691 -23.172 -3.879 1 98.75 357 MET B C 1
ATOM 5779 O O . MET B 1 357 ? -8.18 -24.156 -4.43 1 98.75 357 MET B O 1
ATOM 5783 N N . GLY B 1 358 ? -7.836 -22.953 -2.568 1 97.94 358 GLY B N 1
ATOM 5784 C CA . GLY B 1 358 ? -8.688 -23.781 -1.733 1 97.94 358 GLY B CA 1
ATOM 5785 C C . GLY B 1 358 ? -8.109 -25.156 -1.489 1 97.94 358 GLY B C 1
ATOM 5786 O O . GLY B 1 358 ? -8.844 -26.156 -1.524 1 97.94 358 GLY B O 1
ATOM 5787 N N . ILE B 1 359 ? -6.781 -25.203 -1.301 1 98.06 359 ILE B N 1
ATOM 5788 C CA . ILE B 1 359 ? -6.18 -26.531 -1.148 1 98.06 359 ILE B CA 1
ATOM 5789 C C . ILE B 1 359 ? -5.457 -26.609 0.195 1 98.06 359 ILE B C 1
ATOM 5791 O O . ILE B 1 359 ? -4.52 -27.391 0.354 1 98.06 359 ILE B O 1
ATOM 5795 N N . ASP B 1 360 ? -5.758 -25.75 1.165 1 96.75 360 ASP B N 1
ATOM 5796 C CA . ASP B 1 360 ? -5.078 -25.688 2.455 1 96.75 360 ASP B CA 1
ATOM 5797 C C . ASP B 1 360 ? -5.809 -26.531 3.502 1 96.75 360 ASP B C 1
ATOM 5799 O O . ASP B 1 360 ? -5.438 -26.531 4.676 1 96.75 360 ASP B O 1
ATOM 5803 N N . GLY B 1 361 ? -6.844 -27.328 3.188 1 96.38 361 GLY B N 1
ATOM 5804 C CA . GLY B 1 361 ? -7.598 -28.156 4.109 1 96.38 361 GLY B CA 1
ATOM 5805 C C . GLY B 1 361 ? -6.93 -29.484 4.387 1 96.38 361 GLY B C 1
ATOM 5806 O O . GLY B 1 361 ? -5.734 -29.656 4.125 1 96.38 361 GLY B O 1
ATOM 5807 N N . GLN B 1 362 ? -7.699 -30.422 4.984 1 95.62 362 GLN B N 1
ATOM 5808 C CA . GLN B 1 362 ? -7.191 -31.75 5.27 1 95.62 362 GLN B CA 1
ATOM 5809 C C . GLN B 1 362 ? -6.664 -32.438 4 1 95.62 362 GLN B C 1
ATOM 5811 O O . GLN B 1 362 ? -7.332 -32.406 2.963 1 95.62 362 GLN B O 1
ATOM 5816 N N . GLY B 1 363 ? -5.469 -32.969 4.184 1 95.88 363 GLY B N 1
ATOM 5817 C CA . GLY B 1 363 ? -4.844 -33.594 3.037 1 95.88 363 GLY B CA 1
ATOM 5818 C C . GLY B 1 363 ? -4.25 -32.594 2.053 1 95.88 363 GLY B C 1
ATOM 5819 O O . GLY B 1 363 ? -3.578 -33 1.098 1 95.88 363 GLY B O 1
ATOM 5820 N N . GLY B 1 364 ? -4.484 -31.359 2.32 1 97.12 364 GLY B N 1
ATOM 5821 C CA . GLY B 1 364 ? -4.043 -30.312 1.407 1 97.12 364 GLY B CA 1
ATOM 5822 C C . GLY B 1 364 ? -2.578 -29.953 1.582 1 97.12 364 GLY B C 1
ATOM 5823 O O . GLY B 1 364 ? -1.779 -30.781 2.029 1 97.12 364 GLY B O 1
ATOM 5824 N N . ARG B 1 365 ? -2.195 -28.859 1.083 1 97.38 365 ARG B N 1
ATOM 5825 C CA . ARG B 1 365 ? -0.808 -28.406 1.102 1 97.38 365 ARG B CA 1
ATOM 5826 C C . ARG B 1 365 ? -0.723 -26.891 1.305 1 97.38 365 ARG B C 1
ATOM 5828 O O . ARG B 1 365 ? -1.748 -26.219 1.418 1 97.38 365 ARG B O 1
ATOM 5835 N N . GLY B 1 366 ? 0.453 -26.344 1.484 1 97.88 366 GLY B N 1
ATOM 5836 C CA . GLY B 1 366 ? 0.721 -24.922 1.586 1 97.88 366 GLY B CA 1
ATOM 5837 C C . GLY B 1 366 ? 0.742 -24.422 3.018 1 97.88 366 GLY B C 1
ATOM 5838 O O . GLY B 1 366 ? 1.082 -23.266 3.27 1 97.88 366 GLY B O 1
ATOM 5839 N N . VAL B 1 367 ? 0.376 -25.281 3.975 1 97 367 VAL B N 1
ATOM 5840 C CA . VAL B 1 367 ? 0.382 -24.938 5.395 1 97 367 VAL B CA 1
ATOM 5841 C C . VAL B 1 367 ? 0.929 -26.125 6.203 1 97 367 VAL B C 1
ATOM 5843 O O . VAL B 1 367 ? 0.615 -27.281 5.914 1 97 367 VAL B O 1
ATOM 5846 N N . LEU B 1 368 ? 1.792 -25.797 7.211 1 96.56 368 LEU B N 1
ATOM 5847 C CA . LEU B 1 368 ? 2.426 -26.844 8.008 1 96.56 368 LEU B CA 1
ATOM 5848 C C . LEU B 1 368 ? 1.57 -27.203 9.219 1 96.56 368 LEU B C 1
ATOM 5850 O O . LEU B 1 368 ? 1.973 -26.969 10.359 1 96.56 368 LEU B O 1
ATOM 5854 N N . ARG B 1 369 ? 0.465 -27.797 8.945 1 95.38 369 ARG B N 1
ATOM 5855 C CA . ARG B 1 369 ? -0.455 -28.25 9.984 1 95.38 369 ARG B CA 1
ATOM 5856 C C . ARG B 1 369 ? -0.698 -29.75 9.898 1 95.38 369 ARG B C 1
ATOM 5858 O O . ARG B 1 369 ? -0.584 -30.344 8.82 1 95.38 369 ARG B O 1
ATOM 5865 N N . GLU B 1 370 ? -1.076 -30.266 11.008 1 95.19 370 GLU B N 1
ATOM 5866 C CA . GLU B 1 370 ? -1.387 -31.688 11.078 1 95.19 370 GLU B CA 1
ATOM 5867 C C . GLU B 1 370 ? -2.426 -32.062 10.023 1 95.19 370 GLU B C 1
ATOM 5869 O O . GLU B 1 370 ? -3.412 -31.359 9.828 1 95.19 370 GLU B O 1
ATOM 5874 N N . GLY B 1 371 ? -2.162 -33.156 9.438 1 96.69 371 GLY B N 1
ATOM 5875 C CA . GLY B 1 371 ? -3.125 -33.688 8.492 1 96.69 371 GLY B CA 1
ATOM 5876 C C . GLY B 1 371 ? -2.908 -33.219 7.074 1 96.69 371 GLY B C 1
ATOM 5877 O O . GLY B 1 371 ? -3.529 -33.719 6.133 1 96.69 371 GLY B O 1
ATOM 5878 N N . ARG B 1 372 ? -2.082 -32.281 6.922 1 97.38 372 ARG B N 1
ATOM 5879 C CA . ARG B 1 372 ? -1.755 -31.797 5.59 1 97.38 372 ARG B CA 1
ATOM 5880 C C . ARG B 1 372 ? -0.596 -32.562 4.98 1 97.38 372 ARG B C 1
ATOM 5882 O O . ARG B 1 372 ? 0.145 -33.25 5.695 1 97.38 372 ARG B O 1
ATOM 5889 N N . ARG B 1 373 ? -0.534 -32.562 3.695 1 97.69 373 ARG B N 1
ATOM 5890 C CA . ARG B 1 373 ? 0.567 -33.188 2.984 1 97.69 373 ARG B CA 1
ATOM 5891 C C . ARG B 1 373 ? 1.909 -32.625 3.41 1 97.69 373 ARG B C 1
ATOM 5893 O O . ARG B 1 373 ? 2.041 -31.406 3.568 1 97.69 373 ARG B O 1
ATOM 5900 N N . ALA B 1 374 ? 2.895 -33.469 3.617 1 97.5 374 ALA B N 1
ATOM 5901 C CA . ALA B 1 374 ? 4.227 -33.031 4.02 1 97.5 374 ALA B CA 1
ATOM 5902 C C . ALA B 1 374 ? 5.047 -32.594 2.811 1 97.5 374 ALA B C 1
ATOM 5904 O O . ALA B 1 374 ? 6.117 -33.125 2.541 1 97.5 374 ALA B O 1
ATOM 5905 N N . ASP B 1 375 ? 4.574 -31.703 2.061 1 98.38 375 ASP B N 1
ATOM 5906 C CA . ASP B 1 375 ? 5.328 -30.938 1.074 1 98.38 375 ASP B CA 1
ATOM 5907 C C . ASP B 1 375 ? 6.062 -29.781 1.732 1 98.38 375 ASP B C 1
ATOM 5909 O O . ASP B 1 375 ? 5.438 -28.812 2.191 1 98.38 375 ASP B O 1
ATOM 5913 N N . LEU B 1 376 ? 7.441 -29.844 1.727 1 97.12 376 LEU B N 1
ATOM 5914 C CA . LEU B 1 376 ? 8.242 -28.922 2.52 1 97.12 376 LEU B CA 1
ATOM 5915 C C . LEU B 1 376 ? 9.469 -28.453 1.747 1 97.12 376 LEU B C 1
ATOM 5917 O O . LEU B 1 376 ? 9.945 -29.156 0.85 1 97.12 376 LEU B O 1
ATOM 5921 N N . CYS B 1 377 ? 9.875 -27.312 2.156 1 97.5 377 CYS B N 1
ATOM 5922 C CA . CYS B 1 377 ? 11.211 -26.875 1.798 1 97.5 377 CYS B CA 1
ATOM 5923 C C . CYS B 1 377 ? 12.008 -26.469 3.039 1 97.5 377 CYS B C 1
ATOM 5925 O O . CYS B 1 377 ? 11.43 -26 4.023 1 97.5 377 CYS B O 1
ATOM 5927 N N . VAL B 1 378 ? 13.273 -26.781 3.043 1 98.19 378 VAL B N 1
ATOM 5928 C CA . VAL B 1 378 ? 14.195 -26.281 4.062 1 98.19 378 VAL B CA 1
ATOM 5929 C C . VAL B 1 378 ? 14.969 -25.078 3.521 1 98.19 378 VAL B C 1
ATOM 5931 O O . VAL B 1 378 ? 15.547 -25.141 2.436 1 98.19 378 VAL B O 1
ATOM 5934 N N . LEU B 1 379 ? 14.93 -24 4.23 1 98.5 379 LEU B N 1
ATOM 5935 C CA . LEU B 1 379 ? 15.555 -22.75 3.816 1 98.5 379 LEU B CA 1
ATOM 5936 C C . LEU B 1 379 ? 16.641 -22.328 4.812 1 98.5 379 LEU B C 1
ATOM 5938 O O . LEU B 1 379 ? 16.5 -22.562 6.016 1 98.5 379 LEU B O 1
ATOM 5942 N N . ASN B 1 380 ? 17.672 -21.703 4.328 1 97.88 380 ASN B N 1
ATOM 5943 C CA . ASN B 1 380 ? 18.547 -21 5.254 1 97.88 380 ASN B CA 1
ATOM 5944 C C . ASN B 1 380 ? 18 -19.625 5.605 1 97.88 380 ASN B C 1
ATOM 5946 O O . ASN B 1 380 ? 16.922 -19.25 5.164 1 97.88 380 ASN B O 1
ATOM 5950 N N . GLU B 1 381 ? 18.719 -18.844 6.316 1 95.44 381 GLU B N 1
ATOM 5951 C CA . GLU B 1 381 ? 18.266 -17.562 6.84 1 95.44 381 GLU B CA 1
ATOM 5952 C C . GLU B 1 381 ? 18.047 -16.547 5.715 1 95.44 381 GLU B C 1
ATOM 5954 O O . GLU B 1 381 ? 1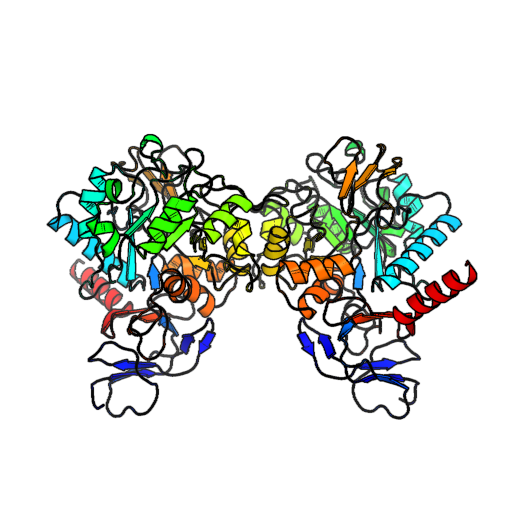7.25 -15.617 5.855 1 95.44 381 GLU B O 1
ATOM 5959 N N . LYS B 1 382 ? 18.703 -16.781 4.641 1 96.06 382 LYS B N 1
ATOM 5960 C CA . LYS B 1 382 ? 18.641 -15.852 3.521 1 96.06 382 LYS B CA 1
ATOM 5961 C C . LYS B 1 382 ? 17.516 -16.234 2.553 1 96.06 382 LYS B C 1
ATOM 5963 O O . LYS B 1 382 ? 17.281 -15.531 1.568 1 96.06 382 LYS B O 1
ATOM 5968 N N . GLY B 1 383 ? 16.828 -17.312 2.799 1 97.19 383 GLY B N 1
ATOM 5969 C CA . GLY B 1 383 ? 15.711 -17.719 1.96 1 97.19 383 GLY B CA 1
ATOM 5970 C C . GLY B 1 383 ? 16.125 -18.625 0.809 1 97.19 383 GLY B C 1
ATOM 5971 O O . GLY B 1 383 ? 15.359 -18.828 -0.134 1 97.19 383 GLY B O 1
ATOM 5972 N N . GLU B 1 384 ? 17.328 -19.094 0.88 1 97.94 384 GLU B N 1
ATOM 5973 C CA . GLU B 1 384 ? 17.781 -20.031 -0.131 1 97.94 384 GLU B CA 1
ATOM 5974 C C . GLU B 1 384 ? 17.25 -21.438 0.155 1 97.94 384 GLU B C 1
ATOM 5976 O O . GLU B 1 384 ? 17.312 -21.906 1.293 1 97.94 384 GLU B O 1
ATOM 5981 N N . VAL B 1 385 ? 16.875 -22.078 -0.849 1 98.5 385 VAL B N 1
ATOM 5982 C CA . VAL B 1 385 ? 16.359 -23.438 -0.699 1 98.5 385 VAL B CA 1
ATOM 5983 C C . VAL B 1 385 ? 17.531 -24.422 -0.529 1 98.5 385 VAL B C 1
ATOM 5985 O O . VAL B 1 385 ? 18.453 -24.438 -1.347 1 98.5 385 VAL B O 1
ATOM 5988 N N . LEU B 1 386 ? 17.438 -25.234 0.494 1 98.31 386 LEU B N 1
ATOM 5989 C CA . LEU B 1 386 ? 18.469 -26.219 0.782 1 98.31 386 LEU B CA 1
ATOM 5990 C C . LEU B 1 386 ? 17.984 -27.625 0.474 1 98.31 386 LEU B C 1
ATOM 5992 O O . LEU B 1 386 ? 18.766 -28.484 0.082 1 98.31 386 LEU B O 1
ATOM 5996 N N . GLN B 1 387 ? 16.734 -27.875 0.759 1 98.25 387 GLN B N 1
ATOM 5997 C CA . GLN B 1 387 ? 16.109 -29.156 0.505 1 98.25 387 GLN B CA 1
ATOM 5998 C C . GLN B 1 387 ? 14.656 -28.984 0.067 1 98.25 387 GLN B C 1
ATOM 6000 O O . GLN B 1 387 ? 14.016 -27.984 0.401 1 98.25 387 GLN B O 1
ATOM 6005 N N . THR B 1 388 ? 14.18 -29.953 -0.669 1 98.62 388 THR B N 1
ATOM 6006 C CA . THR B 1 388 ? 12.773 -30.047 -1.047 1 98.62 388 THR B CA 1
ATOM 6007 C C . THR B 1 388 ? 12.227 -31.438 -0.724 1 98.62 388 THR B C 1
ATOM 6009 O O . THR B 1 388 ? 12.852 -32.438 -1.035 1 98.62 388 THR B O 1
ATOM 6012 N N . TRP B 1 389 ? 11.133 -31.469 -0.013 1 97.81 389 TRP B N 1
ATOM 6013 C CA . TRP B 1 389 ? 10.422 -32.688 0.359 1 97.81 389 TRP B CA 1
ATOM 6014 C C . TRP B 1 389 ? 9.031 -32.719 -0.258 1 97.81 389 TRP B C 1
ATOM 6016 O O . TRP B 1 389 ? 8.312 -31.719 -0.234 1 97.81 389 TRP B O 1
ATOM 6026 N N . VAL B 1 390 ? 8.648 -33.875 -0.851 1 98 390 VAL B N 1
ATOM 6027 C CA . VAL B 1 390 ? 7.305 -34.062 -1.396 1 98 390 VAL B CA 1
ATOM 6028 C C . VAL B 1 390 ? 6.664 -35.281 -0.778 1 98 390 VAL B C 1
ATOM 6030 O O . VAL B 1 390 ? 7.227 -36.375 -0.847 1 98 390 VAL B O 1
ATOM 6033 N N . ALA B 1 391 ? 5.551 -35.031 -0.125 1 96.69 391 ALA B N 1
ATOM 6034 C CA . ALA B 1 391 ? 4.836 -36.094 0.541 1 96.69 391 ALA B CA 1
ATOM 6035 C C . ALA B 1 391 ? 5.746 -36.844 1.514 1 96.69 391 ALA B C 1
ATOM 6037 O O . ALA B 1 391 ? 5.766 -38.094 1.534 1 96.69 391 ALA B O 1
ATOM 6038 N N . GLY B 1 392 ? 6.559 -36.125 2.156 1 94.62 392 GLY B N 1
ATOM 6039 C CA . GLY B 1 392 ? 7.375 -36.656 3.225 1 94.62 392 GLY B CA 1
ATOM 6040 C C . GLY B 1 392 ? 8.688 -37.25 2.732 1 94.62 392 GLY B C 1
ATOM 6041 O O . GLY B 1 392 ? 9.5 -37.719 3.529 1 94.62 392 GLY B O 1
ATOM 6042 N N . ASN B 1 393 ? 8.969 -37.25 1.509 1 95.5 393 ASN B N 1
ATOM 6043 C CA . ASN B 1 393 ? 10.203 -37.75 0.943 1 95.5 393 ASN B CA 1
ATOM 6044 C C . ASN B 1 393 ? 11.117 -36.625 0.453 1 95.5 393 ASN B C 1
ATOM 6046 O O . ASN B 1 393 ? 10.68 -35.75 -0.282 1 95.5 393 ASN B O 1
ATOM 6050 N N . LYS B 1 394 ? 12.383 -36.688 0.91 1 96.44 394 LYS B N 1
ATOM 6051 C CA . LYS B 1 394 ? 13.352 -35.719 0.371 1 96.44 394 LYS B CA 1
ATOM 6052 C C . LYS B 1 394 ? 13.641 -36 -1.101 1 96.44 394 LYS B C 1
ATOM 6054 O O . LYS B 1 394 ? 14.156 -37.062 -1.443 1 96.44 394 LYS B O 1
ATOM 6059 N N . ILE B 1 395 ? 13.32 -35.125 -1.962 1 97.44 395 ILE B N 1
ATOM 6060 C CA . ILE B 1 395 ? 13.461 -35.406 -3.385 1 97.44 395 ILE B CA 1
ATOM 6061 C C . ILE B 1 395 ? 14.602 -34.594 -3.973 1 97.44 395 ILE B C 1
ATOM 6063 O O . ILE B 1 395 ? 15.047 -34.844 -5.098 1 97.44 395 ILE B O 1
ATOM 6067 N N . TRP B 1 396 ? 15.055 -33.562 -3.27 1 97.56 396 TRP B N 1
ATOM 6068 C CA . TRP B 1 396 ? 16.188 -32.75 -3.713 1 97.56 396 TRP B CA 1
ATOM 6069 C C . TRP B 1 396 ? 16.969 -32.219 -2.52 1 97.56 396 TRP B C 1
ATOM 6071 O O . TRP B 1 396 ? 16.391 -31.859 -1.496 1 97.56 396 TRP B O 1
ATOM 6081 N N . ASP B 1 397 ? 18.25 -32.125 -2.592 1 97.19 397 ASP B N 1
ATOM 6082 C CA . ASP B 1 397 ? 19.172 -31.641 -1.583 1 97.19 397 ASP B CA 1
ATOM 6083 C C . ASP B 1 397 ? 20.312 -30.859 -2.229 1 97.19 397 ASP B C 1
ATOM 6085 O O . ASP B 1 397 ? 21.016 -31.375 -3.096 1 97.19 397 ASP B O 1
ATOM 6089 N N . LYS B 1 398 ? 20.453 -29.672 -1.799 1 95.62 398 LYS B N 1
ATOM 6090 C CA . LYS B 1 398 ? 21.422 -28.781 -2.426 1 95.62 398 LYS B CA 1
ATOM 6091 C C . LYS B 1 398 ? 22.844 -29.359 -2.318 1 95.62 398 LYS B C 1
AT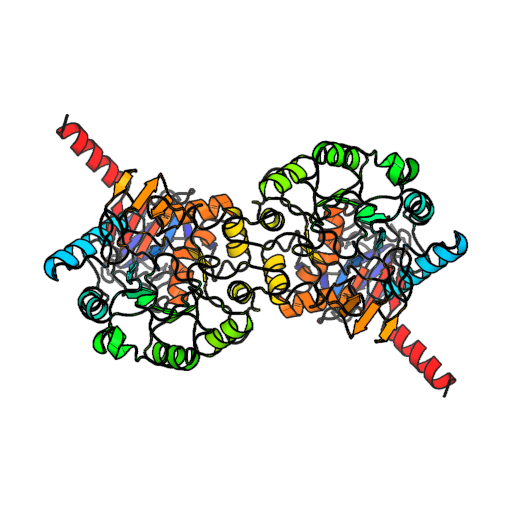OM 6093 O O . LYS B 1 398 ? 23.594 -29.328 -3.291 1 95.62 398 LYS B O 1
ATOM 6098 N N . GLU B 1 399 ? 23.266 -29.828 -1.169 1 91.81 399 GLU B N 1
ATOM 6099 C CA . GLU B 1 399 ? 24.609 -30.359 -0.948 1 91.81 399 GLU B CA 1
ATOM 6100 C C . GLU B 1 399 ? 24.859 -31.594 -1.801 1 91.81 399 GLU B C 1
ATOM 6102 O O . GLU B 1 399 ? 25.953 -31.781 -2.336 1 91.81 399 GLU B O 1
ATOM 6107 N N . GLU B 1 400 ? 23.812 -32.406 -1.851 1 88.75 400 GLU B N 1
ATOM 6108 C CA . GLU B 1 400 ? 23.938 -33.625 -2.672 1 88.75 400 GLU B CA 1
ATOM 6109 C C . GLU B 1 400 ? 24.109 -33.25 -4.145 1 88.75 400 GLU B C 1
ATOM 6111 O O . GLU B 1 400 ? 24.891 -33.906 -4.855 1 88.75 400 GLU B O 1
ATOM 6116 N N . GLU B 1 401 ? 23.359 -32.312 -4.555 1 87 401 GLU B N 1
ATOM 6117 C CA . GLU B 1 401 ? 23.469 -31.875 -5.941 1 87 401 GLU B CA 1
ATOM 6118 C C . GLU B 1 401 ? 24.844 -31.312 -6.246 1 87 401 GLU B C 1
ATOM 6120 O O . GLU B 1 401 ? 25.406 -31.578 -7.309 1 87 401 GLU B O 1
ATOM 6125 N N . LEU B 1 402 ? 25.391 -30.531 -5.363 1 85.69 402 LEU B N 1
ATOM 6126 C CA . LEU B 1 402 ? 26.719 -29.953 -5.535 1 85.69 402 LEU B CA 1
ATOM 6127 C C . LEU B 1 402 ? 27.781 -31.047 -5.598 1 85.69 402 LEU B C 1
ATOM 6129 O O . LEU B 1 402 ? 28.703 -30.969 -6.402 1 85.69 402 LEU B O 1
ATOM 6133 N N . ARG B 1 403 ? 27.594 -32.031 -4.789 1 84.88 403 ARG B N 1
ATOM 6134 C CA . ARG B 1 403 ? 28.531 -33.125 -4.777 1 84.88 403 ARG B CA 1
ATOM 6135 C C . ARG B 1 403 ? 28.484 -33.906 -6.094 1 84.88 403 ARG B C 1
ATOM 6137 O O . ARG B 1 403 ? 29.516 -34.312 -6.625 1 84.88 403 ARG B O 1
ATOM 6144 N N . MET B 1 404 ? 27.312 -34.094 -6.516 1 82.81 404 MET B N 1
ATOM 6145 C CA . MET B 1 404 ? 27.141 -34.812 -7.773 1 82.81 404 MET B CA 1
ATOM 6146 C C . MET B 1 404 ? 27.75 -34.031 -8.93 1 82.81 404 MET B C 1
ATOM 6148 O O . MET B 1 404 ? 28.375 -34.625 -9.82 1 82.81 404 MET B O 1
ATOM 6152 N N . ARG B 1 405 ? 27.703 -32.75 -8.977 1 82.12 405 ARG B N 1
ATOM 6153 C CA . ARG B 1 405 ? 28.25 -31.906 -10.023 1 82.12 405 ARG B CA 1
ATOM 6154 C C . ARG B 1 405 ? 29.781 -31.906 -9.977 1 82.12 405 ARG B C 1
ATOM 6156 O O . ARG B 1 405 ? 30.438 -31.891 -11.016 1 82.12 405 ARG B O 1
ATOM 6163 N N . GLU B 1 406 ? 30.266 -31.922 -8.742 1 77.94 406 GLU B N 1
ATOM 6164 C CA . GLU B 1 406 ? 31.719 -31.984 -8.578 1 77.94 406 GLU B CA 1
ATOM 6165 C C . GLU B 1 406 ? 32.281 -33.312 -9.047 1 77.94 406 GLU B C 1
ATOM 6167 O O . GLU B 1 406 ? 33.312 -33.375 -9.703 1 77.94 406 GLU B O 1
ATOM 6172 N N . ASP B 1 407 ? 31.562 -34.344 -8.734 1 79.81 407 ASP B N 1
ATOM 6173 C CA . ASP B 1 407 ? 31.984 -35.656 -9.156 1 79.81 407 ASP B CA 1
ATOM 6174 C C . ASP B 1 407 ? 31.922 -35.812 -10.672 1 79.81 407 ASP B C 1
ATOM 6176 O O . ASP B 1 407 ? 32.781 -36.438 -11.281 1 79.81 407 ASP B O 1
ATOM 6180 N N . ASP B 1 408 ? 30.953 -35.219 -11.164 1 72.75 408 ASP B N 1
ATOM 6181 C CA . ASP B 1 408 ? 30.812 -35.281 -12.617 1 72.75 408 ASP B CA 1
ATOM 6182 C C . ASP B 1 408 ? 31.844 -34.375 -13.297 1 72.75 408 ASP B C 1
ATOM 6184 O O . ASP B 1 408 ? 32.312 -34.688 -14.391 1 72.75 408 ASP B O 1
ATOM 6188 N N . GLY B 1 409 ? 32.031 -33.25 -12.688 1 63.69 409 GLY B N 1
ATOM 6189 C CA . GLY B 1 409 ? 33.062 -32.406 -13.211 1 63.69 409 GLY B CA 1
ATOM 6190 C C . GLY B 1 409 ? 34.469 -33 -13.133 1 63.69 409 GLY B C 1
ATOM 6191 O O . GLY B 1 409 ? 35.281 -32.844 -14.055 1 63.69 409 GLY B O 1
ATOM 6192 N N . GLU B 1 410 ? 34.75 -33.625 -12.023 1 58.06 410 GLU B N 1
ATOM 6193 C CA . GLU B 1 410 ? 36.031 -34.312 -11.867 1 58.06 410 GLU B CA 1
ATOM 6194 C C . GLU B 1 410 ? 36.125 -35.5 -12.812 1 58.06 410 GLU B C 1
ATOM 6196 O O . GLU B 1 410 ? 37.219 -35.812 -13.297 1 58.06 410 GLU B O 1
ATOM 6201 N N . ALA B 1 411 ? 35.062 -36.125 -13.148 1 54.78 411 ALA B N 1
ATOM 6202 C CA . ALA B 1 411 ? 35.094 -37.281 -14.062 1 54.78 411 ALA B CA 1
ATOM 6203 C C . ALA B 1 411 ? 35.312 -36.812 -15.5 1 54.78 411 ALA B C 1
ATOM 6205 O O . ALA B 1 411 ? 35.812 -37.562 -16.344 1 54.78 411 ALA B O 1
ATOM 6206 N N . ARG B 1 412 ? 34.844 -35.625 -15.852 1 60.53 412 ARG B N 1
ATOM 6207 C CA . ARG B 1 412 ? 34.969 -35.094 -17.203 1 60.53 412 ARG B CA 1
ATOM 6208 C C . ARG B 1 412 ? 36.344 -34.438 -17.391 1 60.53 412 ARG B C 1
ATOM 6210 O O . ARG B 1 412 ? 36.688 -34.031 -18.5 1 60.53 412 ARG B O 1
ATOM 6217 N N . GLY B 1 413 ? 36.969 -34.094 -16.281 1 42.31 413 GLY B N 1
ATOM 6218 C CA . GLY B 1 413 ? 38.344 -33.562 -16.391 1 42.31 413 GLY B CA 1
ATOM 6219 C C . GLY B 1 413 ? 39.406 -34.625 -16.297 1 42.31 413 GLY B C 1
ATOM 6220 O O . GLY B 1 413 ? 39.156 -35.719 -15.75 1 42.31 413 GLY B O 1
#

Secondary structure (DSSP, 8-state):
--S-EEEEES-EEEETTEEE-S-EEEETTT-BBPPSS---S-EEEE-TT-EEEEPEEEEEE-EETTEETT--S-HHHHHHHHHHHHHHHHTTTEEEEEEEEES--HHHHHHHGGGGS-B--TTSPEEEEEEEE-SS--GGG-TTS-GGG---TTS-HHHHH-HHHHHHTEEEEEE-TTSTTHHHHHHHHHHTT-EEEE-S----HHHHHHHHHHT--EESSTTSSS--B-SS--TGGGGGGS-TT-SSPPPEEEE--SSSSS-HHHHHHHHHH-GGGEEE---B-TTTTSPSEEE---SSS-S-EEEETTEEEETTS--EEEE-S-HHHHHHHHHHHH---HHHHHHTTTHHHHHHHT--STT--SS--TTSB--EEEE-TT--EEEEEETTEEEEEHHHHHHHHHHHHHHH-/----EEEEES-EEEETTEEE-S-EEEETTT-BBPPSS---S-EEEE-TT-EEEEPEEEEEE-EETTEETT--S-HHHHHHHHHHHHHHHHTTTEEEEEEEEES--HHHHHHHGGGGS-B--TTSPEEEEEEEE-SS--GGG-TTS-GGG---TTS-HHHHH-HHHHHHTEEEEEE-TTSTTHHHHHHHHHHTT-EEEE-S----HHHHHHHHHHT--EESSTTSSSPPB-SS--TGGGGGGS-TT-SSPPPEEEE--SSSSS-HHHHHHHHHH-GGGEEE---B-TTTTSPSEEE---SSS-S-EEEETTEEEETTS--EEEE-S-HHHHHHHHHHHH---HHHHHHTTTHHHHHHHT--STT--SS--TTSB--EEEE-TT--EEEEEETTEEEEEHHHHHHHHHHHHHHH-

Radius of gyration: 30.17 Å; Cα contacts (8 Å, |Δi|>4): 2165; chains: 2; bounding box: 76×91×80 Å

Sequence (826 aa):
MSGWFTLFTNCRYVLNGELIEDHLVISDETGLILKREGYIGGEAVDLDDNIIAPGFLELHTNGANGFHFTHFDDEKSYGNKVDDIAKYYATQGVTGFWATIPTVKGEEFQKILPSLAPRDIPSSASLLGAHAEGPYLHPDRKGAHNASLFQSCATDPSSIYGSSNISNTVKLVTLAPELQNSSSLIQSLTSSGIKVSLGHSTATYEQGLAGLKAGATGLTHTLNCMPSFASRAPGLAGLISLPEKHKPAPPYYTIIADGEHLHPNTVSLLHRANPRRAILVTDSIELASLPDGTYPGHSQIPFEQTKSGTRATIAGTDTLIGGCIPLQQSVRNLMEWSGCGIADAVGAVTENVAGLMGIDGQGGRGVLREGRRADLCVLNEKGEVLQTWVAGNKIWDKEEELRMREDDGEARGMSGWFTLFTNCRYVLNGELIEDHLVISDETGLILKREGYIGGEAVDLDDNIIAPGFLELHTNGANGFHFTHFDDEKSYGNKVDDIAKYYATQGVTGFWATIPTVKGEEFQKILPSLAPRDIPSSASLLGAHAEGPYLHPDRKGAHNASLFQSCATDPSSIYGSSNISNTVKLVTLAPELQNSSSLIQSLTSSGIKVSLGHSTATYEQGLAGLKAGATGLTHTLNCMPSFASRAPGLAGLISLPEKHKPAPPYYTIIADGEHLHPNTVSLLHRANPRRAILVTDSIELASLPDGTYPGHSQIPFEQTKSGTRATIAGTDTLIGGCIPLQQSVRNLMEWSGCGIADAVGAVTENVAGLMGIDGQGGRGVLREGRRADLCVLNEKGEVLQTWVAGNKIWDKEEELRMREDDGEARG

Solvent-accessible surface area (backbone atoms only — not comparable to full-atom values): 39459 Å² total; per-residue (Å²): 130,88,66,59,28,39,35,41,33,58,27,28,32,38,51,94,59,32,76,39,84,51,64,51,29,29,26,64,79,78,8,25,23,41,68,80,69,89,82,82,90,50,49,75,44,77,47,83,64,26,32,39,35,37,13,27,40,42,63,37,29,32,31,39,74,71,39,38,68,78,66,70,84,47,71,68,64,35,49,50,52,53,51,50,48,22,39,54,37,22,73,51,21,25,34,31,32,23,50,22,41,63,48,58,52,38,71,53,37,46,66,48,43,72,77,34,38,53,41,83,39,87,75,31,15,24,41,68,9,22,22,31,49,35,36,35,46,33,69,96,22,36,75,60,46,55,56,90,56,44,46,59,42,77,56,56,61,46,76,34,45,28,62,69,30,50,71,60,13,43,44,33,35,31,28,18,46,63,46,68,51,25,47,61,41,38,37,54,41,41,72,56,68,22,44,33,22,39,26,27,21,82,34,46,41,68,34,36,51,49,27,36,69,33,52,33,48,30,31,43,42,61,50,47,41,38,61,52,38,28,31,68,51,25,16,56,67,25,44,53,18,44,23,77,84,38,88,64,56,45,38,31,35,25,38,46,50,70,62,66,72,19,26,54,34,38,50,18,29,57,34,46,33,36,54,77,32,26,23,52,31,36,42,15,23,24,62,16,85,51,78,66,45,75,42,78,44,45,93,65,43,80,46,43,30,31,35,56,82,55,39,32,20,39,55,97,50,85,48,57,66,42,25,33,53,56,61,43,55,28,37,36,40,46,28,67,36,38,56,51,53,70,29,46,37,47,29,16,24,8,42,30,46,17,57,71,71,68,36,57,52,85,62,19,35,25,45,80,43,64,45,9,32,27,31,25,18,32,22,47,97,77,51,46,64,43,29,18,22,49,49,49,37,80,58,37,43,47,69,59,52,51,50,51,51,48,53,50,50,60,69,75,102,131,85,68,58,26,40,35,42,34,59,29,28,32,40,52,94,58,30,76,40,84,51,64,49,29,31,26,62,81,76,10,24,22,41,68,81,69,88,80,83,89,51,49,74,44,77,46,83,64,27,34,38,35,36,13,27,41,42,62,37,30,31,31,40,73,73,38,38,67,76,66,72,84,48,71,68,64,37,46,50,52,54,52,51,49,22,39,53,36,22,72,51,20,25,34,32,30,24,48,21,38,64,49,58,53,40,70,54,38,45,65,48,42,72,77,36,38,53,42,84,40,86,75,31,15,24,41,66,9,22,24,31,49,36,37,34,46,31,70,96,24,36,74,59,46,54,56,89,56,43,46,60,42,77,56,56,61,46,76,35,46,30,62,69,30,50,72,59,13,45,44,32,36,31,28,19,47,64,47,68,52,23,46,60,40,38,36,54,43,39,74,55,69,22,43,33,23,40,25,26,22,80,36,45,42,67,33,38,52,48,27,34,68,32,54,33,45,32,32,43,42,61,51,48,42,37,60,51,39,28,30,68,51,25,14,58,67,25,44,54,19,44,23,75,86,38,85,63,57,45,39,32,34,25,36,46,48,69,62,66,72,18,26,53,34,38,48,18,29,58,35,44,34,36,55,79,32,26,23,53,30,36,41,14,23,24,61,15,83,50,78,69,46,76,43,80,44,45,93,66,43,79,46,42,31,32,35,57,83,54,38,33,21,39,57,96,52,87,49,57,66,41,25,32,53,57,63,42,54,29,36,36,42,45,27,66,36,38,56,50,52,68,30,47,37,48,29,14,24,10,40,30,47,19,58,71,72,68,37,57,53,84,63,18,34,25,44,79,44,64,46,8,31,27,32,25,18,33,23,47,97,76,50,47,64,43,29,18,23,49,50,51,36,80,57,38,43,48,69,59,51,52,49,52,51,50,53,50,49,56,68,75,96

InterPro domains:
  IPR003764 N-acetylglucosamine-6-phosphate deacetylase [PIRSF038994] (6-398)
  IPR006680 Amidohydrolase-related [PF01979] (185-393)
  IPR011059 Metal-dependent hydrolase, composite domain superfamily [G3DSA:2.30.40.10] (10-392)
  IPR011059 Metal-dependent hydrolase, composite domain superfamily [SSF51338] (6-400)
  IPR032466 Metal-dependent hydrolase [SSF51556] (55-362)

pLDDT: mean 94.95, std 7.69, range [40.03, 98.94]

Foldseek 3Di:
DPAAKEKEALEWEFFPLDTHHAIWMAGPVFLFTADRDDDPDYHYDYQNHFYKFFQFEAEAAQAEQQDGLLPCDDLVVSLVRVLVRQAVLLQQSHQEYAHEDEQDFLVSLQRRQVSQFWDDRPLGHTRHAHEYEFLQADPLLQFLFDVVRRDALVDDVCSRNNPVSLQTHAAEYEHAQVGPCNLVSLLVSVVSNHAYAYDLYAAWPVSLVSSVLSPHAEHEAPPHNYDPQDDVTRGNLVLQQPDCPDVVGRHQYEHELLCLRDHLVRLQVSCVSHLLRYAYHFQYGHCAPPDFDWDADDDRRRAIWGDDVQFIARPPDSRGPTTRYRRLVSLLSNCVSNVRASSSSSSNRAVNVCVSSVQPDACGTRRSDGRHRNFIFTAGRSSGTAFTDGSNHTSDGPVVVVVVVVVVVVVVD/DQAAKEKEALEWEFFPLDTHHAIWIAGPVFLFTADRDDYPDYHYDYQNHFYKFFQFEAEAAQAEQQDGLLPDDDLVVSLVRVLVRQAVLLQQSHQEYAHEDEQDFLVSLQRRQVSQFWDDRPLGHTRHAHEYEFLQADPLLQQLFDVVRRDALVDDVCSRNNPVSLQTHAAEYEHAQVGPCNLVSLLVSVVSNHAYAYDLYAAWPVSLVSSVQSPHAEHEAPPHNYD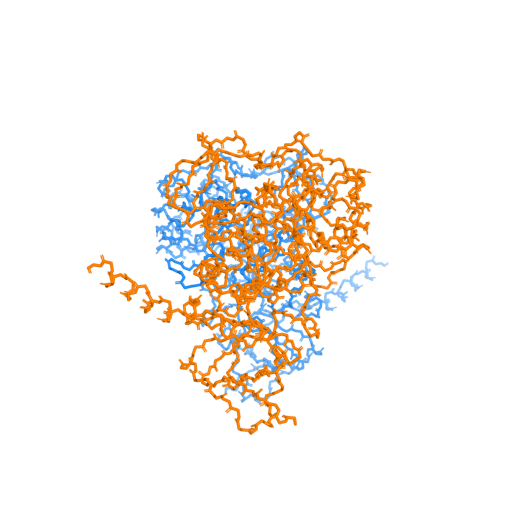PQDDVTRGNLVLQQPDCPDVVGRHQYEHELLCQRDHLVRLQVSCVSHLLRYAYHFQYGHCAPPDFDWDADDPRRRAIWGDDVQFIARPPDSRGPTTRYRRLVSLLSNCVSNVRASSSSSSNRAVNVCVSSVQPDACGTRRSDGRHRNFIFTAGRSSGTAFTDGSNHTSDGPVVVVVVVVVVVVVVD

Nearest PDB structures (foldseek):
  7nuu-assembly1_A  TM=9.265E-01  e=4.272E-46  Homo sapiens
  2vhl-assembly2_B  TM=8.765E-01  e=1.813E-35  Bacillus subtilis
  6fv4-assembly1_A  TM=8.840E-01  e=1.857E-32  Mycolicibacterium smegmatis MC2 155
  6fv3-assembly2_C  TM=8.690E-01  e=1.587E-29  Mycolicibacterium smegmatis MC2 155
  6fv3-assembly2_D  TM=8.615E-01  e=1.340E-25  Mycolicibacterium smegmatis MC2 155

Organism: NCBI:txid1448308